Protein AF-0000000087423632 (afdb_homodimer)

Sequence (906 aa):
MAQMRISRNAATPKGFLRRISDARFERVDDPRAQQWVVHPLHALLKLGALAFSTHARSVRAVEVRSEQLRPTVRAQVGLKERVSDNAFGLVLPRIKWPQLRRCLHRQVKAEWRRGRLVPVRLQKSTAAIDGKHVATVPEKRLRALVTQRTSLDGATLAPAELRQVLSTQFPHVQLQESSHGKLCGLIRVHRTTLISSSAAVALDQWPIAGQTNEWGAIELTVSALMSAYGRTKLIERVTLDAGNATPEVAQMLQGRDIDYLMSLKVGQGRLWEHAVDTLGDREGRQADHRDVVEERGKTICYSVWREKLDGEYGFEGARQVVRIERVVAGDEDAEVGNRYFVSSESPDELGAKEALALARAHWRCENEGHWTADAIFDEDARRTPWTMHPDGVLVAGLLRSIAINILAVLRALTRNKSAEKWHKPTWKMVVEQALMTLCIPILDTTEFDAFEAMAQMRISRNAATPKGFLRRISDARFERVDDPRAQQWVVHPLHALLKLGALAFSTHARSVRAVEVRSEQLRPTVRAQVGLKERVSDNAFGLVLPRIKWPQLRRCLHRQVKAEWRRGRLVPVRLQKSTAAIDGKHVATVPEKRLRALVTQRTSLDGATLAPAELRQVLSTQFPHVQLQESSHGKLCGLIRVHRTTLISSSAAVALDQWPIAGQTNEWGAIELTVSALMSAYGRTKLIERVTLDAGNATPEVAQMLQGRDIDYLMSLKVGQGRLWEHAVDTLGDREGRQADHRDVVEERGKTICYSVWREKLDGEYGFEGARQVVRIERVVAGDEDAEVGNRYFVSSESPDELGAKEALALARAHWRCENEGHWTADAIFDEDARRTPWTMHPDGVLVAGLLRSIAINILAVLRALTRNKSAEKWHKPTWKMVVEQALMTLCIPILDTTEFDAFEA

Secondary structure (DSSP, 8-state):
------------THHHHHHHHHT-GGGS---S-GGG-SS-HHHHHHHHHHHHHTT--SHHHHHHHHHHB-HHHHHHHT--SPPPHHHHHHHGGGS-HHHHHHHHHHHHHHHHHTTTT-BSSSSS-EEEEEEEEEEEEEHHHHHHHHHHHSSS-TTT--HHHHHHHHHHH-TTEEEEE-TTS-EEEEEEEEEEEETTBSS--EEEEEEPPTT--HHHHHHHHHHHHHHHHTTSSS-SEEEE-GGG--HHHHHHHHHTT-EEEEEE-TTSHHHHHHHHHHHTT--GGG-SEEEEEEETTEEEEEEEEEEE--S--SSTT--EEEEEEEEE--SS--EEEEEEEEESS-TTTS-HHHHHHHHHHHHHHHTTHHHHHHHHHTTTSS--TT--SHHHHHHHHHHHHHHHHHHHHHHHHHHTT--SGGGSPPHHHHHHHHHHHHB---S--HHHH----/------------THHHHHHHHHT-GGGS---S-GGG-SS-HHHHHHHHHHHHHTT--SHHHHHHHHHHB-HHHHHHHT--SPPPHHHHHHHGGGS-HHHHHHHHHHHHHHHHHTTTT-BSSSSS-EEEEEEEEEEEEEHHHHHHHHHHHSSS-TTT--HHHHHHHHHHH-TTEEEEE-TTS-EEEEEEEEEEEETTBSS--EEEEEEPPTT--HHHHHHHHHHHHHHHHTTSSS-SEEEE-GGG--HHHHHHHHHTT-EEEEEE-TTSHHHHHHHHHHHTT--GGG-SEEEEEEETTEEEEEEEEEEE--S--SSTT--EEEEEEEEE--SS--EEEEEEEEESS-TTTS-HHHHHHHHHHHHHHHTTHHHHHHHHHTTTSS--TT-SSHHHHHHHHHHHHHHHHHHHHHHHHHHTT--SGGGSPPHHHHHHHHHHHHB---S--HHHH----

pLDDT: mean 85.6, std 14.21, range [20.58, 98.56]

Solvent-accessible surface area (backbone atoms only — not comparable to full-atom values): 47651 Å² total; per-residue (Å²): 128,83,68,76,72,70,69,74,68,72,62,63,52,55,34,60,52,51,52,55,55,44,23,45,51,76,75,45,74,68,78,66,62,72,89,74,57,86,64,53,61,41,24,53,52,47,48,50,23,53,23,40,36,45,58,38,72,32,33,58,41,36,22,52,39,48,60,19,36,32,69,71,54,30,53,73,46,55,45,90,62,68,45,52,34,62,64,57,43,64,48,36,51,59,42,59,46,71,50,52,50,51,20,41,42,39,30,50,50,51,40,46,74,70,60,63,54,53,47,55,93,42,94,51,27,25,28,32,48,42,83,42,79,55,38,63,32,50,42,71,56,52,25,50,45,40,37,72,78,44,96,49,60,32,87,71,48,51,72,71,58,44,51,52,51,44,50,68,76,36,48,45,38,28,78,43,68,42,99,84,70,41,55,30,31,35,34,34,29,38,40,29,28,30,57,17,18,73,31,43,34,57,62,46,76,37,73,33,45,39,87,49,54,70,65,60,39,50,52,53,44,51,51,52,47,40,72,74,41,57,93,49,75,64,65,42,26,38,35,35,47,44,87,63,52,43,43,69,49,31,38,55,33,50,73,67,70,28,40,40,42,25,32,53,44,94,82,60,52,67,40,42,52,49,45,44,69,71,52,61,80,62,52,79,92,69,37,71,29,74,48,78,47,78,55,98,90,32,46,35,39,38,36,24,39,74,43,75,48,88,65,86,60,70,40,50,63,44,21,20,33,37,38,41,36,40,34,35,59,43,98,84,57,65,49,75,46,79,48,38,32,41,21,43,45,38,60,86,75,49,38,49,64,50,49,50,52,50,53,48,45,48,43,22,51,67,57,51,55,32,36,54,49,28,59,60,58,46,49,71,48,51,70,52,64,52,47,77,44,71,50,16,42,52,34,51,50,49,38,40,38,48,16,48,31,54,50,24,44,46,37,35,60,31,31,72,67,34,83,47,76,90,49,46,61,46,68,68,53,43,30,48,35,41,35,48,42,44,34,47,61,75,73,66,48,63,74,53,45,49,75,79,127,128,84,70,75,72,69,70,74,68,75,62,62,50,56,32,60,53,49,53,56,54,46,22,46,51,76,75,46,75,69,78,66,62,72,91,73,58,87,63,54,60,38,23,53,52,47,47,50,23,53,24,39,38,44,61,38,70,31,32,60,41,36,22,54,39,48,60,19,35,31,68,69,54,30,54,73,46,55,45,90,61,68,45,53,34,63,64,57,42,64,46,35,49,59,43,60,45,72,52,53,49,49,20,42,42,39,30,50,50,51,41,46,74,70,60,63,54,53,46,55,93,43,93,52,27,28,29,31,48,43,81,40,76,56,37,64,32,50,42,72,57,53,24,51,48,39,36,71,77,42,95,48,62,31,86,73,46,50,71,71,57,44,51,51,51,43,50,68,78,36,47,44,39,27,77,42,67,41,99,84,70,41,55,30,31,36,35,34,28,38,39,28,28,30,58,18,19,74,32,43,34,56,62,45,76,38,74,33,44,38,89,50,54,68,64,57,38,51,52,52,45,51,51,53,48,41,71,74,42,56,93,48,76,64,65,40,26,39,34,34,48,43,87,63,52,42,42,68,48,32,40,53,34,48,74,68,70,28,41,41,42,26,32,54,46,92,82,60,54,68,42,40,53,48,44,44,70,70,53,60,78,62,52,78,92,68,38,72,28,76,48,77,48,77,54,98,88,31,48,35,40,37,38,23,39,74,44,75,48,88,67,86,61,69,39,49,63,42,20,20,34,37,37,42,37,40,35,34,58,44,98,84,57,66,49,76,44,81,46,40,32,40,21,42,45,38,59,86,76,48,37,51,64,51,49,50,51,51,53,48,46,49,42,21,53,68,59,52,52,35,35,55,48,29,59,61,56,44,51,73,47,54,70,52,64,51,46,81,43,72,50,16,43,53,35,52,51,49,39,40,38,47,15,50,30,54,49,24,45,46,37,35,60,31,31,74,68,33,82,48,76,91,51,46,63,47,65,67,52,45,30,50,33,40,34,48,42,43,34,47,61,74,73,66,48,62,74,52,45,49,75,79,128

InterPro domains:
  IPR047647 ISAs1 transposase [NF033564] (196-407)
  IPR051698 Transposase 11-like [PTHR30298] (25-408)

Nearest PDB structures (foldseek):
  4dm0-assembly1_A-2  TM=5.321E-01  e=4.124E-11  Escherichia coli
  2y0k-assembly1_A  TM=6.050E-01  e=4.699E+00  Pseudomonas aeruginosa PAO1
  5dl8-assembly2_A  TM=5.406E-01  e=3.336E+00  Acinetobacter baumannii AB307-0294
  8huc-assembly2_D  TM=3.343E-01  e=1.030E+00  Pseudomonas aeruginosa UCBPP-PA14
  6l1m-assembly1_A  TM=2.548E-01  e=4.475E+00  Homo sapiens

Foldseek 3Di:
DPPPPPVPPPDACVLVLVLLVLLVLVQWDQQDDPVPDPFDPQLLLSLLLLLLLLLQQALQSSQVQLQFFDPVLSVSSRHDDGDHSCNSLVRLLVTDLVSSQSSLLSSVVVCVVVVQQDFDPADAFEKEKDKDWQAKFFQVVLLVVCVVVHVDRSVPDDPVVSVVSCCVVPFLWAWDADPVRGIMTIWMWIWMWGLRGQLRATNGIGGATNPDDLQVRVLVVVVVSCVSDVVDRNAQEYEYEQSHDALVNLVSCVVSNHKYKYWHDPPNPPVVVVLCVVPVPDDQVPFQDKDWDADPNKIKIKGKHKDFDDDDPSRPLWTMKMKMWIWIDDPPDIDIDIIMITISDHCVNQPRVNSVSVVVSNVCVVPPVCCQVCVSNVSPPNPSNSDSNNSSSSSSVSSSSSSSSSLSSVQSVQQVVDPDPVRRDGSVNSSVSSDVNGGHDDDDCCVVPDPPD/DPPPPPVPPPQACVLVLVLLVLLVLVQWDQQDDPVPDPFDPQLLLSLLLLLLLLQQQALQSSQVQLQFFDPVLSVSSRHDDGDHSCNSLVRLLVTDLVSSQSSLLSSVVVCVVVVQQDFDPADAFEKEKDKDWQAKFFQVVLLVVCVVVHVDRSVPDDPVVSVVSCCVVPFLWAWDADPVRGIMTIWMWIWMWGLRGQLRATNGIGGQTNPDDLQVRVLVVVVVSCVSDVVDRNAQEYEYEQSHDALVNLVSCVVSNHKYKYWHDPPNPPVVVVLCVVPVPDDQVPFQDKDWDADPNKIKIKGKDKDFDDDDDSRPLWTMKMKMWIWIDDPPDIDIDIIMITISDHCVNQPRVNSVSVVVSNVCVVVNVCCQVCVSNVSPPNPSNSDSNNSSSSSSVSSSSSSSSSLSSVQSVQQVVDPDPVRRDDSVNSSVSSDVNGGHDDDDCCVVPDPPD

Radius of gyration: 30.19 Å; Cα contacts (8 Å, |Δi|>4): 1653; chains: 2; bounding box: 72×86×74 Å

Organism: Persicimonas caeni (NCBI:txid2292766)

Structure (mmCIF, N/CA/C/O backbone):
data_AF-0000000087423632-model_v1
#
loop_
_entity.id
_entity.type
_entity.pdbx_description
1 polymer 'ISAs1 family transposase'
#
loop_
_atom_site.group_PDB
_atom_site.id
_atom_site.type_symbol
_atom_site.label_atom_id
_atom_site.label_alt_id
_atom_site.label_comp_id
_atom_site.label_asym_id
_atom_site.label_entity_id
_atom_site.label_seq_id
_atom_site.pdbx_PDB_ins_code
_atom_site.Cartn_x
_atom_site.Cartn_y
_atom_site.Cartn_z
_atom_site.occupancy
_atom_site.B_iso_or_equiv
_atom_site.auth_seq_id
_atom_site.auth_comp_id
_atom_site.auth_asym_id
_atom_site.auth_atom_id
_atom_site.pdbx_PDB_model_num
ATOM 1 N N . MET A 1 1 ? 30.094 6.609 -22.844 1 20.58 1 MET A N 1
ATOM 2 C CA . MET A 1 1 ? 29.031 7.023 -21.938 1 20.58 1 MET A CA 1
ATOM 3 C C . MET A 1 1 ? 27.672 6.664 -22.5 1 20.58 1 MET A C 1
ATOM 5 O O . MET A 1 1 ? 27.203 7.281 -23.469 1 20.58 1 MET A O 1
ATOM 9 N N . ALA A 1 2 ? 27.328 5.418 -22.484 1 27.94 2 ALA A N 1
ATOM 10 C CA . ALA A 1 2 ? 26.219 4.887 -23.266 1 27.94 2 ALA A CA 1
ATOM 11 C C . ALA A 1 2 ? 24.906 5.598 -22.922 1 27.94 2 ALA A C 1
ATOM 13 O O . ALA A 1 2 ? 24.562 5.73 -21.75 1 27.94 2 ALA A O 1
ATOM 14 N N . GLN A 1 3 ? 24.641 6.621 -23.641 1 26.36 3 GLN A N 1
ATOM 15 C CA . GLN A 1 3 ? 23.359 7.312 -23.656 1 26.36 3 GLN A CA 1
ATOM 16 C C . GLN A 1 3 ? 22.203 6.32 -23.594 1 26.36 3 GLN A C 1
ATOM 18 O O . GLN A 1 3 ? 22.109 5.43 -24.453 1 26.36 3 GLN A O 1
ATOM 23 N N . MET A 1 4 ? 21.875 5.957 -22.453 1 29.8 4 MET A N 1
ATOM 24 C CA . MET A 1 4 ? 20.688 5.125 -22.375 1 29.8 4 MET A CA 1
ATOM 25 C C . MET A 1 4 ? 19.625 5.598 -23.359 1 29.8 4 MET A C 1
ATOM 27 O O . MET A 1 4 ? 19.188 6.746 -23.297 1 29.8 4 MET A O 1
ATOM 31 N N . ARG A 1 5 ? 19.688 5.211 -24.594 1 30.16 5 ARG A N 1
ATOM 32 C CA . ARG A 1 5 ? 18.656 5.434 -25.609 1 30.16 5 ARG A CA 1
ATOM 33 C C . ARG A 1 5 ? 17.281 5.066 -25.062 1 30.16 5 ARG A C 1
ATOM 35 O O . ARG A 1 5 ? 16.984 3.891 -24.844 1 30.16 5 ARG A O 1
ATOM 42 N N . ILE A 1 6 ? 16.719 5.941 -24.188 1 36.31 6 ILE A N 1
ATOM 43 C CA . ILE A 1 6 ? 15.281 5.824 -23.984 1 36.31 6 ILE A CA 1
ATOM 44 C C . ILE A 1 6 ? 14.602 5.449 -25.297 1 36.31 6 ILE A C 1
ATOM 46 O O . ILE A 1 6 ? 14.656 6.203 -26.266 1 36.31 6 ILE A O 1
ATOM 50 N N . SER A 1 7 ? 14.859 4.449 -25.875 1 37.62 7 SER A N 1
ATOM 51 C CA . SER A 1 7 ? 13.992 4.156 -27 1 37.62 7 SER A CA 1
ATOM 52 C C . SER A 1 7 ? 12.547 4.531 -26.703 1 37.62 7 SER A C 1
ATOM 54 O O . SER A 1 7 ? 11.93 3.982 -25.797 1 37.62 7 SER A O 1
ATOM 56 N N . ARG A 1 8 ? 12.188 5.789 -26.703 1 41 8 ARG A N 1
ATOM 57 C CA . ARG A 1 8 ? 10.875 6.426 -26.562 1 41 8 ARG A CA 1
ATOM 58 C C . ARG A 1 8 ? 9.82 5.664 -27.359 1 41 8 ARG A C 1
ATOM 60 O O . ARG A 1 8 ? 8.953 6.273 -27.984 1 41 8 ARG A O 1
ATOM 67 N N . ASN A 1 9 ? 10.031 4.504 -27.766 1 44.84 9 ASN A N 1
ATOM 68 C CA . ASN A 1 9 ? 8.805 4.008 -28.375 1 44.84 9 ASN A CA 1
ATOM 69 C C . ASN A 1 9 ? 7.66 3.949 -27.359 1 44.84 9 ASN A C 1
ATOM 71 O O . ASN A 1 9 ? 7.84 3.459 -26.25 1 44.84 9 ASN A O 1
ATOM 75 N N . ALA A 1 10 ? 6.68 4.82 -27.5 1 52.69 10 ALA A N 1
ATOM 76 C CA . ALA A 1 10 ? 5.465 4.984 -26.703 1 52.69 10 ALA A CA 1
ATOM 77 C C . ALA A 1 10 ? 4.891 3.629 -26.297 1 52.69 10 ALA A C 1
ATOM 79 O O . ALA A 1 10 ? 4.785 2.719 -27.109 1 52.69 10 ALA A O 1
ATOM 80 N N . ALA A 1 11 ? 4.977 3.227 -24.984 1 64.31 11 ALA A N 1
ATOM 81 C CA . ALA A 1 11 ? 4.309 2.027 -24.484 1 64.31 11 ALA A CA 1
ATOM 82 C C . ALA A 1 11 ? 2.938 1.849 -25.125 1 64.31 11 ALA A C 1
ATOM 84 O O . ALA A 1 11 ? 2.184 2.812 -25.266 1 64.31 11 ALA A O 1
ATOM 85 N N . THR A 1 12 ? 2.82 0.75 -25.922 1 83.12 12 THR A N 1
ATOM 86 C CA . THR A 1 12 ? 1.537 0.442 -26.547 1 83.12 12 THR A CA 1
ATOM 87 C C . THR A 1 12 ? 0.77 -0.585 -25.719 1 83.12 12 THR A C 1
ATOM 89 O O . THR A 1 12 ? 1.372 -1.4 -25.016 1 83.12 12 THR A O 1
ATOM 92 N N . PRO A 1 13 ? -0.524 -0.402 -25.766 1 92.31 13 PRO A N 1
ATOM 93 C CA . PRO A 1 13 ? -1.343 -1.353 -25.016 1 92.31 13 PRO A CA 1
ATOM 94 C C . PRO A 1 13 ? -1.408 -2.729 -25.672 1 92.31 13 PRO A C 1
ATOM 96 O O . PRO A 1 13 ? -2.068 -3.633 -25.156 1 92.31 13 PRO A O 1
ATOM 99 N N . LYS A 1 14 ? -0.672 -2.936 -26.781 1 92.44 14 LYS A N 1
ATOM 100 C CA . LYS A 1 14 ? -0.807 -4.129 -27.609 1 92.44 14 LYS A CA 1
ATOM 101 C C . LYS A 1 14 ? -0.461 -5.391 -26.828 1 92.44 14 LYS A C 1
ATOM 103 O O . LYS A 1 14 ? -1.191 -6.379 -26.875 1 92.44 14 LYS A O 1
ATOM 108 N N . GLY A 1 15 ? 0.657 -5.355 -26.141 1 93.44 15 GLY A N 1
ATOM 109 C CA . GLY A 1 15 ? 1.073 -6.516 -25.359 1 93.44 15 GLY A CA 1
ATOM 110 C C . GLY A 1 15 ? 0.065 -6.922 -24.312 1 93.44 15 GLY A C 1
ATOM 111 O O . GLY A 1 15 ? -0.175 -8.109 -24.094 1 93.44 15 GLY A O 1
ATOM 112 N N . PHE A 1 16 ? -0.541 -5.941 -23.672 1 95.38 16 PHE A N 1
ATOM 113 C CA . PHE A 1 16 ? -1.553 -6.195 -22.641 1 95.38 16 PHE A CA 1
ATOM 114 C C . PHE A 1 16 ? -2.807 -6.797 -23.266 1 95.38 16 PHE A C 1
ATOM 116 O O . PHE A 1 16 ? -3.311 -7.82 -22.797 1 95.38 16 PHE A O 1
ATOM 123 N N . LEU A 1 17 ? -3.277 -6.223 -24.375 1 95.81 17 LEU A N 1
ATOM 124 C CA . LEU A 1 17 ? -4.531 -6.621 -25 1 95.81 17 LEU A CA 1
ATOM 125 C C . LEU A 1 17 ? -4.402 -8 -25.625 1 95.81 17 LEU A C 1
ATOM 127 O O . LEU A 1 17 ? -5.352 -8.789 -25.609 1 95.81 17 LEU A O 1
ATOM 131 N N . ARG A 1 18 ? -3.32 -8.312 -26.125 1 94.5 18 ARG A N 1
ATOM 132 C CA . ARG A 1 18 ? -3.092 -9.633 -26.688 1 94.5 18 ARG A CA 1
ATOM 133 C C . ARG A 1 18 ? -3.203 -10.719 -25.625 1 94.5 18 ARG A C 1
ATOM 135 O O . ARG A 1 18 ? -3.867 -11.734 -25.828 1 94.5 18 ARG A O 1
ATOM 142 N N . ARG A 1 19 ? -2.623 -10.508 -24.562 1 95.38 19 ARG A N 1
ATOM 143 C CA . ARG A 1 19 ? -2.611 -11.508 -23.5 1 95.38 19 ARG A CA 1
ATOM 144 C C . ARG A 1 19 ? -3.984 -11.641 -22.859 1 95.38 19 ARG A C 1
ATOM 146 O O . ARG A 1 19 ? -4.363 -12.719 -22.391 1 95.38 19 ARG A O 1
ATOM 153 N N . ILE A 1 20 ? -4.656 -10.562 -22.828 1 96.19 20 ILE A N 1
ATOM 154 C CA . ILE A 1 20 ? -6.047 -10.633 -22.391 1 96.19 20 ILE A CA 1
ATOM 155 C C . ILE A 1 20 ? -6.867 -11.445 -23.391 1 96.19 20 ILE A C 1
ATOM 157 O O . ILE A 1 20 ? -7.684 -12.281 -23 1 96.19 20 ILE A O 1
ATOM 161 N N . SER A 1 21 ? -6.617 -11.227 -24.672 1 95.75 21 SER A N 1
ATOM 162 C CA . SER A 1 21 ? -7.328 -11.961 -25.719 1 95.75 21 SER A CA 1
ATOM 163 C C . SER A 1 21 ? -6.992 -13.445 -25.672 1 95.75 21 SER A C 1
ATOM 165 O O . SER A 1 21 ? -7.84 -14.289 -25.984 1 95.75 21 SER A O 1
ATOM 167 N N . ASP A 1 22 ? -5.828 -13.789 -25.281 1 97 22 ASP A N 1
ATOM 168 C CA . ASP A 1 22 ? -5.391 -15.18 -25.188 1 97 22 ASP A CA 1
ATOM 169 C C . ASP A 1 22 ? -6.246 -15.961 -24.188 1 97 22 ASP A C 1
ATOM 171 O O . ASP A 1 22 ? -6.391 -17.172 -24.312 1 97 22 ASP A O 1
ATOM 175 N N . ALA A 1 23 ? -6.789 -15.273 -23.203 1 97.69 23 ALA A N 1
ATOM 176 C CA . ALA A 1 23 ? -7.605 -15.93 -22.188 1 97.69 23 ALA A CA 1
ATOM 177 C C . ALA A 1 23 ? -8.938 -16.391 -22.766 1 97.69 23 ALA A C 1
ATOM 179 O O . ALA A 1 23 ? -9.602 -17.266 -22.203 1 97.69 23 ALA A O 1
ATOM 180 N N . ARG A 1 24 ? -9.445 -15.797 -23.875 1 97.94 24 ARG A N 1
ATOM 181 C CA . ARG A 1 24 ? -10.672 -16.156 -24.578 1 97.94 24 ARG A CA 1
ATOM 182 C C . ARG A 1 24 ? -11.875 -16.109 -23.641 1 97.94 24 ARG A C 1
ATOM 184 O O . ARG A 1 24 ? -12.617 -17.094 -23.547 1 97.94 24 ARG A O 1
ATOM 191 N N . PHE A 1 25 ? -12.062 -14.953 -23.078 1 98.12 25 PHE A N 1
ATOM 192 C CA . PHE A 1 25 ? -13.164 -14.773 -22.141 1 98.12 25 PHE A CA 1
ATOM 193 C C . PHE A 1 25 ? -14.508 -14.984 -22.828 1 98.12 25 PHE A C 1
ATOM 195 O O . PHE A 1 25 ? -15.523 -15.164 -22.156 1 98.12 25 PHE A O 1
ATOM 202 N N . GLU A 1 26 ? -14.547 -14.992 -24.156 1 96.88 26 GLU A N 1
ATOM 203 C CA . GLU A 1 26 ? -15.773 -15.188 -24.922 1 96.88 26 GLU A CA 1
ATOM 204 C C . GLU A 1 26 ? -16.344 -16.594 -24.719 1 96.88 26 GLU A C 1
ATOM 206 O O . GLU A 1 26 ? -17.516 -16.828 -25 1 96.88 26 GLU A O 1
ATOM 211 N N . ARG A 1 27 ? -15.555 -17.453 -24.203 1 97.19 27 ARG A N 1
ATOM 212 C CA . ARG A 1 27 ? -15.961 -18.844 -24.047 1 97.19 27 ARG A CA 1
ATOM 213 C C . ARG A 1 27 ? -16.641 -19.062 -22.703 1 97.19 27 ARG A C 1
ATOM 215 O O . ARG A 1 27 ? -17.125 -20.172 -22.406 1 97.19 27 ARG A O 1
ATOM 222 N N . VAL A 1 28 ? -16.672 -18.078 -21.875 1 97.81 28 VAL A N 1
ATOM 223 C CA . VAL A 1 28 ? -17.359 -18.188 -20.594 1 97.81 28 VAL A CA 1
ATOM 224 C C . VAL A 1 28 ? -18.859 -17.938 -20.781 1 97.81 28 VAL A C 1
ATOM 226 O O . VAL A 1 28 ? -19.25 -16.938 -21.391 1 97.81 28 VAL A O 1
ATOM 229 N N . ASP A 1 29 ? -19.672 -18.828 -20.297 1 96.56 29 ASP A N 1
ATOM 230 C CA . ASP A 1 29 ? -21.125 -18.688 -20.391 1 96.56 29 ASP A CA 1
ATOM 231 C C . ASP A 1 29 ? -21.625 -17.5 -19.578 1 96.56 29 ASP A C 1
ATOM 233 O O . ASP A 1 29 ? -21.234 -17.328 -18.422 1 96.56 29 ASP A O 1
ATOM 237 N N . ASP A 1 30 ? -22.484 -16.734 -20.188 1 95.5 30 ASP A N 1
ATOM 238 C CA . ASP A 1 30 ? -23.078 -15.594 -19.484 1 95.5 30 ASP A CA 1
ATOM 239 C C . ASP A 1 30 ? -24.297 -16.016 -18.672 1 95.5 30 ASP A C 1
ATOM 241 O O . ASP A 1 30 ? -25.328 -16.375 -19.234 1 95.5 30 ASP A O 1
ATOM 245 N N . PRO A 1 31 ? -24.172 -15.914 -17.375 1 93.62 31 PRO A N 1
ATOM 246 C CA . PRO A 1 31 ? -25.281 -16.359 -16.531 1 93.62 31 PRO A CA 1
ATOM 247 C C . PRO A 1 31 ? -26.422 -15.336 -16.453 1 93.62 31 PRO A C 1
ATOM 249 O O . PRO A 1 31 ? -27.469 -15.617 -15.891 1 93.62 31 PRO A O 1
ATOM 252 N N . ARG A 1 32 ? -26.281 -14.172 -17.078 1 90.75 32 ARG A N 1
ATOM 253 C CA . ARG A 1 32 ? -27.266 -13.086 -16.953 1 90.75 32 ARG A CA 1
ATOM 254 C C . ARG A 1 32 ? -28.359 -13.219 -18 1 90.75 32 ARG A C 1
ATOM 256 O O . ARG A 1 32 ? -28.141 -13.781 -19.078 1 90.75 32 ARG A O 1
ATOM 263 N N . ALA A 1 33 ? -29.5 -12.641 -17.578 1 87.75 33 ALA A N 1
ATOM 264 C CA . ALA A 1 33 ? -30.578 -12.539 -18.547 1 87.75 33 ALA A CA 1
ATOM 265 C C . ALA A 1 33 ? -30.234 -11.523 -19.641 1 87.75 33 ALA A C 1
ATOM 267 O O . ALA A 1 33 ? -29.891 -10.383 -19.344 1 87.75 33 ALA A O 1
ATOM 268 N N . GLN A 1 34 ? -30.469 -11.875 -20.859 1 84.31 34 GLN A N 1
ATOM 269 C CA . GLN A 1 34 ? -29.969 -11.125 -22.016 1 84.31 34 GLN A CA 1
ATOM 270 C C . GLN A 1 34 ? -30.656 -9.773 -22.125 1 84.31 34 GLN A C 1
ATOM 272 O O . GLN A 1 34 ? -30.062 -8.805 -22.609 1 84.31 34 GLN A O 1
ATOM 277 N N . GLN A 1 35 ? -31.828 -9.695 -21.578 1 81.31 35 GLN A N 1
ATOM 278 C CA . GLN A 1 35 ? -32.594 -8.461 -21.688 1 81.31 35 GLN A CA 1
ATOM 279 C C . GLN A 1 35 ? -31.984 -7.359 -20.828 1 81.31 35 GLN A C 1
ATOM 281 O O . GLN A 1 35 ? -32.188 -6.172 -21.078 1 81.31 35 GLN A O 1
ATOM 286 N N . TRP A 1 36 ? -31.156 -7.762 -19.906 1 75.94 36 TRP A N 1
ATOM 287 C CA . TRP A 1 36 ? -30.656 -6.785 -18.938 1 75.94 36 TRP A CA 1
ATOM 288 C C . TRP A 1 36 ? -29.172 -6.527 -19.141 1 75.94 36 TRP A C 1
ATOM 290 O O . TRP A 1 36 ? -28.547 -5.797 -18.375 1 75.94 36 TRP A O 1
ATOM 300 N N . VAL A 1 37 ? -28.719 -7.047 -20.234 1 85.25 37 VAL A N 1
ATOM 301 C CA . VAL A 1 37 ? -27.281 -6.953 -20.422 1 85.25 37 VAL A CA 1
ATOM 302 C C . VAL A 1 37 ? -26.938 -5.637 -21.125 1 85.25 37 VAL A C 1
ATOM 304 O O . VAL A 1 37 ? -27.422 -5.367 -22.219 1 85.25 37 VAL A O 1
ATOM 307 N N . VAL A 1 38 ? -26.156 -4.809 -20.453 1 88.25 38 VAL A N 1
ATOM 308 C CA . VAL A 1 38 ? -25.641 -3.564 -21.016 1 88.25 38 VAL A CA 1
ATOM 309 C C . VAL A 1 38 ? -24.234 -3.787 -21.562 1 88.25 38 VAL A C 1
ATOM 311 O O . VAL A 1 38 ? -23.922 -3.361 -22.672 1 88.25 38 VAL A O 1
ATOM 314 N N . HIS A 1 39 ? -23.391 -4.539 -20.844 1 94.06 39 HIS A N 1
ATOM 315 C CA . HIS A 1 39 ? -22.031 -4.906 -21.219 1 94.06 39 HIS A CA 1
ATOM 316 C C . HIS A 1 39 ? -21.906 -6.41 -21.406 1 94.06 39 HIS A C 1
ATOM 318 O O . HIS A 1 39 ? -22.312 -7.191 -20.547 1 94.06 39 HIS A O 1
ATOM 324 N N . PRO A 1 40 ? -21.359 -6.773 -22.578 1 95 40 PRO A N 1
ATOM 325 C CA . PRO A 1 40 ? -21.125 -8.211 -22.703 1 95 40 PRO A CA 1
ATOM 326 C C . PRO A 1 40 ? -20.234 -8.766 -21.594 1 95 40 PRO A C 1
ATOM 328 O O . PRO A 1 40 ? -19.375 -8.055 -21.078 1 95 40 PRO A O 1
ATOM 331 N N . LEU A 1 41 ? -20.484 -10.047 -21.25 1 96.38 41 LEU A N 1
ATOM 332 C CA . LEU A 1 41 ? -19.75 -10.633 -20.141 1 96.38 41 LEU A CA 1
ATOM 333 C C . LEU A 1 41 ? -18.25 -10.625 -20.406 1 96.38 41 LEU A C 1
ATOM 335 O O 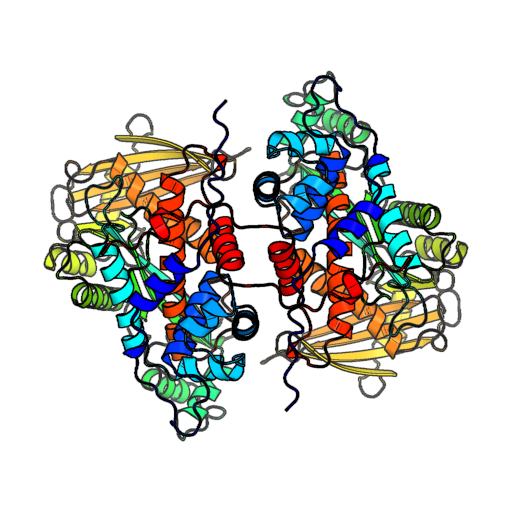. LEU A 1 41 ? -17.453 -10.32 -19.516 1 96.38 41 LEU A O 1
ATOM 339 N N . HIS A 1 42 ? -17.891 -10.992 -21.672 1 97.06 42 HIS A N 1
ATOM 340 C CA . HIS A 1 42 ? -16.453 -11.047 -21.984 1 97.06 42 HIS A CA 1
ATOM 341 C C . HIS A 1 42 ? -15.805 -9.68 -21.781 1 97.06 42 HIS A C 1
ATOM 343 O O . HIS A 1 42 ? -14.641 -9.602 -21.391 1 97.06 42 HIS A O 1
ATOM 349 N N . ALA A 1 43 ? -16.5 -8.625 -22.062 1 97.25 43 ALA A N 1
ATOM 350 C CA . ALA A 1 43 ? -15.977 -7.273 -21.859 1 97.25 43 ALA A CA 1
ATOM 351 C C . ALA A 1 43 ? -15.766 -6.98 -20.375 1 97.25 43 ALA A C 1
ATOM 353 O O . ALA A 1 43 ? -14.773 -6.352 -20 1 97.25 43 ALA A O 1
ATOM 354 N N . LEU A 1 44 ? -16.672 -7.441 -19.531 1 96.88 44 LEU A N 1
ATOM 355 C CA . LEU A 1 44 ? -16.547 -7.262 -18.078 1 96.88 44 LEU A CA 1
ATOM 356 C C . LEU A 1 44 ? -15.336 -8.016 -17.547 1 96.88 44 LEU A C 1
ATOM 358 O O . LEU A 1 44 ? -14.594 -7.504 -16.703 1 96.88 44 LEU A O 1
ATOM 362 N N . LEU A 1 45 ? -15.156 -9.18 -18.078 1 97.75 45 LEU A N 1
ATOM 363 C CA . LEU A 1 45 ? -14.023 -10 -17.625 1 97.75 45 LEU A CA 1
ATOM 364 C C . LEU A 1 45 ? -12.703 -9.383 -18.078 1 97.75 45 LEU A C 1
ATOM 366 O O . LEU A 1 45 ? -11.734 -9.352 -17.312 1 97.75 45 LEU A O 1
ATOM 370 N N . LYS A 1 46 ? -12.695 -8.875 -19.328 1 98 46 LYS A N 1
ATOM 371 C CA . LYS A 1 46 ? -11.508 -8.172 -19.812 1 98 46 LYS A CA 1
ATOM 372 C C . LYS A 1 46 ? -11.211 -6.941 -18.969 1 98 46 LYS A C 1
ATOM 374 O O . LYS A 1 46 ? -10.055 -6.695 -18.609 1 98 46 LYS A O 1
ATOM 379 N N . LEU A 1 47 ? -12.242 -6.211 -18.641 1 97.5 47 LEU A N 1
ATOM 380 C CA . LEU A 1 47 ? -12.086 -5.047 -17.766 1 97.5 47 LEU A CA 1
ATOM 381 C C . LEU A 1 47 ? -11.508 -5.453 -16.406 1 97.5 47 LEU A C 1
ATOM 383 O O . LEU A 1 47 ? -10.586 -4.809 -15.914 1 97.5 47 LEU A O 1
ATOM 387 N N . GLY A 1 48 ? -12.039 -6.512 -15.812 1 95.56 48 GLY A N 1
ATOM 388 C CA . GLY A 1 48 ? -11.531 -6.988 -14.531 1 95.56 48 GLY A CA 1
ATOM 389 C C . GLY A 1 48 ? -10.047 -7.305 -14.562 1 95.56 48 GLY A C 1
ATOM 390 O O . GLY A 1 48 ? -9.297 -6.871 -13.688 1 95.56 48 GLY A O 1
ATOM 391 N N . ALA A 1 49 ? -9.648 -7.988 -15.57 1 96.19 49 ALA A N 1
ATOM 392 C CA . ALA A 1 49 ? -8.242 -8.359 -15.711 1 96.19 49 ALA A CA 1
ATOM 393 C C . ALA A 1 49 ? -7.359 -7.121 -15.867 1 96.19 49 ALA A C 1
ATOM 395 O O . ALA A 1 49 ? -6.301 -7.02 -15.234 1 96.19 49 ALA A O 1
ATOM 396 N N . LEU A 1 50 ? -7.797 -6.219 -16.688 1 96.38 50 LEU A N 1
ATOM 397 C CA . LEU A 1 50 ? -7.027 -4.996 -16.906 1 96.38 50 LEU A CA 1
ATOM 398 C C . LEU A 1 50 ? -6.984 -4.152 -15.633 1 96.38 50 LEU A C 1
ATOM 400 O O . LEU A 1 50 ? -5.941 -3.582 -15.297 1 96.38 50 LEU A O 1
ATOM 404 N N . ALA A 1 51 ? -8.125 -4.086 -14.984 1 94.69 51 ALA A N 1
ATOM 405 C CA . ALA A 1 51 ? -8.188 -3.314 -13.742 1 94.69 51 ALA A CA 1
ATOM 406 C C . ALA A 1 51 ? -7.238 -3.887 -12.695 1 94.69 51 ALA A C 1
ATOM 408 O O . ALA A 1 51 ? -6.516 -3.141 -12.031 1 94.69 51 ALA A O 1
ATOM 409 N N . PHE A 1 52 ? -7.211 -5.176 -12.609 1 91.25 52 PHE A N 1
ATOM 410 C CA . PHE A 1 52 ? -6.305 -5.82 -11.672 1 91.25 52 PHE A CA 1
ATOM 411 C C . PHE A 1 52 ? -4.852 -5.574 -12.062 1 91.25 52 PHE A C 1
ATOM 413 O O . PHE A 1 52 ? -3.992 -5.398 -11.195 1 91.25 52 PHE A O 1
ATOM 420 N N . SER A 1 53 ? -4.574 -5.477 -13.32 1 93.19 53 SER A N 1
ATOM 421 C CA . SER A 1 53 ? -3.223 -5.23 -13.812 1 93.19 53 SER A CA 1
ATOM 422 C C . SER A 1 53 ? -2.766 -3.812 -13.484 1 93.19 53 SER A C 1
ATOM 424 O O . SER A 1 53 ? -1.577 -3.498 -13.586 1 93.19 53 SER A O 1
ATOM 426 N N . THR A 1 54 ? -3.717 -2.973 -13.156 1 93.19 54 THR A N 1
ATOM 427 C CA . THR A 1 54 ? -3.396 -1.582 -12.852 1 93.19 54 THR A CA 1
ATOM 428 C C . THR A 1 54 ? -3.643 -1.276 -11.383 1 93.19 54 THR A C 1
ATOM 430 O O . THR A 1 54 ? -3.885 -0.125 -11.008 1 93.19 54 THR A O 1
ATOM 433 N N . HIS A 1 55 ? -3.74 -2.262 -10.609 1 85.56 55 HIS A N 1
ATOM 434 C CA . HIS A 1 55 ? -3.732 -2.203 -9.148 1 85.56 55 HIS A CA 1
ATOM 435 C C . HIS A 1 55 ? -5.098 -1.784 -8.609 1 85.56 55 HIS A C 1
ATOM 437 O O . HIS A 1 55 ? -5.18 -1.112 -7.578 1 85.56 55 HIS A O 1
ATOM 443 N N . ALA A 1 56 ? -6.133 -2.109 -9.312 1 87.69 56 ALA A N 1
ATOM 444 C CA . ALA A 1 56 ? -7.461 -1.963 -8.727 1 87.69 56 ALA A CA 1
ATOM 445 C C . ALA A 1 56 ? -7.688 -2.99 -7.621 1 87.69 56 ALA A C 1
ATOM 447 O O . ALA A 1 56 ? -7.43 -4.18 -7.809 1 87.69 56 ALA A O 1
ATOM 448 N N . ARG A 1 57 ? -8.25 -2.566 -6.465 1 79.19 57 ARG A N 1
ATOM 449 C CA . ARG A 1 57 ? -8.359 -3.465 -5.316 1 79.19 57 ARG A CA 1
ATOM 450 C C . ARG A 1 57 ? -9.812 -3.6 -4.863 1 79.19 57 ARG A C 1
ATOM 452 O O . ARG A 1 57 ? -10.086 -4.145 -3.791 1 79.19 57 ARG A O 1
ATOM 459 N N . SER A 1 58 ? -10.711 -3.025 -5.586 1 82.12 58 SER A N 1
ATOM 460 C CA . SER A 1 58 ? -12.125 -3.072 -5.234 1 82.12 58 SER A CA 1
ATOM 461 C C . SER A 1 58 ? -13.008 -2.932 -6.473 1 82.12 58 SER A C 1
ATOM 463 O O . SER A 1 58 ? -12.531 -2.541 -7.539 1 82.12 58 SER A O 1
ATOM 465 N N . VAL A 1 59 ? -14.273 -3.283 -6.246 1 86.5 59 VAL A N 1
ATOM 466 C CA . VAL A 1 59 ? -15.211 -3.143 -7.352 1 86.5 59 VAL A CA 1
ATOM 467 C C . VAL A 1 59 ? -15.375 -1.666 -7.711 1 86.5 59 VAL A C 1
ATOM 469 O O . VAL A 1 59 ? -15.562 -1.322 -8.883 1 86.5 59 VAL A O 1
ATOM 472 N N . ARG A 1 60 ? -15.242 -0.823 -6.734 1 84.25 60 ARG A N 1
ATOM 473 C CA . ARG A 1 60 ? -15.281 0.612 -6.996 1 84.25 60 ARG A CA 1
ATOM 474 C C . ARG A 1 60 ? -14.086 1.047 -7.844 1 84.25 60 ARG A C 1
ATOM 476 O O . ARG A 1 60 ? -14.234 1.869 -8.75 1 84.25 60 ARG A O 1
ATOM 483 N N . ALA A 1 61 ? -12.977 0.491 -7.477 1 86.62 61 ALA A N 1
ATOM 484 C CA . ALA A 1 61 ? -11.781 0.806 -8.258 1 86.62 61 ALA A CA 1
ATOM 485 C C . ALA A 1 61 ? -11.922 0.332 -9.695 1 86.62 61 ALA A C 1
ATOM 487 O O . ALA A 1 61 ? -11.414 0.97 -10.625 1 86.62 61 ALA A O 1
ATOM 488 N N . VAL A 1 62 ? -12.602 -0.775 -9.852 1 91.75 62 VAL A N 1
ATOM 489 C CA . VAL A 1 62 ? -12.836 -1.277 -11.203 1 91.75 62 VAL A CA 1
ATOM 490 C C . VAL A 1 62 ? -13.719 -0.299 -11.977 1 91.75 62 VAL A C 1
ATOM 492 O O . VAL A 1 62 ? -13.492 -0.047 -13.156 1 91.75 62 VAL A O 1
ATOM 495 N N . GLU A 1 63 ? -14.719 0.19 -11.32 1 91.75 63 GLU A N 1
ATOM 496 C CA . GLU A 1 63 ? -15.562 1.208 -11.938 1 91.75 63 GLU A CA 1
ATOM 497 C C . GLU A 1 63 ? -14.742 2.42 -12.367 1 91.75 63 GLU A C 1
ATOM 499 O O . GLU A 1 63 ? -14.875 2.895 -13.5 1 91.75 63 GLU A O 1
ATOM 504 N N . VAL A 1 64 ? -13.875 2.861 -11.492 1 90.5 64 VAL A N 1
ATOM 505 C CA . VAL A 1 64 ? -13.023 4.004 -11.812 1 90.5 64 VAL A CA 1
ATOM 506 C C . VAL A 1 64 ? -12.125 3.666 -13 1 90.5 64 VAL A C 1
ATOM 508 O O . VAL A 1 64 ? -11.953 4.48 -13.906 1 90.5 64 VAL A O 1
ATOM 511 N N . ARG A 1 65 ? -11.641 2.473 -13.016 1 93.88 65 ARG A N 1
ATOM 512 C CA . ARG A 1 65 ? -10.75 2.051 -14.094 1 93.88 65 ARG A CA 1
ATOM 513 C C . ARG A 1 65 ? -11.492 2.01 -15.422 1 93.88 65 ARG A C 1
ATOM 515 O O . ARG A 1 65 ? -10.93 2.346 -16.469 1 93.88 65 ARG A O 1
ATOM 522 N N . SER A 1 66 ? -12.734 1.569 -15.367 1 94.94 66 SER A N 1
ATOM 523 C CA . SER A 1 66 ? -13.508 1.524 -16.609 1 94.94 66 SER A CA 1
ATOM 524 C C . SER A 1 66 ? -13.617 2.906 -17.234 1 94.94 66 SER A C 1
ATOM 526 O O . SER A 1 66 ? -13.656 3.031 -18.469 1 94.94 66 SER A O 1
ATOM 528 N N . GLU A 1 67 ? -13.562 3.92 -16.453 1 91.62 67 GLU A N 1
ATOM 529 C CA . GLU A 1 67 ? -13.625 5.293 -16.938 1 91.62 67 GLU A CA 1
ATOM 530 C C . GLU A 1 67 ? -12.25 5.777 -17.391 1 91.62 67 GLU A C 1
ATOM 532 O O . GLU A 1 67 ? -12.148 6.59 -18.312 1 91.62 67 GLU A O 1
ATOM 537 N N . GLN A 1 68 ? -11.297 5.258 -16.781 1 93.5 68 GLN A N 1
ATOM 538 C CA . GLN A 1 68 ? -9.938 5.73 -17.031 1 93.5 68 GLN A CA 1
ATOM 539 C C . GLN A 1 68 ? -9.344 5.066 -18.266 1 93.5 68 GLN A C 1
ATOM 541 O O . GLN A 1 68 ? -8.328 5.527 -18.797 1 93.5 68 GLN A O 1
ATOM 546 N N . LEU A 1 69 ? -9.906 3.953 -18.719 1 95.5 69 LEU A N 1
ATOM 547 C CA . LEU A 1 69 ? -9.336 3.291 -19.875 1 95.5 69 LEU A CA 1
ATOM 548 C C . LEU A 1 69 ? -9.266 4.246 -21.062 1 95.5 69 LEU A C 1
ATOM 550 O O . LEU A 1 69 ? -10.219 4.988 -21.328 1 95.5 69 LEU A O 1
ATOM 554 N N . ARG A 1 70 ? -8.086 4.184 -21.781 1 93.81 70 ARG A N 1
ATOM 555 C CA . ARG A 1 70 ? -8 4.902 -23.062 1 93.81 70 ARG A CA 1
ATOM 556 C C . ARG A 1 70 ? -9.156 4.516 -23.984 1 93.81 70 ARG A C 1
ATOM 558 O O . ARG A 1 70 ? -9.539 3.348 -24.047 1 93.81 70 ARG A O 1
ATOM 565 N N . PRO A 1 71 ? -9.586 5.492 -24.734 1 92.81 71 PRO A N 1
ATOM 566 C CA . PRO A 1 71 ? -10.711 5.188 -25.625 1 92.81 71 PRO A CA 1
ATOM 567 C C . PRO A 1 71 ? -10.422 4.012 -26.562 1 92.81 71 PRO A C 1
ATOM 569 O O . PRO A 1 71 ? -11.297 3.162 -26.766 1 92.81 71 PRO A O 1
ATOM 572 N N . THR A 1 72 ? -9.234 3.916 -27.047 1 92.88 72 THR A N 1
ATOM 573 C CA . THR A 1 72 ? -8.875 2.828 -27.953 1 92.88 72 THR A CA 1
ATOM 574 C C . THR A 1 72 ? -8.883 1.492 -27.203 1 92.88 72 THR A C 1
ATOM 576 O O . THR A 1 72 ? -9.297 0.474 -27.766 1 92.88 72 THR A O 1
ATOM 579 N N . VAL A 1 73 ? -8.43 1.482 -25.938 1 95.81 73 VAL A N 1
ATOM 580 C CA . VAL A 1 73 ? -8.406 0.265 -25.141 1 95.81 73 VAL A CA 1
ATOM 581 C C . VAL A 1 73 ? -9.836 -0.147 -24.781 1 95.81 73 VAL A C 1
ATOM 583 O O . VAL A 1 73 ? -10.195 -1.32 -24.906 1 95.81 73 VAL A O 1
ATOM 586 N N . ARG A 1 74 ? -10.609 0.834 -24.469 1 95.25 74 ARG A N 1
ATOM 587 C CA . ARG A 1 74 ? -12.008 0.578 -24.125 1 95.25 74 ARG A CA 1
ATOM 588 C C . ARG A 1 74 ? -12.75 -0.051 -25.297 1 95.25 74 ARG A C 1
ATOM 590 O O . ARG A 1 74 ? -13.5 -1.012 -25.125 1 95.25 74 ARG A O 1
ATOM 597 N N . ALA A 1 75 ? -12.523 0.491 -26.453 1 94.44 75 ALA A N 1
ATOM 598 C CA . ALA A 1 75 ? -13.148 -0.031 -27.656 1 94.44 75 ALA A CA 1
ATOM 599 C C . ALA A 1 75 ? -12.703 -1.464 -27.938 1 94.44 75 ALA A C 1
ATOM 601 O O . ALA A 1 75 ? -13.523 -2.32 -28.281 1 94.44 75 ALA A O 1
ATOM 602 N N . GLN A 1 76 ? -11.5 -1.75 -27.734 1 94.31 76 GLN A N 1
ATOM 603 C CA . GLN A 1 76 ? -10.945 -3.064 -28.047 1 94.31 76 GLN A CA 1
ATOM 604 C C . GLN A 1 76 ? -11.438 -4.117 -27.047 1 94.31 76 GLN A C 1
ATOM 606 O O . GLN A 1 76 ? -11.562 -5.293 -27.406 1 94.31 76 GLN A O 1
ATOM 611 N N . VAL A 1 77 ? -11.719 -3.689 -25.844 1 95.31 77 VAL A N 1
ATOM 612 C CA . VAL A 1 77 ? -12.195 -4.641 -24.844 1 95.31 77 VAL A CA 1
ATOM 613 C C . VAL A 1 77 ? -13.703 -4.816 -24.984 1 95.31 77 VAL A C 1
ATOM 615 O O . VAL A 1 77 ? -14.289 -5.723 -24.375 1 95.31 77 VAL A O 1
ATOM 618 N N . GLY A 1 78 ? -14.352 -3.982 -25.75 1 94.31 78 GLY A N 1
ATOM 619 C CA . GLY A 1 78 ? -15.773 -4.125 -26.031 1 94.31 78 GLY A CA 1
ATOM 620 C C . GLY A 1 78 ? -16.656 -3.371 -25.062 1 94.31 78 GLY A C 1
ATOM 621 O O . GLY A 1 78 ? -17.812 -3.748 -24.844 1 94.31 78 GLY A O 1
ATOM 622 N N . LEU A 1 79 ? -16.125 -2.33 -24.406 1 94.69 79 LEU A N 1
ATOM 623 C CA . LEU A 1 79 ? -16.906 -1.522 -23.469 1 94.69 79 LEU A CA 1
ATOM 624 C C . LEU A 1 79 ? -17.359 -0.228 -24.125 1 94.69 79 LEU A C 1
ATOM 626 O O . LEU A 1 79 ? -16.578 0.438 -24.812 1 94.69 79 LEU A O 1
ATOM 630 N N . LYS A 1 80 ? -18.609 0.073 -23.938 1 88.44 80 LYS A N 1
ATOM 631 C CA . LYS A 1 80 ? -19.156 1.287 -24.547 1 88.44 80 LYS A CA 1
ATOM 632 C C . LYS A 1 80 ? -19.109 2.451 -23.562 1 88.44 80 LYS A C 1
ATOM 634 O O . LYS A 1 80 ? -19 3.611 -23.953 1 88.44 80 LYS A O 1
ATOM 639 N N . GLU A 1 81 ? -19.266 2.117 -22.375 1 88.75 81 GLU A N 1
ATOM 640 C CA . GLU A 1 81 ? -19.328 3.156 -21.344 1 88.75 81 GLU A CA 1
ATOM 641 C C . GLU A 1 81 ? -18.812 2.641 -20.016 1 88.75 81 GLU A C 1
ATOM 643 O O . GLU A 1 81 ? -18.328 1.508 -19.922 1 88.75 81 GLU A O 1
ATOM 648 N N . ARG A 1 82 ? -18.906 3.514 -19.062 1 89.44 82 ARG A N 1
ATOM 649 C CA . ARG A 1 82 ? -18.484 3.188 -17.703 1 89.44 82 ARG A CA 1
ATOM 650 C C . ARG A 1 82 ? -19.281 2.01 -17.156 1 89.44 82 ARG A C 1
ATOM 652 O O . ARG A 1 82 ? -20.484 1.907 -17.391 1 89.44 82 ARG A O 1
ATOM 659 N N . VAL A 1 83 ? -18.594 1.181 -16.469 1 93.38 83 VAL A N 1
ATOM 660 C CA . VAL A 1 83 ? -19.219 0.04 -15.812 1 93.38 83 VAL A CA 1
ATOM 661 C C . VAL A 1 83 ? -19.406 0.336 -14.32 1 93.38 83 VAL A C 1
ATOM 663 O O . VAL A 1 83 ? -18.422 0.612 -13.617 1 93.38 83 VAL A O 1
ATOM 666 N N . SER A 1 84 ? -20.609 0.252 -13.867 1 90.19 84 SER A N 1
ATOM 667 C CA . SER A 1 84 ? -20.859 0.523 -12.453 1 90.19 84 SER A CA 1
ATOM 668 C C . SER A 1 84 ? -20.281 -0.569 -11.562 1 90.19 84 SER A C 1
ATOM 670 O O . SER A 1 84 ? -20.141 -1.717 -11.992 1 90.19 84 SER A O 1
ATOM 672 N N . ASP A 1 85 ? -19.891 -0.181 -10.328 1 88.06 85 ASP A N 1
ATOM 673 C CA . ASP A 1 85 ? -19.359 -1.146 -9.367 1 88.06 85 ASP A CA 1
ATOM 674 C C . ASP A 1 85 ? -20.375 -2.27 -9.117 1 88.06 85 ASP A C 1
ATOM 676 O O . ASP A 1 85 ? -19.984 -3.436 -8.992 1 88.06 85 ASP A O 1
ATOM 680 N N . ASN A 1 86 ? -21.641 -1.983 -9.141 1 85.5 86 ASN A N 1
ATOM 681 C CA . ASN A 1 86 ? -22.688 -2.986 -8.938 1 85.5 86 ASN A CA 1
ATOM 682 C C . ASN A 1 86 ? -22.719 -3.996 -10.078 1 85.5 86 ASN A C 1
ATOM 684 O O . ASN A 1 86 ? -22.844 -5.199 -9.844 1 85.5 86 ASN A O 1
ATOM 688 N N . ALA A 1 87 ? -22.609 -3.432 -11.289 1 88.88 87 ALA A N 1
ATOM 689 C CA . ALA A 1 87 ? -22.656 -4.316 -12.453 1 88.88 87 ALA A CA 1
ATOM 690 C C . ALA A 1 87 ? -21.531 -5.34 -12.406 1 88.88 87 ALA A C 1
ATOM 692 O O . ALA A 1 87 ? -21.75 -6.527 -12.664 1 88.88 87 ALA A O 1
ATOM 693 N N . PHE A 1 88 ? -20.422 -4.926 -12.094 1 90.81 88 PHE A N 1
ATOM 694 C CA . PHE A 1 88 ? -19.266 -5.809 -12.016 1 90.81 88 PHE A CA 1
ATOM 695 C C . PHE A 1 88 ? -19.344 -6.699 -10.781 1 90.81 88 PHE A C 1
ATOM 697 O O . PHE A 1 88 ? -19.141 -7.91 -10.867 1 90.81 88 PHE A O 1
ATOM 704 N N . GLY A 1 89 ? -19.641 -6.164 -9.664 1 89.81 89 GLY A N 1
ATOM 705 C CA . GLY A 1 89 ? -19.703 -6.91 -8.422 1 89.81 89 GLY A CA 1
ATOM 706 C C . GLY A 1 89 ? -20.766 -7.988 -8.414 1 89.81 89 GLY A C 1
ATOM 707 O O . GLY A 1 89 ? -20.547 -9.086 -7.891 1 89.81 89 GLY A O 1
ATOM 708 N N . LEU A 1 90 ? -21.875 -7.738 -9.008 1 88.75 90 LEU A N 1
ATOM 709 C CA . LEU A 1 90 ? -23.016 -8.648 -8.953 1 88.75 90 LEU A CA 1
ATOM 710 C C . LEU A 1 90 ? -22.828 -9.828 -9.898 1 88.75 90 LEU A C 1
ATOM 712 O O . LEU A 1 90 ? -23.375 -10.906 -9.672 1 88.75 90 LEU A O 1
ATOM 716 N N . VAL A 1 91 ? -22.047 -9.633 -10.859 1 92.38 91 VAL A N 1
ATOM 717 C CA . VAL A 1 91 ? -21.906 -10.703 -11.844 1 92.38 91 VAL A CA 1
ATOM 718 C C . VAL A 1 91 ? -20.859 -11.719 -11.367 1 92.38 91 VAL A C 1
ATOM 720 O O . VAL A 1 91 ? -20.922 -12.891 -11.734 1 92.38 91 VAL A O 1
ATOM 723 N N . LEU A 1 92 ? -19.969 -11.344 -10.523 1 91.5 92 LEU A N 1
ATOM 724 C CA . LEU A 1 92 ? -18.812 -12.172 -10.148 1 91.5 92 LEU A CA 1
ATOM 725 C C . LEU A 1 92 ? -19.281 -13.484 -9.531 1 91.5 92 LEU A C 1
ATOM 727 O O . LEU A 1 92 ? -18.875 -14.562 -9.984 1 91.5 92 LEU A O 1
ATOM 731 N N . PRO A 1 93 ? -20.219 -13.43 -8.594 1 91 93 PRO A N 1
ATOM 732 C CA . PRO A 1 93 ? -20.609 -14.68 -7.949 1 91 93 PRO A CA 1
ATOM 733 C C . PRO A 1 93 ? -21.406 -15.602 -8.875 1 91 93 PRO A C 1
ATOM 735 O O . PRO A 1 93 ? -21.594 -16.781 -8.562 1 91 93 PRO A O 1
ATOM 738 N N . ARG A 1 94 ? -21.797 -15.117 -9.977 1 92.31 94 ARG A N 1
ATOM 739 C CA . ARG A 1 94 ? -22.656 -15.898 -10.867 1 92.31 94 ARG A CA 1
ATOM 740 C C . ARG A 1 94 ? -21.844 -16.594 -11.945 1 92.31 94 ARG A C 1
ATOM 742 O O . ARG A 1 94 ? -22.359 -17.484 -12.633 1 92.31 94 ARG A O 1
ATOM 749 N N . ILE A 1 95 ? -20.641 -16.219 -12.062 1 95.5 95 ILE A N 1
ATOM 750 C CA . ILE A 1 95 ? -19.766 -16.828 -13.062 1 95.5 95 ILE A CA 1
ATOM 751 C C . ILE A 1 95 ? -19.312 -18.203 -12.578 1 95.5 95 ILE A C 1
ATOM 753 O O . ILE A 1 95 ? -18.938 -18.359 -11.414 1 95.5 95 ILE A O 1
ATOM 757 N N . LYS A 1 96 ? -19.375 -19.141 -13.508 1 95.5 96 LYS A N 1
ATOM 758 C CA . LYS A 1 96 ? -18.828 -20.469 -13.195 1 95.5 96 LYS A CA 1
ATOM 759 C C . LYS A 1 96 ? -17.297 -20.438 -13.188 1 95.5 96 LYS A C 1
ATOM 761 O O . LYS A 1 96 ? -16.656 -20.391 -14.242 1 95.5 96 LYS A O 1
ATOM 766 N N . TRP A 1 97 ? -16.719 -20.562 -12.008 1 94.56 97 TRP A N 1
ATOM 767 C CA . TRP A 1 97 ? -15.273 -20.375 -11.859 1 94.56 97 TRP A CA 1
ATOM 768 C C . TRP A 1 97 ? -14.508 -21.422 -12.664 1 94.56 97 TRP A C 1
ATOM 770 O O . TRP A 1 97 ? -13.422 -21.141 -13.18 1 94.56 97 TRP A O 1
ATOM 780 N N . PRO A 1 98 ? -15.008 -22.672 -12.898 1 95.88 98 PRO A N 1
ATOM 781 C CA . PRO A 1 98 ? -14.242 -23.609 -13.719 1 95.88 98 PRO A CA 1
ATOM 782 C C . PRO A 1 98 ? -14.031 -23.125 -15.148 1 95.88 98 PRO A C 1
ATOM 784 O O . PRO A 1 98 ? -13.016 -23.422 -15.773 1 95.88 98 PRO A O 1
ATOM 787 N N . GLN A 1 99 ? -15.008 -22.391 -15.633 1 97.62 99 GLN A N 1
ATOM 788 C CA . GLN A 1 99 ? -14.859 -21.859 -16.984 1 97.62 99 GLN A CA 1
ATOM 789 C C . GLN A 1 99 ? -13.789 -20.766 -17.016 1 97.62 99 GLN A C 1
ATOM 791 O O . GLN A 1 99 ? -13.023 -20.672 -17.984 1 97.62 99 GLN A O 1
ATOM 796 N N . LEU A 1 100 ? -13.766 -19.984 -16.016 1 97.5 100 LEU A N 1
ATOM 797 C CA . LEU A 1 100 ? -12.734 -18.953 -15.953 1 97.5 100 LEU A CA 1
ATOM 798 C C . LEU A 1 100 ? -11.359 -19.562 -15.734 1 97.5 100 LEU A C 1
ATOM 800 O O . LEU A 1 100 ? -10.352 -19.062 -16.234 1 97.5 100 LEU A O 1
ATOM 804 N N . ARG A 1 101 ? -11.328 -20.625 -14.969 1 97.5 101 ARG A N 1
ATOM 805 C CA . ARG A 1 101 ? -10.086 -21.375 -14.781 1 97.5 101 ARG A CA 1
ATOM 806 C C . ARG A 1 101 ? -9.523 -21.828 -16.125 1 97.5 101 ARG A C 1
ATOM 808 O O . ARG A 1 101 ? -8.312 -21.75 -16.344 1 97.5 101 ARG A O 1
ATOM 815 N N . ARG A 1 102 ? -10.344 -22.234 -17.016 1 97.69 102 ARG A N 1
ATOM 816 C CA . ARG A 1 102 ? -9.906 -22.641 -18.344 1 97.69 102 ARG A CA 1
ATOM 817 C C . ARG A 1 102 ? -9.336 -21.453 -19.109 1 97.69 102 ARG A C 1
ATOM 819 O O . ARG A 1 102 ? -8.43 -21.609 -19.938 1 97.69 102 ARG A O 1
ATOM 826 N N . CYS A 1 103 ? -9.906 -20.266 -18.812 1 98.5 103 CYS A N 1
ATOM 827 C CA . CYS A 1 103 ? -9.344 -19.062 -19.422 1 98.5 103 CYS A CA 1
ATOM 828 C C . CYS A 1 103 ? -7.91 -18.828 -18.969 1 98.5 103 CYS A C 1
ATOM 830 O O . CYS A 1 103 ? -7.039 -18.516 -19.766 1 98.5 103 CYS A O 1
ATOM 832 N N . LEU A 1 104 ? -7.684 -19.047 -17.688 1 98.06 104 LEU A N 1
ATOM 833 C CA . LEU A 1 104 ? -6.328 -18.938 -17.172 1 98.06 104 LEU A CA 1
ATOM 834 C C . LEU A 1 104 ? -5.395 -19.922 -17.859 1 98.06 104 LEU A C 1
ATOM 836 O O . LEU A 1 104 ? -4.293 -19.547 -18.281 1 98.06 104 LEU A O 1
ATOM 840 N N . HIS A 1 105 ? -5.875 -21.141 -18.078 1 97.69 105 HIS A N 1
ATOM 841 C CA . HIS A 1 105 ? -5.066 -22.172 -18.719 1 97.69 105 HIS A CA 1
ATOM 842 C C . HIS A 1 105 ? -4.719 -21.766 -20.156 1 97.69 105 HIS A C 1
ATOM 844 O O . HIS A 1 105 ? -3.588 -21.984 -20.594 1 97.69 105 HIS A O 1
ATOM 850 N N . ARG A 1 106 ? -5.637 -21.234 -20.828 1 97.62 106 ARG A N 1
ATOM 851 C CA . ARG A 1 106 ? -5.398 -20.828 -22.219 1 97.62 106 ARG A CA 1
ATOM 852 C C . ARG A 1 106 ? -4.336 -19.75 -22.281 1 97.62 106 ARG A C 1
ATOM 854 O O . ARG A 1 106 ? -3.469 -19.766 -23.156 1 97.62 106 ARG A O 1
ATOM 861 N N . GLN A 1 107 ? -4.449 -18.797 -21.375 1 97.44 107 GLN A N 1
ATOM 862 C CA . GLN A 1 107 ? -3.457 -17.719 -21.328 1 97.44 107 GLN A CA 1
ATOM 863 C C . GLN A 1 107 ? -2.059 -18.281 -21.078 1 97.44 107 GLN A C 1
ATOM 865 O O . GLN A 1 107 ? -1.098 -17.875 -21.734 1 97.44 107 GLN A O 1
ATOM 870 N N . VAL A 1 108 ? -1.937 -19.203 -20.156 1 97.06 108 VAL A N 1
ATOM 871 C CA . VAL A 1 108 ? -0.652 -19.797 -19.812 1 97.06 108 VAL A CA 1
ATOM 872 C C . VAL A 1 108 ? -0.114 -20.578 -21 1 97.06 108 VAL A C 1
ATOM 874 O O . VAL A 1 108 ? 1.062 -20.453 -21.359 1 97.06 108 VAL A O 1
ATOM 877 N N . LYS A 1 109 ? -0.95 -21.344 -21.609 1 96 109 LYS A N 1
ATOM 878 C CA . LYS A 1 109 ? -0.541 -22.141 -22.766 1 96 109 LYS A CA 1
ATOM 879 C C . LYS A 1 109 ? -0.074 -21.266 -23.906 1 96 109 LYS A C 1
ATOM 881 O O . LYS A 1 109 ? 0.848 -21.625 -24.641 1 96 109 LYS A O 1
ATOM 886 N N . ALA A 1 110 ? -0.727 -20.141 -24.062 1 95.69 110 ALA A N 1
ATOM 887 C CA . ALA A 1 110 ? -0.29 -19.203 -25.094 1 95.69 110 ALA A CA 1
ATOM 888 C C . ALA A 1 110 ? 1.131 -18.719 -24.828 1 95.69 110 ALA A C 1
ATOM 890 O O . ALA A 1 110 ? 1.959 -18.656 -25.734 1 95.69 110 ALA A O 1
ATOM 891 N N . GLU A 1 111 ? 1.407 -18.375 -23.594 1 94.69 111 GLU A N 1
ATOM 892 C CA . GLU A 1 111 ? 2.754 -17.938 -23.219 1 94.69 111 GLU A CA 1
ATOM 893 C C . GLU A 1 111 ? 3.766 -19.062 -23.406 1 94.69 111 GLU A C 1
ATOM 895 O O . GLU A 1 111 ? 4.91 -18.812 -23.797 1 94.69 111 GLU A O 1
ATOM 900 N N . TRP A 1 112 ? 3.342 -20.266 -23.094 1 93.44 112 TRP A N 1
ATOM 901 C CA . TRP A 1 112 ? 4.195 -21.438 -23.281 1 93.44 112 TRP A CA 1
ATOM 902 C C . TRP A 1 112 ? 4.562 -21.609 -24.75 1 93.44 112 TRP A C 1
ATOM 904 O O . TRP A 1 112 ? 5.73 -21.828 -25.078 1 93.44 112 TRP A O 1
ATOM 914 N N . ARG A 1 113 ? 3.602 -21.469 -25.609 1 91.94 113 ARG A N 1
ATOM 915 C CA . ARG A 1 113 ? 3.822 -21.609 -27.047 1 91.94 113 ARG A CA 1
ATOM 916 C C . ARG A 1 113 ? 4.777 -20.531 -27.562 1 91.94 113 ARG A C 1
ATOM 918 O O . ARG A 1 113 ? 5.543 -20.781 -28.484 1 91.94 113 ARG A O 1
ATOM 925 N N . ARG A 1 114 ? 4.766 -19.391 -26.875 1 91.75 114 ARG A N 1
ATOM 926 C CA . ARG A 1 114 ? 5.633 -18.297 -27.281 1 91.75 114 ARG A CA 1
ATOM 927 C C . ARG A 1 114 ? 7.043 -18.469 -26.719 1 91.75 114 ARG A C 1
ATOM 929 O O . ARG A 1 114 ? 7.918 -17.641 -26.953 1 91.75 114 ARG A O 1
ATOM 936 N N . GLY A 1 115 ? 7.238 -19.484 -25.922 1 90.5 115 GLY A N 1
ATOM 937 C CA . GLY A 1 115 ? 8.555 -19.781 -25.391 1 90.5 115 GLY A CA 1
ATOM 938 C C . GLY A 1 115 ? 8.922 -18.906 -24.188 1 90.5 115 GLY A C 1
ATOM 939 O O . GLY A 1 115 ? 10.102 -18.766 -23.859 1 90.5 115 GLY A O 1
ATOM 940 N N . ARG A 1 116 ? 7.926 -18.328 -23.531 1 90.62 116 ARG A N 1
ATOM 941 C CA . ARG A 1 116 ? 8.203 -17.391 -22.453 1 90.62 116 ARG A CA 1
ATOM 942 C C . ARG A 1 116 ? 8.297 -18.094 -21.109 1 90.62 116 ARG A C 1
ATOM 944 O O . ARG A 1 116 ? 8.641 -17.484 -20.094 1 90.62 116 ARG A O 1
ATOM 951 N N . LEU A 1 117 ? 8 -19.391 -21.047 1 93.06 117 LEU A N 1
ATOM 952 C CA . LEU A 1 117 ? 7.895 -20.062 -19.766 1 93.06 117 LEU A CA 1
ATOM 953 C C . LEU A 1 117 ? 8.961 -21.156 -19.641 1 93.06 117 LEU A C 1
ATOM 955 O O . LEU A 1 117 ? 8.867 -22.016 -18.766 1 93.06 117 LEU A O 1
ATOM 959 N N . VAL A 1 118 ? 9.953 -21.062 -20.422 1 90.19 118 VAL A N 1
ATOM 960 C CA . VAL A 1 118 ? 11.047 -22.031 -20.359 1 90.19 118 VAL A CA 1
ATOM 961 C C . VAL A 1 118 ? 11.828 -21.828 -19.062 1 90.19 118 VAL A C 1
ATOM 963 O O . VAL A 1 118 ? 11.961 -20.703 -18.578 1 90.19 118 VAL A O 1
ATOM 966 N N . PRO A 1 119 ? 12.242 -22.938 -18.484 1 89.56 119 PRO A N 1
ATOM 967 C CA . PRO A 1 119 ? 13.031 -22.797 -17.25 1 89.56 119 PRO A CA 1
ATOM 968 C C . PRO A 1 119 ? 14.305 -21.984 -17.469 1 89.56 119 PRO A C 1
ATOM 970 O O . PRO A 1 119 ? 14.945 -22.078 -18.516 1 89.56 119 PRO A O 1
ATOM 973 N N . VAL A 1 120 ? 14.5 -21.156 -16.422 1 82.75 120 VAL A N 1
ATOM 974 C CA . VAL A 1 120 ? 15.734 -20.375 -16.422 1 82.75 120 VAL A CA 1
ATOM 975 C C . VAL A 1 120 ? 16.562 -20.75 -15.188 1 82.75 120 VAL A C 1
ATOM 977 O O . VAL A 1 120 ? 16.078 -20.688 -14.062 1 82.75 120 VAL A O 1
ATOM 980 N N . ARG A 1 121 ? 17.719 -21.234 -15.203 1 75.5 121 ARG A N 1
ATOM 981 C CA . ARG A 1 121 ? 18.672 -21.562 -14.148 1 75.5 121 ARG A CA 1
ATOM 982 C C . ARG A 1 121 ? 18.281 -22.859 -13.453 1 75.5 121 ARG A C 1
ATOM 984 O O . ARG A 1 121 ? 18.734 -23.125 -12.328 1 75.5 121 ARG A O 1
ATOM 991 N N . LEU A 1 122 ? 17.234 -23.516 -13.93 1 86.69 122 LEU A N 1
ATOM 992 C CA . LEU A 1 122 ? 16.828 -24.812 -13.43 1 86.69 122 LEU A CA 1
ATOM 993 C C . LEU A 1 122 ? 16.781 -25.844 -14.562 1 86.69 122 LEU A C 1
ATOM 995 O O . LEU A 1 122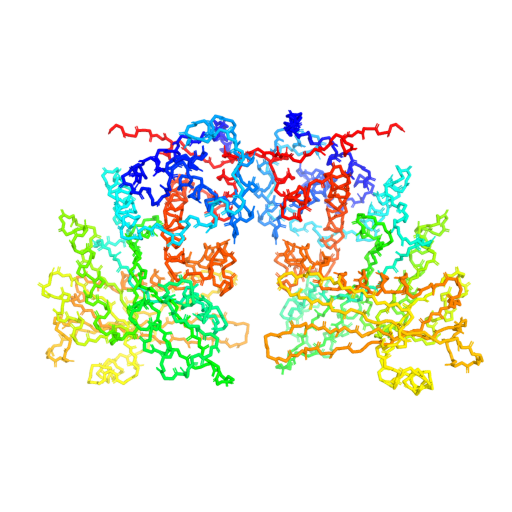 ? 16.531 -25.5 -15.711 1 86.69 122 LEU A O 1
ATOM 999 N N . GLN A 1 123 ? 17.047 -27 -14.18 1 89.12 123 GLN A N 1
ATOM 1000 C CA . GLN A 1 123 ? 17.125 -28.047 -15.188 1 89.12 123 GLN A CA 1
ATOM 1001 C C . GLN A 1 123 ? 15.734 -28.531 -15.602 1 89.12 123 GLN A C 1
ATOM 1003 O O . GLN A 1 123 ? 15.531 -28.953 -16.734 1 89.12 123 GLN A O 1
ATOM 1008 N N . LYS A 1 124 ? 14.812 -28.469 -14.695 1 94.62 124 LYS A N 1
ATOM 1009 C CA . LYS A 1 124 ? 13.461 -28.969 -14.945 1 94.62 124 LYS A CA 1
ATOM 1010 C C . LYS A 1 124 ? 12.422 -27.875 -14.727 1 94.62 124 LYS A C 1
ATOM 1012 O O . LYS A 1 124 ? 12.609 -27 -13.875 1 94.62 124 LYS A O 1
ATOM 1017 N N . SER A 1 125 ? 11.367 -27.938 -15.57 1 95.19 125 SER A N 1
ATOM 1018 C CA . SER A 1 125 ? 10.211 -27.078 -15.312 1 95.19 125 SER A CA 1
ATOM 1019 C C . SER A 1 125 ? 9.547 -27.422 -13.984 1 95.19 125 SER A C 1
ATOM 1021 O O . SER A 1 125 ? 9.133 -28.562 -13.766 1 95.19 125 SER A O 1
ATOM 1023 N N . THR A 1 126 ? 9.5 -26.453 -13.078 1 95.56 126 THR A N 1
ATOM 1024 C CA . THR A 1 126 ? 9.109 -26.734 -11.703 1 95.56 126 THR A CA 1
ATOM 1025 C C . THR A 1 126 ? 7.949 -25.844 -11.273 1 95.56 126 THR A C 1
ATOM 1027 O O . THR A 1 126 ? 7.988 -24.625 -11.484 1 95.56 126 THR A O 1
ATOM 1030 N N . ALA A 1 127 ? 6.926 -26.453 -10.711 1 94.62 127 ALA A N 1
ATOM 1031 C CA . ALA A 1 127 ? 5.77 -25.734 -10.188 1 94.62 127 ALA A CA 1
ATOM 1032 C C . ALA A 1 127 ? 5.719 -25.812 -8.664 1 94.62 127 ALA A C 1
ATOM 1034 O O . ALA A 1 127 ? 5.957 -26.875 -8.078 1 94.62 127 ALA A O 1
ATOM 1035 N N . ALA A 1 128 ? 5.473 -24.672 -8.047 1 93.31 128 ALA A N 1
ATOM 1036 C CA . ALA A 1 128 ? 5.262 -24.625 -6.602 1 93.31 128 ALA A CA 1
ATOM 1037 C C . ALA A 1 128 ? 3.773 -24.609 -6.266 1 93.31 128 ALA A C 1
ATOM 1039 O O . ALA A 1 128 ? 3.012 -23.812 -6.82 1 93.31 128 ALA A O 1
ATOM 1040 N N . ILE A 1 129 ? 3.332 -25.516 -5.441 1 91.38 129 ILE A N 1
ATOM 1041 C CA . ILE A 1 129 ? 1.955 -25.531 -4.961 1 91.38 129 ILE A CA 1
ATOM 1042 C C . ILE A 1 129 ? 1.905 -25.047 -3.512 1 91.38 129 ILE A C 1
ATOM 1044 O O . ILE A 1 129 ? 2.586 -25.609 -2.643 1 91.38 129 ILE A O 1
ATOM 1048 N N . ASP A 1 130 ? 1.114 -24.016 -3.311 1 84.12 130 ASP A N 1
ATOM 1049 C CA . ASP A 1 130 ? 0.995 -23.438 -1.98 1 84.12 130 ASP A CA 1
ATOM 1050 C C . ASP A 1 130 ? -0.469 -23.234 -1.593 1 84.12 130 ASP A C 1
ATOM 1052 O O . ASP A 1 130 ? -1.294 -22.859 -2.426 1 84.12 130 ASP A O 1
ATOM 1056 N N . GLY A 1 131 ? -0.76 -23.625 -0.366 1 83.69 131 GLY A N 1
ATOM 1057 C CA . GLY A 1 131 ? -2.086 -23.344 0.158 1 83.69 131 GLY A CA 1
ATOM 1058 C C . GLY A 1 131 ? -2.24 -21.906 0.63 1 83.69 131 GLY A C 1
ATOM 1059 O O . GLY A 1 131 ? -1.38 -21.391 1.344 1 83.69 131 GLY A O 1
ATOM 1060 N N . LYS A 1 132 ? -3.342 -21.266 0.185 1 81.69 132 LYS A N 1
ATOM 1061 C CA . LYS A 1 132 ? -3.549 -19.859 0.533 1 81.69 132 LYS A CA 1
ATOM 1062 C C . LYS A 1 132 ? -4.957 -19.641 1.072 1 81.69 132 LYS A C 1
ATOM 1064 O O . LYS A 1 132 ? -5.926 -20.188 0.55 1 81.69 132 LYS A O 1
ATOM 1069 N N . HIS A 1 133 ? -5.02 -18.891 2.152 1 82.56 133 HIS A N 1
ATOM 1070 C CA . HIS A 1 133 ? -6.285 -18.344 2.633 1 82.56 133 HIS A CA 1
ATOM 1071 C C . HIS A 1 133 ? -6.656 -17.062 1.895 1 82.56 133 HIS A C 1
ATOM 1073 O O . HIS A 1 133 ? -5.938 -16.062 1.983 1 82.56 133 HIS A O 1
ATOM 1079 N N . VAL A 1 134 ? -7.734 -17.062 1.191 1 81.19 134 VAL A N 1
ATOM 1080 C CA . VAL A 1 134 ? -7.996 -15.945 0.294 1 81.19 134 VAL A CA 1
ATOM 1081 C C . VAL A 1 134 ? -9.078 -15.047 0.891 1 81.19 134 VAL A C 1
ATOM 1083 O O . VAL A 1 134 ? -9.125 -13.844 0.609 1 81.19 134 VAL A O 1
ATOM 1086 N N . ALA A 1 135 ? -9.992 -15.648 1.66 1 84.12 135 ALA A N 1
ATOM 1087 C CA . ALA A 1 135 ? -11.039 -14.82 2.262 1 84.12 135 ALA A CA 1
ATOM 1088 C C . ALA A 1 135 ? -11.656 -15.516 3.477 1 84.12 135 ALA A C 1
ATOM 1090 O O . ALA A 1 135 ? -11.578 -16.734 3.607 1 84.12 135 ALA A O 1
ATOM 1091 N N . THR A 1 136 ? -12.211 -14.688 4.312 1 84.62 136 THR A N 1
ATOM 1092 C CA . THR A 1 136 ? -13.031 -15.133 5.434 1 84.62 136 THR A CA 1
ATOM 1093 C C . THR A 1 136 ? -14.43 -14.539 5.348 1 84.62 136 THR A C 1
ATOM 1095 O O . THR A 1 136 ? -14.594 -13.32 5.273 1 84.62 136 THR A O 1
ATOM 1098 N N . VAL A 1 137 ? -15.375 -15.406 5.348 1 84.75 137 VAL A N 1
ATOM 1099 C CA . VAL A 1 137 ? -16.766 -14.953 5.277 1 84.75 137 VAL A CA 1
ATOM 1100 C C . VAL A 1 137 ? -17.391 -15 6.672 1 84.75 137 VAL A C 1
ATOM 1102 O O . VAL A 1 137 ? -17.5 -16.062 7.277 1 84.75 137 VAL A O 1
ATOM 1105 N N . PRO A 1 138 ? -17.828 -13.875 7.113 1 83.94 138 PRO A N 1
ATOM 1106 C CA . PRO A 1 138 ? -18.422 -13.852 8.453 1 83.94 138 PRO A CA 1
ATOM 1107 C C . PRO A 1 138 ? -19.781 -14.555 8.508 1 83.94 138 PRO A C 1
ATOM 1109 O O . PRO A 1 138 ? -20.438 -14.727 7.473 1 83.94 138 PRO A O 1
ATOM 1112 N N . GLU A 1 139 ? -20.188 -14.898 9.727 1 87 139 GLU A N 1
ATOM 1113 C CA . GLU A 1 139 ? -21.422 -15.672 9.93 1 87 139 GLU A CA 1
ATOM 1114 C C . GLU A 1 139 ? -22.625 -14.945 9.359 1 87 139 GLU A C 1
ATOM 1116 O O . GLU A 1 139 ? -23.484 -15.555 8.719 1 87 139 GLU A O 1
ATOM 1121 N N . LYS A 1 140 ? -22.688 -13.703 9.656 1 84 140 LYS A N 1
ATOM 1122 C CA . LYS A 1 140 ? -23.828 -12.93 9.188 1 84 140 LYS A CA 1
ATOM 1123 C C . LYS A 1 140 ? -24 -13.055 7.676 1 84 140 LYS A C 1
ATOM 1125 O O . LYS A 1 140 ? -25.125 -13.219 7.184 1 84 140 LYS A O 1
ATOM 1130 N N . ARG A 1 141 ? -22.969 -13.031 7.016 1 85.69 141 ARG A N 1
ATOM 1131 C CA . ARG A 1 141 ? -23 -13.141 5.562 1 85.69 141 ARG A CA 1
ATOM 1132 C C . ARG A 1 141 ? -23.344 -14.562 5.129 1 85.69 141 ARG A C 1
ATOM 1134 O O . ARG A 1 141 ? -24.047 -14.766 4.137 1 85.69 141 ARG A O 1
ATOM 1141 N N . LEU A 1 142 ? -22.828 -15.492 5.812 1 90.06 142 LEU A N 1
ATOM 1142 C CA . LEU A 1 142 ? -23.172 -16.875 5.52 1 90.06 142 LEU A CA 1
ATOM 1143 C C . LEU A 1 142 ? -24.672 -17.125 5.652 1 90.06 142 LEU A C 1
ATOM 1145 O O . LEU A 1 142 ? -25.266 -17.781 4.797 1 90.06 142 LEU A O 1
ATOM 1149 N N . ARG A 1 143 ? -25.234 -16.594 6.672 1 92.06 143 ARG A N 1
ATOM 1150 C CA . ARG A 1 143 ? -26.672 -16.75 6.887 1 92.06 143 ARG A CA 1
ATOM 1151 C C . ARG A 1 143 ? -27.469 -16.062 5.773 1 92.06 143 ARG A C 1
ATOM 1153 O O . ARG A 1 143 ? -28.469 -16.609 5.301 1 92.06 143 ARG A O 1
ATOM 1160 N N . ALA A 1 144 ? -26.969 -14.93 5.391 1 89.44 144 ALA A N 1
ATOM 1161 C CA . ALA A 1 144 ? -27.609 -14.219 4.297 1 89.44 144 ALA A CA 1
ATOM 1162 C C . ALA A 1 144 ? -27.547 -15.023 3.002 1 89.44 144 ALA A C 1
ATOM 1164 O O . ALA A 1 144 ? -28.5 -15.031 2.223 1 89.44 144 ALA A O 1
ATOM 1165 N N . LEU A 1 145 ? -26.5 -15.641 2.785 1 89.88 145 LEU A N 1
ATOM 1166 C CA . LEU A 1 145 ? -26.312 -16.453 1.584 1 89.88 145 LEU A CA 1
ATOM 1167 C C . LEU A 1 145 ? -27.281 -17.625 1.568 1 89.88 145 LEU A C 1
ATOM 1169 O O . LEU A 1 145 ? -27.812 -17.984 0.515 1 89.88 145 LEU A O 1
ATOM 1173 N N . VAL A 1 146 ? -27.438 -18.203 2.715 1 92 146 VAL A N 1
ATOM 1174 C CA . VAL A 1 146 ? -28.375 -19.312 2.82 1 92 146 VAL A CA 1
ATOM 1175 C C . VAL A 1 146 ? -29.781 -18.828 2.445 1 92 146 VAL A C 1
ATOM 1177 O O . VAL A 1 146 ? -30.484 -19.484 1.68 1 92 146 VAL A O 1
ATOM 1180 N N . THR A 1 147 ? -30.125 -17.672 2.947 1 92.12 147 THR A N 1
ATOM 1181 C CA . THR A 1 147 ? -31.438 -17.125 2.652 1 92.12 147 THR A CA 1
ATOM 1182 C C . THR A 1 147 ? -31.594 -16.844 1.158 1 92.12 147 THR A C 1
ATOM 1184 O O . THR A 1 147 ? -32.656 -17.047 0.592 1 92.12 147 THR A O 1
ATOM 1187 N N . GLN A 1 148 ? -30.562 -16.469 0.519 1 85.94 148 GLN A N 1
ATOM 1188 C CA . GLN A 1 148 ? -30.578 -16.109 -0.895 1 85.94 148 GLN A CA 1
ATOM 1189 C C . GLN A 1 148 ? -30.609 -17.344 -1.778 1 85.94 148 GLN A C 1
ATOM 1191 O O . GLN A 1 148 ? -31.297 -17.359 -2.809 1 85.94 148 GLN A O 1
ATOM 1196 N N . ARG A 1 149 ? -29.906 -18.422 -1.396 1 86.12 149 ARG A N 1
ATOM 1197 C CA . ARG A 1 149 ? -29.672 -19.578 -2.266 1 86.12 149 ARG A CA 1
ATOM 1198 C C . ARG A 1 149 ? -30.703 -20.672 -2.018 1 86.12 149 ARG A C 1
ATOM 1200 O O . ARG A 1 149 ? -30.891 -21.562 -2.85 1 86.12 149 ARG A O 1
ATOM 1207 N N . THR A 1 150 ? -31.266 -20.562 -0.819 1 88.75 150 THR A N 1
ATOM 1208 C CA . THR A 1 150 ? -32.219 -21.609 -0.468 1 88.75 150 THR A CA 1
ATOM 1209 C C . THR A 1 150 ? -33.562 -21 -0.042 1 88.75 150 THR A C 1
ATOM 1211 O O . THR A 1 150 ? -33.719 -19.781 -0.041 1 88.75 150 THR A O 1
ATOM 1214 N N . SER A 1 151 ? -34.562 -21.906 0.293 1 88.88 151 SER A N 1
ATOM 1215 C CA . SER A 1 151 ? -35.875 -21.469 0.774 1 88.88 151 SER A CA 1
ATOM 1216 C C . SER A 1 151 ? -35.875 -21.312 2.291 1 88.88 151 SER A C 1
ATOM 1218 O O . SER A 1 151 ? -36.875 -20.906 2.873 1 88.88 151 SER A O 1
ATOM 1220 N N . LEU A 1 152 ? -34.719 -21.531 2.861 1 91.12 152 LEU A N 1
ATOM 1221 C CA . LEU A 1 152 ? -34.625 -21.469 4.316 1 91.12 152 LEU A CA 1
ATOM 1222 C C . LEU A 1 152 ? -34.25 -20.062 4.785 1 91.12 152 LEU A C 1
ATOM 1224 O O . LEU A 1 152 ? -33.562 -19.328 4.066 1 91.12 152 LEU A O 1
ATOM 1228 N N . ASP A 1 153 ? -34.75 -19.781 5.98 1 92.25 153 ASP A N 1
ATOM 1229 C CA . ASP A 1 153 ? -34.375 -18.531 6.602 1 92.25 153 ASP A CA 1
ATOM 1230 C C . ASP A 1 153 ? -33.062 -18.688 7.379 1 92.25 153 ASP A C 1
ATOM 1232 O O . ASP A 1 153 ? -33.062 -19.203 8.5 1 92.25 153 ASP A O 1
ATOM 1236 N N . GLY A 1 154 ? -31.984 -18.172 6.855 1 90.62 154 GLY A N 1
ATOM 1237 C CA . GLY A 1 154 ? -30.656 -18.312 7.43 1 90.62 154 GLY A CA 1
ATOM 1238 C C . GLY A 1 154 ? -30.516 -17.656 8.789 1 90.62 154 GLY A C 1
ATOM 1239 O O . GLY A 1 154 ? -29.688 -18.062 9.602 1 90.62 154 GLY A O 1
ATOM 1240 N N . ALA A 1 155 ? -31.312 -16.641 9.047 1 90.5 155 ALA A N 1
ATOM 1241 C CA . ALA A 1 155 ? -31.203 -15.891 10.297 1 90.5 155 ALA A CA 1
ATOM 1242 C C . ALA A 1 155 ? -31.672 -16.734 11.477 1 90.5 155 ALA A C 1
ATOM 1244 O O . ALA A 1 155 ? -31.188 -16.578 12.602 1 90.5 155 ALA A O 1
ATOM 1245 N N . THR A 1 156 ? -32.562 -17.578 11.195 1 91.12 156 THR A N 1
ATOM 1246 C CA . THR A 1 156 ? -33.188 -18.297 12.297 1 91.12 156 THR A CA 1
ATOM 1247 C C . THR A 1 156 ? -32.719 -19.734 12.359 1 91.12 156 THR A C 1
ATOM 1249 O O . THR A 1 156 ? -33.094 -20.484 13.266 1 91.12 156 THR A O 1
ATOM 1252 N N . LEU A 1 157 ? -31.938 -20.109 11.484 1 91.69 157 LEU A N 1
ATOM 1253 C CA . LEU A 1 157 ? -31.5 -21.5 11.445 1 91.69 157 LEU A CA 1
ATOM 1254 C C . LEU A 1 157 ? -30.609 -21.812 12.641 1 91.69 157 LEU A C 1
ATOM 1256 O O . LEU A 1 157 ? -29.766 -21 13.023 1 91.69 157 LEU A O 1
ATOM 1260 N N . ALA A 1 158 ? -30.859 -22.953 13.172 1 91.56 158 ALA A N 1
ATOM 1261 C CA . ALA A 1 158 ? -29.984 -23.438 14.234 1 91.56 158 ALA A CA 1
ATOM 1262 C C . ALA A 1 158 ? -28.578 -23.688 13.703 1 91.56 158 ALA A C 1
ATOM 1264 O O . ALA A 1 158 ? -28.391 -23.984 12.516 1 91.56 158 ALA A O 1
ATOM 1265 N N . PRO A 1 159 ? -27.594 -23.578 14.57 1 86.44 159 PRO A N 1
ATOM 1266 C CA . PRO A 1 159 ? -26.203 -23.688 14.141 1 86.44 159 PRO A CA 1
ATOM 1267 C C . PRO A 1 159 ? -25.906 -25 13.414 1 86.44 159 PRO A C 1
ATOM 1269 O O . PRO A 1 159 ? -25.203 -25.016 12.406 1 86.44 159 PRO A O 1
ATOM 1272 N N . ALA A 1 160 ? -26.469 -26.031 13.93 1 88.5 160 ALA A N 1
ATOM 1273 C CA . ALA A 1 160 ? -26.219 -27.328 13.312 1 88.5 160 ALA A CA 1
ATOM 1274 C C . ALA A 1 160 ? -26.828 -27.406 11.914 1 88.5 160 ALA A C 1
ATOM 1276 O O . ALA A 1 160 ? -26.203 -27.922 10.984 1 88.5 160 ALA A O 1
ATOM 1277 N N . GLU A 1 161 ? -28 -26.906 11.781 1 92 161 GLU A N 1
ATOM 1278 C CA . GLU A 1 161 ? -28.672 -26.891 10.484 1 92 161 GLU A CA 1
ATOM 1279 C C . GLU A 1 161 ? -27.969 -25.953 9.516 1 92 161 GLU A C 1
ATOM 1281 O O . GLU A 1 161 ? -27.844 -26.266 8.328 1 92 161 GLU A O 1
ATOM 1286 N N . LEU A 1 162 ? -27.562 -24.891 10.062 1 92.94 162 LEU A N 1
ATOM 1287 C CA . LEU A 1 162 ? -26.828 -23.922 9.258 1 92.94 162 LEU A CA 1
ATOM 1288 C C . LEU A 1 162 ? -25.578 -24.547 8.656 1 92.94 162 LEU A C 1
ATOM 1290 O O . LEU A 1 162 ? -25.312 -24.406 7.465 1 92.94 162 LEU A O 1
ATOM 1294 N N . ARG A 1 163 ? -24.859 -25.266 9.43 1 91.12 163 ARG A N 1
ATOM 1295 C CA . ARG A 1 163 ? -23.641 -25.922 8.977 1 91.12 163 ARG A CA 1
ATOM 1296 C C . ARG A 1 163 ? -23.938 -26.938 7.871 1 91.12 163 ARG A C 1
ATOM 1298 O O . ARG A 1 163 ? -23.203 -27.016 6.887 1 91.12 163 ARG A O 1
ATOM 1305 N N . GLN A 1 164 ? -24.922 -27.562 8.039 1 91.25 164 GLN A N 1
ATOM 1306 C CA . GLN A 1 164 ? -25.297 -28.578 7.059 1 91.25 164 GLN A CA 1
ATOM 1307 C C . GLN A 1 164 ? -25.656 -27.953 5.719 1 91.25 164 GLN A C 1
ATOM 1309 O O . GLN A 1 164 ? -25.203 -28.406 4.668 1 91.25 164 GLN A O 1
ATOM 1314 N N . VAL A 1 165 ? -26.453 -26.969 5.805 1 93.12 165 VAL A N 1
ATOM 1315 C CA . VAL A 1 165 ? -26.891 -26.297 4.586 1 93.12 165 VAL A CA 1
ATOM 1316 C C . VAL A 1 165 ? -25.688 -25.688 3.875 1 93.12 165 VAL A C 1
ATOM 1318 O O . VAL A 1 165 ? -25.562 -25.797 2.654 1 93.12 165 VAL A O 1
ATOM 1321 N N . LEU A 1 166 ? -24.844 -25.094 4.645 1 92 166 LEU A N 1
ATOM 1322 C CA . LEU A 1 166 ? -23.672 -24.438 4.07 1 92 166 LEU A CA 1
ATOM 1323 C C . LEU A 1 166 ? -22.734 -25.453 3.434 1 92 166 LEU A C 1
ATOM 1325 O O . LEU A 1 166 ? -22.203 -25.203 2.352 1 92 166 LEU A O 1
ATOM 1329 N N . SER A 1 167 ? -22.531 -26.562 4.02 1 90.31 167 SER A N 1
ATOM 1330 C CA . SER A 1 167 ? -21.641 -27.594 3.498 1 90.31 167 SER A CA 1
ATOM 1331 C C . SER A 1 167 ? -22.156 -28.141 2.168 1 90.31 167 SER A C 1
ATOM 1333 O O . SER A 1 167 ? -21.359 -28.516 1.3 1 90.31 167 SER A O 1
ATOM 1335 N N . THR A 1 168 ? -23.422 -28.125 2.023 1 89.69 168 THR A N 1
ATOM 1336 C CA . THR A 1 168 ? -24.016 -28.656 0.807 1 89.69 168 THR A CA 1
ATOM 1337 C C . THR A 1 168 ? -24.031 -27.609 -0.301 1 89.69 168 THR A C 1
ATOM 1339 O O . THR A 1 168 ? -23.703 -27.906 -1.449 1 89.69 168 THR A O 1
ATOM 1342 N N . GLN A 1 169 ? -24.391 -26.453 0.044 1 89.38 169 GLN A N 1
ATOM 1343 C CA . GLN A 1 169 ? -24.594 -25.406 -0.951 1 89.38 169 GLN A CA 1
ATOM 1344 C C . GLN A 1 169 ? -23.266 -24.766 -1.358 1 89.38 169 GLN A C 1
ATOM 1346 O O . GLN A 1 169 ? -23.125 -24.266 -2.477 1 89.38 169 GLN A O 1
ATOM 1351 N N . PHE A 1 170 ? -22.281 -24.812 -0.472 1 90 170 PHE A N 1
ATOM 1352 C CA . PHE A 1 170 ? -20.984 -24.219 -0.705 1 90 170 PHE A CA 1
ATOM 1353 C C . PHE A 1 170 ? -19.859 -25.156 -0.302 1 90 170 PHE A C 1
ATOM 1355 O O . PHE A 1 170 ? -19.156 -24.922 0.679 1 90 170 PHE A O 1
ATOM 1362 N N . PRO A 1 171 ? -19.625 -26.047 -1.131 1 88.38 171 PRO A N 1
ATOM 1363 C CA . PRO A 1 171 ? -18.688 -27.109 -0.767 1 88.38 171 PRO A CA 1
ATOM 1364 C C . PRO A 1 171 ? -17.25 -26.625 -0.643 1 88.38 171 PRO A C 1
ATOM 1366 O O . PRO A 1 171 ? -16.406 -27.312 -0.047 1 88.38 171 PRO A O 1
ATOM 1369 N N . HIS A 1 172 ? -16.969 -25.484 -1.096 1 88.81 172 HIS A N 1
ATOM 1370 C CA . HIS A 1 172 ? -15.586 -25 -1.065 1 88.81 172 HIS A CA 1
ATOM 1371 C C . HIS A 1 172 ? -15.367 -24.031 0.089 1 88.81 172 HIS A C 1
ATOM 1373 O O . HIS A 1 172 ? -14.312 -23.391 0.176 1 88.81 172 HIS A O 1
ATOM 1379 N N . VAL A 1 173 ? -16.344 -23.922 0.952 1 90.12 173 VAL A N 1
ATOM 1380 C CA . VAL A 1 173 ? -16.219 -23.078 2.143 1 90.12 173 VAL A CA 1
ATOM 1381 C C . VAL A 1 173 ? -15.883 -23.953 3.352 1 90.12 173 VAL A C 1
ATOM 1383 O O . VAL A 1 173 ? -16.609 -24.906 3.654 1 90.12 173 VAL A O 1
ATOM 1386 N N . GLN A 1 174 ? -14.789 -23.641 3.986 1 90.19 174 GLN A N 1
ATOM 1387 C CA . GLN A 1 174 ? -14.406 -24.344 5.211 1 90.19 174 GLN A CA 1
ATOM 1388 C C . GLN A 1 174 ? -14.992 -23.641 6.441 1 90.19 174 GLN A C 1
ATOM 1390 O O . GLN A 1 174 ? -14.594 -22.516 6.773 1 90.19 174 GLN A O 1
ATOM 1395 N N . LEU A 1 175 ? -15.875 -24.375 7.121 1 90.62 175 LEU A N 1
ATOM 1396 C CA . LEU A 1 175 ? -16.562 -23.781 8.266 1 90.62 175 LEU A CA 1
ATOM 1397 C C . LEU A 1 175 ? -15.742 -23.953 9.539 1 90.62 175 LEU A C 1
ATOM 1399 O O . LEU A 1 175 ? -15.289 -25.062 9.844 1 90.62 175 LEU A O 1
ATOM 1403 N N . GLN A 1 176 ? -15.484 -22.797 10.164 1 86.62 176 GLN A N 1
ATOM 1404 C CA . GLN A 1 176 ? -14.727 -22.812 11.414 1 86.62 176 GLN A CA 1
ATOM 1405 C C . GLN A 1 176 ? -15.336 -21.859 12.438 1 86.62 176 GLN A C 1
ATOM 1407 O O . GLN A 1 176 ? -16.156 -21 12.086 1 86.62 176 GLN A O 1
ATOM 1412 N N . GLU A 1 177 ? -15.016 -22.094 13.672 1 84 177 GLU A N 1
ATOM 1413 C CA . GLU A 1 177 ? -15.43 -21.172 14.727 1 84 177 GLU A CA 1
ATOM 1414 C C . GLU A 1 177 ? -14.328 -20.172 15.047 1 84 177 GLU A C 1
ATOM 1416 O O . GLU A 1 177 ? -13.156 -20.531 15.125 1 84 177 GLU A O 1
ATOM 1421 N N . SER A 1 178 ? -14.766 -18.938 15.008 1 73.12 178 SER A N 1
ATOM 1422 C CA . SER A 1 178 ? -13.805 -17.891 15.336 1 73.12 178 SER A CA 1
ATOM 1423 C C . SER A 1 178 ? -13.398 -17.953 16.812 1 73.12 178 SER A C 1
ATOM 1425 O O . SER A 1 178 ? -13.961 -18.734 17.578 1 73.12 178 SER A O 1
ATOM 1427 N N . SER A 1 179 ? -12.297 -17.172 17.078 1 64.12 179 SER A N 1
ATOM 1428 C CA . SER A 1 179 ? -11.805 -17.094 18.453 1 64.12 179 SER A CA 1
ATOM 1429 C C . SER A 1 179 ? -12.906 -16.641 19.406 1 64.12 179 SER A C 1
ATOM 1431 O O . SER A 1 179 ? -12.875 -16.969 20.594 1 64.12 179 SER A O 1
ATOM 1433 N N . HIS A 1 180 ? -13.938 -16.031 18.938 1 67.88 180 HIS A N 1
ATOM 1434 C CA . HIS A 1 180 ? -15.023 -15.523 19.766 1 67.88 180 HIS A CA 1
ATOM 1435 C C . HIS A 1 180 ? -16.25 -16.438 19.703 1 67.88 180 HIS A C 1
ATOM 1437 O O . HIS A 1 180 ? -17.344 -16.031 20.109 1 67.88 180 HIS A O 1
ATOM 1443 N N . GLY A 1 181 ? -16.047 -17.672 19.109 1 72.44 181 GLY A N 1
ATOM 1444 C CA . GLY A 1 181 ? -17.109 -18.672 19.109 1 72.44 181 GLY A CA 1
ATOM 1445 C C . GLY A 1 181 ? -18.109 -18.453 17.984 1 72.44 181 GLY A C 1
ATOM 1446 O O . GLY A 1 181 ? -19.156 -19.109 17.938 1 72.44 181 GLY A O 1
ATOM 1447 N N . LYS A 1 182 ? -17.797 -17.516 17.172 1 78.94 182 LYS A N 1
ATOM 1448 C CA . LYS A 1 182 ? -18.688 -17.281 16.047 1 78.94 182 LYS A CA 1
ATOM 1449 C C . LYS A 1 182 ? -18.266 -18.094 14.82 1 78.94 182 LYS A C 1
ATOM 1451 O O . LYS A 1 182 ? -17.078 -18.344 14.609 1 78.94 182 LYS A O 1
ATOM 1456 N N . LEU A 1 183 ? -19.344 -18.562 14.125 1 87.44 183 LEU A N 1
ATOM 1457 C CA . LEU A 1 183 ? -19.094 -19.344 12.914 1 87.44 183 LEU A CA 1
ATOM 1458 C C . LEU A 1 183 ? -18.531 -18.453 11.805 1 87.44 183 LEU A C 1
ATOM 1460 O O . LEU A 1 183 ? -18.969 -17.312 11.633 1 87.44 183 LEU A O 1
ATOM 1464 N N . CYS A 1 184 ? -17.5 -18.906 11.109 1 88.62 184 CYS A N 1
ATOM 1465 C CA . CYS A 1 184 ? -16.984 -18.234 9.922 1 88.62 184 CYS A CA 1
ATOM 1466 C C . CYS A 1 184 ? -16.641 -19.25 8.828 1 88.62 184 CYS A C 1
ATOM 1468 O O . CYS A 1 184 ? -16.516 -20.438 9.102 1 88.62 184 CYS A O 1
ATOM 1470 N N . GLY A 1 185 ? -16.703 -18.766 7.613 1 88.31 185 GLY A N 1
ATOM 1471 C CA . GLY A 1 185 ? -16.328 -19.578 6.469 1 88.31 185 GLY A CA 1
ATOM 1472 C C . GLY A 1 185 ? -15.023 -19.156 5.832 1 88.31 185 GLY A C 1
ATOM 1473 O O . GLY A 1 185 ? -14.906 -18.031 5.332 1 88.31 185 GLY A O 1
ATOM 1474 N N . LEU A 1 186 ? -14.078 -20.094 5.781 1 86.94 186 LEU A N 1
ATOM 1475 C CA . LEU A 1 186 ? -12.797 -19.812 5.148 1 86.94 186 LEU A CA 1
ATOM 1476 C C . LEU A 1 186 ? -12.781 -20.312 3.707 1 86.94 186 LEU A C 1
ATOM 1478 O O . LEU A 1 186 ? -13.266 -21.406 3.418 1 86.94 186 LEU A O 1
ATOM 1482 N N . ILE A 1 187 ? -12.344 -19.469 2.871 1 88.5 187 ILE A N 1
ATOM 1483 C CA . ILE A 1 187 ? -12.094 -19.875 1.492 1 88.5 187 ILE A CA 1
ATOM 1484 C C . ILE A 1 187 ? -10.594 -20.062 1.269 1 88.5 187 ILE A C 1
ATOM 1486 O O . ILE A 1 187 ? -9.828 -19.094 1.372 1 88.5 187 ILE A O 1
ATOM 1490 N N . ARG A 1 188 ? -10.203 -21.266 0.979 1 87.44 188 ARG A N 1
ATOM 1491 C CA . ARG A 1 188 ? -8.797 -21.609 0.749 1 87.44 188 ARG A CA 1
ATOM 1492 C C . ARG A 1 188 ? -8.602 -22.188 -0.644 1 87.44 188 ARG A C 1
ATOM 1494 O O . ARG A 1 188 ? -9.492 -22.859 -1.176 1 87.44 188 ARG A O 1
ATOM 1501 N N . VAL A 1 189 ? -7.434 -21.859 -1.161 1 90.19 189 VAL A N 1
ATOM 1502 C CA . VAL A 1 189 ? -7.125 -22.375 -2.49 1 90.19 189 VAL A CA 1
ATOM 1503 C C . VAL A 1 189 ? -5.691 -22.906 -2.518 1 90.19 189 VAL A C 1
ATOM 1505 O O . VAL A 1 189 ? -4.871 -22.547 -1.676 1 90.19 189 VAL A O 1
ATOM 1508 N N . HIS A 1 190 ? -5.457 -23.859 -3.406 1 91.31 190 HIS A N 1
ATOM 1509 C CA . HIS A 1 190 ? -4.098 -24.156 -3.836 1 91.31 190 HIS A CA 1
ATOM 1510 C C . HIS A 1 190 ? -3.695 -23.312 -5.035 1 91.31 190 HIS A C 1
ATOM 1512 O O . HIS A 1 190 ? -4.324 -23.391 -6.094 1 91.31 190 HIS A O 1
ATOM 1518 N N . ARG A 1 191 ? -2.697 -22.516 -4.777 1 90.19 191 ARG A N 1
ATOM 1519 C CA . ARG A 1 191 ? -2.113 -21.766 -5.883 1 90.19 191 ARG A CA 1
ATOM 1520 C C . ARG A 1 191 ? -0.876 -22.484 -6.43 1 90.19 191 ARG A C 1
ATOM 1522 O O . ARG A 1 191 ? -0.018 -22.922 -5.66 1 90.19 191 ARG A O 1
ATOM 1529 N N . THR A 1 192 ? -0.83 -22.625 -7.703 1 93.19 192 THR A N 1
ATOM 1530 C CA . THR A 1 192 ? 0.324 -23.234 -8.352 1 93.19 192 THR A CA 1
ATOM 1531 C C . THR A 1 192 ? 1.08 -22.203 -9.188 1 93.19 192 THR A C 1
ATOM 1533 O O . THR A 1 192 ? 0.503 -21.578 -10.078 1 93.19 192 THR A O 1
ATOM 1536 N N . THR A 1 193 ? 2.342 -22.031 -8.891 1 92.38 193 THR A N 1
ATOM 1537 C CA . THR A 1 193 ? 3.18 -21.062 -9.578 1 92.38 193 THR A CA 1
ATOM 1538 C C . THR A 1 193 ? 4.348 -21.734 -10.281 1 92.38 193 THR A C 1
ATOM 1540 O O . THR A 1 193 ? 4.969 -22.641 -9.727 1 92.38 193 THR A O 1
ATOM 1543 N N . LEU A 1 194 ? 4.57 -21.359 -11.477 1 93.38 194 LEU A N 1
ATOM 1544 C CA . LEU A 1 194 ? 5.715 -21.875 -12.211 1 93.38 194 LEU A CA 1
ATOM 1545 C C . LEU A 1 194 ? 6.996 -21.156 -11.812 1 93.38 194 LEU A C 1
ATOM 1547 O O . LEU A 1 194 ? 7.379 -20.172 -12.445 1 93.38 194 LEU A O 1
ATOM 1551 N N . ILE A 1 195 ? 7.738 -21.703 -10.93 1 90.5 195 ILE A N 1
ATOM 1552 C CA . ILE A 1 195 ? 8.852 -20.984 -10.32 1 90.5 195 ILE A CA 1
ATOM 1553 C C . ILE A 1 195 ? 10.117 -21.203 -11.148 1 90.5 195 ILE A C 1
ATOM 1555 O O . ILE A 1 195 ? 11.133 -20.531 -10.93 1 90.5 195 ILE A O 1
ATOM 1559 N N . SER A 1 196 ? 10.102 -22.078 -12.078 1 91.25 196 SER A N 1
ATOM 1560 C CA . SER A 1 196 ? 11.266 -22.359 -12.914 1 91.25 196 SER A CA 1
ATOM 1561 C C . SER A 1 196 ? 11.438 -21.281 -13.984 1 91.25 196 SER A C 1
ATOM 1563 O O . SER A 1 196 ? 12.516 -21.141 -14.562 1 91.25 196 SER A O 1
ATOM 1565 N N . SER A 1 197 ? 10.344 -20.578 -14.289 1 87.19 197 SER A N 1
ATOM 1566 C CA . SER A 1 197 ? 10.406 -19.547 -15.32 1 87.19 197 SER A CA 1
ATOM 1567 C C . SER A 1 197 ? 10.781 -18.203 -14.719 1 87.19 197 SER A C 1
ATOM 1569 O O . SER A 1 197 ? 10.578 -17.969 -13.531 1 87.19 197 SER A O 1
ATOM 1571 N N . SER A 1 198 ? 11.297 -17.328 -15.594 1 82.31 198 SER A N 1
ATOM 1572 C CA . SER A 1 198 ? 11.648 -15.969 -15.156 1 82.31 198 SER A CA 1
ATOM 1573 C C . SER A 1 198 ? 10.406 -15.18 -14.758 1 82.31 198 SER A C 1
ATOM 1575 O O . SER A 1 198 ? 10.461 -14.336 -13.867 1 82.31 198 SER A O 1
ATOM 1577 N N . ALA A 1 199 ? 9.289 -15.43 -15.359 1 83.44 199 ALA A N 1
ATOM 1578 C CA . ALA A 1 199 ? 8.07 -14.672 -15.086 1 83.44 199 ALA A CA 1
ATOM 1579 C C . ALA A 1 199 ? 7.348 -15.219 -13.859 1 83.44 199 ALA A C 1
ATOM 1581 O O . ALA A 1 199 ? 6.613 -14.492 -13.188 1 83.44 199 ALA A O 1
ATOM 1582 N N . ALA A 1 200 ? 7.578 -16.469 -13.469 1 86.5 200 ALA A N 1
ATOM 1583 C CA . ALA A 1 200 ? 6.922 -17.125 -12.344 1 86.5 200 ALA A CA 1
ATOM 1584 C C . ALA A 1 200 ? 5.406 -16.969 -12.414 1 86.5 200 ALA A C 1
ATOM 1586 O O . ALA A 1 200 ? 4.781 -16.5 -11.461 1 86.5 200 ALA A O 1
ATOM 1587 N N . VAL A 1 201 ? 4.801 -17.391 -13.43 1 92 201 VAL A N 1
ATOM 1588 C CA . VAL A 1 201 ? 3.379 -17.188 -13.688 1 92 201 VAL A CA 1
ATOM 1589 C C . VAL A 1 201 ? 2.557 -18.156 -12.828 1 92 201 VAL A C 1
ATOM 1591 O O . VAL A 1 201 ? 3.021 -19.234 -12.484 1 92 201 VAL A O 1
ATOM 1594 N N . ALA A 1 202 ? 1.37 -17.719 -12.492 1 93.31 202 ALA A N 1
ATOM 1595 C CA . ALA A 1 202 ? 0.382 -18.594 -11.867 1 93.31 202 ALA A CA 1
ATOM 1596 C C . ALA A 1 202 ? -0.219 -19.562 -12.883 1 93.31 202 ALA A C 1
ATOM 1598 O O . ALA A 1 202 ? -0.855 -19.141 -13.852 1 93.31 202 ALA A O 1
ATOM 1599 N N . LEU A 1 203 ? -0.076 -20.859 -12.625 1 95.94 203 LEU A N 1
ATOM 1600 C CA . LEU A 1 203 ? -0.584 -21.875 -13.531 1 95.94 203 LEU A CA 1
ATOM 1601 C C . LEU A 1 203 ? -2.057 -22.172 -13.266 1 95.94 203 LEU A C 1
ATOM 1603 O O . LEU A 1 203 ? -2.814 -22.469 -14.188 1 95.94 203 LEU A O 1
ATOM 1607 N N . ASP A 1 204 ? -2.27 -22.094 -12.016 1 95.69 204 ASP A N 1
ATOM 1608 C CA . ASP A 1 204 ? -3.604 -22.562 -11.641 1 95.69 204 ASP A CA 1
ATOM 1609 C C . ASP A 1 204 ? -3.975 -22.094 -10.234 1 95.69 204 ASP A C 1
ATOM 1611 O O . ASP A 1 204 ? -3.105 -21.688 -9.461 1 95.69 204 ASP A O 1
ATOM 1615 N N . GLN A 1 205 ? -5.223 -22.062 -10.016 1 93.69 205 GLN A N 1
ATOM 1616 C CA . GLN A 1 205 ? -5.824 -21.875 -8.703 1 93.69 205 GLN A CA 1
ATOM 1617 C C . GLN A 1 205 ? -6.98 -22.844 -8.477 1 93.69 205 GLN A C 1
ATOM 1619 O O . GLN A 1 205 ? -7.973 -22.812 -9.203 1 93.69 205 GLN A O 1
ATOM 1624 N N . TRP A 1 206 ? -6.844 -23.672 -7.469 1 93.75 206 TRP A N 1
ATOM 1625 C CA . TRP A 1 206 ? -7.848 -24.688 -7.191 1 93.75 206 TRP A CA 1
ATOM 1626 C C . TRP A 1 206 ? -8.398 -24.547 -5.777 1 93.75 206 TRP A C 1
ATOM 1628 O O . TRP A 1 206 ? -7.633 -24.5 -4.809 1 93.75 206 TRP A O 1
ATOM 1638 N N . PRO A 1 207 ? -9.758 -24.484 -5.664 1 92.19 207 PRO A N 1
ATOM 1639 C CA . PRO A 1 207 ? -10.32 -24.375 -4.316 1 92.19 207 PRO A CA 1
ATOM 1640 C C . PRO A 1 207 ? -10.141 -25.641 -3.488 1 92.19 207 PRO A C 1
ATOM 1642 O O . PRO A 1 207 ? -10.219 -26.75 -4.023 1 92.19 207 PRO A O 1
ATOM 1645 N N . ILE A 1 208 ? -9.844 -25.453 -2.244 1 91.06 208 ILE A N 1
ATOM 1646 C CA . ILE A 1 208 ? -9.742 -26.562 -1.299 1 91.06 208 ILE A CA 1
ATOM 1647 C C . ILE A 1 208 ? -11.102 -26.812 -0.65 1 91.06 208 ILE A C 1
ATOM 1649 O O . ILE A 1 208 ? -11.633 -25.938 0.039 1 91.06 208 ILE A O 1
ATOM 1653 N N . ALA A 1 209 ? -11.617 -27.984 -0.845 1 87 209 ALA A N 1
ATOM 1654 C CA . ALA A 1 209 ? -12.938 -28.328 -0.327 1 87 209 ALA A CA 1
ATOM 1655 C C . ALA A 1 209 ? -12.945 -28.328 1.198 1 87 209 ALA A C 1
ATOM 1657 O O . ALA A 1 209 ? -11.938 -28.641 1.831 1 87 209 ALA A O 1
ATOM 1658 N N . GLY A 1 210 ? -14.109 -27.891 1.783 1 79.88 210 GLY A N 1
ATOM 1659 C CA . GLY A 1 210 ? -14.258 -27.812 3.227 1 79.88 210 GLY A CA 1
ATOM 1660 C C . GLY A 1 210 ? -14.062 -29.141 3.924 1 79.88 210 GLY A C 1
ATOM 1661 O O . GLY A 1 210 ? -13.461 -29.203 5 1 79.88 210 GLY A O 1
ATOM 1662 N N . GLN A 1 211 ? -14.609 -30.203 3.377 1 71.94 211 GLN A N 1
ATOM 1663 C CA . GLN A 1 211 ? -14.609 -31.5 4.051 1 71.94 211 GLN A CA 1
ATOM 1664 C C . GLN A 1 211 ? -13.406 -32.344 3.625 1 71.94 211 GLN A C 1
ATOM 1666 O O . GLN A 1 211 ? -13.227 -33.469 4.105 1 71.94 211 GLN A O 1
ATOM 1671 N N . THR A 1 212 ? -12.477 -31.766 2.941 1 66.88 212 THR A N 1
ATOM 1672 C CA . THR A 1 212 ? -11.367 -32.562 2.436 1 66.88 212 THR A CA 1
ATOM 1673 C C . THR A 1 212 ? -10.164 -32.5 3.373 1 66.88 212 THR A C 1
ATOM 1675 O O . THR A 1 212 ? -9.961 -31.484 4.039 1 66.88 212 THR A O 1
ATOM 1678 N N . ASN A 1 213 ? -9.602 -33.688 3.551 1 64.75 213 ASN A N 1
ATOM 1679 C CA . ASN A 1 213 ? -8.336 -33.688 4.277 1 64.75 213 ASN A CA 1
ATOM 1680 C C . ASN A 1 213 ? -7.215 -33.062 3.453 1 64.75 213 ASN A C 1
ATOM 1682 O O . ASN A 1 213 ? -7.391 -32.781 2.262 1 64.75 213 ASN A O 1
ATOM 1686 N N . GLU A 1 214 ? -6.168 -32.594 4.059 1 62.66 214 GLU A N 1
ATOM 1687 C CA . GLU A 1 214 ? -5.082 -31.844 3.441 1 62.66 214 GLU A CA 1
ATOM 1688 C C . GLU A 1 214 ? -4.527 -32.562 2.219 1 62.66 214 GLU A C 1
ATOM 1690 O O . GLU A 1 214 ? -4.336 -31.953 1.162 1 62.66 214 GLU A O 1
ATOM 1695 N N . TRP A 1 215 ? -4.379 -34 2.279 1 67.88 215 TRP A N 1
ATOM 1696 C CA . TRP A 1 215 ? -3.762 -34.719 1.173 1 67.88 215 TRP A CA 1
ATOM 1697 C C . TRP A 1 215 ? -4.746 -34.875 0.019 1 67.88 215 TRP A C 1
ATOM 1699 O O . TRP A 1 215 ? -4.355 -34.812 -1.149 1 67.88 215 TRP A O 1
ATOM 1709 N N . GLY A 1 216 ? -5.992 -35.094 0.368 1 76.12 216 GLY A N 1
ATOM 1710 C CA . GLY A 1 216 ? -6.992 -35.188 -0.684 1 76.12 216 GLY A CA 1
ATOM 1711 C C . GLY A 1 216 ? -7.105 -33.938 -1.527 1 76.12 216 GLY A C 1
ATOM 1712 O O . GLY A 1 216 ? -7.277 -34 -2.744 1 76.12 216 GLY A O 1
ATOM 1713 N N . ALA A 1 217 ? -6.848 -32.938 -0.911 1 85.5 217 ALA A N 1
ATOM 1714 C CA . ALA A 1 217 ? -6.93 -31.656 -1.613 1 85.5 217 ALA A CA 1
ATOM 1715 C C . ALA A 1 217 ? -5.801 -31.5 -2.627 1 85.5 217 ALA A C 1
ATOM 1717 O O . ALA A 1 217 ? -6.02 -31.047 -3.752 1 85.5 217 ALA A O 1
ATOM 1718 N N . ILE A 1 218 ? -4.602 -31.969 -2.305 1 89 218 ILE A N 1
ATOM 1719 C CA . ILE A 1 218 ? -3.447 -31.875 -3.195 1 89 218 ILE A CA 1
ATOM 1720 C C . ILE A 1 218 ? -3.629 -32.812 -4.379 1 89 218 ILE A C 1
ATOM 1722 O O . ILE A 1 218 ? -3.266 -32.5 -5.508 1 89 218 ILE A O 1
ATOM 1726 N N . GLU A 1 219 ? -4.137 -33.969 -4.055 1 89.31 219 GLU A N 1
ATOM 1727 C CA . GLU A 1 219 ? -4.379 -34.906 -5.133 1 89.31 219 GLU A CA 1
ATOM 1728 C C . GLU A 1 219 ? -5.32 -34.344 -6.184 1 89.31 219 GLU A C 1
ATOM 1730 O O . GLU A 1 219 ? -5.066 -34.438 -7.387 1 89.31 219 GLU A O 1
ATOM 1735 N N . LEU A 1 220 ? -6.324 -33.75 -5.707 1 89.19 220 LEU A N 1
ATOM 1736 C CA . LEU A 1 220 ? -7.277 -33.156 -6.629 1 89.19 220 LEU A CA 1
ATOM 1737 C C . LEU A 1 220 ? -6.621 -32 -7.41 1 89.19 220 LEU A C 1
ATOM 1739 O O . LEU A 1 220 ? -6.84 -31.875 -8.617 1 89.19 220 LEU A O 1
ATOM 1743 N N . THR A 1 221 ? -5.816 -31.297 -6.727 1 92.75 221 THR A N 1
ATOM 1744 C CA . THR A 1 221 ? -5.117 -30.188 -7.359 1 92.75 221 THR A CA 1
ATOM 1745 C C . THR A 1 221 ? -4.188 -30.688 -8.461 1 92.75 221 THR A C 1
ATOM 1747 O O . THR A 1 221 ? -4.219 -30.172 -9.586 1 92.75 221 THR A O 1
ATOM 1750 N N . VAL A 1 222 ? -3.412 -31.688 -8.211 1 92.81 222 VAL A N 1
ATOM 1751 C CA . VAL A 1 222 ? -2.449 -32.219 -9.172 1 92.81 222 VAL A CA 1
ATOM 1752 C C . VAL A 1 222 ? -3.186 -32.844 -10.344 1 92.81 222 VAL A C 1
ATOM 1754 O O . VAL A 1 222 ? -2.799 -32.688 -11.5 1 92.81 222 VAL A O 1
ATOM 1757 N N . SER A 1 223 ? -4.242 -33.531 -9.984 1 91.75 223 SER A N 1
ATOM 1758 C CA . SER A 1 223 ? -5.039 -34.125 -11.047 1 91.75 223 SER A CA 1
ATOM 1759 C C . SER A 1 223 ? -5.59 -33.062 -11.992 1 91.75 223 SER A C 1
ATOM 1761 O O . SER A 1 223 ? -5.547 -33.219 -13.219 1 91.75 223 SER A O 1
ATOM 1763 N N . ALA A 1 224 ? -6.031 -32.062 -11.406 1 92.56 224 ALA A N 1
ATOM 1764 C CA . ALA A 1 224 ? -6.559 -30.953 -12.203 1 92.56 224 ALA A CA 1
ATOM 1765 C C . ALA A 1 224 ? -5.469 -30.312 -13.055 1 92.56 224 ALA A C 1
ATOM 1767 O O . ALA A 1 224 ? -5.695 -30 -14.227 1 92.56 224 ALA A O 1
ATOM 1768 N N . LEU A 1 225 ? -4.328 -30.188 -12.547 1 94.69 225 LEU A N 1
ATOM 1769 C CA . LEU A 1 225 ? -3.193 -29.625 -13.266 1 94.69 225 LEU A CA 1
ATOM 1770 C C . LEU A 1 225 ? -2.803 -30.516 -14.445 1 94.69 225 LEU A C 1
ATOM 1772 O O . LEU A 1 225 ? -2.547 -30.016 -15.547 1 94.69 225 LEU A O 1
ATOM 1776 N N . MET A 1 226 ? -2.785 -31.797 -14.195 1 92.75 226 MET A N 1
ATOM 1777 C CA . MET A 1 226 ? -2.393 -32.719 -15.242 1 92.75 226 MET A CA 1
ATOM 1778 C C . MET A 1 226 ? -3.439 -32.781 -16.344 1 92.75 226 MET A C 1
ATOM 1780 O O . MET A 1 226 ? -3.102 -32.969 -17.516 1 92.75 226 MET A O 1
ATOM 1784 N N . SER A 1 227 ? -4.637 -32.594 -15.914 1 92.81 227 SER A N 1
ATOM 1785 C CA . SER A 1 227 ? -5.684 -32.5 -16.938 1 92.81 227 SER A CA 1
ATOM 1786 C C . SER A 1 227 ? -5.48 -31.297 -17.828 1 92.81 227 SER A C 1
ATOM 1788 O O . SER A 1 227 ? -5.742 -31.359 -19.031 1 92.81 227 SER A O 1
ATOM 1790 N N . ALA A 1 228 ? -4.988 -30.281 -17.297 1 94.69 228 ALA A N 1
ATOM 1791 C CA . ALA A 1 228 ? -4.824 -29.031 -18.031 1 94.69 228 ALA A CA 1
ATOM 1792 C C . ALA A 1 228 ? -3.506 -29.016 -18.797 1 94.69 228 ALA A C 1
ATOM 1794 O O . ALA A 1 228 ? -3.453 -28.562 -19.938 1 94.69 228 ALA A O 1
ATOM 1795 N N . TYR A 1 229 ? -2.428 -29.547 -18.141 1 94.88 229 TYR A N 1
ATOM 1796 C CA . TYR A 1 229 ? -1.096 -29.344 -18.688 1 94.88 229 TYR A CA 1
ATOM 1797 C C . TYR A 1 229 ? -0.398 -30.656 -18.969 1 94.88 229 TYR A C 1
ATOM 1799 O O . TYR A 1 229 ? 0.776 -30.6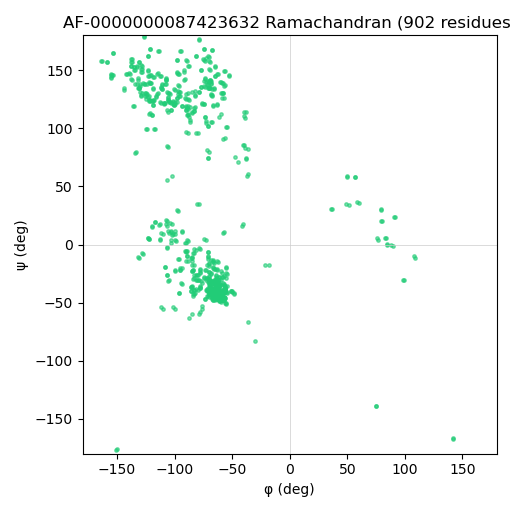88 -19.344 1 94.88 229 TYR A O 1
ATOM 1807 N N . GLY A 1 230 ? -0.992 -31.766 -18.812 1 88.81 230 GLY A N 1
ATOM 1808 C CA . GLY A 1 230 ? -0.377 -33.062 -18.906 1 88.81 230 GLY A CA 1
ATOM 1809 C C . GLY A 1 230 ? 0.257 -33.344 -20.266 1 88.81 230 GLY A C 1
ATOM 1810 O O . GLY A 1 230 ? 1.197 -34.125 -20.359 1 88.81 230 GLY A O 1
ATOM 1811 N N . ARG A 1 231 ? -0.207 -32.656 -21.25 1 87.5 231 ARG A N 1
ATOM 1812 C CA . ARG A 1 231 ? 0.325 -32.875 -22.594 1 87.5 231 ARG A CA 1
ATOM 1813 C C . ARG A 1 231 ? 1.505 -31.953 -22.875 1 87.5 231 ARG A C 1
ATOM 1815 O O . ARG A 1 231 ? 2.051 -31.938 -23.984 1 87.5 231 ARG A O 1
ATOM 1822 N N . THR A 1 232 ? 1.804 -31.219 -21.891 1 87.5 232 THR A N 1
ATOM 1823 C CA . THR A 1 232 ? 2.947 -30.312 -22 1 87.5 232 THR A CA 1
ATOM 1824 C C . THR A 1 232 ? 4.059 -30.734 -21.031 1 87.5 232 THR A C 1
ATOM 1826 O O . THR A 1 232 ? 3.881 -31.672 -20.25 1 87.5 232 THR A O 1
ATOM 1829 N N . LYS A 1 233 ? 5.227 -30.219 -21.172 1 88.06 233 LYS A N 1
ATOM 1830 C CA . LYS A 1 233 ? 6.34 -30.438 -20.25 1 88.06 233 LYS A CA 1
ATOM 1831 C C . LYS A 1 233 ? 6.461 -29.281 -19.25 1 88.06 233 LYS A C 1
ATOM 1833 O O . LYS A 1 233 ? 7.559 -28.969 -18.797 1 88.06 233 LYS A O 1
ATOM 1838 N N . LEU A 1 234 ? 5.281 -28.688 -18.984 1 92.81 234 LEU A N 1
ATOM 1839 C CA . LEU A 1 234 ? 5.277 -27.516 -18.125 1 92.81 234 LEU A CA 1
ATOM 1840 C C . LEU A 1 234 ? 5.504 -27.906 -16.672 1 92.81 234 LEU A C 1
ATOM 1842 O O . LEU A 1 234 ? 5.973 -27.094 -15.867 1 92.81 234 LEU A O 1
ATOM 1846 N N . ILE A 1 235 ? 5.086 -29.109 -16.328 1 94.81 235 ILE A N 1
ATOM 1847 C CA . ILE A 1 235 ? 5.215 -29.531 -14.938 1 94.81 235 ILE A CA 1
ATOM 1848 C C . ILE A 1 235 ? 6.008 -30.828 -14.859 1 94.81 235 ILE A C 1
ATOM 1850 O O . ILE A 1 235 ? 5.445 -31.922 -15.016 1 94.81 235 ILE A O 1
ATOM 1854 N N . GLU A 1 236 ? 7.254 -30.703 -14.555 1 95.88 236 GLU A N 1
ATOM 1855 C CA . GLU A 1 236 ? 8.133 -31.859 -14.422 1 95.88 236 GLU A CA 1
ATOM 1856 C C . GLU A 1 236 ? 8.461 -32.125 -12.953 1 95.88 236 GLU A C 1
ATOM 1858 O O . GLU A 1 236 ? 8.844 -33.25 -12.602 1 95.88 236 GLU A O 1
ATOM 1863 N N . ARG A 1 237 ? 8.406 -31.156 -12.203 1 96.44 237 ARG A N 1
ATOM 1864 C CA . ARG A 1 237 ? 8.719 -31.203 -10.773 1 96.44 237 ARG A CA 1
ATOM 1865 C C . ARG A 1 237 ? 7.773 -30.297 -9.984 1 96.44 237 ARG A C 1
ATOM 1867 O O . ARG A 1 237 ? 7.344 -29.25 -10.477 1 96.44 237 ARG A O 1
ATOM 1874 N N . VAL A 1 238 ? 7.469 -30.734 -8.766 1 95.81 238 VAL A N 1
ATOM 1875 C CA . VAL A 1 238 ? 6.625 -29.922 -7.891 1 95.81 238 VAL A CA 1
ATOM 1876 C C . VAL A 1 238 ? 7.328 -29.719 -6.551 1 95.81 238 VAL A C 1
ATOM 1878 O O . VAL A 1 238 ? 8.008 -30.609 -6.051 1 95.81 238 VAL A O 1
ATOM 1881 N N . THR A 1 239 ? 7.242 -28.5 -6.043 1 95.12 239 THR A N 1
ATOM 1882 C CA . THR A 1 239 ? 7.668 -28.219 -4.676 1 95.12 239 THR A CA 1
ATOM 1883 C C . THR A 1 239 ? 6.461 -27.984 -3.771 1 95.12 239 THR A C 1
ATOM 1885 O O . THR A 1 239 ? 5.469 -27.391 -4.195 1 95.12 239 THR A O 1
ATOM 1888 N N . LEU A 1 240 ? 6.57 -28.484 -2.576 1 91.94 240 LEU A N 1
ATOM 1889 C CA . LEU A 1 240 ? 5.473 -28.375 -1.62 1 91.94 240 LEU A CA 1
ATOM 1890 C C . LEU A 1 240 ? 5.992 -27.953 -0.249 1 91.94 240 LEU A C 1
ATOM 1892 O O . LEU A 1 240 ? 7.113 -28.297 0.127 1 91.94 240 LEU A O 1
ATOM 1896 N N . ASP A 1 241 ? 5.102 -27.25 0.464 1 86 241 ASP A N 1
ATOM 1897 C CA . ASP A 1 241 ? 5.426 -26.922 1.849 1 86 241 ASP A CA 1
ATOM 1898 C C . ASP A 1 241 ? 5.176 -28.125 2.77 1 86 241 ASP A C 1
ATOM 1900 O O . ASP A 1 241 ? 4.672 -29.156 2.328 1 86 241 ASP A O 1
ATOM 1904 N N . ALA A 1 242 ? 5.504 -27.984 4.02 1 83.31 242 ALA A N 1
ATOM 1905 C CA . ALA A 1 242 ? 5.48 -29.094 4.973 1 83.31 242 ALA A CA 1
ATOM 1906 C C . ALA A 1 242 ? 4.055 -29.547 5.238 1 83.31 242 ALA A C 1
ATOM 1908 O O . ALA A 1 242 ? 3.816 -30.734 5.496 1 83.31 242 ALA A O 1
ATOM 1909 N N . GLY A 1 243 ? 3.148 -28.641 5.164 1 78.19 243 GLY A N 1
ATOM 1910 C CA . GLY A 1 243 ? 1.759 -28.984 5.418 1 78.19 243 GLY A CA 1
ATOM 1911 C C . GLY A 1 243 ? 1.178 -29.922 4.379 1 78.19 243 GLY A C 1
ATOM 1912 O O . GLY A 1 243 ? 0.239 -30.672 4.664 1 78.19 243 GLY A O 1
ATOM 1913 N N . ASN A 1 244 ? 1.798 -29.953 3.238 1 82.75 244 ASN A N 1
ATOM 1914 C CA . ASN A 1 244 ? 1.297 -30.781 2.143 1 82.75 244 ASN A CA 1
ATOM 1915 C C . ASN A 1 244 ? 2.25 -31.938 1.824 1 82.75 244 ASN A C 1
ATOM 1917 O O . ASN A 1 244 ? 2.027 -32.688 0.872 1 82.75 244 ASN A O 1
ATOM 1921 N N . ALA A 1 245 ? 3.246 -32.062 2.551 1 87.06 245 ALA A N 1
ATOM 1922 C CA . ALA A 1 245 ? 4.25 -33.094 2.303 1 87.06 245 ALA A CA 1
ATOM 1923 C C . ALA A 1 245 ? 3.898 -34.406 3.021 1 87.06 245 ALA A C 1
ATOM 1925 O O . ALA A 1 245 ? 4.215 -34.562 4.203 1 87.06 245 ALA A O 1
ATOM 1926 N N . THR A 1 246 ? 3.287 -35.312 2.34 1 86.56 246 THR A N 1
ATOM 1927 C CA . THR A 1 246 ? 2.898 -36.594 2.906 1 86.56 246 THR A CA 1
ATOM 1928 C C . THR A 1 246 ? 3.332 -37.75 1.997 1 86.56 246 THR A C 1
ATOM 1930 O O . THR A 1 246 ? 3.574 -37.531 0.806 1 86.56 246 THR A O 1
ATOM 1933 N N . PRO A 1 247 ? 3.451 -38.875 2.643 1 89.31 247 PRO A N 1
ATOM 1934 C CA . PRO A 1 247 ? 3.789 -40.062 1.822 1 89.31 247 PRO A CA 1
ATOM 1935 C C . PRO A 1 247 ? 2.787 -40.281 0.694 1 89.31 247 PRO A C 1
ATOM 1937 O O . PRO A 1 247 ? 3.176 -40.688 -0.404 1 89.31 247 PRO A O 1
ATOM 1940 N N . GLU A 1 248 ? 1.561 -40.031 1.002 1 88.38 248 GLU A N 1
ATOM 1941 C CA . GLU A 1 248 ? 0.515 -40.219 -0.001 1 88.38 248 GLU A CA 1
ATOM 1942 C C . GLU A 1 248 ? 0.726 -39.281 -1.193 1 88.38 248 GLU A C 1
ATOM 1944 O O . GLU A 1 248 ? 0.537 -39.688 -2.342 1 88.38 248 GLU A O 1
ATOM 1949 N N . VAL A 1 249 ? 1.134 -38.156 -0.926 1 90.25 249 VAL A N 1
ATOM 1950 C CA . VAL A 1 249 ? 1.382 -37.156 -1.979 1 90.25 249 VAL A CA 1
ATOM 1951 C C . VAL A 1 249 ? 2.6 -37.594 -2.799 1 90.25 249 VAL A C 1
ATOM 1953 O O . VAL A 1 249 ? 2.584 -37.5 -4.031 1 90.25 249 VAL A O 1
ATOM 1956 N N . ALA A 1 250 ? 3.633 -38.062 -2.129 1 92.69 250 ALA A N 1
ATOM 1957 C CA . ALA A 1 250 ? 4.828 -38.531 -2.816 1 92.69 250 ALA A CA 1
ATOM 1958 C C . ALA A 1 250 ? 4.484 -39.688 -3.785 1 92.69 250 ALA A C 1
ATOM 1960 O O . ALA A 1 250 ? 4.938 -39.688 -4.934 1 92.69 250 ALA A O 1
ATOM 1961 N N . GLN A 1 251 ? 3.703 -40.5 -3.283 1 93.69 251 GLN A N 1
ATOM 1962 C CA . GLN A 1 251 ? 3.291 -41.625 -4.109 1 93.69 251 GLN A CA 1
ATOM 1963 C C . GLN A 1 251 ? 2.506 -41.156 -5.332 1 93.69 251 GLN A C 1
ATOM 1965 O O . GLN A 1 251 ? 2.75 -41.625 -6.449 1 93.69 251 GLN A O 1
ATOM 1970 N N . MET A 1 252 ? 1.627 -40.312 -5.066 1 91.94 252 MET A N 1
ATOM 1971 C CA . MET A 1 252 ? 0.798 -39.781 -6.145 1 91.94 252 MET A CA 1
ATOM 1972 C C . MET A 1 252 ? 1.652 -39.094 -7.191 1 91.94 252 MET A C 1
ATOM 1974 O O . MET A 1 252 ? 1.467 -39.281 -8.391 1 91.94 252 MET A O 1
ATOM 1978 N N . LEU A 1 253 ? 2.609 -38.312 -6.848 1 94.44 253 LEU A N 1
ATOM 1979 C CA . LEU A 1 253 ? 3.469 -37.594 -7.77 1 94.44 253 LEU A CA 1
ATOM 1980 C C . LEU A 1 253 ? 4.348 -38.531 -8.57 1 94.44 253 LEU A C 1
ATOM 1982 O O . LEU A 1 253 ? 4.441 -38.406 -9.797 1 94.44 253 LEU A O 1
ATOM 1986 N N . GLN A 1 254 ? 4.918 -39.469 -7.883 1 94.88 254 GLN A N 1
ATOM 1987 C CA . GLN A 1 254 ? 5.785 -40.438 -8.547 1 94.88 254 GLN A CA 1
ATOM 1988 C C . GLN A 1 254 ? 5 -41.312 -9.531 1 94.88 254 GLN A C 1
ATOM 1990 O O . GLN A 1 254 ? 5.523 -41.688 -10.578 1 94.88 254 GLN A O 1
ATOM 1995 N N . GLY A 1 255 ? 3.773 -41.562 -9.148 1 93.31 255 GLY A N 1
ATOM 1996 C CA . GLY A 1 255 ? 2.91 -42.312 -10.055 1 93.31 255 GLY A CA 1
ATOM 1997 C C . GLY A 1 255 ? 2.643 -41.594 -11.352 1 93.31 255 GLY A C 1
ATOM 1998 O O . GLY A 1 255 ? 2.291 -42.188 -12.359 1 93.31 255 GLY A O 1
ATOM 1999 N N . ARG A 1 256 ? 2.797 -40.344 -11.359 1 92.38 256 ARG A N 1
ATOM 2000 C CA . ARG A 1 256 ? 2.572 -39.531 -12.539 1 92.38 256 ARG A CA 1
ATOM 2001 C C . ARG A 1 256 ? 3.893 -39.062 -13.148 1 92.38 256 ARG A C 1
ATOM 2003 O O . ARG A 1 256 ? 3.918 -38.188 -14 1 92.38 256 ARG A O 1
ATOM 2010 N N . ASP A 1 257 ? 4.973 -39.656 -12.672 1 93.81 257 ASP A N 1
ATOM 2011 C CA . ASP A 1 257 ? 6.324 -39.344 -13.133 1 93.81 257 ASP A CA 1
ATOM 2012 C C . ASP A 1 257 ? 6.66 -37.875 -12.922 1 93.81 257 ASP A C 1
ATOM 2014 O O . ASP A 1 257 ? 7.219 -37.219 -13.805 1 93.81 257 ASP A O 1
ATOM 2018 N N . ILE A 1 258 ? 6.211 -37.281 -11.859 1 96 258 ILE A N 1
ATOM 2019 C CA . ILE A 1 258 ? 6.539 -35.938 -11.445 1 96 258 ILE A CA 1
ATOM 2020 C C . ILE A 1 258 ? 7.5 -35.969 -10.266 1 96 258 ILE A C 1
ATOM 2022 O O . ILE A 1 258 ? 7.215 -36.594 -9.242 1 96 258 ILE A O 1
ATOM 2026 N N . ASP A 1 259 ? 8.641 -35.312 -10.414 1 97.12 259 ASP A N 1
ATOM 2027 C CA . ASP A 1 259 ? 9.602 -35.219 -9.312 1 97.12 259 ASP A CA 1
ATOM 2028 C C . ASP A 1 259 ? 9.117 -34.25 -8.234 1 97.12 259 ASP A C 1
ATOM 2030 O O . ASP A 1 259 ? 8.258 -33.406 -8.492 1 97.12 259 ASP A O 1
ATOM 2034 N N . TYR A 1 260 ? 9.664 -34.438 -7.016 1 97.19 260 TYR A N 1
ATOM 2035 C CA . TYR A 1 260 ? 9.203 -33.531 -5.965 1 97.19 260 TYR A CA 1
ATOM 2036 C C . TYR A 1 260 ? 10.367 -33.094 -5.082 1 97.19 260 TYR A C 1
ATOM 2038 O O . TYR A 1 260 ? 11.367 -33.812 -4.965 1 97.19 260 TYR A O 1
ATOM 2046 N N . LEU A 1 261 ? 10.32 -31.922 -4.586 1 96.75 261 LEU A N 1
ATOM 2047 C CA . LEU A 1 261 ? 11.047 -31.375 -3.447 1 96.75 261 LEU A CA 1
ATOM 2048 C C . LEU A 1 261 ? 10.086 -30.859 -2.379 1 96.75 261 LEU A C 1
ATOM 2050 O O . LEU A 1 261 ? 9.406 -29.844 -2.586 1 96.75 261 LEU A O 1
ATOM 2054 N N . MET A 1 262 ? 10.078 -31.516 -1.248 1 94.56 262 MET A N 1
ATOM 2055 C CA . MET A 1 262 ? 9.102 -31.203 -0.212 1 94.56 262 MET A CA 1
ATOM 2056 C C . MET A 1 262 ? 9.797 -30.797 1.084 1 94.56 262 MET A C 1
ATOM 2058 O O . MET A 1 262 ? 10.82 -31.375 1.454 1 94.56 262 MET A O 1
ATOM 2062 N N . SER A 1 263 ? 9.188 -29.766 1.682 1 93 263 SER A N 1
ATOM 2063 C CA . SER A 1 263 ? 9.695 -29.375 2.998 1 93 263 SER A CA 1
ATOM 2064 C C . SER A 1 263 ? 9.281 -30.391 4.062 1 93 263 SER A C 1
ATOM 2066 O O . SER A 1 263 ? 8.164 -30.922 4.023 1 93 263 SER A O 1
ATOM 2068 N N . LEU A 1 264 ? 10.18 -30.625 4.984 1 91.81 264 LEU A N 1
ATOM 2069 C CA . LEU A 1 264 ? 9.922 -31.531 6.09 1 91.81 264 LEU A CA 1
ATOM 2070 C C . LEU A 1 264 ? 9.727 -30.766 7.395 1 91.81 264 LEU A C 1
ATOM 2072 O O . LEU A 1 264 ? 10.344 -29.719 7.602 1 91.81 264 LEU A O 1
ATOM 2076 N N . LYS A 1 265 ? 8.852 -31.156 8.078 1 85.81 265 LYS A N 1
ATOM 2077 C CA . LYS A 1 265 ? 8.656 -30.578 9.406 1 85.81 265 LYS A CA 1
ATOM 2078 C C . LYS A 1 265 ? 8.742 -31.641 10.492 1 85.81 265 LYS A C 1
ATOM 2080 O O . LYS A 1 265 ? 8.734 -32.844 10.195 1 85.81 265 LYS A O 1
ATOM 2085 N N . VAL A 1 266 ? 8.82 -31.094 11.695 1 76.62 266 VAL A N 1
ATOM 2086 C CA . VAL A 1 266 ? 8.883 -31.969 12.859 1 76.62 266 VAL A CA 1
ATOM 2087 C C . VAL A 1 266 ? 7.652 -32.875 12.898 1 76.62 266 VAL A C 1
ATOM 2089 O O . VAL A 1 266 ? 6.535 -32.406 12.641 1 76.62 266 VAL A O 1
ATOM 2092 N N . GLY A 1 267 ? 7.844 -34.156 13.062 1 71.06 267 GLY A N 1
ATOM 2093 C CA . GLY A 1 267 ? 6.719 -35.094 13.203 1 71.06 267 GLY A CA 1
ATOM 2094 C C . GLY A 1 267 ? 6.512 -35.969 11.992 1 71.06 267 GLY A C 1
ATOM 2095 O O . GLY A 1 267 ? 5.695 -36.875 12.023 1 71.06 267 GLY A O 1
ATOM 2096 N N . GLN A 1 268 ? 7.188 -35.656 10.969 1 76.62 268 GLN A N 1
ATOM 2097 C CA . GLN A 1 268 ? 7.004 -36.469 9.766 1 76.62 268 GLN A CA 1
ATOM 2098 C C . GLN A 1 268 ? 7.801 -37.75 9.836 1 76.62 268 GLN A C 1
ATOM 2100 O O . GLN A 1 268 ? 8.359 -38.219 8.836 1 76.62 268 GLN A O 1
ATOM 2105 N N . GLY A 1 269 ? 7.891 -38.25 11.016 1 77.69 269 GLY A N 1
ATOM 2106 C CA . GLY A 1 269 ? 8.312 -39.625 11.266 1 77.69 269 GLY A CA 1
ATOM 2107 C C . GLY A 1 269 ? 9.805 -39.844 11.078 1 77.69 269 GLY A C 1
ATOM 2108 O O . GLY A 1 269 ? 10.609 -39 11.5 1 77.69 269 GLY A O 1
ATOM 2109 N N . ARG A 1 270 ? 10.039 -41.062 10.43 1 83.69 270 ARG A N 1
ATOM 2110 C CA . ARG A 1 270 ? 11.391 -41.625 10.328 1 83.69 270 ARG A CA 1
ATOM 2111 C C . ARG A 1 270 ? 12.258 -40.781 9.398 1 83.69 270 ARG A C 1
ATOM 2113 O O . ARG A 1 270 ? 13.461 -40.625 9.633 1 83.69 270 ARG A O 1
ATOM 2120 N N . LEU A 1 271 ? 11.625 -40.219 8.477 1 89.44 271 LEU A N 1
ATOM 2121 C CA . LEU A 1 271 ? 12.391 -39.469 7.496 1 89.44 271 LEU A CA 1
ATOM 2122 C C . LEU A 1 271 ? 12.938 -38.188 8.109 1 89.44 271 LEU A C 1
ATOM 2124 O O . LEU A 1 271 ? 14.094 -37.812 7.891 1 89.44 271 LEU A O 1
ATOM 2128 N N . TRP A 1 272 ? 12.133 -37.5 8.836 1 90.25 272 TRP A N 1
ATOM 2129 C CA . TRP A 1 272 ? 12.562 -36.281 9.523 1 90.25 272 TRP A CA 1
ATOM 2130 C C . TRP A 1 272 ? 13.719 -36.562 10.477 1 90.25 272 TRP A C 1
ATOM 2132 O O . TRP A 1 272 ? 14.742 -35.875 10.461 1 90.25 272 TRP A O 1
ATOM 2142 N N . GLU A 1 273 ? 13.562 -37.562 11.234 1 89.88 273 GLU A N 1
ATOM 2143 C CA . GLU A 1 273 ? 14.594 -37.969 12.195 1 89.88 273 GLU A CA 1
ATOM 2144 C C . GLU A 1 273 ? 15.906 -38.312 11.492 1 89.88 273 GLU A C 1
ATOM 2146 O O . GLU A 1 273 ? 16.984 -37.875 11.93 1 89.88 273 GLU A O 1
ATOM 2151 N N . HIS A 1 274 ? 15.719 -39.031 10.5 1 91.5 274 HIS A N 1
ATOM 2152 C CA . HIS A 1 274 ? 16.906 -39.406 9.734 1 91.5 274 HIS A CA 1
ATOM 2153 C C . HIS A 1 274 ? 17.609 -38.156 9.18 1 91.5 274 HIS A C 1
ATOM 2155 O O . HIS A 1 274 ? 18.828 -38.031 9.242 1 91.5 274 HIS A O 1
ATOM 2161 N N . ALA A 1 275 ? 16.844 -37.25 8.578 1 93.44 275 ALA A N 1
ATOM 2162 C CA . ALA A 1 275 ? 17.406 -36 7.996 1 93.44 275 ALA A CA 1
ATOM 2163 C C . ALA A 1 275 ? 18.125 -35.188 9.055 1 93.44 275 ALA A C 1
ATOM 2165 O O . ALA A 1 275 ? 19.234 -34.719 8.82 1 93.44 275 ALA A O 1
ATOM 2166 N N . VAL A 1 276 ? 17.547 -35.094 10.172 1 92.5 276 VAL A N 1
ATOM 2167 C CA . VAL A 1 276 ? 18.125 -34.281 11.258 1 92.5 276 VAL A CA 1
ATOM 2168 C C . VAL A 1 276 ? 19.391 -35 11.773 1 92.5 276 VAL A C 1
ATOM 2170 O O . VAL A 1 276 ? 20.422 -34.344 12 1 92.5 276 VAL A O 1
ATOM 2173 N N . ASP A 1 277 ? 19.344 -36.219 11.93 1 91.88 277 ASP A N 1
ATOM 2174 C CA . ASP A 1 277 ? 20.469 -37 12.438 1 91.88 277 ASP A CA 1
ATOM 2175 C C . ASP A 1 277 ? 21.656 -36.906 11.484 1 91.88 277 ASP A C 1
ATOM 2177 O O . ASP A 1 277 ? 22.812 -36.812 11.922 1 91.88 277 ASP A O 1
ATOM 2181 N N . THR A 1 278 ? 21.375 -36.969 10.266 1 91.81 278 THR A N 1
ATOM 2182 C CA . THR A 1 278 ? 22.438 -37.062 9.266 1 91.81 278 THR A CA 1
ATOM 2183 C C . THR A 1 278 ? 22.984 -35.688 8.938 1 91.81 278 THR A C 1
ATOM 2185 O O . THR A 1 278 ? 24.188 -35.531 8.703 1 91.81 278 THR A O 1
ATOM 2188 N N . LEU A 1 279 ? 22.078 -34.688 8.852 1 94.81 279 LEU A N 1
ATOM 2189 C CA . LEU A 1 279 ? 22.5 -33.406 8.336 1 94.81 279 LEU A CA 1
ATOM 2190 C C . LEU A 1 279 ? 22.578 -32.344 9.453 1 94.81 279 LEU A C 1
ATOM 2192 O O . LEU A 1 279 ? 23.203 -31.312 9.289 1 94.81 279 LEU A O 1
ATOM 2196 N N . GLY A 1 280 ? 21.969 -32.531 10.531 1 92.19 280 GLY A N 1
ATOM 2197 C CA . GLY A 1 280 ? 21.766 -31.531 11.57 1 92.19 280 GLY A CA 1
ATOM 2198 C C . GLY A 1 280 ? 23.062 -31 12.164 1 92.19 280 GLY A C 1
ATOM 2199 O O . GLY A 1 280 ? 23.156 -29.812 12.5 1 92.19 280 GLY A O 1
ATOM 2200 N N . ASP A 1 281 ? 24.047 -31.828 12.289 1 89.12 281 ASP A N 1
ATOM 2201 C CA . ASP A 1 281 ? 25.266 -31.438 13 1 89.12 281 ASP A CA 1
ATOM 2202 C C . ASP A 1 281 ? 26.359 -31.016 12.023 1 89.12 281 ASP A C 1
ATOM 2204 O O . ASP A 1 281 ? 27.484 -30.734 12.43 1 89.12 281 ASP A O 1
ATOM 2208 N N . ARG A 1 282 ? 25.953 -31.047 10.859 1 90.94 282 ARG A N 1
ATOM 2209 C CA . ARG A 1 282 ? 26.953 -30.656 9.883 1 90.94 282 ARG A CA 1
ATOM 2210 C C . ARG A 1 282 ? 27.188 -29.141 9.914 1 90.94 282 ARG A C 1
ATOM 2212 O O . ARG A 1 282 ? 26.234 -28.375 10 1 90.94 282 ARG A O 1
ATOM 2219 N N . GLU A 1 283 ? 28.5 -28.766 9.875 1 85.19 283 GLU A N 1
ATOM 2220 C CA . GLU A 1 283 ? 28.891 -27.375 10.039 1 85.19 283 GLU A CA 1
ATOM 2221 C C . GLU A 1 283 ? 29.062 -26.688 8.68 1 85.19 283 GLU A C 1
ATOM 2223 O O . GLU A 1 283 ? 29.156 -27.359 7.652 1 85.19 283 GLU A O 1
ATOM 2228 N N . GLY A 1 284 ? 29.141 -25.422 8.719 1 78.5 284 GLY A N 1
ATOM 2229 C CA . GLY A 1 284 ? 29.188 -24.562 7.543 1 78.5 284 GLY A CA 1
ATOM 2230 C C . GLY A 1 284 ? 30.328 -24.922 6.605 1 78.5 284 GLY A C 1
ATOM 2231 O O . GLY A 1 284 ? 30.172 -24.906 5.387 1 78.5 284 GLY A O 1
ATOM 2232 N N . ARG A 1 285 ? 31.5 -25.297 7.152 1 78.12 285 ARG A N 1
ATOM 2233 C CA . ARG A 1 285 ? 32.688 -25.594 6.352 1 78.12 285 ARG A CA 1
ATOM 2234 C C . ARG A 1 285 ? 32.469 -26.844 5.508 1 78.12 285 ARG A C 1
ATOM 2236 O O . ARG A 1 285 ? 33.125 -27.062 4.504 1 78.12 285 ARG A O 1
ATOM 2243 N N . GLN A 1 286 ? 31.391 -27.594 5.828 1 87.81 286 GLN A N 1
ATOM 2244 C CA . GLN A 1 286 ? 31.109 -28.844 5.141 1 87.81 286 GLN A CA 1
ATOM 2245 C C . GLN A 1 286 ? 29.906 -28.703 4.199 1 87.81 286 GLN A C 1
ATOM 2247 O O . GLN A 1 286 ? 29.344 -29.688 3.74 1 87.81 286 GLN A O 1
ATOM 2252 N N . ALA A 1 287 ? 29.609 -27.5 3.924 1 94.25 287 ALA A N 1
ATOM 2253 C CA . ALA A 1 287 ? 28.422 -27.297 3.094 1 94.25 287 ALA A CA 1
ATOM 2254 C C . ALA A 1 287 ? 28.703 -27.656 1.637 1 94.25 287 ALA A C 1
ATOM 2256 O O . ALA A 1 287 ? 29.812 -27.406 1.134 1 94.25 287 ALA A O 1
ATOM 2257 N N . ASP A 1 288 ? 27.766 -28.25 1.032 1 95.62 288 ASP A N 1
ATOM 2258 C CA . ASP A 1 288 ? 27.875 -28.594 -0.382 1 95.62 288 ASP A CA 1
ATOM 2259 C C . ASP A 1 288 ? 27.812 -27.344 -1.259 1 95.62 288 ASP A C 1
ATOM 2261 O O . ASP A 1 288 ? 28.281 -27.359 -2.393 1 95.62 288 ASP A O 1
ATOM 2265 N N . HIS A 1 289 ? 27.188 -26.359 -0.804 1 95.94 289 HIS A N 1
ATOM 2266 C CA . HIS A 1 289 ? 27.078 -25.078 -1.494 1 95.94 289 HIS A CA 1
ATOM 2267 C C . HIS A 1 289 ? 26.812 -23.938 -0.511 1 95.94 289 HIS A C 1
ATOM 2269 O O . HIS A 1 289 ? 26.141 -24.125 0.499 1 95.94 289 HIS A O 1
ATOM 2275 N N . ARG A 1 290 ? 27.391 -22.812 -0.779 1 94.31 290 ARG A N 1
ATOM 2276 C CA . ARG A 1 290 ? 27.172 -21.609 0.003 1 94.31 290 ARG A CA 1
ATOM 2277 C C . ARG A 1 290 ? 26.906 -20.406 -0.906 1 94.31 290 ARG A C 1
ATOM 2279 O O . ARG A 1 290 ? 27.5 -20.297 -1.983 1 94.31 290 ARG A O 1
ATOM 2286 N N . ASP A 1 291 ? 25.938 -19.625 -0.47 1 91.56 291 ASP A N 1
ATOM 2287 C CA . ASP A 1 291 ? 25.594 -18.422 -1.223 1 91.56 291 ASP A CA 1
ATOM 2288 C C . ASP A 1 291 ? 25.359 -17.234 -0.288 1 91.56 291 ASP A C 1
ATOM 2290 O O . ASP A 1 291 ? 24.906 -17.406 0.847 1 91.56 291 ASP A O 1
ATOM 2294 N N . VAL A 1 292 ? 25.812 -16.031 -0.708 1 88.69 292 VAL A N 1
ATOM 2295 C CA . VAL A 1 292 ? 25.609 -14.812 0.056 1 88.69 292 VAL A CA 1
ATOM 2296 C C . VAL A 1 292 ? 24.844 -13.797 -0.795 1 88.69 292 VAL A C 1
ATOM 2298 O O . VAL A 1 292 ? 25.25 -13.508 -1.926 1 88.69 292 VAL A O 1
ATOM 2301 N N . VAL A 1 293 ? 23.703 -13.344 -0.216 1 82.69 293 VAL A N 1
ATOM 2302 C CA . VAL A 1 293 ? 22.906 -12.375 -0.957 1 82.69 293 VAL A CA 1
ATOM 2303 C C . VAL A 1 293 ? 22.594 -11.172 -0.071 1 82.69 293 VAL A C 1
ATOM 2305 O O . VAL A 1 293 ? 22.641 -11.266 1.158 1 82.69 293 VAL A O 1
ATOM 2308 N N . GLU A 1 294 ? 22.359 -10 -0.73 1 73.44 294 GLU A N 1
ATOM 2309 C CA . GLU A 1 294 ? 21.906 -8.797 -0.032 1 73.44 294 GLU A CA 1
ATOM 2310 C C . GLU A 1 294 ? 20.438 -8.508 -0.323 1 73.44 294 GLU A C 1
ATOM 2312 O O . GLU A 1 294 ? 20.047 -8.406 -1.484 1 73.44 294 GLU A O 1
ATOM 2317 N N . GLU A 1 295 ? 19.625 -8.562 0.627 1 66.06 295 GLU A N 1
ATOM 2318 C CA . GLU A 1 295 ? 18.203 -8.266 0.489 1 66.06 295 GLU A CA 1
ATOM 2319 C C . GLU A 1 295 ? 17.766 -7.207 1.49 1 66.06 295 GLU A C 1
ATOM 2321 O O . GLU A 1 295 ? 17.906 -7.383 2.701 1 66.06 295 GLU A O 1
ATOM 2326 N N . ARG A 1 296 ? 17.094 -6.125 0.997 1 57.59 296 ARG A N 1
ATOM 2327 C CA . ARG A 1 296 ? 16.547 -5.043 1.807 1 57.59 296 ARG A CA 1
ATOM 2328 C C . ARG A 1 296 ? 17.594 -4.52 2.797 1 57.59 296 ARG A C 1
ATOM 2330 O O . ARG A 1 296 ? 17.281 -4.312 3.973 1 57.59 296 ARG A O 1
ATOM 2337 N N . GLY A 1 297 ? 18.812 -4.504 2.404 1 58 297 GLY A N 1
ATOM 2338 C CA . GLY A 1 297 ? 19.891 -3.938 3.211 1 58 297 GLY A CA 1
ATOM 2339 C C . GLY A 1 297 ? 20.5 -4.934 4.176 1 58 297 GLY A C 1
ATOM 2340 O O . GLY A 1 297 ? 21.344 -4.57 4.992 1 58 297 GLY A O 1
ATOM 2341 N N . LYS A 1 298 ? 20.016 -6.172 4.199 1 68.56 298 LYS A N 1
ATOM 2342 C CA . LYS A 1 298 ? 20.562 -7.211 5.07 1 68.56 298 LYS A CA 1
ATOM 2343 C C . LYS A 1 298 ? 21.344 -8.242 4.266 1 68.56 298 LYS A C 1
ATOM 2345 O O . LYS A 1 298 ? 20.969 -8.586 3.143 1 68.56 298 LYS A O 1
ATOM 2350 N N . THR A 1 299 ? 22.406 -8.672 4.887 1 81.75 299 THR A N 1
ATOM 2351 C CA . THR A 1 299 ? 23.188 -9.742 4.285 1 81.75 299 THR A CA 1
ATOM 2352 C C . THR A 1 299 ? 22.688 -11.109 4.754 1 81.75 299 THR A C 1
ATOM 2354 O O . THR A 1 299 ? 22.594 -11.359 5.957 1 81.75 299 THR A O 1
ATOM 2357 N N . ILE A 1 300 ? 22.359 -11.953 3.834 1 86.31 300 ILE A N 1
ATOM 2358 C CA . ILE A 1 300 ? 21.859 -13.289 4.133 1 86.31 300 ILE A CA 1
ATOM 2359 C C . ILE A 1 300 ? 22.812 -14.344 3.574 1 86.31 300 ILE A C 1
ATOM 2361 O O . ILE A 1 300 ? 23.172 -14.297 2.398 1 86.31 300 ILE A O 1
ATOM 2365 N N . CYS A 1 301 ? 23.234 -15.18 4.473 1 90.5 301 CYS A N 1
ATOM 2366 C CA . CYS A 1 301 ? 24.078 -16.297 4.07 1 90.5 301 CYS A CA 1
ATOM 2367 C C . CYS A 1 301 ? 23.297 -17.594 4.047 1 90.5 301 CYS A C 1
ATOM 2369 O O . CYS A 1 301 ? 22.609 -17.938 5.016 1 90.5 301 CYS A O 1
ATOM 2371 N N . TYR A 1 302 ? 23.438 -18.281 2.895 1 92.75 302 TYR A N 1
ATOM 2372 C CA . TYR A 1 302 ? 22.812 -19.594 2.771 1 92.75 302 TYR A CA 1
ATOM 2373 C C . TYR A 1 302 ? 23.859 -20.703 2.709 1 92.75 302 TYR A C 1
ATOM 2375 O O . TYR A 1 302 ? 24.906 -20.547 2.059 1 92.75 302 TYR A O 1
ATOM 2383 N N . SER A 1 303 ? 23.625 -21.75 3.465 1 95.38 303 SER A N 1
ATOM 2384 C CA . SER A 1 303 ? 24.406 -22.984 3.369 1 95.38 303 SER A CA 1
ATOM 2385 C C . SER A 1 303 ? 23.516 -24.188 3.109 1 95.38 303 SER A C 1
ATOM 2387 O O . SER A 1 303 ? 22.422 -24.297 3.682 1 95.38 303 SER A O 1
ATOM 2389 N N . VAL A 1 304 ? 24.016 -25.094 2.18 1 97.31 304 VAL A N 1
ATOM 2390 C CA . VAL A 1 304 ? 23.203 -26.25 1.794 1 97.31 304 VAL A CA 1
ATOM 2391 C C . VAL A 1 304 ? 24 -27.531 2.025 1 97.31 304 VAL A C 1
ATOM 2393 O O . VAL A 1 304 ? 25.172 -27.609 1.648 1 97.31 304 VAL A O 1
ATOM 2396 N N . TRP A 1 305 ? 23.391 -28.469 2.73 1 97.44 305 TRP A N 1
ATOM 2397 C CA . TRP A 1 305 ? 23.922 -29.812 2.883 1 97.44 305 TRP A CA 1
ATOM 2398 C C . TRP A 1 305 ? 22.969 -30.844 2.293 1 97.44 305 TRP A C 1
ATOM 2400 O O . TRP A 1 305 ? 21.75 -30.703 2.402 1 97.44 305 TRP A O 1
ATOM 2410 N N . ARG A 1 306 ? 23.484 -31.875 1.718 1 96.56 306 ARG A N 1
ATOM 2411 C CA . ARG A 1 306 ? 22.688 -32.938 1.127 1 96.56 306 ARG A CA 1
ATOM 2412 C C . ARG A 1 306 ? 23.203 -34.312 1.553 1 96.56 306 ARG A C 1
ATOM 2414 O O . ARG A 1 306 ? 24.375 -34.469 1.893 1 96.56 306 ARG A O 1
ATOM 2421 N N . GLU A 1 307 ? 22.281 -35.188 1.537 1 95.19 307 GLU A N 1
ATOM 2422 C CA . GLU A 1 307 ? 22.625 -36.594 1.791 1 95.19 307 GLU A CA 1
ATOM 2423 C C . GLU A 1 307 ? 21.766 -37.531 0.943 1 95.19 307 GLU A C 1
ATOM 2425 O O . GLU A 1 307 ? 20.562 -37.344 0.829 1 95.19 307 GLU A O 1
ATOM 2430 N N . LYS A 1 308 ? 22.422 -38.469 0.365 1 95.94 308 LYS A N 1
ATOM 2431 C CA . LYS A 1 308 ? 21.719 -39.469 -0.406 1 95.94 308 LYS A CA 1
ATOM 2432 C C . LYS A 1 308 ? 20.922 -40.406 0.508 1 95.94 308 LYS A C 1
ATOM 2434 O O . LYS A 1 308 ? 21.391 -40.781 1.591 1 95.94 308 LYS A O 1
ATOM 2439 N N . LEU A 1 309 ? 19.781 -40.75 0.07 1 93.75 309 LEU A N 1
ATOM 2440 C CA . LEU A 1 309 ? 18.969 -41.719 0.784 1 93.75 309 LEU A CA 1
ATOM 2441 C C . LEU A 1 309 ? 19.078 -43.094 0.135 1 93.75 309 LEU A C 1
ATOM 2443 O O . LEU A 1 309 ? 18.875 -43.219 -1.072 1 93.75 309 LEU A O 1
ATOM 2447 N N . ASP A 1 310 ? 19.594 -44 1.101 1 85.25 310 ASP A N 1
ATOM 2448 C CA . ASP A 1 310 ? 19.672 -45.406 0.668 1 85.25 310 ASP A CA 1
ATOM 2449 C C . ASP A 1 310 ? 18.578 -46.25 1.323 1 85.25 310 ASP A C 1
ATOM 2451 O O . ASP A 1 310 ? 18.453 -46.25 2.549 1 85.25 310 ASP A O 1
ATOM 2455 N N . GLY A 1 311 ? 17.344 -46.344 0.849 1 79.5 311 GLY A N 1
ATOM 2456 C CA . GLY A 1 311 ? 16.281 -47.188 1.418 1 79.5 311 GLY A CA 1
ATOM 2457 C C . GLY A 1 311 ? 14.922 -46.5 1.358 1 79.5 311 GLY A C 1
ATOM 2458 O O . GLY A 1 311 ? 14.734 -45.531 0.625 1 79.5 311 GLY A O 1
ATOM 2459 N N . GLU A 1 312 ? 14.078 -47.281 2.207 1 81.56 312 GLU A N 1
ATOM 2460 C CA . GLU A 1 312 ? 12.695 -46.812 2.211 1 81.56 312 GLU A CA 1
ATOM 2461 C C . GLU A 1 312 ? 12.383 -46.031 3.475 1 81.56 312 GLU A C 1
ATOM 2463 O O . GLU A 1 312 ? 12.617 -46.5 4.586 1 81.56 312 GLU A O 1
ATOM 2468 N N . TYR A 1 313 ? 11.977 -44.844 3.289 1 86.5 313 TYR A N 1
ATOM 2469 C CA . TYR A 1 313 ? 11.664 -43.969 4.43 1 86.5 313 TYR A CA 1
ATOM 2470 C C . TYR A 1 313 ? 10.203 -43.531 4.395 1 86.5 313 TYR A C 1
ATOM 2472 O O . TYR A 1 313 ? 9.844 -42.5 4.973 1 86.5 313 TYR A O 1
ATOM 2480 N N . GLY A 1 314 ? 9.406 -44.25 3.561 1 86.56 314 GLY A N 1
ATOM 2481 C CA . GLY A 1 314 ? 7.98 -43.969 3.529 1 86.56 314 GLY A CA 1
ATOM 2482 C C . GLY A 1 314 ? 7.578 -43.062 2.383 1 86.56 314 GLY A C 1
ATOM 2483 O O . GLY A 1 314 ? 6.434 -43.094 1.923 1 86.56 314 GLY A O 1
ATOM 2484 N N . PHE A 1 315 ? 8.453 -42.188 1.963 1 91.75 315 PHE A N 1
ATOM 2485 C CA . PHE A 1 315 ? 8.188 -41.312 0.817 1 91.75 315 PHE A CA 1
ATOM 2486 C C . PHE A 1 315 ? 8.617 -42 -0.479 1 91.75 315 PHE A C 1
ATOM 2488 O O . PHE A 1 315 ? 9.812 -42.156 -0.729 1 91.75 315 PHE A O 1
ATOM 2495 N N . GLU A 1 316 ? 7.633 -42.312 -1.25 1 92.81 316 GLU A N 1
ATOM 2496 C CA . GLU A 1 316 ? 7.922 -43.031 -2.492 1 92.81 316 GLU A CA 1
ATOM 2497 C C . GLU A 1 316 ? 8.883 -42.219 -3.371 1 92.81 316 GLU A C 1
ATOM 2499 O O . GLU A 1 316 ? 8.68 -41.031 -3.607 1 92.81 316 GLU A O 1
ATOM 2504 N N . GLY A 1 317 ? 9.969 -42.938 -3.729 1 93.94 317 GLY A N 1
ATOM 2505 C CA . GLY A 1 317 ? 10.906 -42.344 -4.676 1 93.94 317 GLY A CA 1
ATOM 2506 C C . GLY A 1 317 ? 11.93 -41.438 -4.016 1 93.94 317 GLY A C 1
ATOM 2507 O O . GLY A 1 317 ? 12.797 -40.875 -4.691 1 93.94 317 GLY A O 1
ATOM 2508 N N . ALA A 1 318 ? 11.883 -41.281 -2.709 1 95.69 318 ALA A N 1
ATOM 2509 C CA . ALA A 1 318 ? 12.828 -40.406 -2.012 1 95.69 318 ALA A CA 1
ATOM 2510 C C . ALA A 1 318 ? 14.266 -40.875 -2.234 1 95.69 318 ALA A C 1
ATOM 2512 O O . ALA A 1 318 ? 14.594 -42.031 -2.018 1 95.69 318 ALA A O 1
ATOM 2513 N N . ARG A 1 319 ? 15.125 -39.875 -2.639 1 96.5 319 ARG A N 1
ATOM 2514 C CA . ARG A 1 319 ? 16.484 -40.25 -2.961 1 96.5 319 ARG A CA 1
ATOM 2515 C C . ARG A 1 319 ? 17.5 -39.344 -2.279 1 96.5 319 ARG A C 1
ATOM 2517 O O . ARG A 1 319 ? 18.688 -39.656 -2.227 1 96.5 319 ARG A O 1
ATOM 2524 N N . GLN A 1 320 ? 17 -38.281 -1.75 1 96.56 320 GLN A N 1
ATOM 2525 C CA . GLN A 1 320 ? 17.906 -37.344 -1.104 1 96.56 320 GLN A CA 1
ATOM 2526 C C . GLN A 1 320 ? 17.203 -36.531 -0.032 1 96.56 320 GLN A C 1
ATOM 2528 O O . GLN A 1 320 ? 15.992 -36.281 -0.126 1 96.56 320 GLN A O 1
ATOM 2533 N N . VAL A 1 321 ? 17.906 -36.219 0.979 1 96.31 321 VAL A N 1
ATOM 2534 C CA . VAL A 1 321 ? 17.484 -35.188 1.938 1 96.31 321 VAL A CA 1
ATOM 2535 C C . VAL A 1 321 ? 18.406 -34 1.869 1 96.31 321 VAL A C 1
ATOM 2537 O O . VAL A 1 321 ? 19.594 -34.125 1.562 1 96.31 321 VAL A O 1
ATOM 2540 N N . VAL A 1 322 ? 17.828 -32.844 2.055 1 97.19 322 VAL A N 1
ATOM 2541 C CA . VAL A 1 322 ? 18.562 -31.578 1.93 1 97.19 322 VAL A CA 1
ATOM 2542 C C . VAL A 1 322 ? 18.312 -30.703 3.166 1 97.19 322 VAL A C 1
ATOM 2544 O O . VAL A 1 322 ? 17.188 -30.625 3.662 1 97.19 322 VAL A O 1
ATOM 2547 N N . ARG A 1 323 ? 19.328 -30.078 3.713 1 97.06 323 ARG A N 1
ATOM 2548 C CA . ARG A 1 323 ? 19.219 -29.047 4.742 1 97.06 323 ARG A CA 1
ATOM 2549 C C . ARG A 1 323 ? 19.703 -27.703 4.215 1 97.06 323 ARG A C 1
ATOM 2551 O O . ARG A 1 323 ? 20.766 -27.594 3.609 1 97.06 323 ARG A O 1
ATOM 2558 N N . ILE A 1 324 ? 18.938 -26.688 4.387 1 95.69 324 ILE A N 1
ATOM 2559 C CA . ILE A 1 324 ? 19.297 -25.328 4.008 1 95.69 324 ILE A CA 1
ATOM 2560 C C . ILE A 1 324 ? 19.297 -24.438 5.25 1 95.69 324 ILE A C 1
ATOM 2562 O O . ILE A 1 324 ? 18.297 -24.328 5.953 1 95.69 324 ILE A O 1
ATOM 2566 N N . GLU A 1 325 ? 20.391 -23.781 5.539 1 94.25 325 GLU A N 1
ATOM 2567 C CA . GLU A 1 325 ? 20.547 -22.844 6.641 1 94.25 325 GLU A CA 1
ATOM 2568 C C . GLU A 1 325 ? 20.562 -21.406 6.137 1 94.25 325 GLU A C 1
ATOM 2570 O O . GLU A 1 325 ? 21.266 -21.094 5.172 1 94.25 325 GLU A O 1
ATOM 2575 N N . ARG A 1 326 ? 19.734 -20.641 6.691 1 90.81 326 ARG A N 1
ATOM 2576 C CA . ARG A 1 326 ? 19.672 -19.219 6.406 1 90.81 326 ARG A CA 1
ATOM 2577 C C . ARG A 1 326 ? 20.172 -18.391 7.594 1 90.81 326 ARG A C 1
ATOM 2579 O O . ARG A 1 326 ? 19.594 -18.469 8.688 1 90.81 326 ARG A O 1
ATOM 2586 N N . VAL A 1 327 ? 21.203 -17.578 7.387 1 87.81 327 VAL A N 1
ATOM 2587 C CA . VAL A 1 327 ? 21.75 -16.734 8.438 1 87.81 327 VAL A CA 1
ATOM 2588 C C . VAL A 1 327 ? 21.641 -15.266 8.031 1 87.81 327 VAL A C 1
ATOM 2590 O O . VAL A 1 327 ? 22.188 -14.852 7.008 1 87.81 327 VAL A O 1
ATOM 2593 N N . VAL A 1 328 ? 20.797 -14.57 8.727 1 85.06 328 VAL A N 1
ATOM 2594 C CA . VAL A 1 328 ? 20.672 -13.141 8.484 1 85.06 328 VAL A CA 1
ATOM 2595 C C . VAL A 1 328 ? 21.578 -12.367 9.43 1 85.06 328 VAL A C 1
ATOM 2597 O O . VAL A 1 328 ? 21.469 -12.492 10.656 1 85.06 328 VAL A O 1
ATOM 2600 N N . ALA A 1 329 ? 22.438 -11.68 8.734 1 76.62 329 ALA A N 1
ATOM 2601 C CA . ALA A 1 329 ? 23.344 -10.875 9.547 1 76.62 329 ALA A CA 1
ATOM 2602 C C . ALA A 1 329 ? 22.609 -9.695 10.18 1 76.62 329 ALA A C 1
ATOM 2604 O O . ALA A 1 329 ? 21.828 -9.016 9.516 1 76.62 329 ALA A O 1
ATOM 2605 N N . GLY A 1 330 ? 22.25 -9.75 11.461 1 61.78 330 GLY A N 1
ATOM 2606 C CA . GLY A 1 330 ? 21.656 -8.602 12.125 1 61.78 330 GLY A CA 1
ATOM 2607 C C . GLY A 1 330 ? 22.656 -7.793 12.938 1 61.78 330 GLY A C 1
ATOM 2608 O O . GLY A 1 330 ? 23.812 -8.188 13.07 1 61.78 330 GLY A O 1
ATOM 2609 N N . ASP A 1 331 ? 22.328 -6.504 13.211 1 55.22 331 ASP A N 1
ATOM 2610 C CA . ASP A 1 331 ? 23.188 -5.637 14.016 1 55.22 331 ASP A CA 1
ATOM 2611 C C . ASP A 1 331 ? 23.625 -6.336 15.297 1 55.22 331 ASP A C 1
ATOM 2613 O O . ASP A 1 331 ? 24.781 -6.199 15.719 1 55.22 331 ASP A O 1
ATOM 2617 N N . GLU A 1 332 ? 22.719 -7.039 15.938 1 55.22 332 GLU A N 1
ATOM 2618 C CA . GLU A 1 332 ? 23.109 -7.605 17.219 1 55.22 332 GLU A CA 1
ATOM 2619 C C . GLU A 1 332 ? 23.203 -9.125 17.156 1 55.22 332 GLU A C 1
ATOM 2621 O O . GLU A 1 332 ? 24.141 -9.727 17.688 1 55.22 332 GLU A O 1
ATOM 2626 N N . ASP A 1 333 ? 22.156 -9.766 16.719 1 64.06 333 ASP A N 1
ATOM 2627 C CA . ASP A 1 333 ? 22.094 -11.227 16.688 1 64.06 333 ASP A CA 1
ATOM 2628 C C . ASP A 1 333 ? 21.656 -11.719 15.305 1 64.06 333 ASP A C 1
ATOM 2630 O O . ASP A 1 333 ? 20.781 -11.117 14.672 1 64.06 333 ASP A O 1
ATOM 2634 N N . ALA A 1 334 ? 22.578 -12.625 14.914 1 75 334 ALA A N 1
ATOM 2635 C CA . ALA A 1 334 ? 22.203 -13.258 13.656 1 75 334 ALA A CA 1
ATOM 2636 C C . ALA A 1 334 ? 20.969 -14.141 13.828 1 75 334 ALA A C 1
ATOM 2638 O O . ALA A 1 334 ? 20.797 -14.789 14.867 1 75 334 ALA A O 1
ATOM 2639 N N . GLU A 1 335 ? 20 -13.984 13.047 1 82.5 335 GLU A N 1
ATOM 2640 C CA . GLU A 1 335 ? 18.875 -14.906 12.992 1 82.5 335 GLU A CA 1
ATOM 2641 C C . GLU A 1 335 ? 19.188 -16.109 12.109 1 82.5 335 GLU A C 1
ATOM 2643 O O . GLU A 1 335 ? 19.562 -15.953 10.945 1 82.5 335 GLU A O 1
ATOM 2648 N N . VAL A 1 336 ? 19.219 -17.281 12.812 1 84.69 336 VAL A N 1
ATOM 2649 C CA . VAL A 1 336 ? 19.531 -18.5 12.078 1 84.69 336 VAL A CA 1
ATOM 2650 C C . VAL A 1 336 ? 18.266 -19.344 11.906 1 84.69 336 VAL A C 1
ATOM 2652 O O . VAL A 1 336 ? 17.484 -19.5 12.852 1 84.69 336 VAL A O 1
ATOM 2655 N N . GLY A 1 337 ? 18.016 -19.781 10.695 1 89.06 337 GLY A N 1
ATOM 2656 C CA . GLY A 1 337 ? 16.906 -20.688 10.391 1 89.06 337 GLY A CA 1
ATOM 2657 C C . GLY A 1 337 ? 17.328 -21.891 9.578 1 89.06 337 GLY A C 1
ATOM 2658 O O . GLY A 1 337 ? 18.109 -21.781 8.633 1 89.06 337 GLY A O 1
ATOM 2659 N N . ASN A 1 338 ? 16.891 -23.094 10.062 1 91.5 338 ASN A N 1
ATOM 2660 C CA . ASN A 1 338 ? 17.156 -24.344 9.336 1 91.5 338 ASN A CA 1
ATOM 2661 C C . ASN A 1 338 ? 15.867 -24.922 8.758 1 91.5 338 ASN A C 1
ATOM 2663 O O . ASN A 1 338 ? 14.82 -24.906 9.406 1 91.5 338 ASN A O 1
ATOM 2667 N N . ARG A 1 339 ? 16.016 -25.391 7.504 1 92.75 339 ARG A N 1
ATOM 2668 C CA . ARG A 1 339 ? 14.922 -26.125 6.871 1 92.75 339 ARG A CA 1
ATOM 2669 C C . ARG A 1 339 ? 15.414 -27.422 6.242 1 92.75 339 ARG A C 1
ATOM 2671 O O . ARG A 1 339 ? 16.516 -27.469 5.699 1 92.75 339 ARG A O 1
ATOM 2678 N N . TYR A 1 340 ? 14.602 -28.391 6.344 1 94.62 340 TYR A N 1
ATOM 2679 C CA . TYR A 1 340 ? 14.914 -29.688 5.777 1 94.62 340 TYR A CA 1
ATOM 2680 C C . TYR A 1 340 ? 13.953 -30.047 4.652 1 94.62 340 TYR A C 1
ATOM 2682 O O . TYR A 1 340 ? 12.773 -29.703 4.703 1 94.62 340 TYR A O 1
ATOM 2690 N N . PHE A 1 341 ? 14.477 -30.766 3.66 1 96.38 341 PHE A N 1
ATOM 2691 C CA . PHE A 1 341 ? 13.688 -31.156 2.494 1 96.38 341 PHE A CA 1
ATOM 2692 C C . PHE A 1 341 ? 13.945 -32.594 2.117 1 96.38 341 PHE A C 1
ATOM 2694 O O . PHE A 1 341 ? 14.992 -33.156 2.461 1 96.38 341 PHE A O 1
ATOM 2701 N N . VAL A 1 342 ? 13.008 -33.156 1.432 1 96.12 342 VAL A N 1
ATOM 2702 C CA . VAL A 1 342 ? 13.164 -34.469 0.782 1 96.12 342 VAL A CA 1
ATOM 2703 C C . VAL A 1 342 ? 12.914 -34.312 -0.718 1 96.12 342 VAL A C 1
ATOM 2705 O O . VAL A 1 342 ? 12.023 -33.594 -1.139 1 96.12 342 VAL A O 1
ATOM 2708 N N . SER A 1 343 ? 13.711 -35 -1.512 1 97.19 343 SER A N 1
ATOM 2709 C CA . SER A 1 343 ? 13.578 -34.938 -2.963 1 97.19 343 SER A CA 1
ATOM 2710 C C . SER A 1 343 ? 13.516 -36.344 -3.566 1 97.19 343 SER A C 1
ATOM 2712 O O . SER A 1 343 ? 14.125 -37.281 -3.041 1 97.19 343 SER A O 1
ATOM 2714 N N . SER A 1 344 ? 12.789 -36.438 -4.668 1 97.38 344 SER A N 1
ATOM 2715 C CA . SER A 1 344 ? 12.758 -37.688 -5.43 1 97.38 344 SER A CA 1
ATOM 2716 C C . SER A 1 344 ? 13.938 -37.781 -6.387 1 97.38 344 SER A C 1
ATOM 2718 O O . SER A 1 344 ? 14.125 -38.812 -7.059 1 97.38 344 SER A O 1
ATOM 2720 N N . GLU A 1 345 ? 14.703 -36.75 -6.52 1 97.25 345 GLU A N 1
ATOM 2721 C CA . GLU A 1 345 ? 15.883 -36.75 -7.375 1 97.25 345 GLU A CA 1
ATOM 2722 C C . GLU A 1 345 ? 17.156 -37 -6.57 1 97.25 345 GLU A C 1
ATOM 2724 O O . GLU A 1 345 ? 17.266 -36.562 -5.426 1 97.25 345 GLU A O 1
ATOM 2729 N N . SER A 1 346 ? 18.094 -37.656 -7.199 1 96 346 SER A N 1
ATOM 2730 C CA . SER A 1 346 ? 19.391 -37.906 -6.566 1 96 346 SER A CA 1
ATOM 2731 C C . SER A 1 346 ? 20.25 -36.656 -6.484 1 96 346 SER A C 1
ATOM 2733 O O . SER A 1 346 ? 19.969 -35.656 -7.156 1 96 346 SER A O 1
ATOM 2735 N N . PRO A 1 347 ? 21.25 -36.688 -5.578 1 95.38 347 PRO A N 1
AT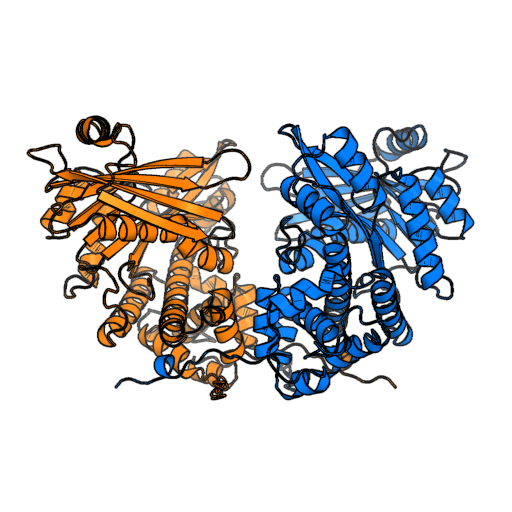OM 2736 C CA . PRO A 1 347 ? 22.141 -35.531 -5.492 1 95.38 347 PRO A CA 1
ATOM 2737 C C . PRO A 1 347 ? 22.781 -35.188 -6.832 1 95.38 347 PRO A C 1
ATOM 2739 O O . PRO A 1 347 ? 23.109 -34.031 -7.078 1 95.38 347 PRO A O 1
ATOM 2742 N N . ASP A 1 348 ? 22.906 -36.156 -7.734 1 94.06 348 ASP A N 1
ATOM 2743 C CA . ASP A 1 348 ? 23.484 -35.906 -9.055 1 94.06 348 ASP A CA 1
ATOM 2744 C C . ASP A 1 348 ? 22.484 -35.219 -9.969 1 94.06 348 ASP A C 1
ATOM 2746 O O . ASP A 1 348 ? 22.875 -34.438 -10.859 1 94.06 348 ASP A O 1
ATOM 2750 N N . GLU A 1 349 ? 21.297 -35.5 -9.766 1 94.94 349 GLU A N 1
ATOM 2751 C CA . GLU A 1 349 ? 20.234 -34.938 -10.594 1 94.94 349 GLU A CA 1
ATOM 2752 C C . GLU A 1 349 ? 19.844 -33.531 -10.094 1 94.94 349 GLU A C 1
ATOM 2754 O O . GLU A 1 349 ? 19.594 -32.625 -10.891 1 94.94 349 GLU A O 1
ATOM 2759 N N . LEU A 1 350 ? 19.734 -33.375 -8.781 1 96.44 350 LEU A N 1
ATOM 2760 C CA . LEU A 1 350 ? 19.438 -32.094 -8.133 1 96.44 350 LEU A CA 1
ATOM 2761 C C . LEU A 1 350 ? 20.594 -31.656 -7.238 1 96.44 350 LEU A C 1
ATOM 2763 O O . LEU A 1 350 ? 20.688 -32.094 -6.09 1 96.44 350 LEU A O 1
ATOM 2767 N N . GLY A 1 351 ? 21.375 -30.797 -7.754 1 96 351 GLY A N 1
ATOM 2768 C CA . GLY A 1 351 ? 22.531 -30.312 -7.023 1 96 351 GLY A CA 1
ATOM 2769 C C . GLY A 1 351 ? 22.188 -29.344 -5.918 1 96 351 GLY A C 1
ATOM 2770 O O . GLY A 1 351 ? 21.047 -28.859 -5.84 1 96 351 GLY A O 1
ATOM 2771 N N . ALA A 1 352 ? 23.172 -29.078 -5.094 1 96.38 352 ALA A N 1
ATOM 2772 C CA . ALA A 1 352 ? 22.984 -28.203 -3.938 1 96.38 352 ALA A CA 1
ATOM 2773 C C . ALA A 1 352 ? 22.578 -26.797 -4.371 1 96.38 352 ALA A C 1
ATOM 2775 O O . ALA A 1 352 ? 21.703 -26.188 -3.77 1 96.38 352 ALA A O 1
ATOM 2776 N N . LYS A 1 353 ? 23.219 -26.344 -5.379 1 94.75 353 LYS A N 1
ATOM 2777 C CA . LYS A 1 353 ? 22.922 -25 -5.883 1 94.75 353 LYS A CA 1
ATOM 2778 C C . LYS A 1 353 ? 21.484 -24.906 -6.375 1 94.75 353 LYS A C 1
ATOM 2780 O O . LYS A 1 353 ? 20.766 -23.938 -6.066 1 94.75 353 LYS A O 1
ATOM 2785 N N . GLU A 1 354 ? 21.094 -25.844 -7.086 1 94.88 354 GLU A N 1
ATOM 2786 C CA . GLU A 1 354 ? 19.734 -25.859 -7.617 1 94.88 354 GLU A CA 1
ATOM 2787 C C . GLU A 1 354 ? 18.703 -26.062 -6.508 1 94.88 354 GLU A C 1
ATOM 2789 O O . GLU A 1 354 ? 17.625 -25.453 -6.535 1 94.88 354 GLU A O 1
ATOM 2794 N N . ALA A 1 355 ? 19.047 -26.891 -5.574 1 95.31 355 ALA A N 1
ATOM 2795 C CA . ALA A 1 355 ? 18.156 -27.094 -4.441 1 95.31 355 ALA A CA 1
ATOM 2796 C C . ALA A 1 355 ? 17.906 -25.781 -3.695 1 95.31 355 ALA A C 1
ATOM 2798 O O . ALA A 1 355 ? 16.766 -25.484 -3.324 1 95.31 355 ALA A O 1
ATOM 2799 N N . LEU A 1 356 ? 18.922 -25.062 -3.516 1 93.75 356 LEU A N 1
ATOM 2800 C CA . LEU A 1 356 ? 18.797 -23.766 -2.867 1 93.75 356 LEU A CA 1
ATOM 2801 C C . LEU A 1 356 ? 17.906 -22.828 -3.689 1 93.75 356 LEU A C 1
ATOM 2803 O O . LEU A 1 356 ? 17.016 -22.172 -3.146 1 93.75 356 LEU A O 1
ATOM 2807 N N . ALA A 1 357 ? 18.141 -22.812 -4.953 1 91.12 357 ALA A N 1
ATOM 2808 C CA . ALA A 1 357 ? 17.359 -21.953 -5.844 1 91.12 357 ALA A CA 1
ATOM 2809 C C . ALA A 1 357 ? 15.875 -22.312 -5.773 1 91.12 357 ALA A C 1
ATOM 2811 O O . ALA A 1 357 ? 15.023 -21.422 -5.727 1 91.12 357 ALA A O 1
ATOM 2812 N N . LEU A 1 358 ? 15.594 -23.547 -5.754 1 92 358 LEU A N 1
ATOM 2813 C CA . LEU A 1 358 ? 14.211 -24.016 -5.68 1 92 358 LEU A CA 1
ATOM 2814 C C . LEU A 1 358 ? 13.57 -23.609 -4.355 1 92 358 LEU A C 1
ATOM 2816 O O . LEU A 1 358 ? 12.445 -23.094 -4.332 1 92 358 LEU A O 1
ATOM 2820 N N . ALA A 1 359 ? 14.305 -23.875 -3.342 1 90.12 359 ALA A N 1
ATOM 2821 C CA . ALA A 1 359 ? 13.789 -23.531 -2.016 1 90.12 359 ALA A CA 1
ATOM 2822 C C . ALA A 1 359 ? 13.516 -22.031 -1.894 1 90.12 359 ALA A C 1
ATOM 2824 O O . ALA A 1 359 ? 12.469 -21.641 -1.388 1 90.12 359 ALA A O 1
ATOM 2825 N N . ARG A 1 360 ? 14.375 -21.266 -2.373 1 85.38 360 ARG A N 1
ATOM 2826 C CA . ARG A 1 360 ? 14.219 -19.828 -2.309 1 85.38 360 ARG A CA 1
ATOM 2827 C C . ARG A 1 360 ? 13.055 -19.359 -3.18 1 85.38 360 ARG A C 1
ATOM 2829 O O . ARG A 1 360 ? 12.312 -18.453 -2.801 1 85.38 360 ARG A O 1
ATOM 2836 N N . ALA A 1 361 ? 12.984 -19.891 -4.324 1 84.06 361 ALA A N 1
ATOM 2837 C CA . ALA A 1 361 ? 11.883 -19.547 -5.219 1 84.06 361 ALA A CA 1
ATOM 2838 C C . ALA A 1 361 ? 10.531 -19.875 -4.59 1 84.06 361 ALA A C 1
ATOM 2840 O O . ALA A 1 361 ? 9.578 -19.109 -4.699 1 84.06 361 ALA A O 1
ATOM 2841 N N . HIS A 1 362 ? 10.547 -20.969 -3.99 1 83.19 362 HIS A N 1
ATOM 2842 C CA . HIS A 1 362 ? 9.312 -21.359 -3.314 1 83.19 362 HIS A CA 1
ATOM 2843 C C . HIS A 1 362 ? 8.977 -20.406 -2.176 1 83.19 362 HIS A C 1
ATOM 2845 O O . HIS A 1 362 ? 7.824 -20 -2.025 1 83.19 362 HIS A O 1
ATOM 2851 N N . TRP A 1 363 ? 10.062 -20.094 -1.43 1 73.5 363 TRP A N 1
ATOM 2852 C CA . TRP A 1 363 ? 9.883 -19.172 -0.305 1 73.5 363 TRP A CA 1
ATOM 2853 C C . TRP A 1 363 ? 9.414 -17.812 -0.785 1 73.5 363 TRP A C 1
ATOM 2855 O O . TRP A 1 363 ? 8.602 -17.156 -0.124 1 73.5 363 TRP A O 1
ATOM 2865 N N . ARG A 1 364 ? 10.062 -17.375 -1.833 1 65.62 364 ARG A N 1
ATOM 2866 C CA . ARG A 1 364 ? 9.68 -16.078 -2.406 1 65.62 364 ARG A CA 1
ATOM 2867 C C . ARG A 1 364 ? 8.203 -16.078 -2.793 1 65.62 364 ARG A C 1
ATOM 2869 O O . ARG A 1 364 ? 7.539 -15.039 -2.701 1 65.62 364 ARG A O 1
ATOM 2876 N N . CYS A 1 365 ? 7.902 -17.203 -3.332 1 56 365 CYS A N 1
ATOM 2877 C CA . CYS A 1 365 ? 6.477 -17.328 -3.615 1 56 365 CYS A CA 1
ATOM 2878 C C . CYS A 1 365 ? 5.648 -17.078 -2.359 1 56 365 CYS A C 1
ATOM 2880 O O . CYS A 1 365 ? 4.574 -16.484 -2.426 1 56 365 CYS A O 1
ATOM 2882 N N . GLU A 1 366 ? 6.348 -17.594 -1.276 1 46.31 366 GLU A N 1
ATOM 2883 C CA . GLU A 1 366 ? 5.652 -17.422 -0.005 1 46.31 366 GLU A CA 1
ATOM 2884 C C . GLU A 1 366 ? 5.754 -15.977 0.488 1 46.31 366 GLU A C 1
ATOM 2886 O O . GLU A 1 366 ? 4.77 -15.414 0.974 1 46.31 366 GLU A O 1
ATOM 2891 N N . ASN A 1 367 ? 7.105 -15.477 0.546 1 45 367 ASN A N 1
ATOM 2892 C CA . ASN A 1 367 ? 7.359 -14.211 1.214 1 45 367 ASN A CA 1
ATOM 2893 C C . ASN A 1 367 ? 7.531 -13.07 0.21 1 45 367 ASN A C 1
ATOM 2895 O O . ASN A 1 367 ? 7.121 -11.938 0.468 1 45 367 ASN A O 1
ATOM 2899 N N . GLU A 1 368 ? 8.461 -13.273 -0.753 1 43.28 368 GLU A N 1
ATOM 2900 C CA . GLU A 1 368 ? 8.93 -12.18 -1.604 1 43.28 368 GLU A CA 1
ATOM 2901 C C . GLU A 1 368 ? 8.039 -12.016 -2.83 1 43.28 368 GLU A C 1
ATOM 2903 O O . GLU A 1 368 ? 7.848 -10.898 -3.316 1 43.28 368 GLU A O 1
ATOM 2908 N N . GLY A 1 369 ? 8.031 -13.078 -3.643 1 41.47 369 GLY A N 1
ATOM 2909 C CA . GLY A 1 369 ? 7.246 -13.07 -4.871 1 41.47 369 GLY A CA 1
ATOM 2910 C C . GLY A 1 369 ? 5.93 -12.328 -4.73 1 41.47 369 GLY A C 1
ATOM 2911 O O . GLY A 1 369 ? 5.609 -11.469 -5.551 1 41.47 369 GLY A O 1
ATOM 2912 N N . HIS A 1 370 ? 5.203 -12.977 -3.922 1 43.78 370 HIS A N 1
ATOM 2913 C CA . HIS A 1 370 ? 3.848 -12.617 -3.514 1 43.78 370 HIS A CA 1
ATOM 2914 C C . HIS A 1 370 ? 3.824 -11.281 -2.785 1 43.78 370 HIS A C 1
ATOM 2916 O O . HIS A 1 370 ? 2.896 -10.484 -2.963 1 43.78 370 HIS A O 1
ATOM 2922 N N . TRP A 1 371 ? 4.867 -11.141 -1.938 1 44.25 371 TRP A N 1
ATOM 2923 C CA . TRP A 1 371 ? 4.785 -9.961 -1.083 1 44.25 371 TRP A CA 1
ATOM 2924 C C . TRP A 1 371 ? 4.684 -8.688 -1.919 1 44.25 371 TRP A C 1
ATOM 2926 O O . TRP A 1 371 ? 3.881 -7.801 -1.615 1 44.25 371 TRP A O 1
ATOM 2936 N N . THR A 1 372 ? 5.672 -8.773 -2.975 1 49.59 372 THR A N 1
ATOM 2937 C CA . THR A 1 372 ? 5.602 -7.52 -3.713 1 49.59 372 THR A CA 1
ATOM 2938 C C . THR A 1 372 ? 4.301 -7.426 -4.504 1 49.59 372 THR A C 1
ATOM 2940 O O . THR A 1 372 ? 3.613 -6.402 -4.461 1 49.59 372 THR A O 1
ATOM 2943 N N . ALA A 1 373 ? 4.062 -8.703 -5.191 1 53.66 373 ALA A N 1
ATOM 2944 C CA . ALA A 1 373 ? 2.777 -8.68 -5.883 1 53.66 373 ALA A CA 1
ATOM 2945 C C . ALA A 1 373 ? 1.62 -8.68 -4.887 1 53.66 373 ALA A C 1
ATOM 2947 O O . ALA A 1 373 ? 0.648 -7.938 -5.059 1 53.66 373 ALA A O 1
ATOM 2948 N N . ASP A 1 374 ? 1.828 -9.477 -3.896 1 57.06 374 ASP A N 1
ATOM 2949 C CA . ASP A 1 374 ? 0.759 -9.523 -2.904 1 57.06 374 ASP A CA 1
ATOM 2950 C C . ASP A 1 374 ? 0.592 -8.18 -2.207 1 57.06 374 ASP A C 1
ATOM 2952 O O . ASP A 1 374 ? -0.53 -7.75 -1.925 1 57.06 374 ASP A O 1
ATOM 2956 N N . ALA A 1 375 ? 1.757 -7.66 -1.99 1 54.94 375 ALA A N 1
ATOM 2957 C CA . ALA A 1 375 ? 1.674 -6.348 -1.352 1 54.94 375 ALA A CA 1
ATOM 2958 C C . ALA A 1 375 ? 0.979 -5.34 -2.262 1 54.94 375 ALA A C 1
ATOM 2960 O O . ALA A 1 375 ? 0.217 -4.492 -1.791 1 54.94 375 ALA A O 1
ATOM 2961 N N . ILE A 1 376 ? 1.264 -5.582 -3.504 1 58.22 376 ILE A N 1
ATOM 2962 C CA . ILE A 1 376 ? 0.667 -4.652 -4.457 1 58.22 376 ILE A CA 1
ATOM 2963 C C . ILE A 1 376 ? -0.788 -5.035 -4.711 1 58.22 376 ILE A C 1
ATOM 2965 O O . ILE A 1 376 ? -1.65 -4.168 -4.859 1 58.22 376 ILE A O 1
ATOM 2969 N N . PHE A 1 377 ? -0.965 -6.285 -4.598 1 60.41 377 PHE A N 1
ATOM 2970 C CA . PHE A 1 377 ? -2.307 -6.695 -4.996 1 60.41 377 PHE A CA 1
ATOM 2971 C C . PHE A 1 377 ? -3.141 -7.07 -3.777 1 60.41 377 PHE A C 1
ATOM 2973 O O . PHE A 1 377 ? -4.301 -7.465 -3.908 1 60.41 377 PHE A O 1
ATOM 2980 N N . ASP A 1 378 ? -2.66 -6.5 -2.52 1 54.84 378 ASP A N 1
ATOM 2981 C CA . ASP A 1 378 ? -3.312 -6.578 -1.217 1 54.84 378 ASP A CA 1
ATOM 2982 C C . ASP A 1 378 ? -4.008 -7.922 -1.029 1 54.84 378 ASP A C 1
ATOM 2984 O O . ASP A 1 378 ? -5.129 -7.98 -0.513 1 54.84 378 ASP A O 1
ATOM 2988 N N . GLU A 1 379 ? -3.547 -8.969 -1.594 1 53.06 379 GLU A N 1
ATOM 2989 C CA . GLU A 1 379 ? -4.25 -10.242 -1.455 1 53.06 379 GLU A CA 1
ATOM 2990 C C . GLU A 1 379 ? -4.406 -10.625 0.013 1 53.06 379 GLU A C 1
ATOM 2992 O O . GLU A 1 379 ? -5.367 -11.305 0.382 1 53.06 379 GLU A O 1
ATOM 2997 N N . ASP A 1 380 ? -3.471 -10.141 0.814 1 47.56 380 ASP A N 1
ATOM 2998 C CA . ASP A 1 380 ? -3.553 -10.625 2.189 1 47.56 380 ASP A CA 1
ATOM 2999 C C . ASP A 1 380 ? -4.527 -9.789 3.01 1 47.56 380 ASP A C 1
ATOM 3001 O O . ASP A 1 380 ? -4.781 -10.078 4.18 1 47.56 380 ASP A O 1
ATOM 3005 N N . ALA A 1 381 ? -4.812 -8.68 2.373 1 49.75 381 ALA A N 1
ATOM 3006 C CA . ALA A 1 381 ? -5.758 -7.984 3.244 1 49.75 381 ALA A CA 1
ATOM 3007 C C . ALA A 1 381 ? -7.105 -8.695 3.27 1 49.75 381 ALA A C 1
ATOM 3009 O O . ALA A 1 381 ? -7.746 -8.867 2.229 1 49.75 381 ALA A O 1
ATOM 3010 N N . ARG A 1 382 ? -7.211 -9.781 4.059 1 48.56 382 ARG A N 1
ATOM 3011 C CA . ARG A 1 382 ? -8.328 -10.672 4.348 1 48.56 382 ARG A CA 1
ATOM 3012 C C . ARG A 1 382 ? -9.664 -9.992 4.039 1 48.56 382 ARG A C 1
ATOM 3014 O O . ARG A 1 382 ? -10.719 -10.625 4.094 1 48.56 382 ARG A O 1
ATOM 3021 N N . ARG A 1 383 ? -9.742 -8.82 3.926 1 47.78 383 ARG A N 1
ATOM 3022 C CA . ARG A 1 383 ? -11.039 -8.219 3.6 1 47.78 383 ARG A CA 1
ATOM 3023 C C . ARG A 1 383 ? -11.102 -7.828 2.129 1 47.78 383 ARG A C 1
ATOM 3025 O O . ARG A 1 383 ? -10.641 -6.75 1.748 1 47.78 383 ARG A O 1
ATOM 3032 N N . THR A 1 384 ? -10.906 -8.898 1.283 1 51.34 384 THR A N 1
ATOM 3033 C CA . THR A 1 384 ? -11.023 -8.523 -0.122 1 51.34 384 THR A CA 1
ATOM 3034 C C . THR A 1 384 ? -12.359 -7.832 -0.389 1 51.34 384 THR A C 1
ATOM 3036 O O . THR A 1 384 ? -13.422 -8.438 -0.239 1 51.34 384 THR A O 1
ATOM 3039 N N . PRO A 1 385 ? -12.367 -6.5 -0.49 1 55.69 385 PRO A N 1
ATOM 3040 C CA . PRO A 1 385 ? -13.602 -5.742 -0.726 1 55.69 385 PRO A CA 1
ATOM 3041 C C . PRO A 1 385 ? -14.312 -6.16 -2.012 1 55.69 385 PRO A C 1
ATOM 3043 O O . PRO A 1 385 ? -15.305 -5.539 -2.402 1 55.69 385 PRO A O 1
ATOM 3046 N N . TRP A 1 386 ? -13.953 -7.223 -2.709 1 63.88 386 TRP A N 1
ATOM 3047 C CA . TRP A 1 386 ? -14.609 -7.453 -3.992 1 63.88 386 TRP A CA 1
ATOM 3048 C C . TRP A 1 386 ? -15.992 -8.062 -3.795 1 63.88 386 TRP A C 1
ATOM 3050 O O . TRP A 1 386 ? -16.984 -7.574 -4.359 1 63.88 386 TRP A O 1
ATOM 3060 N N . THR A 1 387 ? -15.969 -9.18 -3.195 1 66.88 387 THR A N 1
ATOM 3061 C CA . THR A 1 387 ? -17.203 -9.875 -2.857 1 66.88 387 THR A CA 1
ATOM 3062 C C . THR A 1 387 ? -17 -10.781 -1.646 1 66.88 387 THR A C 1
ATOM 3064 O O . THR A 1 387 ? -15.883 -11.203 -1.36 1 66.88 387 THR A O 1
ATOM 3067 N N . MET A 1 388 ? -18.047 -10.836 -0.923 1 73.94 388 MET A N 1
ATOM 3068 C CA . MET A 1 388 ? -18.016 -11.781 0.188 1 73.94 388 MET A CA 1
ATOM 3069 C C . MET A 1 388 ? -18.75 -13.07 -0.172 1 73.94 388 MET A C 1
ATOM 3071 O O . MET A 1 388 ? -19 -13.914 0.694 1 73.94 388 MET A O 1
ATOM 3075 N N . HIS A 1 389 ? -19.078 -13.156 -1.395 1 86.44 389 HIS A N 1
ATOM 3076 C CA . HIS A 1 389 ? -19.625 -14.422 -1.872 1 86.44 389 HIS A CA 1
ATOM 3077 C C . HIS A 1 389 ? -18.516 -15.414 -2.205 1 86.44 389 HIS A C 1
ATOM 3079 O O . HIS A 1 389 ? -17.562 -15.07 -2.918 1 86.44 389 HIS A O 1
ATOM 3085 N N . PRO A 1 390 ? -18.641 -16.641 -1.72 1 87.69 390 PRO A N 1
ATOM 3086 C CA . PRO A 1 390 ? -17.562 -17.609 -1.921 1 87.69 390 PRO A CA 1
ATOM 3087 C C . PRO A 1 390 ? -17.219 -17.828 -3.395 1 87.69 390 PRO A C 1
ATOM 3089 O O . PRO A 1 390 ? -16.031 -17.812 -3.768 1 87.69 390 PRO A O 1
ATOM 3092 N N . ASP A 1 391 ? -18.172 -18 -4.289 1 89.88 391 ASP A N 1
ATOM 3093 C CA . ASP A 1 391 ? -17.922 -18.188 -5.719 1 89.88 391 ASP A CA 1
ATOM 3094 C C . ASP A 1 391 ? -17.281 -16.938 -6.332 1 89.88 391 ASP A C 1
ATOM 3096 O O . ASP A 1 391 ? -16.406 -17.047 -7.195 1 89.88 391 ASP A O 1
ATOM 3100 N N . GLY A 1 392 ? -17.75 -15.859 -5.887 1 90.81 392 GLY A N 1
ATOM 3101 C CA . GLY A 1 392 ? -17.188 -14.609 -6.367 1 90.81 392 GLY A CA 1
ATOM 3102 C C . GLY A 1 392 ? -15.719 -14.445 -6.012 1 90.81 392 GLY A C 1
ATOM 3103 O O . GLY A 1 392 ? -14.938 -13.906 -6.801 1 90.81 392 GLY A O 1
ATOM 3104 N N . VAL A 1 393 ? -15.406 -14.906 -4.832 1 88.88 393 VAL A N 1
ATOM 3105 C CA . VAL A 1 393 ? -14.023 -14.836 -4.371 1 88.88 393 VAL A CA 1
ATOM 3106 C C . VAL A 1 393 ? -13.125 -15.68 -5.281 1 88.88 393 VAL A C 1
ATOM 3108 O O . VAL A 1 393 ? -12.031 -15.25 -5.648 1 88.88 393 VAL A O 1
ATOM 3111 N N . LEU A 1 394 ? -13.562 -16.797 -5.645 1 92.19 394 LEU A N 1
ATOM 3112 C CA . LEU A 1 394 ? -12.812 -17.672 -6.531 1 92.19 394 LEU A CA 1
ATOM 3113 C C . LEU A 1 394 ? -12.633 -17.047 -7.906 1 92.19 394 LEU A C 1
ATOM 3115 O O . LEU A 1 394 ? -11.539 -17.078 -8.477 1 92.19 394 LEU A O 1
ATOM 3119 N N . VAL A 1 395 ? -13.703 -16.438 -8.406 1 94.31 395 VAL A N 1
ATOM 3120 C CA . VAL A 1 395 ? -13.672 -15.781 -9.711 1 94.31 395 VAL A CA 1
ATOM 3121 C C . VAL A 1 395 ? -12.688 -14.617 -9.68 1 94.31 395 VAL A C 1
ATOM 3123 O O . VAL A 1 395 ? -11.852 -14.484 -10.578 1 94.31 395 VAL A O 1
ATOM 3126 N N . ALA A 1 396 ? -12.758 -13.836 -8.68 1 91.38 396 ALA A N 1
ATOM 3127 C CA . ALA A 1 396 ? -11.844 -12.703 -8.539 1 91.38 396 ALA A CA 1
ATOM 3128 C C . ALA A 1 396 ? -10.398 -13.172 -8.469 1 91.38 396 ALA A C 1
ATOM 3130 O O . ALA A 1 396 ? -9.508 -12.547 -9.047 1 91.38 396 ALA A O 1
ATOM 3131 N N . GLY A 1 397 ? -10.203 -14.242 -7.734 1 90.12 397 GLY A N 1
ATOM 3132 C CA . GLY A 1 397 ? -8.867 -14.805 -7.637 1 90.12 397 GLY A CA 1
ATOM 3133 C C . GLY A 1 397 ? -8.297 -15.227 -8.977 1 90.12 397 GLY A C 1
ATOM 3134 O O . GLY A 1 397 ? -7.113 -15.016 -9.258 1 90.12 397 GLY A O 1
ATOM 3135 N N . LEU A 1 398 ? -9.094 -15.805 -9.75 1 94.56 398 LEU A N 1
ATOM 3136 C CA . LEU A 1 398 ? -8.664 -16.25 -11.07 1 94.56 398 LEU A CA 1
ATOM 3137 C C . LEU A 1 398 ? -8.375 -15.062 -11.984 1 94.56 398 LEU A C 1
ATOM 3139 O O . LEU A 1 398 ? -7.387 -15.07 -12.727 1 94.56 398 LEU A O 1
ATOM 3143 N N . LEU A 1 399 ? -9.219 -14.078 -11.953 1 94 399 LEU A N 1
ATOM 3144 C CA . LEU A 1 399 ? -8.961 -12.867 -12.719 1 94 399 LEU A CA 1
ATOM 3145 C C . LEU A 1 399 ? -7.652 -12.219 -12.289 1 94 399 LEU A C 1
ATOM 3147 O O . LEU A 1 399 ? -6.883 -11.742 -13.125 1 94 399 LEU A O 1
ATOM 3151 N N . ARG A 1 400 ? -7.445 -12.219 -11.078 1 91 400 ARG A N 1
ATOM 3152 C CA . ARG A 1 400 ? -6.199 -11.672 -10.555 1 91 400 ARG A CA 1
ATOM 3153 C C . ARG A 1 400 ? -4.996 -12.469 -11.047 1 91 400 ARG A C 1
ATOM 3155 O O . ARG A 1 400 ? -3.955 -11.898 -11.367 1 91 400 ARG A O 1
ATOM 3162 N N . SER A 1 401 ? -5.137 -13.742 -11.031 1 92.69 401 SER A N 1
ATOM 3163 C CA . SER A 1 401 ? -4.059 -14.586 -11.539 1 92.69 401 SER A CA 1
ATOM 3164 C C . SER A 1 401 ? -3.729 -14.25 -12.984 1 92.69 401 SER A C 1
ATOM 3166 O O . SER A 1 401 ? -2.557 -14.195 -13.367 1 92.69 401 SER A O 1
ATOM 3168 N N . ILE A 1 402 ? -4.73 -14.031 -13.742 1 96.06 402 ILE A N 1
ATOM 3169 C CA . ILE A 1 402 ? -4.535 -13.664 -15.141 1 96.06 402 ILE A CA 1
ATOM 3170 C C . ILE A 1 402 ? -3.799 -12.328 -15.227 1 96.06 402 ILE A C 1
ATOM 3172 O O . ILE A 1 402 ? -2.857 -12.18 -16 1 96.06 402 ILE A O 1
ATOM 3176 N N . ALA A 1 403 ? -4.199 -11.414 -14.438 1 94.38 403 ALA A N 1
ATOM 3177 C CA . ALA A 1 403 ? -3.553 -10.102 -14.398 1 94.38 403 ALA A CA 1
ATOM 3178 C C . ALA A 1 403 ? -2.094 -10.219 -13.969 1 94.38 403 ALA A C 1
ATOM 3180 O O . ALA A 1 403 ? -1.206 -9.625 -14.578 1 94.38 403 ALA A O 1
ATOM 3181 N N . ILE A 1 404 ? -1.869 -10.984 -12.953 1 91.12 404 ILE A N 1
ATOM 3182 C CA . ILE A 1 404 ? -0.52 -11.172 -12.43 1 91.12 404 ILE A CA 1
ATOM 3183 C C . ILE A 1 404 ? 0.368 -11.789 -13.508 1 91.12 404 ILE A C 1
ATOM 3185 O O . ILE A 1 404 ? 1.535 -11.422 -13.648 1 91.12 404 ILE A O 1
ATOM 3189 N N . ASN A 1 405 ? -0.177 -12.719 -14.195 1 94.25 405 ASN A N 1
ATOM 3190 C CA . ASN A 1 405 ? 0.585 -13.359 -15.258 1 94.25 405 ASN A CA 1
ATOM 3191 C C . ASN A 1 405 ? 1.023 -12.352 -16.312 1 94.25 405 ASN A C 1
ATOM 3193 O O . ASN A 1 405 ? 2.162 -12.391 -16.781 1 94.25 405 ASN A O 1
ATOM 3197 N N . ILE A 1 406 ? 0.14 -11.453 -16.672 1 94.88 406 ILE A N 1
ATOM 3198 C CA . ILE A 1 406 ? 0.461 -10.43 -17.672 1 94.88 406 ILE A CA 1
ATOM 3199 C C . ILE A 1 406 ? 1.615 -9.57 -17.172 1 94.88 406 ILE A C 1
ATOM 3201 O O . ILE A 1 406 ? 2.59 -9.344 -17.891 1 94.88 406 ILE A O 1
ATOM 3205 N N . LEU A 1 407 ? 1.542 -9.133 -15.992 1 92.69 407 LEU A N 1
ATOM 3206 C CA . LEU A 1 407 ? 2.557 -8.266 -15.406 1 92.69 407 LEU A CA 1
ATOM 3207 C C . LEU A 1 407 ? 3.875 -9.016 -15.227 1 92.69 407 LEU A C 1
ATOM 3209 O O . LEU A 1 407 ? 4.949 -8.445 -15.43 1 92.69 407 LEU A O 1
ATOM 3213 N N . ALA A 1 408 ? 3.75 -10.281 -14.828 1 90.38 408 ALA A N 1
ATOM 3214 C CA . ALA A 1 408 ? 4.945 -11.094 -14.633 1 90.38 408 ALA A CA 1
ATOM 3215 C C . ALA A 1 408 ? 5.715 -11.266 -15.938 1 90.38 408 ALA A C 1
ATOM 3217 O O . ALA A 1 408 ? 6.949 -11.195 -15.953 1 90.38 408 ALA A O 1
ATOM 3218 N N . VAL A 1 409 ? 5.039 -11.492 -16.984 1 92.38 409 VAL A N 1
ATOM 3219 C CA . VAL A 1 409 ? 5.676 -11.648 -18.281 1 92.38 409 VAL A CA 1
ATOM 3220 C C . VAL A 1 409 ? 6.316 -10.328 -18.719 1 92.38 409 VAL A C 1
ATOM 3222 O O . VAL A 1 409 ? 7.453 -10.305 -19.188 1 92.38 409 VAL A O 1
ATOM 3225 N N . LEU A 1 410 ? 5.57 -9.227 -18.516 1 91.94 410 LEU A N 1
ATOM 3226 C CA . LEU A 1 410 ? 6.133 -7.918 -18.812 1 91.94 410 LEU A CA 1
ATOM 3227 C C . LEU A 1 410 ? 7.422 -7.691 -18.016 1 91.94 410 LEU A C 1
ATOM 3229 O O . LEU A 1 410 ? 8.43 -7.262 -18.578 1 91.94 410 LEU A O 1
ATOM 3233 N N . ARG A 1 411 ? 7.367 -7.965 -16.797 1 89.12 411 ARG A N 1
ATOM 3234 C CA . ARG A 1 411 ? 8.516 -7.75 -15.914 1 89.12 411 ARG A CA 1
ATOM 3235 C C . ARG A 1 411 ? 9.711 -8.594 -16.359 1 89.12 411 ARG A C 1
ATOM 3237 O O . ARG A 1 411 ? 10.836 -8.102 -16.422 1 89.12 411 ARG A O 1
ATOM 3244 N N . ALA A 1 412 ? 9.453 -9.828 -16.672 1 88.31 412 ALA A N 1
ATOM 3245 C CA . ALA A 1 412 ? 10.516 -10.742 -17.078 1 88.31 412 ALA A CA 1
ATOM 3246 C C . ALA A 1 412 ? 11.156 -10.281 -18.391 1 88.31 412 ALA A C 1
ATOM 3248 O O . ALA A 1 412 ? 12.383 -10.281 -18.516 1 88.31 412 ALA A O 1
ATOM 3249 N N . LEU A 1 413 ? 10.398 -9.875 -19.344 1 88.62 413 LEU A N 1
ATOM 3250 C CA . LEU A 1 413 ? 10.898 -9.492 -20.656 1 88.62 413 LEU A CA 1
ATOM 3251 C C . LEU A 1 413 ? 11.68 -8.188 -20.578 1 88.62 413 LEU A C 1
ATOM 3253 O O . LEU A 1 413 ? 12.625 -7.98 -21.344 1 88.62 413 LEU A O 1
ATOM 3257 N N . THR A 1 414 ? 11.266 -7.305 -19.672 1 86.56 414 THR A N 1
ATOM 3258 C CA . THR A 1 414 ? 11.945 -6.023 -19.531 1 86.56 414 THR A CA 1
ATOM 3259 C C . THR A 1 414 ? 13.211 -6.172 -18.688 1 86.56 414 THR A C 1
ATOM 3261 O O . THR A 1 414 ? 14.219 -5.504 -18.938 1 86.56 414 THR A O 1
ATOM 3264 N N . ARG A 1 415 ? 13.172 -6.957 -17.703 1 79.12 415 ARG A N 1
ATOM 3265 C CA . ARG A 1 415 ? 14.32 -7.219 -16.844 1 79.12 415 ARG A CA 1
ATOM 3266 C C . ARG A 1 415 ? 15.484 -7.785 -17.641 1 79.12 415 ARG A C 1
ATOM 3268 O O . ARG A 1 415 ? 16.641 -7.43 -17.406 1 79.12 415 ARG A O 1
ATOM 3275 N N . ASN A 1 416 ? 15.195 -8.617 -18.5 1 69.06 416 ASN A N 1
ATOM 3276 C CA . ASN A 1 416 ? 16.203 -9.297 -19.312 1 69.06 416 ASN A CA 1
ATOM 3277 C C . ASN A 1 416 ? 16.922 -8.32 -20.25 1 69.06 416 ASN A C 1
ATOM 3279 O O . ASN A 1 416 ? 18.078 -8.539 -20.609 1 69.06 416 ASN A O 1
ATOM 3283 N N . LYS A 1 417 ? 16.312 -7.242 -20.453 1 68.56 417 LYS A N 1
ATOM 3284 C CA . LYS A 1 417 ? 16.891 -6.254 -21.359 1 68.56 417 LYS A CA 1
ATOM 3285 C C . LYS A 1 417 ? 17.688 -5.207 -20.594 1 68.56 417 LYS A C 1
ATOM 3287 O O . LYS A 1 417 ? 18.547 -4.535 -21.172 1 68.56 417 LYS A O 1
ATOM 3292 N N . SER A 1 418 ? 17.359 -5.137 -19.344 1 64.19 418 SER A N 1
ATOM 3293 C CA . SER A 1 418 ? 18.016 -4.113 -18.547 1 64.19 418 SER A CA 1
ATOM 3294 C C . SER A 1 418 ? 19.344 -4.621 -17.969 1 64.19 418 SER A C 1
ATOM 3296 O O . SER A 1 418 ? 19.359 -5.617 -17.25 1 64.19 418 SER A O 1
ATOM 3298 N N . ALA A 1 419 ? 20.391 -4.125 -18.453 1 60.16 419 ALA A N 1
ATOM 3299 C CA . ALA A 1 419 ? 21.703 -4.5 -17.922 1 60.16 419 ALA A CA 1
ATOM 3300 C C . ALA A 1 419 ? 22.016 -3.73 -16.641 1 60.16 419 ALA A C 1
ATOM 3302 O O . ALA A 1 419 ? 22.734 -4.219 -15.766 1 60.16 419 ALA A O 1
ATOM 3303 N N . GLU A 1 420 ? 21.406 -2.627 -16.594 1 61.94 420 GLU A N 1
ATOM 3304 C CA . GLU A 1 420 ? 21.703 -1.783 -15.438 1 61.94 420 GLU A CA 1
ATOM 3305 C C . GLU A 1 420 ? 20.781 -2.1 -14.266 1 61.94 420 GLU A C 1
ATOM 3307 O O . GLU A 1 420 ? 19.578 -2.32 -14.461 1 61.94 420 GLU A O 1
ATOM 3312 N N . LYS A 1 421 ? 21.375 -2.287 -13.148 1 59.16 421 LYS A N 1
ATOM 3313 C CA . LYS A 1 421 ? 20.703 -2.662 -11.906 1 59.16 421 LYS A CA 1
ATOM 3314 C C . LYS A 1 421 ? 19.516 -1.75 -11.633 1 59.16 421 LYS A C 1
ATOM 3316 O O . LYS A 1 421 ? 18.453 -2.215 -11.188 1 59.16 421 LYS A O 1
ATOM 3321 N N . TRP A 1 422 ? 19.797 -0.493 -11.922 1 54.12 422 TRP A N 1
ATOM 3322 C CA . TRP A 1 422 ? 18.734 0.443 -11.586 1 54.12 422 TRP A CA 1
ATOM 3323 C C . TRP A 1 422 ? 17.547 0.276 -12.531 1 54.12 422 TRP A C 1
ATOM 3325 O O . TRP A 1 422 ? 16.438 0.742 -12.234 1 54.12 422 TRP A O 1
ATOM 3335 N N . HIS A 1 423 ? 17.75 -0.584 -13.547 1 63.25 423 HIS A N 1
ATOM 3336 C CA . HIS A 1 423 ? 16.734 -0.695 -14.594 1 63.25 423 HIS A CA 1
ATOM 3337 C C . HIS A 1 423 ? 15.898 -1.959 -14.422 1 63.25 423 HIS A C 1
ATOM 3339 O O . HIS A 1 423 ? 14.93 -2.174 -15.148 1 63.25 423 HIS A O 1
ATOM 3345 N N . LYS A 1 424 ? 16.312 -2.584 -13.352 1 74.69 424 LYS A N 1
ATOM 3346 C CA . LYS A 1 424 ? 15.484 -3.781 -13.211 1 74.69 424 LYS A CA 1
ATOM 3347 C C . LYS A 1 424 ? 14.094 -3.432 -12.68 1 74.69 424 LYS A C 1
ATOM 3349 O O . LYS A 1 424 ? 13.961 -2.85 -11.602 1 74.69 424 LYS A O 1
ATOM 3354 N N . PRO A 1 425 ? 13.141 -3.801 -13.5 1 83.56 425 PRO A N 1
ATOM 3355 C CA . PRO A 1 425 ? 11.797 -3.338 -13.141 1 83.56 425 PRO A CA 1
ATOM 3356 C C . PRO A 1 425 ? 11.266 -3.992 -11.867 1 83.56 425 PRO A C 1
ATOM 3358 O O . PRO A 1 425 ? 11.367 -5.211 -11.703 1 83.56 425 PRO A O 1
ATOM 3361 N N . THR A 1 426 ? 10.828 -3.205 -10.945 1 80.44 426 THR A N 1
ATOM 3362 C CA . THR A 1 426 ? 10.094 -3.676 -9.781 1 80.44 426 THR A CA 1
ATOM 3363 C C . THR A 1 426 ? 8.617 -3.9 -10.125 1 80.44 426 THR A C 1
ATOM 3365 O O . THR A 1 426 ? 8.156 -3.475 -11.188 1 80.44 426 THR A O 1
ATOM 3368 N N . TRP A 1 427 ? 7.926 -4.648 -9.297 1 83.06 427 TRP A N 1
ATOM 3369 C CA . TRP A 1 427 ? 6.496 -4.852 -9.516 1 83.06 427 TRP A CA 1
ATOM 3370 C C . TRP A 1 427 ? 5.758 -3.52 -9.578 1 83.06 427 TRP A C 1
ATOM 3372 O O . TRP A 1 427 ? 4.84 -3.352 -10.391 1 83.06 427 TRP A O 1
ATOM 3382 N N . LYS A 1 428 ? 6.188 -2.631 -8.734 1 82.5 428 LYS A N 1
ATOM 3383 C CA . LYS A 1 428 ? 5.562 -1.311 -8.75 1 82.5 428 LYS A CA 1
ATOM 3384 C C . LYS A 1 428 ? 5.746 -0.633 -10.109 1 82.5 428 LYS A C 1
ATOM 3386 O O . LYS A 1 428 ? 4.801 -0.047 -10.648 1 82.5 428 LYS A O 1
ATOM 3391 N N . MET A 1 429 ? 6.914 -0.746 -10.68 1 85.12 429 MET A N 1
ATOM 3392 C CA . MET A 1 429 ? 7.211 -0.132 -11.977 1 85.12 429 MET A CA 1
ATOM 3393 C C . MET A 1 429 ? 6.34 -0.735 -13.078 1 85.12 429 MET A C 1
ATOM 3395 O O . MET A 1 429 ? 5.871 -0.022 -13.961 1 85.12 429 MET A O 1
ATOM 3399 N N . VAL A 1 430 ? 6.16 -2.006 -12.93 1 89.75 430 VAL A N 1
ATOM 3400 C CA . VAL A 1 430 ? 5.398 -2.693 -13.969 1 89.75 430 VAL A CA 1
ATOM 3401 C C . VAL A 1 430 ? 3.924 -2.314 -13.867 1 89.75 430 VAL A C 1
ATOM 3403 O O . VAL A 1 430 ? 3.246 -2.141 -14.883 1 89.75 430 VAL A O 1
ATOM 3406 N N . VAL A 1 431 ? 3.418 -2.215 -12.695 1 90.69 431 VAL A N 1
ATOM 3407 C CA . VAL A 1 431 ? 2.033 -1.806 -12.484 1 90.69 431 VAL A CA 1
ATOM 3408 C C . VAL A 1 431 ? 1.835 -0.375 -12.977 1 90.69 431 VAL A C 1
ATOM 3410 O O . VAL A 1 431 ? 0.833 -0.071 -13.633 1 90.69 431 VAL A O 1
ATOM 3413 N N . GLU A 1 432 ? 2.762 0.466 -12.641 1 90.88 432 GLU A N 1
ATOM 3414 C CA . GLU A 1 432 ? 2.693 1.846 -13.109 1 90.88 432 GLU A CA 1
ATOM 3415 C C . GLU A 1 432 ? 2.768 1.915 -14.633 1 90.88 432 GLU A C 1
ATOM 3417 O O . GLU A 1 432 ? 2.098 2.742 -15.258 1 90.88 432 GLU A O 1
ATOM 3422 N N . GLN A 1 433 ? 3.611 1.023 -15.172 1 92.19 433 GLN A N 1
ATOM 3423 C CA . GLN A 1 433 ? 3.674 0.904 -16.625 1 92.19 433 GLN A CA 1
ATOM 3424 C C . GLN A 1 433 ? 2.305 0.568 -17.219 1 92.19 433 GLN A C 1
ATOM 3426 O O . GLN A 1 433 ? 1.88 1.174 -18.203 1 92.19 433 GLN A O 1
ATOM 3431 N N . ALA A 1 434 ? 1.698 -0.387 -16.625 1 94.81 434 ALA A N 1
ATOM 3432 C CA . ALA A 1 434 ? 0.368 -0.783 -17.078 1 94.81 434 ALA A CA 1
ATOM 3433 C C . ALA A 1 434 ? -0.62 0.374 -16.953 1 94.81 434 ALA A C 1
ATOM 3435 O O . ALA A 1 434 ? -1.36 0.668 -17.891 1 94.81 434 ALA A O 1
ATOM 3436 N N . LEU A 1 435 ? -0.609 1.043 -15.828 1 94.75 435 LEU A N 1
ATOM 3437 C CA . LEU A 1 435 ? -1.532 2.143 -15.578 1 94.75 435 LEU A CA 1
ATOM 3438 C C . LEU A 1 435 ? -1.348 3.254 -16.609 1 94.75 435 LEU A C 1
ATOM 3440 O O . LEU A 1 435 ? -2.312 3.684 -17.234 1 94.75 435 LEU A O 1
ATOM 3444 N N . MET A 1 436 ? -0.151 3.684 -16.844 1 94.06 436 MET A N 1
ATOM 3445 C CA . MET A 1 436 ? 0.133 4.812 -17.719 1 94.06 436 MET A CA 1
ATOM 3446 C C . MET A 1 436 ? -0.069 4.43 -19.188 1 94.06 436 MET A C 1
ATOM 3448 O O . MET A 1 436 ? -0.262 5.297 -20.031 1 94.06 436 MET A O 1
ATOM 3452 N N . THR A 1 437 ? -0.008 3.107 -19.469 1 94.38 437 THR A N 1
ATOM 3453 C CA . THR A 1 437 ? -0.184 2.633 -20.828 1 94.38 437 THR A CA 1
ATOM 3454 C C . THR A 1 437 ? -1.664 2.451 -21.156 1 94.38 437 THR A C 1
ATOM 3456 O O . THR A 1 437 ? -2.107 2.771 -22.266 1 94.38 437 THR A O 1
ATOM 3459 N N . LEU A 1 438 ? -2.428 2.023 -20.219 1 96.25 438 LEU A N 1
ATOM 3460 C CA . LEU A 1 438 ? -3.791 1.582 -20.484 1 96.25 438 LEU A CA 1
ATOM 3461 C C . LEU A 1 438 ? -4.797 2.67 -20.125 1 96.25 438 LEU A C 1
ATOM 3463 O O . LEU A 1 438 ? -5.941 2.641 -20.578 1 96.25 438 LEU A O 1
ATOM 3467 N N . CYS A 1 439 ? -4.414 3.572 -19.266 1 95 439 CYS A N 1
ATOM 3468 C CA . CYS A 1 439 ? -5.379 4.488 -18.672 1 95 439 CYS A CA 1
ATOM 3469 C C . CYS A 1 439 ? -4.992 5.941 -18.938 1 95 439 CYS A C 1
ATOM 3471 O O . CYS A 1 439 ? -3.869 6.219 -19.359 1 95 439 CYS A O 1
ATOM 3473 N N . ILE A 1 440 ? -5.934 6.789 -18.781 1 92.69 440 ILE A N 1
ATOM 3474 C CA . ILE A 1 440 ? -5.758 8.234 -18.859 1 92.69 440 ILE A CA 1
ATOM 3475 C C . ILE A 1 440 ? -6.352 8.906 -17.625 1 92.69 440 ILE A C 1
ATOM 3477 O O . ILE A 1 440 ? -7.215 8.328 -16.953 1 92.69 440 ILE A O 1
ATOM 3481 N N . PRO A 1 441 ? -5.77 10.086 -17.25 1 90.75 441 PRO A N 1
ATOM 3482 C CA . PRO A 1 441 ? -6.402 10.82 -16.156 1 90.75 441 PRO A CA 1
ATOM 3483 C C . PRO A 1 441 ? -7.82 11.273 -16.484 1 90.75 441 PRO A C 1
ATOM 3485 O O . PRO A 1 441 ? -8.109 11.633 -17.625 1 90.75 441 PRO A O 1
ATOM 3488 N N . ILE A 1 442 ? -8.719 11.305 -15.445 1 88.25 442 ILE A N 1
ATOM 3489 C CA . ILE A 1 442 ? -10.109 11.594 -15.766 1 88.25 442 ILE A CA 1
ATOM 3490 C C . ILE A 1 442 ? -10.625 12.727 -14.883 1 88.25 442 ILE A C 1
ATOM 3492 O O . ILE A 1 442 ? -11.766 13.172 -15.023 1 88.25 442 ILE A O 1
ATOM 3496 N N . LEU A 1 443 ? -9.836 13.18 -13.891 1 89.19 443 LEU A N 1
ATOM 3497 C CA . LEU A 1 443 ? -10.312 14.242 -13.023 1 89.19 443 LEU A CA 1
ATOM 3498 C C . LEU A 1 443 ? -10.352 15.578 -13.766 1 89.19 443 LEU A C 1
ATOM 3500 O O . LEU A 1 443 ? -9.445 15.875 -14.547 1 89.19 443 LEU A O 1
ATOM 3504 N N . ASP A 1 444 ? -11.406 16.328 -13.555 1 87.56 444 ASP A N 1
ATOM 3505 C CA . ASP A 1 444 ? -11.492 17.672 -14.109 1 87.56 444 ASP A CA 1
ATOM 3506 C C . ASP A 1 444 ? -10.562 18.625 -13.383 1 87.56 444 ASP A C 1
ATOM 3508 O O . ASP A 1 444 ? -10.859 19.078 -12.273 1 87.56 444 ASP A O 1
ATOM 3512 N N . THR A 1 445 ? -9.484 18.984 -14.031 1 88.44 445 THR A N 1
ATOM 3513 C CA . THR A 1 445 ? -8.477 19.812 -13.375 1 88.44 445 THR A CA 1
ATOM 3514 C C . THR A 1 445 ? -8.562 21.25 -13.875 1 88.44 445 THR A C 1
ATOM 3516 O O . THR A 1 445 ? -7.613 22.031 -13.734 1 88.44 445 THR A O 1
ATOM 3519 N N . THR A 1 446 ? -9.648 21.656 -14.469 1 88.19 446 THR A N 1
ATOM 3520 C CA . THR A 1 446 ? -9.781 22.984 -15.062 1 88.19 446 THR A CA 1
ATOM 3521 C C . THR A 1 446 ? -9.492 24.078 -14.023 1 88.19 446 THR A C 1
ATOM 3523 O O . THR A 1 446 ? -8.688 24.969 -14.258 1 88.19 446 THR A O 1
ATOM 3526 N N . GLU A 1 447 ? -10.133 23.969 -12.898 1 88.44 447 GLU A N 1
ATOM 3527 C CA . GLU A 1 447 ? -9.922 24.953 -11.844 1 88.44 447 GLU A CA 1
ATOM 3528 C C . GLU A 1 447 ? -8.523 24.828 -11.242 1 88.44 447 GLU A C 1
ATOM 3530 O O . GLU A 1 447 ? -7.898 25.844 -10.898 1 88.44 447 GLU A O 1
ATOM 3535 N N . PHE A 1 448 ? -8.094 23.703 -11.164 1 91.06 448 PHE A N 1
ATOM 3536 C CA . PHE A 1 448 ? -6.758 23.438 -10.641 1 91.06 448 PHE A CA 1
ATOM 3537 C C . PHE A 1 448 ? -5.691 24.031 -11.555 1 91.06 448 PHE A C 1
ATOM 3539 O O . PHE A 1 448 ? -4.68 24.562 -11.078 1 91.06 448 PHE A O 1
ATOM 3546 N N . ASP A 1 449 ? -5.988 23.984 -12.805 1 90.69 449 ASP A N 1
ATOM 3547 C CA . ASP A 1 449 ? -5.031 24.438 -13.805 1 90.69 449 ASP A CA 1
ATOM 3548 C C . ASP A 1 449 ? -5.207 25.922 -14.102 1 90.69 449 ASP A C 1
ATOM 3550 O O . ASP A 1 449 ? -4.344 26.547 -14.719 1 90.69 449 ASP A O 1
ATOM 3554 N N . ALA A 1 450 ? -6.355 26.406 -13.625 1 84.75 450 ALA A N 1
ATOM 3555 C CA . ALA A 1 450 ? -6.672 27.797 -13.953 1 84.75 450 ALA A CA 1
ATOM 3556 C C . ALA A 1 450 ? -5.695 28.766 -13.289 1 84.75 450 ALA A C 1
ATOM 3558 O O . ALA A 1 450 ? -5.27 28.531 -12.148 1 84.75 450 ALA A O 1
ATOM 3559 N N . PHE A 1 451 ? -4.992 29.516 -14.047 1 64.62 451 PHE A N 1
ATOM 3560 C CA . PHE A 1 451 ? -4.051 30.547 -13.617 1 64.62 451 PHE A CA 1
ATOM 3561 C C . PHE A 1 451 ? -4.793 31.75 -13.039 1 64.62 451 PHE A C 1
ATOM 3563 O O . PHE A 1 451 ? -5.645 32.344 -13.703 1 64.62 451 PHE A O 1
ATOM 3570 N N . GLU A 1 452 ? -5.316 31.656 -11.859 1 55.44 452 GLU A N 1
ATOM 3571 C CA . GLU A 1 452 ? -5.816 32.969 -11.508 1 55.44 452 GLU A CA 1
ATOM 3572 C C . GLU A 1 452 ? -4.672 33.969 -11.297 1 55.44 452 GLU A C 1
ATOM 3574 O O . GLU A 1 452 ? -3.68 33.625 -10.641 1 55.44 452 GLU A O 1
ATOM 3579 N N . ALA A 1 453 ? -4.434 34.906 -12.242 1 42.94 453 ALA A N 1
ATOM 3580 C CA . ALA A 1 453 ? -3.58 36.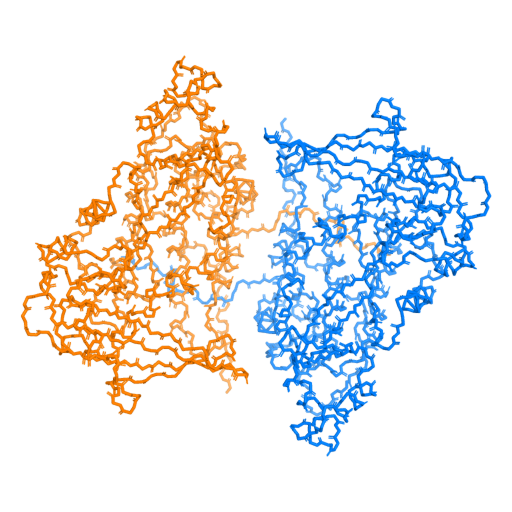094 -12.164 1 42.94 453 ALA A CA 1
ATOM 3581 C C . ALA A 1 453 ? -3.643 36.719 -10.773 1 42.94 453 ALA A C 1
ATOM 3583 O O . ALA A 1 453 ? -4.695 36.719 -10.133 1 42.94 453 ALA A O 1
ATOM 3584 N N . MET B 1 1 ? -30.484 12.125 -19.344 1 21.08 1 MET B N 1
ATOM 3585 C CA . MET B 1 1 ? -29.391 11.219 -18.969 1 21.08 1 MET B CA 1
ATOM 3586 C C . MET B 1 1 ? -28.047 11.898 -19.141 1 21.08 1 MET B C 1
ATOM 3588 O O . MET B 1 1 ? -27.625 12.195 -20.25 1 21.08 1 MET B O 1
ATOM 3592 N N . ALA B 1 2 ? -27.719 12.758 -18.219 1 28.58 2 ALA B N 1
ATOM 3593 C CA . ALA B 1 2 ? -26.609 13.695 -18.406 1 28.58 2 ALA B CA 1
ATOM 3594 C C . ALA B 1 2 ? -25.312 12.969 -18.734 1 28.58 2 ALA B C 1
ATOM 3596 O O . ALA B 1 2 ? -24.922 12.031 -18.031 1 28.58 2 ALA B O 1
ATOM 3597 N N . GLN B 1 3 ? -25.078 12.812 -19.969 1 27.03 3 GLN B N 1
ATOM 3598 C CA . GLN B 1 3 ? -23.797 12.367 -20.5 1 27.03 3 GLN B CA 1
ATOM 3599 C C . GLN B 1 3 ? -22.625 13.008 -19.766 1 27.03 3 GLN B C 1
ATOM 3601 O O . GLN B 1 3 ? -22.547 14.234 -19.672 1 27.03 3 GLN B O 1
ATOM 3606 N N . MET B 1 4 ? -22.281 12.414 -18.734 1 30.42 4 MET B N 1
ATOM 3607 C CA . MET B 1 4 ? -21.078 12.945 -18.094 1 30.42 4 MET B CA 1
ATOM 3608 C C . MET B 1 4 ? -20.078 13.406 -19.141 1 30.42 4 MET B C 1
ATOM 3610 O O . MET B 1 4 ? -19.625 12.617 -19.969 1 30.42 4 MET B O 1
ATOM 3614 N N . ARG B 1 5 ? -20.219 14.562 -19.672 1 30.69 5 ARG B N 1
ATOM 3615 C CA . ARG B 1 5 ? -19.219 15.203 -20.516 1 30.69 5 ARG B CA 1
ATOM 3616 C C . ARG B 1 5 ? -17.828 15.086 -19.922 1 30.69 5 ARG B C 1
ATOM 3618 O O . ARG B 1 5 ? -17.531 15.727 -18.922 1 30.69 5 ARG B O 1
ATOM 3625 N N . ILE B 1 6 ? -17.281 13.859 -19.938 1 36.47 6 ILE B N 1
ATOM 3626 C CA . ILE B 1 6 ? -15.844 13.805 -19.734 1 36.47 6 ILE B CA 1
ATOM 3627 C C . ILE B 1 6 ? -15.18 14.992 -20.422 1 36.47 6 ILE B C 1
ATOM 3629 O O . ILE B 1 6 ? -15.266 15.133 -21.656 1 36.47 6 ILE B O 1
ATOM 3633 N N . SER B 1 7 ? -15.453 16.094 -20.141 1 38.19 7 SER B N 1
ATOM 3634 C CA . SER B 1 7 ? -14.609 17.094 -20.766 1 38.19 7 SER B CA 1
ATOM 3635 C C . SER B 1 7 ? -13.164 16.625 -20.844 1 38.19 7 SER B C 1
ATOM 3637 O O . SER B 1 7 ? -12.508 16.406 -19.828 1 38.19 7 SER B O 1
ATOM 3639 N N . ARG B 1 8 ? -12.828 15.688 -21.719 1 41.69 8 ARG B N 1
ATOM 3640 C CA . ARG B 1 8 ? -11.531 15.133 -22.094 1 41.69 8 ARG B CA 1
ATOM 3641 C C . ARG B 1 8 ? -10.477 16.234 -22.188 1 41.69 8 ARG B C 1
ATOM 3643 O O . ARG B 1 8 ? -9.711 16.266 -23.156 1 41.69 8 ARG B O 1
ATOM 3650 N N . ASN B 1 9 ? -10.656 17.312 -21.672 1 44.97 9 ASN B N 1
ATOM 3651 C CA . ASN B 1 9 ? -9.438 18.109 -21.781 1 44.97 9 ASN B CA 1
ATOM 3652 C C . ASN B 1 9 ? -8.258 17.438 -21.094 1 44.97 9 ASN B C 1
ATOM 3654 O O . ASN B 1 9 ? -8.398 16.922 -19.984 1 44.97 9 ASN B O 1
ATOM 3658 N N . ALA B 1 10 ? -7.281 17.016 -21.891 1 52.31 10 ALA B N 1
ATOM 3659 C CA . ALA B 1 10 ? -6.039 16.359 -21.484 1 52.31 10 ALA B CA 1
ATOM 3660 C C . ALA B 1 10 ? -5.473 17 -20.219 1 52.31 10 ALA B C 1
ATOM 3662 O O . ALA B 1 10 ? -5.355 18.219 -20.125 1 52.31 10 ALA B O 1
ATOM 3663 N N . ALA B 1 11 ? -5.484 16.266 -19 1 65.44 11 ALA B N 1
ATOM 3664 C CA . ALA B 1 11 ? -4.824 16.719 -17.766 1 65.44 11 ALA B CA 1
ATOM 3665 C C . ALA B 1 11 ? -3.479 17.359 -18.078 1 65.44 11 ALA B C 1
ATOM 3667 O O . ALA B 1 11 ? -2.715 16.859 -18.906 1 65.44 11 ALA B O 1
ATOM 3668 N N . THR B 1 12 ? -3.4 18.703 -17.797 1 83.44 12 THR B N 1
ATOM 3669 C CA . THR B 1 12 ? -2.143 19.422 -18.016 1 83.44 12 THR B CA 1
ATOM 3670 C C . THR B 1 12 ? -1.348 19.5 -16.703 1 83.44 12 THR B C 1
ATOM 3672 O O . THR B 1 12 ? -1.927 19.5 -15.617 1 83.44 12 THR B O 1
ATOM 3675 N N . PRO B 1 13 ? -0.06 19.453 -16.922 1 92.5 13 PRO B N 1
ATOM 3676 C CA . PRO B 1 13 ? 0.787 19.531 -15.727 1 92.5 13 PRO B CA 1
ATOM 3677 C C . PRO B 1 13 ? 0.848 20.938 -15.133 1 92.5 13 PRO B C 1
ATOM 3679 O O . PRO B 1 13 ? 1.533 21.156 -14.133 1 92.5 13 PRO B O 1
ATOM 3682 N N . LYS B 1 14 ? 0.097 21.875 -15.672 1 92.5 14 LYS B N 1
ATOM 3683 C CA . LYS B 1 14 ? 0.219 23.297 -15.344 1 92.5 14 LYS B CA 1
ATOM 3684 C C . LYS B 1 14 ? -0.075 23.547 -13.867 1 92.5 14 LYS B C 1
ATOM 3686 O O . LYS B 1 14 ? 0.672 24.25 -13.188 1 92.5 14 LYS B O 1
ATOM 3691 N N . GLY B 1 15 ? -1.17 23 -13.398 1 93.62 15 GLY B N 1
ATOM 3692 C CA . GLY B 1 15 ? -1.538 23.188 -12 1 93.62 15 GLY B CA 1
ATOM 3693 C C . GLY B 1 15 ? -0.49 22.672 -11.031 1 93.62 15 GLY B C 1
ATOM 3694 O O . GLY B 1 15 ? -0.219 23.312 -10.008 1 93.62 15 GLY B O 1
ATOM 3695 N N . PHE B 1 16 ? 0.114 21.547 -11.359 1 95.44 16 PHE B N 1
ATOM 3696 C CA . PHE B 1 16 ? 1.163 20.969 -10.523 1 95.44 16 PHE B CA 1
ATOM 3697 C C . PHE B 1 16 ? 2.408 21.859 -10.531 1 95.44 16 PHE B C 1
ATOM 3699 O O . PHE B 1 16 ? 2.941 22.188 -9.469 1 95.44 16 PHE B O 1
ATOM 3706 N N . LEU B 1 17 ? 2.83 22.297 -11.711 1 95.81 17 LEU B N 1
ATOM 3707 C CA . LEU B 1 17 ? 4.07 23.047 -11.875 1 95.81 17 LEU B CA 1
ATOM 3708 C C . LEU B 1 17 ? 3.947 24.438 -11.258 1 95.81 17 LEU B C 1
ATOM 3710 O O . LEU B 1 17 ? 4.91 24.953 -10.68 1 95.81 17 LEU B O 1
ATOM 3714 N N . ARG B 1 18 ? 2.854 25 -11.32 1 94.62 18 ARG B N 1
ATOM 3715 C CA . ARG B 1 18 ? 2.629 26.297 -10.703 1 94.62 18 ARG B CA 1
ATOM 3716 C C . ARG B 1 18 ? 2.789 26.234 -9.188 1 94.62 18 ARG B C 1
ATOM 3718 O O . ARG B 1 18 ? 3.461 27.078 -8.594 1 94.62 18 ARG B O 1
ATOM 3725 N N . ARG B 1 19 ? 2.246 25.281 -8.625 1 95.31 19 ARG B N 1
ATOM 3726 C CA . ARG B 1 19 ? 2.281 25.172 -7.172 1 95.31 19 ARG B CA 1
ATOM 3727 C C . ARG B 1 19 ? 3.676 24.781 -6.688 1 95.31 19 ARG B C 1
ATOM 3729 O O . ARG B 1 19 ? 4.082 25.156 -5.586 1 95.31 19 ARG B O 1
ATOM 3736 N N . ILE B 1 20 ? 4.332 24.062 -7.496 1 96.19 20 ILE B N 1
ATOM 3737 C CA . ILE B 1 20 ? 5.738 23.797 -7.199 1 96.19 20 ILE B CA 1
ATOM 3738 C C . ILE B 1 20 ? 6.535 25.094 -7.285 1 96.19 20 ILE B C 1
ATOM 3740 O O . ILE B 1 20 ? 7.379 25.359 -6.426 1 96.19 20 ILE B O 1
ATOM 3744 N N . SER B 1 21 ? 6.234 25.906 -8.281 1 95.75 21 SER B N 1
ATOM 3745 C CA . SER B 1 21 ? 6.922 27.172 -8.453 1 95.75 21 SER B CA 1
ATOM 3746 C C . SER B 1 21 ? 6.609 28.125 -7.305 1 95.75 21 SER B C 1
ATOM 3748 O O . SER B 1 21 ? 7.457 28.938 -6.91 1 95.75 21 SER B O 1
ATOM 3750 N N . ASP B 1 22 ? 5.469 28.047 -6.762 1 97 22 ASP B N 1
ATOM 3751 C CA . ASP B 1 22 ? 5.055 28.906 -5.648 1 97 22 ASP B CA 1
ATOM 3752 C C . ASP B 1 22 ? 5.953 28.688 -4.434 1 97 22 ASP B C 1
ATOM 3754 O O . ASP B 1 22 ? 6.117 29.594 -3.611 1 97 22 ASP B O 1
ATOM 3758 N N . ALA B 1 23 ? 6.52 27.5 -4.305 1 97.69 23 ALA B N 1
ATOM 3759 C CA . ALA B 1 23 ? 7.375 27.188 -3.166 1 97.69 23 ALA B CA 1
ATOM 3760 C C . ALA B 1 23 ? 8.695 27.953 -3.252 1 97.69 23 ALA B C 1
ATOM 3762 O O . ALA B 1 23 ? 9.383 28.125 -2.242 1 97.69 23 ALA B O 1
ATOM 3763 N N . ARG B 1 24 ? 9.156 28.391 -4.449 1 97.88 24 ARG B N 1
ATOM 3764 C CA . ARG B 1 24 ? 10.367 29.172 -4.691 1 97.88 24 ARG B CA 1
ATOM 3765 C C . ARG B 1 24 ? 11.602 28.469 -4.141 1 97.88 24 ARG B C 1
ATOM 3767 O O . ARG B 1 24 ? 12.359 29.047 -3.365 1 97.88 24 ARG B O 1
ATOM 3774 N N . PHE B 1 25 ? 11.797 27.281 -4.645 1 98.12 25 PHE B N 1
ATOM 3775 C CA . PHE B 1 25 ? 12.914 26.469 -4.188 1 98.12 25 PHE B CA 1
ATOM 3776 C C . PHE B 1 25 ? 14.242 27.141 -4.531 1 98.12 25 PHE B C 1
ATOM 3778 O O . PHE B 1 25 ? 15.289 26.781 -3.984 1 98.12 25 PHE B O 1
ATOM 3785 N N . GLU B 1 26 ? 14.234 28.141 -5.406 1 96.81 26 GLU B N 1
ATOM 3786 C CA . GLU B 1 26 ? 15.438 28.859 -5.816 1 96.81 26 GLU B CA 1
ATOM 3787 C C . GLU B 1 26 ? 16.031 29.656 -4.652 1 96.81 26 GLU B C 1
ATOM 3789 O O . GLU B 1 26 ? 17.203 30.031 -4.688 1 96.81 26 GLU B O 1
ATOM 3794 N N . ARG B 1 27 ? 15.281 29.828 -3.633 1 97.12 27 ARG B N 1
ATOM 3795 C CA . ARG B 1 27 ? 15.703 30.641 -2.502 1 97.12 27 ARG B CA 1
ATOM 3796 C C . ARG B 1 27 ? 16.438 29.797 -1.467 1 97.12 27 ARG B C 1
ATOM 3798 O O . ARG B 1 27 ? 16.938 30.312 -0.468 1 97.12 27 ARG B O 1
ATOM 3805 N N . VAL B 1 28 ? 16.484 28.516 -1.669 1 97.81 28 VAL B N 1
ATOM 3806 C CA . VAL B 1 28 ? 17.219 27.641 -0.755 1 97.81 28 VAL B CA 1
ATOM 3807 C C . VAL B 1 28 ? 18.703 27.641 -1.115 1 97.81 28 VAL B C 1
ATOM 3809 O O . VAL B 1 28 ? 19.062 27.453 -2.277 1 97.81 28 VAL B O 1
ATOM 3812 N N . ASP B 1 29 ? 19.547 27.891 -0.147 1 96.62 29 ASP B N 1
ATOM 3813 C CA . ASP B 1 29 ? 20.984 27.891 -0.369 1 96.62 29 ASP B CA 1
ATOM 3814 C C . ASP B 1 29 ? 21.5 26.5 -0.728 1 96.62 29 ASP B C 1
ATOM 3816 O O . ASP B 1 29 ? 21.141 25.516 -0.074 1 96.62 29 ASP B O 1
ATOM 3820 N N . ASP B 1 30 ? 22.328 26.438 -1.727 1 95.56 30 ASP B N 1
ATOM 3821 C CA . ASP B 1 30 ? 22.922 25.172 -2.135 1 95.56 30 ASP B CA 1
ATOM 3822 C C . ASP B 1 30 ? 24.172 24.859 -1.319 1 95.56 30 ASP B C 1
ATOM 3824 O O . ASP B 1 30 ? 25.188 25.531 -1.463 1 95.56 30 ASP B O 1
ATOM 3828 N N . PRO B 1 31 ? 24.094 23.844 -0.529 1 93.69 31 PRO B N 1
ATOM 3829 C CA . PRO B 1 31 ? 25.234 23.516 0.326 1 93.69 31 PRO B CA 1
ATOM 3830 C C . PRO B 1 31 ? 26.359 22.797 -0.429 1 93.69 31 PRO B C 1
ATOM 3832 O O . PRO B 1 31 ? 27.438 22.578 0.124 1 93.69 31 PRO B O 1
ATOM 3835 N N . ARG B 1 32 ? 26.172 22.484 -1.706 1 91.25 32 ARG B N 1
ATOM 3836 C CA . ARG B 1 32 ? 27.125 21.688 -2.467 1 91.25 32 ARG B CA 1
ATOM 3837 C C . ARG B 1 32 ? 28.203 22.578 -3.102 1 91.25 32 ARG B C 1
ATOM 3839 O O . ARG B 1 32 ? 27.953 23.75 -3.377 1 91.25 32 ARG B O 1
ATOM 3846 N N . ALA B 1 33 ? 29.359 21.875 -3.295 1 88 33 ALA B N 1
ATOM 3847 C CA . ALA B 1 33 ? 30.391 22.562 -4.059 1 88 33 ALA B CA 1
ATOM 3848 C C . ALA B 1 33 ? 30 22.703 -5.523 1 88 33 ALA B C 1
ATOM 3850 O O . ALA B 1 33 ? 29.672 21.719 -6.18 1 88 33 ALA B O 1
ATOM 3851 N N . GLN B 1 34 ? 30.188 23.859 -6.066 1 84.5 34 GLN B N 1
ATOM 3852 C CA . GLN B 1 34 ? 29.625 24.219 -7.371 1 84.5 34 GLN B CA 1
ATOM 3853 C C . GLN B 1 34 ? 30.297 23.422 -8.484 1 84.5 34 GLN B C 1
ATOM 3855 O O . GLN B 1 34 ? 29.672 23.141 -9.508 1 84.5 34 GLN B O 1
ATOM 3860 N N . GLN B 1 35 ? 31.5 23 -8.227 1 81.88 35 GLN B N 1
ATOM 3861 C CA . GLN B 1 35 ? 32.25 22.281 -9.258 1 81.88 35 GLN B CA 1
ATOM 3862 C C . GLN B 1 35 ? 31.641 20.891 -9.484 1 81.88 35 GLN B C 1
ATOM 3864 O O . GLN B 1 35 ? 31.828 20.297 -10.555 1 81.88 35 GLN B O 1
ATOM 3869 N N . TRP B 1 36 ? 30.875 20.438 -8.539 1 76.5 36 TRP B N 1
ATOM 3870 C CA . TRP B 1 36 ? 30.391 19.062 -8.617 1 76.5 36 TRP B CA 1
ATOM 3871 C C . TRP B 1 36 ? 28.891 19 -8.891 1 76.5 36 TRP B C 1
ATOM 3873 O O . TRP B 1 36 ? 28.297 17.938 -8.898 1 76.5 36 TRP B O 1
ATOM 3883 N N . VAL B 1 37 ? 28.406 20.156 -9.188 1 85.69 37 VAL B N 1
ATOM 3884 C CA . VAL B 1 37 ? 26.953 20.219 -9.336 1 85.69 37 VAL B CA 1
ATOM 3885 C C . VAL B 1 37 ? 26.562 19.859 -10.773 1 85.69 37 VAL B C 1
ATOM 3887 O O . VAL B 1 37 ? 27 20.516 -11.719 1 85.69 37 VAL B O 1
ATOM 3890 N N . VAL B 1 38 ? 25.797 18.797 -10.922 1 88.31 38 VAL B N 1
ATOM 3891 C CA . VAL B 1 38 ? 25.25 18.375 -12.203 1 88.31 38 VAL B CA 1
ATOM 3892 C C . VAL B 1 38 ? 23.828 18.906 -12.352 1 88.31 38 VAL B C 1
ATOM 3894 O O . VAL B 1 38 ? 23.469 19.453 -13.398 1 88.31 38 VAL B O 1
ATOM 3897 N N . HIS B 1 39 ? 23.016 18.859 -11.281 1 93.94 39 HIS B N 1
ATOM 3898 C CA . HIS B 1 39 ? 21.656 19.359 -11.219 1 93.94 39 HIS B CA 1
ATOM 3899 C C . HIS B 1 39 ? 21.531 20.5 -10.211 1 93.94 39 HIS B C 1
ATOM 3901 O O . HIS B 1 39 ? 21.984 20.375 -9.07 1 93.94 39 HIS B O 1
ATOM 3907 N N . PRO B 1 40 ? 20.969 21.609 -10.719 1 95 40 PRO B N 1
ATOM 3908 C CA . PRO B 1 40 ? 20.75 22.656 -9.711 1 95 40 PRO B CA 1
ATOM 3909 C C . PRO B 1 40 ? 19.906 22.172 -8.531 1 95 40 PRO B C 1
ATOM 3911 O O . PRO B 1 40 ? 19.047 21.312 -8.695 1 95 40 PRO B O 1
ATOM 3914 N N . LEU B 1 41 ? 20.188 22.766 -7.355 1 96.31 41 LEU B N 1
ATOM 3915 C CA . LEU B 1 41 ? 19.5 22.312 -6.152 1 96.31 41 LEU B CA 1
ATOM 3916 C C . LEU B 1 41 ? 17.984 22.484 -6.289 1 96.31 41 LEU B C 1
ATOM 3918 O O . LEU B 1 41 ? 17.219 21.609 -5.902 1 96.31 41 LEU B O 1
ATOM 3922 N N . HIS B 1 42 ? 17.594 23.672 -6.852 1 97 42 HIS B N 1
ATOM 3923 C CA . HIS B 1 42 ? 16.156 23.922 -6.965 1 97 42 HIS B CA 1
ATOM 3924 C C . HIS B 1 42 ? 15.492 22.859 -7.832 1 97 42 HIS B C 1
ATOM 3926 O O . HIS B 1 42 ? 14.344 22.484 -7.586 1 97 42 HIS B O 1
ATOM 3932 N N . ALA B 1 43 ? 16.156 22.359 -8.82 1 97.25 43 ALA B N 1
ATOM 3933 C CA . ALA B 1 43 ? 15.625 21.312 -9.68 1 97.25 43 ALA B CA 1
ATOM 3934 C C . ALA B 1 43 ? 15.453 20 -8.914 1 97.25 43 ALA B C 1
ATOM 3936 O O . ALA B 1 43 ? 14.469 19.297 -9.102 1 97.25 43 ALA B O 1
ATOM 3937 N N . LEU B 1 44 ? 16.406 19.688 -8.039 1 96.81 44 LEU B N 1
ATOM 3938 C CA . LEU B 1 44 ? 16.312 18.484 -7.207 1 96.81 44 LEU B CA 1
ATOM 3939 C C . LEU B 1 44 ? 15.133 18.578 -6.246 1 96.81 44 LEU B C 1
ATOM 3941 O O . LEU B 1 44 ? 14.414 17.594 -6.051 1 96.81 44 LEU B O 1
ATOM 3945 N N . LEU B 1 45 ? 14.945 19.734 -5.727 1 97.69 45 LEU B N 1
ATOM 3946 C CA . LEU B 1 45 ? 13.852 19.938 -4.785 1 97.69 45 LEU B CA 1
ATOM 3947 C C . LEU B 1 45 ? 12.5 19.844 -5.496 1 97.69 45 LEU B C 1
ATOM 3949 O O . LEU B 1 45 ? 11.562 19.234 -4.977 1 97.69 45 LEU B O 1
ATOM 3953 N N . LYS B 1 46 ? 12.445 20.438 -6.711 1 97.94 46 LYS B N 1
ATOM 3954 C CA . LYS B 1 46 ? 11.234 20.312 -7.516 1 97.94 46 LYS B CA 1
ATOM 3955 C C . LYS B 1 46 ? 10.945 18.859 -7.859 1 97.94 46 LYS B C 1
ATOM 3957 O O . LYS B 1 46 ? 9.805 18.406 -7.758 1 97.94 46 LYS B O 1
ATOM 3962 N N . LEU B 1 47 ? 11.969 18.141 -8.211 1 97.44 47 LEU B N 1
ATOM 3963 C CA . LEU B 1 47 ? 11.828 16.703 -8.492 1 97.44 47 LEU B CA 1
ATOM 3964 C C . LEU B 1 47 ? 11.305 15.961 -7.27 1 97.44 47 LEU B C 1
ATOM 3966 O O . LEU B 1 47 ? 10.383 15.148 -7.387 1 97.44 47 LEU B O 1
ATOM 3970 N N . GLY B 1 48 ? 11.867 16.219 -6.098 1 95.5 48 GLY B N 1
ATOM 3971 C CA . GLY B 1 48 ? 11.414 15.586 -4.875 1 95.5 48 GLY B CA 1
ATOM 3972 C C . GLY B 1 48 ? 9.93 15.797 -4.609 1 95.5 48 GLY B C 1
ATOM 3973 O O . GLY B 1 48 ? 9.203 14.844 -4.324 1 95.5 48 GLY B O 1
ATOM 3974 N N . ALA B 1 49 ? 9.508 17 -4.758 1 96.12 49 ALA B N 1
ATOM 3975 C CA . ALA B 1 49 ? 8.102 17.328 -4.531 1 96.12 49 ALA B CA 1
ATOM 3976 C C . ALA B 1 49 ? 7.199 16.609 -5.527 1 96.12 49 ALA B C 1
ATOM 3978 O O . ALA B 1 49 ? 6.164 16.047 -5.152 1 96.12 49 ALA B O 1
ATOM 3979 N N . LEU B 1 50 ? 7.605 16.625 -6.762 1 96.31 50 LEU B N 1
ATOM 3980 C CA . LEU B 1 50 ? 6.812 15.961 -7.789 1 96.31 50 LEU B CA 1
ATOM 3981 C C . LEU B 1 50 ? 6.797 14.453 -7.57 1 96.31 50 LEU B C 1
ATOM 3983 O O . LEU B 1 50 ? 5.762 13.805 -7.738 1 96.31 50 LEU B O 1
ATOM 3987 N N . ALA B 1 51 ? 7.953 13.938 -7.219 1 94.56 51 ALA B N 1
ATOM 3988 C CA . ALA B 1 51 ? 8.047 12.5 -6.973 1 94.56 51 ALA B CA 1
ATOM 3989 C C . ALA B 1 51 ? 7.141 12.086 -5.816 1 94.56 51 ALA B C 1
ATOM 3991 O O . ALA B 1 51 ? 6.43 11.078 -5.906 1 94.56 51 ALA B O 1
ATOM 3992 N N . PHE B 1 52 ? 7.137 12.883 -4.812 1 91.12 52 PHE B N 1
ATOM 3993 C CA . PHE B 1 52 ? 6.27 12.594 -3.676 1 91.12 52 PHE B CA 1
ATOM 3994 C C . PHE B 1 52 ? 4.805 12.703 -4.07 1 91.12 52 PHE B C 1
ATOM 3996 O O . PHE B 1 52 ? 3.967 11.938 -3.59 1 91.12 52 PHE B O 1
ATOM 4003 N N . SER B 1 53 ? 4.477 13.57 -4.969 1 93.12 53 SER B N 1
ATOM 4004 C CA . SER B 1 53 ? 3.105 13.75 -5.434 1 93.12 53 SER B CA 1
ATOM 4005 C C . SER B 1 53 ? 2.643 12.555 -6.258 1 93.12 53 SER B C 1
ATOM 4007 O O . SER B 1 53 ? 1.448 12.398 -6.527 1 93.12 53 SER B O 1
ATOM 4009 N N . THR B 1 54 ? 3.596 11.758 -6.688 1 93.12 54 THR B N 1
ATOM 4010 C CA . THR B 1 54 ? 3.268 10.602 -7.516 1 93.12 54 THR B CA 1
ATOM 4011 C C . THR B 1 54 ? 3.562 9.297 -6.777 1 93.12 54 THR B C 1
ATOM 4013 O O . THR B 1 54 ? 3.801 8.266 -7.402 1 93.12 54 THR B O 1
ATOM 4016 N N . HIS B 1 55 ? 3.699 9.367 -5.539 1 85.19 55 HIS B N 1
ATOM 4017 C CA . HIS B 1 55 ? 3.742 8.242 -4.617 1 85.19 55 HIS B CA 1
ATOM 4018 C C . HIS B 1 55 ? 5.117 7.582 -4.617 1 85.19 55 HIS B C 1
ATOM 4020 O O . HIS B 1 55 ? 5.23 6.367 -4.434 1 85.19 55 HIS B O 1
ATOM 4026 N N . ALA B 1 56 ? 6.137 8.352 -4.871 1 87.5 56 ALA B N 1
ATOM 4027 C CA . ALA B 1 56 ? 7.484 7.832 -4.637 1 87.5 56 ALA B CA 1
ATOM 4028 C C . ALA B 1 56 ? 7.77 7.699 -3.145 1 87.5 56 ALA B C 1
ATOM 4030 O O . ALA B 1 56 ? 7.531 8.633 -2.373 1 87.5 56 ALA B O 1
ATOM 4031 N N . ARG B 1 57 ? 8.359 6.559 -2.703 1 79.19 57 ARG B N 1
ATOM 4032 C CA . ARG B 1 57 ? 8.516 6.305 -1.274 1 79.19 57 ARG B CA 1
ATOM 4033 C C . ARG B 1 57 ? 9.984 6.078 -0.921 1 79.19 57 ARG B C 1
ATOM 4035 O O . ARG B 1 57 ? 10.297 5.648 0.191 1 79.19 57 ARG B O 1
ATOM 4042 N N . SER B 1 58 ? 10.852 6.246 -1.862 1 82.19 58 SER B N 1
ATOM 4043 C CA . SER B 1 58 ? 12.281 6.031 -1.646 1 82.19 58 SER B CA 1
ATOM 4044 C C . SER B 1 58 ? 13.117 6.875 -2.602 1 82.19 58 SER B C 1
ATOM 4046 O O . SER B 1 58 ? 12.602 7.406 -3.588 1 82.19 58 SER B O 1
ATOM 4048 N N . VAL B 1 59 ? 14.391 6.961 -2.234 1 86.5 59 VAL B N 1
ATOM 4049 C CA . VAL B 1 59 ? 15.289 7.711 -3.107 1 86.5 59 VAL B CA 1
ATOM 4050 C C . VAL B 1 59 ? 15.414 7 -4.453 1 86.5 59 VAL B C 1
ATOM 4052 O O . VAL B 1 59 ? 15.555 7.648 -5.496 1 86.5 59 VAL B O 1
ATOM 4055 N N . ARG B 1 60 ? 15.297 5.707 -4.426 1 84.38 60 ARG B N 1
ATOM 4056 C CA . ARG B 1 60 ? 15.297 4.945 -5.672 1 84.38 60 ARG B CA 1
ATOM 4057 C C . ARG B 1 60 ? 14.07 5.273 -6.516 1 84.38 60 ARG B C 1
ATOM 4059 O O . ARG B 1 60 ? 14.172 5.402 -7.734 1 84.38 60 ARG B O 1
ATOM 4066 N N . ALA B 1 61 ? 12.992 5.352 -5.824 1 86.56 61 ALA B N 1
ATOM 4067 C CA . ALA B 1 61 ? 11.766 5.707 -6.531 1 86.56 61 ALA B CA 1
ATOM 4068 C C . ALA B 1 61 ? 11.867 7.102 -7.141 1 86.56 61 ALA B C 1
ATOM 4070 O O . ALA B 1 61 ? 11.312 7.359 -8.211 1 86.56 61 ALA B O 1
ATOM 4071 N N . VAL B 1 62 ? 12.555 7.969 -6.43 1 91.69 62 VAL B N 1
ATOM 4072 C CA . VAL B 1 62 ? 12.75 9.312 -6.957 1 91.69 62 VAL B CA 1
ATOM 4073 C C . VAL B 1 62 ? 13.594 9.25 -8.227 1 91.69 62 VAL B C 1
ATOM 4075 O O . VAL B 1 62 ? 13.328 9.969 -9.195 1 91.69 62 VAL B O 1
ATOM 4078 N N . GLU B 1 63 ? 14.602 8.453 -8.203 1 91.75 63 GLU B N 1
ATOM 4079 C CA . GLU B 1 63 ? 15.414 8.242 -9.398 1 91.75 63 GLU B CA 1
ATOM 4080 C C . GLU B 1 63 ? 14.562 7.75 -10.562 1 91.75 63 GLU B C 1
ATOM 4082 O O . GLU B 1 63 ? 14.656 8.281 -11.672 1 91.75 63 GLU B O 1
ATOM 4087 N N . VAL B 1 64 ? 13.711 6.793 -10.281 1 90.44 64 VAL B N 1
ATOM 4088 C CA . VAL B 1 64 ? 12.836 6.254 -11.312 1 90.44 64 VAL B CA 1
ATOM 4089 C C . VAL B 1 64 ? 11.906 7.355 -11.82 1 90.44 64 VAL B C 1
ATOM 4091 O O . VAL B 1 64 ? 11.695 7.488 -13.031 1 90.44 64 VAL B O 1
ATOM 4094 N N . ARG B 1 65 ? 11.438 8.148 -10.922 1 93.81 65 ARG B N 1
ATOM 4095 C CA . ARG B 1 65 ? 10.523 9.227 -11.297 1 93.81 65 ARG B CA 1
ATOM 4096 C C . ARG B 1 65 ? 11.219 10.258 -12.18 1 93.81 65 ARG B C 1
ATOM 4098 O O . ARG B 1 65 ? 10.617 10.797 -13.109 1 93.81 65 ARG B O 1
ATOM 4105 N N . SER B 1 66 ? 12.469 10.539 -11.844 1 94.88 66 SER B N 1
ATOM 4106 C CA . SER B 1 66 ? 13.195 11.5 -12.664 1 94.88 66 SER B CA 1
ATOM 4107 C C . SER B 1 66 ? 13.266 11.062 -14.117 1 94.88 66 SER B C 1
ATOM 4109 O O . SER B 1 66 ? 13.258 11.891 -15.023 1 94.88 66 SER B O 1
ATOM 4111 N N . GLU B 1 67 ? 13.227 9.781 -14.344 1 91.56 67 GLU B N 1
ATOM 4112 C CA . GLU B 1 67 ? 13.25 9.234 -15.695 1 91.56 67 GLU B CA 1
ATOM 4113 C C . GLU B 1 67 ? 11.859 9.227 -16.312 1 91.56 67 GLU B C 1
ATOM 4115 O O . GLU B 1 67 ? 11.711 9.375 -17.531 1 91.56 67 GLU B O 1
ATOM 4120 N N . GLN B 1 68 ? 10.93 9.117 -15.5 1 93.31 68 GLN B N 1
ATOM 4121 C CA . GLN B 1 68 ? 9.555 8.961 -15.969 1 93.31 68 GLN B CA 1
ATOM 4122 C C . GLN B 1 68 ? 8.922 10.32 -16.266 1 93.31 68 GLN B C 1
ATOM 4124 O O . GLN B 1 68 ? 7.883 10.398 -16.922 1 93.31 68 GLN B O 1
ATOM 4129 N N . LEU B 1 69 ? 9.492 11.414 -15.758 1 95.44 69 LEU B N 1
ATOM 4130 C CA . LEU B 1 69 ? 8.891 12.719 -16.016 1 95.44 69 LEU B CA 1
ATOM 4131 C C . LEU B 1 69 ? 8.773 12.969 -17.516 1 95.44 69 LEU B C 1
ATOM 4133 O O . LEU B 1 69 ? 9.703 12.688 -18.281 1 95.44 69 LEU B O 1
ATOM 4137 N N . ARG B 1 70 ? 7.57 13.508 -17.906 1 93.75 70 ARG B N 1
ATOM 4138 C CA . ARG B 1 70 ? 7.434 13.977 -19.281 1 93.75 70 ARG B CA 1
ATOM 4139 C C . ARG B 1 70 ? 8.562 14.945 -19.641 1 93.75 70 ARG B C 1
ATOM 4141 O O . ARG B 1 70 ? 8.961 15.773 -18.828 1 93.75 70 ARG B O 1
ATOM 4148 N N . PRO B 1 71 ? 8.945 14.867 -20.891 1 92.81 71 PRO B N 1
ATOM 4149 C CA . PRO B 1 71 ? 10.047 15.75 -21.297 1 92.81 71 PRO B CA 1
ATOM 4150 C C . PRO B 1 71 ? 9.742 17.219 -21.031 1 92.81 71 PRO B C 1
ATOM 4152 O O . PRO B 1 71 ? 10.617 17.953 -20.562 1 92.81 71 PRO B O 1
ATOM 4155 N N . THR B 1 72 ? 8.547 17.641 -21.234 1 92.81 72 THR B N 1
ATOM 4156 C CA . THR B 1 72 ? 8.172 19.031 -21.016 1 92.81 72 THR B CA 1
ATOM 4157 C C . THR B 1 72 ? 8.219 19.375 -19.531 1 92.81 72 THR B C 1
ATOM 4159 O O . THR B 1 72 ? 8.641 20.469 -19.156 1 92.81 72 THR B O 1
ATOM 4162 N N . VAL B 1 73 ? 7.812 18.406 -18.688 1 95.81 73 VAL B N 1
ATOM 4163 C CA . VAL B 1 73 ? 7.836 18.625 -17.234 1 95.81 73 VAL B CA 1
ATOM 4164 C C . VAL B 1 73 ? 9.281 18.656 -16.75 1 95.81 73 VAL B C 1
ATOM 4166 O O . VAL B 1 73 ? 9.656 19.516 -15.953 1 95.81 73 VAL B O 1
ATOM 4169 N N . ARG B 1 74 ? 10.039 17.797 -17.281 1 95.25 74 ARG B N 1
ATOM 4170 C CA . ARG B 1 74 ? 11.453 17.734 -16.906 1 95.25 74 ARG B CA 1
ATOM 4171 C C . ARG B 1 74 ? 12.164 19.047 -17.25 1 95.25 74 ARG B C 1
ATOM 4173 O O . ARG B 1 74 ? 12.938 19.562 -16.438 1 95.25 74 ARG B O 1
ATOM 4180 N N . ALA B 1 75 ? 11.898 19.531 -18.406 1 94.38 75 ALA B N 1
ATOM 4181 C CA . ALA B 1 75 ? 12.492 20.797 -18.844 1 94.38 75 ALA B CA 1
ATOM 4182 C C . ALA B 1 75 ? 12.055 21.938 -17.938 1 94.38 75 ALA B C 1
ATOM 4184 O O . ALA B 1 75 ? 12.875 22.781 -17.562 1 94.38 75 ALA B O 1
ATOM 4185 N N . GLN B 1 76 ? 10.875 21.969 -17.562 1 94.19 76 GLN B N 1
ATOM 4186 C CA . GLN B 1 76 ? 10.328 23.062 -16.766 1 94.19 76 GLN B CA 1
ATOM 4187 C C . GLN B 1 76 ? 10.867 23.031 -15.344 1 94.19 76 GLN B C 1
ATOM 4189 O O . GLN B 1 76 ? 11 24.078 -14.703 1 94.19 76 GLN B O 1
ATOM 4194 N N . VAL B 1 77 ? 11.172 21.844 -14.867 1 95.25 77 VAL B N 1
ATOM 4195 C CA . VAL B 1 77 ? 11.688 21.734 -13.508 1 95.25 77 VAL B CA 1
ATOM 4196 C C . VAL B 1 77 ? 13.195 21.969 -13.516 1 95.25 77 VAL B C 1
ATOM 4198 O O . VAL B 1 77 ? 13.812 22.141 -12.461 1 95.25 77 VAL B O 1
ATOM 4201 N N . GLY B 1 78 ? 13.812 22.016 -14.664 1 94.25 78 GLY B N 1
ATOM 4202 C CA . GLY B 1 78 ? 15.227 22.344 -14.797 1 94.25 78 GLY B CA 1
ATOM 4203 C C . GLY B 1 78 ? 16.125 21.125 -14.75 1 94.25 78 GLY B C 1
ATOM 4204 O O . GLY B 1 78 ? 17.297 21.234 -14.359 1 94.25 78 GLY B O 1
ATOM 4205 N N . LEU B 1 79 ? 15.602 19.938 -15.07 1 94.62 79 LEU B N 1
ATOM 4206 C CA . LEU B 1 79 ? 16.391 18.703 -15.078 1 94.62 79 LEU B CA 1
ATOM 4207 C C . LEU B 1 79 ? 16.812 18.344 -16.5 1 94.62 79 LEU B C 1
ATOM 4209 O O . LEU B 1 79 ? 16 18.406 -17.422 1 94.62 79 LEU B O 1
ATOM 4213 N N . LYS B 1 80 ? 18.047 18.031 -16.641 1 88.38 80 LYS B N 1
ATOM 4214 C CA . LYS B 1 80 ? 18.562 17.672 -17.953 1 88.38 80 LYS B CA 1
ATOM 4215 C C . LYS B 1 80 ? 18.531 16.172 -18.172 1 88.38 80 LYS B C 1
ATOM 4217 O O . LYS B 1 80 ? 18.391 15.695 -19.297 1 88.38 80 LYS B O 1
ATOM 4222 N N . GLU B 1 81 ? 18.734 15.5 -17.141 1 88.62 81 GLU B N 1
ATOM 4223 C CA . GLU B 1 81 ? 18.812 14.039 -17.234 1 88.62 81 GLU B CA 1
ATOM 4224 C C . GLU B 1 81 ? 18.344 13.383 -15.945 1 88.62 81 GLU B C 1
ATOM 4226 O O . GLU B 1 81 ? 17.891 14.055 -15.023 1 88.62 81 GLU B O 1
ATOM 4231 N N . ARG B 1 82 ? 18.469 12.094 -15.961 1 89.38 82 ARG B N 1
ATOM 4232 C CA . ARG B 1 82 ? 18.109 11.289 -14.805 1 89.38 82 ARG B CA 1
ATOM 4233 C C . ARG B 1 82 ? 18.938 11.672 -13.586 1 89.38 82 ARG B C 1
ATOM 4235 O O . ARG B 1 82 ? 20.141 11.93 -13.703 1 89.38 82 ARG B O 1
ATOM 4242 N N . VAL B 1 83 ? 18.297 11.703 -12.484 1 93.31 83 VAL B N 1
ATOM 4243 C CA . VAL B 1 83 ? 18.969 11.984 -11.219 1 93.31 83 VAL B CA 1
ATOM 4244 C C . VAL B 1 83 ? 19.188 10.68 -10.453 1 93.31 83 VAL B C 1
ATOM 4246 O O . VAL B 1 83 ? 18.234 9.953 -10.164 1 93.31 83 VAL B O 1
ATOM 4249 N N . SER B 1 84 ? 20.406 10.414 -10.125 1 90.12 84 SER B N 1
ATOM 4250 C CA . SER B 1 84 ? 20.703 9.18 -9.398 1 90.12 84 SER B CA 1
ATOM 4251 C C . SER B 1 84 ? 20.172 9.234 -7.977 1 90.12 84 SER B C 1
ATOM 4253 O O . SER B 1 84 ? 20.031 10.312 -7.398 1 90.12 84 SER B O 1
ATOM 4255 N N . ASP B 1 85 ? 19.828 8.039 -7.438 1 88.06 85 ASP B N 1
ATOM 4256 C CA . ASP B 1 85 ? 19.344 7.953 -6.062 1 88.06 85 ASP B CA 1
ATOM 4257 C C . ASP B 1 85 ? 20.359 8.523 -5.086 1 88.06 85 ASP B C 1
ATOM 4259 O O . ASP B 1 85 ? 20 9.203 -4.121 1 88.06 85 ASP B O 1
ATOM 4263 N N . ASN B 1 86 ? 21.641 8.383 -5.363 1 85.5 86 ASN B N 1
ATOM 4264 C CA . ASN B 1 86 ? 22.703 8.914 -4.512 1 85.5 86 ASN B CA 1
ATOM 4265 C C . ASN B 1 86 ? 22.719 10.438 -4.52 1 85.5 86 ASN B C 1
ATOM 4267 O O . ASN B 1 86 ? 22.859 11.07 -3.469 1 85.5 86 ASN B O 1
ATOM 4271 N N . ALA B 1 87 ? 22.562 10.969 -5.742 1 88.69 87 ALA B N 1
ATOM 4272 C CA . ALA B 1 87 ? 22.578 12.422 -5.859 1 88.69 87 ALA B CA 1
ATOM 4273 C C . ALA B 1 87 ? 21.469 13.055 -5.023 1 88.69 87 ALA B C 1
ATOM 4275 O O . ALA B 1 87 ? 21.703 14.039 -4.32 1 88.69 87 ALA B O 1
ATOM 4276 N N . PHE B 1 88 ? 20.375 12.523 -5.094 1 90.25 88 PHE B N 1
ATOM 4277 C CA . PHE B 1 88 ? 19.234 13.039 -4.34 1 90.25 88 PHE B CA 1
ATOM 4278 C C . PHE B 1 88 ? 19.375 12.711 -2.859 1 90.25 88 PHE B C 1
ATOM 4280 O O . PHE B 1 88 ? 19.172 13.578 -2.006 1 90.25 88 PHE B O 1
ATOM 4287 N N . GLY B 1 89 ? 19.703 11.516 -2.521 1 89.62 89 GLY B N 1
ATOM 4288 C CA . GLY B 1 89 ? 19.812 11.086 -1.137 1 89.62 89 GLY B CA 1
ATOM 4289 C C . GLY B 1 89 ? 20.891 11.82 -0.365 1 89.62 89 GLY B C 1
ATOM 4290 O O . GLY B 1 89 ? 20.703 12.148 0.808 1 89.62 89 GLY B O 1
ATOM 4291 N N . LEU B 1 90 ? 21.969 12.117 -0.987 1 88.69 90 LEU B N 1
ATOM 4292 C CA . LEU B 1 90 ? 23.125 12.703 -0.314 1 88.69 90 LEU B CA 1
ATOM 4293 C C . LEU B 1 90 ? 22.906 14.188 -0.055 1 88.69 90 LEU B C 1
ATOM 4295 O O . LEU B 1 90 ? 23.5 14.75 0.875 1 88.69 90 LEU B O 1
ATOM 4299 N N . VAL B 1 91 ? 22.094 14.773 -0.813 1 92.25 91 VAL B N 1
ATOM 4300 C CA . VAL B 1 91 ? 21.938 16.219 -0.665 1 92.25 91 VAL B CA 1
ATOM 4301 C C . VAL B 1 91 ? 20.922 16.516 0.438 1 92.25 91 VAL B C 1
ATOM 4303 O O . VAL B 1 91 ? 20.984 17.578 1.069 1 92.25 91 VAL B O 1
ATOM 4306 N N . LEU B 1 92 ? 20.047 15.625 0.753 1 91.38 92 LEU B N 1
ATOM 4307 C CA . LEU B 1 92 ? 18.938 15.875 1.654 1 91.38 92 LEU B CA 1
ATOM 4308 C C . LEU B 1 92 ? 19.422 16.297 3.031 1 91.38 92 LEU B C 1
ATOM 4310 O O . LEU B 1 92 ? 19.031 17.344 3.543 1 91.38 92 LEU B O 1
ATOM 4314 N N . PRO B 1 93 ? 20.391 15.578 3.58 1 90.94 93 PRO B N 1
ATOM 4315 C CA . PRO B 1 93 ? 20.828 15.938 4.93 1 90.94 93 PRO B CA 1
ATOM 4316 C C . PRO B 1 93 ? 21.594 17.25 4.973 1 90.94 93 PRO B C 1
ATOM 4318 O O . PRO B 1 93 ? 21.828 17.812 6.055 1 90.94 93 PRO B O 1
ATOM 4321 N N . ARG B 1 94 ? 21.953 17.766 3.871 1 92.19 94 ARG B N 1
ATOM 4322 C CA . ARG B 1 94 ? 22.797 18.953 3.832 1 92.19 94 ARG B CA 1
ATOM 4323 C C . ARG B 1 94 ? 21.969 20.219 3.668 1 92.19 94 ARG B C 1
ATOM 4325 O O . ARG B 1 94 ? 22.469 21.328 3.857 1 92.19 94 ARG B O 1
ATOM 4332 N N . ILE B 1 95 ? 20.734 20.031 3.34 1 95.44 95 ILE B N 1
ATOM 4333 C CA . ILE B 1 95 ? 19.844 21.172 3.162 1 95.44 95 ILE B CA 1
ATOM 4334 C C . ILE B 1 95 ? 19.422 21.703 4.527 1 95.44 95 ILE B C 1
ATOM 4336 O O . ILE B 1 95 ? 19.094 20.938 5.434 1 95.44 95 ILE B O 1
ATOM 4340 N N . LYS B 1 96 ? 19.469 23.031 4.617 1 95.44 96 LYS B N 1
ATOM 4341 C CA . LYS B 1 96 ? 18.953 23.672 5.828 1 95.44 96 LYS B CA 1
ATOM 4342 C C . LYS B 1 96 ? 17.422 23.625 5.863 1 95.44 96 LYS B C 1
ATOM 4344 O O . LYS B 1 96 ? 16.75 24.359 5.141 1 95.44 96 LYS B O 1
ATOM 4349 N N . TRP B 1 97 ? 16.875 22.812 6.762 1 94.5 97 TRP B N 1
ATOM 4350 C CA . TRP B 1 97 ? 15.445 22.562 6.766 1 94.5 97 TRP B CA 1
ATOM 4351 C C . TRP B 1 97 ? 14.664 23.844 7.043 1 94.5 97 TRP B C 1
ATOM 4353 O O . TRP B 1 97 ? 13.562 24.031 6.527 1 94.5 97 TRP B O 1
ATOM 4363 N N . PRO B 1 98 ? 15.172 24.859 7.805 1 95.88 98 PRO B N 1
ATOM 4364 C CA . PRO B 1 98 ? 14.398 26.078 7.992 1 95.88 98 PRO B CA 1
ATOM 4365 C C . PRO B 1 98 ? 14.133 26.812 6.68 1 95.88 98 PRO B C 1
ATOM 4367 O O . PRO B 1 98 ? 13.094 27.469 6.527 1 95.88 98 PRO B O 1
ATOM 4370 N N . GLN B 1 99 ? 15.078 26.719 5.777 1 97.62 99 GLN B N 1
ATOM 4371 C CA . GLN B 1 99 ? 14.875 27.359 4.484 1 97.62 99 GLN B CA 1
ATOM 4372 C C . GLN B 1 99 ? 13.789 26.656 3.682 1 97.62 99 GLN B C 1
ATOM 4374 O O . GLN B 1 99 ? 12.992 27.297 2.998 1 97.62 99 GLN B O 1
ATOM 4379 N N . LEU B 1 100 ? 13.781 25.375 3.752 1 97.5 100 LEU B N 1
ATOM 4380 C CA . LEU B 1 100 ? 12.742 24.625 3.061 1 97.5 100 LEU B CA 1
ATOM 4381 C C . LEU B 1 100 ? 11.383 24.844 3.713 1 97.5 100 LEU B C 1
ATOM 4383 O O . LEU B 1 100 ? 10.352 24.875 3.029 1 97.5 100 LEU B O 1
ATOM 4387 N N . ARG B 1 101 ? 11.398 24.984 5.023 1 97.44 101 ARG B N 1
ATOM 4388 C CA . ARG B 1 101 ? 10.172 25.328 5.742 1 97.44 101 ARG B CA 1
ATOM 4389 C C . ARG B 1 101 ? 9.57 26.625 5.211 1 97.44 101 ARG B C 1
ATOM 4391 O O . ARG B 1 101 ? 8.352 26.719 5.047 1 97.44 101 ARG B O 1
ATOM 4398 N N . ARG B 1 102 ? 10.367 27.562 4.895 1 97.69 102 ARG B N 1
ATOM 4399 C CA . ARG B 1 102 ? 9.898 28.812 4.32 1 97.69 102 ARG B CA 1
ATOM 4400 C C . ARG B 1 102 ? 9.281 28.594 2.941 1 97.69 102 ARG B C 1
ATOM 4402 O O . ARG B 1 102 ? 8.359 29.297 2.545 1 97.69 102 ARG B O 1
ATOM 4409 N N . CYS B 1 103 ? 9.852 27.594 2.232 1 98.56 103 CYS B N 1
ATOM 4410 C CA . CYS B 1 103 ? 9.25 27.25 0.95 1 98.56 103 CYS B CA 1
ATOM 4411 C C . CYS B 1 103 ? 7.828 26.734 1.133 1 98.56 103 CYS B C 1
ATOM 4413 O O . CYS B 1 103 ? 6.93 27.109 0.38 1 98.56 103 CYS B O 1
ATOM 4415 N N . LEU B 1 104 ? 7.648 25.922 2.139 1 98.06 104 LEU B N 1
ATOM 4416 C CA . LEU B 1 104 ? 6.309 25.438 2.453 1 98.06 104 LEU B CA 1
ATOM 4417 C C . LEU B 1 104 ? 5.367 26.594 2.756 1 98.06 104 LEU B C 1
ATOM 4419 O O . LEU B 1 104 ? 4.25 26.641 2.236 1 98.06 104 LEU B O 1
ATOM 4423 N N . HIS B 1 105 ? 5.863 27.578 3.521 1 97.69 105 HIS B N 1
ATOM 4424 C CA . HIS B 1 105 ? 5.047 28.734 3.881 1 97.69 105 HIS B CA 1
ATOM 4425 C C . HIS B 1 105 ? 4.648 29.531 2.645 1 97.69 105 HIS B C 1
ATOM 4427 O O . HIS B 1 105 ? 3.508 29.984 2.537 1 97.69 105 HIS B O 1
ATOM 4433 N N . ARG B 1 106 ? 5.539 29.688 1.762 1 97.69 106 ARG B N 1
ATOM 4434 C CA . ARG B 1 106 ? 5.246 30.453 0.55 1 97.69 106 ARG B CA 1
ATOM 4435 C C . ARG B 1 106 ? 4.168 29.766 -0.282 1 97.69 106 ARG B C 1
ATOM 4437 O O . ARG B 1 106 ? 3.273 30.422 -0.813 1 97.69 106 ARG B O 1
ATOM 4444 N N . GLN B 1 107 ? 4.297 28.453 -0.39 1 97.5 107 GLN B N 1
ATOM 4445 C CA . GLN B 1 107 ? 3.291 27.703 -1.136 1 97.5 107 GLN B CA 1
ATOM 4446 C C . GLN B 1 107 ? 1.908 27.859 -0.509 1 97.5 107 GLN B C 1
ATOM 4448 O O . GLN B 1 107 ? 0.922 28.078 -1.216 1 97.5 107 GLN B O 1
ATOM 4453 N N . VAL B 1 108 ? 1.83 27.781 0.809 1 97.06 108 VAL B N 1
ATOM 4454 C CA . VAL B 1 108 ? 0.567 27.906 1.528 1 97.06 108 VAL B CA 1
ATOM 4455 C C . VAL B 1 108 ? 0.003 29.312 1.335 1 97.06 108 VAL B C 1
ATOM 4457 O O . VAL B 1 108 ? -1.185 29.469 1.044 1 97.06 108 VAL B O 1
ATOM 4460 N N . LYS B 1 109 ? 0.832 30.281 1.469 1 96 109 LYS B N 1
ATOM 4461 C CA . LYS B 1 109 ? 0.399 31.672 1.318 1 96 109 LYS B CA 1
ATOM 4462 C C . LYS B 1 109 ? -0.119 31.922 -0.093 1 96 109 LYS B C 1
ATOM 4464 O O . LYS B 1 109 ? -1.059 32.719 -0.28 1 96 109 LYS B O 1
ATOM 4469 N N . ALA B 1 110 ? 0.506 31.312 -1.054 1 95.69 110 ALA B N 1
ATOM 4470 C CA . ALA B 1 110 ? 0.023 31.453 -2.426 1 95.69 110 ALA B CA 1
ATOM 4471 C C . ALA B 1 110 ? -1.396 30.906 -2.564 1 95.69 110 ALA B C 1
ATOM 4473 O O . ALA B 1 110 ? -2.254 31.531 -3.184 1 95.69 110 ALA B O 1
ATOM 4474 N N . GLU B 1 111 ? -1.635 29.75 -1.991 1 94.69 111 GLU B N 1
ATOM 4475 C CA . GLU B 1 111 ? -2.975 29.172 -2.035 1 94.69 111 GLU B CA 1
ATOM 4476 C C . GLU B 1 111 ? -3.975 30.031 -1.278 1 94.69 111 GLU B C 1
ATOM 4478 O O . GLU B 1 111 ? -5.137 30.156 -1.679 1 94.69 111 GLU B O 1
ATOM 4483 N N . TRP B 1 112 ? -3.525 30.609 -0.173 1 93.38 112 TRP B N 1
ATOM 4484 C CA . TRP B 1 112 ? -4.367 31.5 0.603 1 93.38 112 TRP B CA 1
ATOM 4485 C C . TRP B 1 112 ? -4.781 32.719 -0.229 1 93.38 112 TRP B C 1
ATOM 4487 O O . TRP B 1 112 ? -5.953 33.094 -0.248 1 93.38 112 TRP B O 1
ATOM 4497 N N . ARG B 1 113 ? -3.852 33.281 -0.94 1 91.94 113 ARG B N 1
ATOM 4498 C CA . ARG B 1 113 ? -4.117 34.438 -1.781 1 91.94 113 ARG B CA 1
ATOM 4499 C C . ARG B 1 113 ? -5.102 34.094 -2.895 1 91.94 113 ARG B C 1
ATOM 4501 O O . ARG B 1 113 ? -5.895 34.938 -3.311 1 91.94 113 ARG B O 1
ATOM 4508 N N . ARG B 1 114 ? -5.082 32.844 -3.297 1 91.75 114 ARG B N 1
ATOM 4509 C CA . ARG B 1 114 ? -5.977 32.375 -4.359 1 91.75 114 ARG B CA 1
ATOM 4510 C C . ARG B 1 114 ? -7.363 32.062 -3.809 1 91.75 114 ARG B C 1
ATOM 4512 O O . ARG B 1 114 ? -8.258 31.672 -4.559 1 91.75 114 ARG B O 1
ATOM 4519 N N . GLY B 1 115 ? -7.52 32.156 -2.514 1 90.5 115 GLY B N 1
ATOM 4520 C CA . GLY B 1 115 ? -8.82 31.922 -1.898 1 90.5 115 GLY B CA 1
ATOM 4521 C C . GLY B 1 115 ? -9.156 30.453 -1.736 1 90.5 115 GLY B C 1
ATOM 4522 O O . GLY B 1 115 ? -10.328 30.094 -1.593 1 90.5 115 GLY B O 1
ATOM 4523 N N . ARG B 1 116 ? -8.148 29.578 -1.761 1 90.62 116 ARG B N 1
ATOM 4524 C CA . ARG B 1 116 ? -8.406 28.141 -1.746 1 90.62 116 ARG B CA 1
ATOM 4525 C C . ARG B 1 116 ? -8.438 27.609 -0.318 1 90.62 116 ARG B C 1
ATOM 4527 O O . ARG B 1 116 ? -8.758 26.438 -0.096 1 90.62 116 ARG B O 1
ATOM 4534 N N . LEU B 1 117 ? -8.125 28.438 0.669 1 93 117 LEU B N 1
ATOM 4535 C CA . LEU B 1 117 ? -7.965 27.922 2.029 1 93 117 LEU B CA 1
ATOM 4536 C C . LEU B 1 117 ? -9.008 28.531 2.959 1 93 117 LEU B C 1
ATOM 4538 O O . LEU B 1 117 ? -8.867 28.469 4.184 1 93 117 LEU B O 1
ATOM 4542 N N . VAL B 1 118 ? -10.039 29.047 2.406 1 90.12 118 VAL B N 1
ATOM 4543 C CA . VAL B 1 118 ? -11.117 29.625 3.215 1 90.12 118 VAL B CA 1
ATOM 4544 C C . VAL B 1 118 ? -11.859 28.5 3.947 1 90.12 118 VAL B C 1
ATOM 4546 O O . VAL B 1 118 ? -11.984 27.391 3.43 1 90.12 118 VAL B O 1
ATOM 4549 N N . PRO B 1 119 ? -12.227 28.797 5.168 1 89.62 119 PRO B N 1
ATOM 4550 C CA . PRO B 1 119 ? -12.984 27.781 5.902 1 89.62 119 PRO B CA 1
ATOM 4551 C C . PRO B 1 119 ? -14.273 27.375 5.191 1 89.62 119 PRO B C 1
ATOM 4553 O O . PRO B 1 119 ? -14.945 28.234 4.598 1 89.62 119 PRO B O 1
ATOM 4556 N N . VAL B 1 120 ? -14.453 26.062 5.273 1 82.75 120 VAL B N 1
ATOM 4557 C CA . VAL B 1 120 ? -15.695 25.516 4.742 1 82.75 120 VAL B CA 1
ATOM 4558 C C . VAL B 1 120 ? -16.484 24.828 5.863 1 82.75 120 VAL B C 1
ATOM 4560 O O . VAL B 1 120 ? -15.953 23.953 6.555 1 82.75 120 VAL B O 1
ATOM 4563 N N . ARG B 1 121 ? -17.625 25.141 6.238 1 75.25 121 ARG B N 1
ATOM 4564 C CA . ARG B 1 121 ? -18.547 24.562 7.219 1 75.25 121 ARG B CA 1
ATOM 4565 C C . ARG B 1 121 ? -18.109 24.891 8.641 1 75.25 121 ARG B C 1
ATOM 4567 O O . ARG B 1 121 ? -18.484 24.219 9.594 1 75.25 121 ARG B O 1
ATOM 4574 N N . LEU B 1 122 ? -17.062 25.719 8.773 1 86.56 122 LEU B N 1
ATOM 4575 C CA . LEU B 1 122 ? -16.625 26.219 10.07 1 86.56 122 LEU B CA 1
ATOM 4576 C C . LEU B 1 122 ? -16.609 27.75 10.094 1 86.56 122 LEU B C 1
ATOM 4578 O O . LEU B 1 122 ? -16.406 28.375 9.055 1 86.56 122 LEU B O 1
ATOM 4582 N N . GLN B 1 123 ? -16.828 28.219 11.219 1 89.12 123 GLN B N 1
ATOM 4583 C CA . GLN B 1 123 ? -16.922 29.672 11.336 1 89.12 123 GLN B CA 1
ATOM 4584 C C . GLN B 1 123 ? -15.547 30.312 11.375 1 89.12 123 GLN B C 1
ATOM 4586 O O . GLN B 1 123 ? -15.367 31.453 10.93 1 89.12 123 GLN B O 1
ATOM 4591 N N . LYS B 1 124 ? -14.578 29.625 11.906 1 94.62 124 LYS B N 1
ATOM 4592 C CA . LYS B 1 124 ? -13.234 30.156 12.062 1 94.62 124 LYS B CA 1
ATOM 4593 C C . LYS B 1 124 ? -12.203 29.281 11.359 1 94.62 124 LYS B C 1
ATOM 4595 O O . LYS B 1 124 ? -12.375 28.062 11.273 1 94.62 124 LYS B O 1
ATOM 4600 N N . SER B 1 125 ? -11.172 29.969 10.812 1 95.19 125 SER B N 1
ATOM 4601 C CA . SER B 1 125 ? -10.023 29.219 10.305 1 95.19 125 SER B CA 1
ATOM 4602 C C . SER B 1 125 ? -9.32 28.469 11.422 1 95.19 125 SER B C 1
ATOM 4604 O O . SER B 1 125 ? -8.875 29.062 12.398 1 95.19 125 SER B O 1
ATOM 4606 N N . THR B 1 126 ? -9.242 27.156 11.297 1 95.56 126 THR B N 1
ATOM 4607 C CA . THR B 1 126 ? -8.805 26.312 12.406 1 95.56 126 THR B CA 1
ATOM 4608 C C . THR B 1 126 ? -7.648 25.422 11.984 1 95.56 126 THR B C 1
ATOM 4610 O O . THR B 1 126 ? -7.711 24.766 10.945 1 95.56 126 THR B O 1
ATOM 4613 N N . ALA B 1 127 ? -6.602 25.422 12.781 1 94.62 127 ALA B N 1
ATOM 4614 C CA . ALA B 1 127 ? -5.441 24.578 12.555 1 94.62 127 ALA B CA 1
ATOM 4615 C C . ALA B 1 127 ? -5.344 23.484 13.625 1 94.62 127 ALA B C 1
ATOM 4617 O O . ALA B 1 127 ? -5.555 23.75 14.805 1 94.62 127 ALA B O 1
ATOM 4618 N N . ALA B 1 128 ? -5.09 22.266 13.172 1 93.25 128 ALA B N 1
ATOM 4619 C CA . ALA B 1 128 ? -4.836 21.156 14.094 1 93.25 128 ALA B CA 1
ATOM 4620 C C . ALA B 1 128 ? -3.338 20.922 14.266 1 93.25 128 ALA B C 1
ATOM 4622 O O . ALA B 1 128 ? -2.605 20.812 13.273 1 93.25 128 ALA B O 1
ATOM 4623 N N . ILE B 1 129 ? -2.855 20.906 15.477 1 91.38 129 ILE B N 1
ATOM 4624 C CA . ILE B 1 129 ? -1.465 20.594 15.773 1 91.38 129 ILE B CA 1
ATOM 4625 C C . ILE B 1 129 ? -1.377 19.188 16.359 1 91.38 129 ILE B C 1
ATOM 4627 O O . ILE B 1 129 ? -2.02 18.891 17.375 1 91.38 129 ILE B O 1
ATOM 4631 N N . ASP B 1 130 ? -0.595 18.359 15.688 1 84.25 130 ASP B N 1
ATOM 4632 C CA . ASP B 1 130 ? -0.444 16.984 16.125 1 84.25 130 ASP B CA 1
ATOM 4633 C C . ASP B 1 130 ? 1.028 16.578 16.188 1 84.25 130 ASP B C 1
ATOM 4635 O O . ASP B 1 130 ? 1.819 16.969 15.328 1 84.25 130 ASP B O 1
ATOM 4639 N N . GLY B 1 131 ? 1.365 15.922 17.297 1 83.75 131 GLY B N 1
ATOM 4640 C CA . GLY B 1 131 ? 2.703 15.359 17.391 1 83.75 131 GLY B CA 1
ATOM 4641 C C . GLY B 1 131 ? 2.85 14.055 16.625 1 83.75 131 GLY B C 1
ATOM 4642 O O . GLY B 1 131 ? 2.008 13.164 16.734 1 83.75 131 GLY B O 1
ATOM 4643 N N . LYS B 1 132 ? 3.924 13.977 15.805 1 81.75 132 LYS B N 1
ATOM 4644 C CA . LYS B 1 132 ? 4.121 12.789 14.984 1 81.75 132 LYS B CA 1
ATOM 4645 C C . LYS B 1 132 ? 5.543 12.25 15.117 1 81.75 132 LYS B C 1
ATOM 4647 O O . LYS B 1 132 ? 6.504 13.023 15.156 1 81.75 132 LYS B O 1
ATOM 4652 N N . HIS B 1 133 ? 5.633 10.961 15.281 1 82.62 133 HIS B N 1
ATOM 4653 C CA . HIS B 1 133 ? 6.906 10.266 15.156 1 82.62 133 HIS B CA 1
ATOM 4654 C C . HIS B 1 133 ? 7.234 9.977 13.695 1 82.62 133 HIS B C 1
ATOM 4656 O O . HIS B 1 133 ? 6.508 9.227 13.031 1 82.62 133 HIS B O 1
ATOM 4662 N N . VAL B 1 134 ? 8.297 10.508 13.195 1 81.06 134 VAL B N 1
ATOM 4663 C CA . VAL B 1 134 ? 8.523 10.438 11.758 1 81.06 134 VAL B CA 1
ATOM 4664 C C . VAL B 1 134 ? 9.609 9.406 11.453 1 81.06 134 VAL B C 1
ATOM 4666 O O . VAL B 1 134 ? 9.633 8.82 10.367 1 81.06 134 VAL B O 1
ATOM 4669 N N . ALA B 1 135 ? 10.555 9.25 12.391 1 84 135 ALA B N 1
ATOM 4670 C CA . ALA B 1 135 ? 11.602 8.266 12.141 1 84 135 ALA B CA 1
ATOM 4671 C C . ALA B 1 135 ? 12.266 7.828 13.445 1 84 135 ALA B C 1
ATOM 4673 O O . ALA B 1 135 ? 12.211 8.547 14.445 1 84 135 ALA B O 1
ATOM 4674 N N . THR B 1 136 ? 12.844 6.656 13.367 1 84.62 136 THR B N 1
ATOM 4675 C CA . THR B 1 136 ? 13.703 6.133 14.422 1 84.62 136 THR B CA 1
ATOM 4676 C C . THR B 1 136 ? 15.094 5.816 13.875 1 84.62 136 THR B C 1
ATOM 4678 O O . THR B 1 136 ? 15.234 5.066 12.906 1 84.62 136 THR B O 1
ATOM 4681 N N . VAL B 1 137 ? 16.047 6.414 14.484 1 84.75 137 VAL B N 1
ATOM 4682 C CA . VAL B 1 137 ? 17.422 6.191 14.062 1 84.75 137 VAL B CA 1
ATOM 4683 C C . VAL B 1 137 ? 18.094 5.188 15 1 84.75 137 VAL B C 1
ATOM 4685 O O . VAL B 1 137 ? 18.25 5.449 16.188 1 84.75 137 VAL B O 1
ATOM 4688 N N . PRO B 1 138 ? 18.531 4.117 14.438 1 84 138 PRO B N 1
ATOM 4689 C CA . PRO B 1 138 ? 19.172 3.109 15.281 1 84 138 PRO B CA 1
ATOM 4690 C C . PRO B 1 138 ? 20.531 3.559 15.805 1 84 138 PRO B C 1
ATOM 4692 O O . PRO B 1 138 ? 21.156 4.449 15.227 1 84 138 PRO B O 1
ATOM 4695 N N . GLU B 1 139 ? 21 2.889 16.859 1 87 139 GLU B N 1
ATOM 4696 C CA . GLU B 1 139 ? 22.234 3.271 17.531 1 87 139 GLU B CA 1
ATOM 4697 C C . GLU B 1 139 ? 23.422 3.229 16.578 1 87 139 GLU B C 1
ATOM 4699 O O . GLU B 1 139 ? 24.266 4.129 16.578 1 87 139 GLU B O 1
ATOM 4704 N N . LYS B 1 140 ? 23.469 2.176 15.836 1 84 140 LYS B N 1
ATOM 4705 C CA . LYS B 1 140 ? 24.578 2.027 14.914 1 84 140 LYS B CA 1
ATOM 4706 C C . LYS B 1 140 ? 24.703 3.244 14 1 84 140 LYS B C 1
ATOM 4708 O O . LYS B 1 140 ? 25.812 3.734 13.758 1 84 140 LYS B O 1
ATOM 4713 N N . ARG B 1 141 ? 23.641 3.699 13.562 1 85.69 141 ARG B N 1
ATOM 4714 C CA . ARG B 1 141 ? 23.641 4.859 12.68 1 85.69 141 ARG B CA 1
ATOM 4715 C C . ARG B 1 141 ? 23.984 6.133 13.445 1 85.69 141 ARG B C 1
ATOM 4717 O O . ARG B 1 141 ? 24.656 7.02 12.914 1 85.69 141 ARG B O 1
ATOM 4724 N N . LEU B 1 142 ? 23.516 6.238 14.617 1 89.81 142 LEU B N 1
ATOM 4725 C CA . LEU B 1 142 ? 23.859 7.387 15.453 1 89.81 142 LEU B CA 1
ATOM 4726 C C . LEU B 1 142 ? 25.359 7.477 15.672 1 89.81 142 LEU B C 1
ATOM 4728 O O . LEU B 1 142 ? 25.953 8.555 15.562 1 89.81 142 LEU B O 1
ATOM 4732 N N . ARG B 1 143 ? 25.953 6.371 15.938 1 92 143 ARG B N 1
ATOM 4733 C CA . ARG B 1 143 ? 27.406 6.332 16.141 1 92 143 ARG B CA 1
ATOM 4734 C C . ARG B 1 143 ? 28.156 6.719 14.875 1 92 143 ARG B C 1
ATOM 4736 O O . ARG B 1 143 ? 29.141 7.445 14.93 1 92 143 ARG B O 1
ATOM 4743 N N . ALA B 1 144 ? 27.625 6.246 13.797 1 89.38 144 ALA B N 1
ATOM 4744 C CA . ALA B 1 144 ? 28.219 6.594 12.516 1 89.38 144 ALA B CA 1
ATOM 4745 C C . ALA B 1 144 ? 28.125 8.094 12.25 1 89.38 144 ALA B C 1
ATOM 4747 O O . ALA B 1 144 ? 29.062 8.695 11.711 1 89.38 144 ALA B O 1
ATOM 4748 N N . LEU B 1 145 ? 27.078 8.648 12.602 1 89.88 145 LEU B N 1
ATOM 4749 C CA . LEU B 1 145 ? 26.859 10.078 12.406 1 89.88 145 LEU B CA 1
ATOM 4750 C C . LEU B 1 145 ? 27.844 10.891 13.242 1 89.88 145 LEU B C 1
ATOM 4752 O O . LEU B 1 145 ? 28.344 11.93 12.797 1 89.88 145 LEU B O 1
ATOM 4756 N N . VAL B 1 146 ? 28.047 10.422 14.43 1 92 146 VAL B N 1
ATOM 4757 C CA . VAL B 1 146 ? 29.016 11.094 15.297 1 92 146 VAL B CA 1
ATOM 4758 C C . VAL B 1 146 ? 30.391 11.078 14.641 1 92 146 VAL B C 1
ATOM 4760 O O . VAL B 1 146 ? 31.078 12.102 14.602 1 92 146 VAL B O 1
ATOM 4763 N N . THR B 1 147 ? 30.734 9.945 14.102 1 91.88 147 THR B N 1
ATOM 4764 C CA . THR B 1 147 ? 32.031 9.82 13.445 1 91.88 147 THR B CA 1
ATOM 4765 C C . THR B 1 147 ? 32.125 10.758 12.242 1 91.88 147 THR B C 1
ATOM 4767 O O . THR B 1 147 ? 33.188 11.336 11.984 1 91.88 147 THR B O 1
ATOM 4770 N N . GLN B 1 148 ? 31.047 10.961 11.57 1 85.88 148 GLN B N 1
ATOM 4771 C CA . GLN B 1 148 ? 31.031 11.773 10.367 1 85.88 148 GLN B CA 1
ATOM 4772 C C . GLN B 1 148 ? 31.047 13.266 10.703 1 85.88 148 GLN B C 1
ATOM 4774 O O . GLN B 1 148 ? 31.672 14.055 10.008 1 85.88 148 GLN B O 1
ATOM 4779 N N . ARG B 1 149 ? 30.375 13.688 11.781 1 86 149 ARG B N 1
ATOM 4780 C CA . ARG B 1 149 ? 30.125 15.094 12.07 1 86 149 ARG B CA 1
ATOM 4781 C C . ARG B 1 149 ? 31.172 15.656 13.016 1 86 149 ARG B C 1
ATOM 4783 O O . ARG B 1 149 ? 31.328 16.875 13.125 1 86 149 ARG B O 1
ATOM 4790 N N . THR B 1 150 ? 31.766 14.695 13.711 1 88.69 150 THR B N 1
ATOM 4791 C CA . THR B 1 150 ? 32.75 15.148 14.688 1 88.69 150 THR B CA 1
ATOM 4792 C C . THR B 1 150 ? 34.094 14.445 14.477 1 88.69 150 THR B C 1
ATOM 4794 O O . THR B 1 150 ? 34.219 13.633 13.562 1 88.69 150 THR B O 1
ATOM 4797 N N . SER B 1 151 ? 35.125 14.812 15.344 1 88.56 151 SER B N 1
ATOM 4798 C CA . SER B 1 151 ? 36.438 14.18 15.297 1 88.56 151 SER B CA 1
ATOM 4799 C C . SER B 1 151 ? 36.5 12.945 16.188 1 88.56 151 SER B C 1
ATOM 4801 O O . SER B 1 151 ? 37.531 12.258 16.25 1 88.56 151 SER B O 1
ATOM 4803 N N . LEU B 1 152 ? 35.375 12.641 16.75 1 91.06 152 LEU B N 1
ATOM 4804 C CA . LEU B 1 152 ? 35.312 11.523 17.688 1 91.06 152 LEU B CA 1
ATOM 4805 C C . LEU B 1 152 ? 34.938 10.227 16.969 1 91.06 152 LEU B C 1
ATOM 4807 O O . LEU B 1 152 ? 34.25 10.258 15.961 1 91.06 152 LEU B O 1
ATOM 4811 N N . ASP B 1 153 ? 35.5 9.164 17.547 1 92.06 153 ASP B N 1
ATOM 4812 C CA . ASP B 1 153 ? 35.094 7.848 17.031 1 92.06 153 ASP B CA 1
ATOM 4813 C C . ASP B 1 153 ? 33.844 7.355 17.719 1 92.06 153 ASP B C 1
ATOM 4815 O O . ASP B 1 153 ? 33.875 6.867 18.844 1 92.06 153 ASP B O 1
ATOM 4819 N N . GLY B 1 154 ? 32.719 7.379 17.016 1 90.56 154 GLY B N 1
ATOM 4820 C CA . GLY B 1 154 ? 31.422 7.027 17.531 1 90.56 154 GLY B CA 1
ATOM 4821 C C . GLY B 1 154 ? 31.312 5.574 17.953 1 90.56 154 GLY B C 1
ATOM 4822 O O . GLY B 1 154 ? 30.531 5.23 18.828 1 90.56 154 GLY B O 1
ATOM 4823 N N . ALA B 1 155 ? 32.125 4.711 17.359 1 90.56 155 ALA B N 1
ATOM 4824 C CA . ALA B 1 155 ? 32.031 3.281 17.641 1 90.56 155 ALA B CA 1
ATOM 4825 C C . ALA B 1 155 ? 32.562 2.973 19.047 1 90.56 155 ALA B C 1
ATOM 4827 O O . ALA B 1 155 ? 32.094 2.023 19.688 1 90.56 155 ALA B O 1
ATOM 4828 N N . THR B 1 156 ? 33.438 3.762 19.453 1 91 156 THR B N 1
ATOM 4829 C CA . THR B 1 156 ? 34.125 3.426 20.688 1 91 156 THR B CA 1
ATOM 4830 C C . THR B 1 156 ? 33.656 4.332 21.828 1 91 156 THR B C 1
ATOM 4832 O O . THR B 1 156 ? 34.062 4.16 22.969 1 91 156 THR B O 1
ATOM 4835 N N . LEU B 1 157 ? 32.844 5.23 21.547 1 91.62 157 LEU B N 1
ATOM 4836 C CA . LEU B 1 157 ? 32.438 6.18 22.578 1 91.62 157 LEU B CA 1
ATOM 4837 C C . LEU B 1 157 ? 31.594 5.488 23.641 1 91.62 157 LEU B C 1
ATOM 4839 O O . LEU B 1 157 ? 30.75 4.641 23.312 1 91.62 157 LEU B O 1
ATOM 4843 N N . ALA B 1 158 ? 31.875 5.855 24.812 1 91.38 158 ALA B N 1
ATOM 4844 C CA . ALA B 1 158 ? 31.031 5.379 25.906 1 91.38 158 ALA B CA 1
ATOM 4845 C C . ALA B 1 158 ? 29.609 5.918 25.781 1 91.38 158 ALA B C 1
ATOM 4847 O O . ALA B 1 158 ? 29.391 6.992 25.219 1 91.38 158 ALA B O 1
ATOM 4848 N N . PRO B 1 159 ? 28.656 5.188 26.328 1 86.12 159 PRO B N 1
ATOM 4849 C CA . PRO B 1 159 ? 27.25 5.562 26.172 1 86.12 159 PRO B CA 1
ATOM 4850 C C . PRO B 1 159 ? 26.953 6.977 26.672 1 86.12 159 PRO B C 1
ATOM 4852 O O . PRO B 1 159 ? 26.203 7.723 26.031 1 86.12 159 PRO B O 1
ATOM 4855 N N . ALA B 1 160 ? 27.547 7.293 27.75 1 88.31 160 ALA B N 1
ATOM 4856 C CA . ALA B 1 160 ? 27.297 8.617 28.312 1 88.31 160 ALA B CA 1
ATOM 4857 C C . ALA B 1 160 ? 27.859 9.711 27.422 1 88.31 160 ALA B C 1
ATOM 4859 O O . ALA B 1 160 ? 27.219 10.742 27.203 1 88.31 160 ALA B O 1
ATOM 4860 N N . GLU B 1 161 ? 29.031 9.5 26.922 1 91.75 161 GLU B N 1
ATOM 4861 C CA . GLU B 1 161 ? 29.656 10.461 26.016 1 91.75 161 GLU B CA 1
ATOM 4862 C C . GLU B 1 161 ? 28.906 10.547 24.703 1 91.75 161 GLU B C 1
ATOM 4864 O O . GLU B 1 161 ? 28.75 11.633 24.141 1 91.75 161 GLU B O 1
ATOM 4869 N N . LEU B 1 162 ? 28.516 9.414 24.281 1 92.81 162 LEU B N 1
ATOM 4870 C CA . LEU B 1 162 ? 27.734 9.359 23.047 1 92.81 162 LEU B CA 1
ATOM 4871 C C . LEU B 1 162 ? 26.469 10.211 23.156 1 92.81 162 LEU B C 1
ATOM 4873 O O . LEU B 1 162 ? 26.172 10.992 22.25 1 92.81 162 LEU B O 1
ATOM 4877 N N . ARG B 1 163 ? 25.781 10.102 24.234 1 91.06 163 ARG B N 1
ATOM 4878 C CA . ARG B 1 163 ? 24.562 10.859 24.453 1 91.06 163 ARG B CA 1
ATOM 4879 C C . ARG B 1 163 ? 24.828 12.359 24.453 1 91.06 163 ARG B C 1
ATOM 4881 O O . ARG B 1 163 ? 24.062 13.141 23.891 1 91.06 163 ARG B O 1
ATOM 4888 N N . GLN B 1 164 ? 25.844 12.688 25 1 91.19 164 GLN B N 1
ATOM 4889 C CA . GLN B 1 164 ? 26.203 14.102 25.094 1 91.19 164 GLN B CA 1
ATOM 4890 C C . GLN B 1 164 ? 26.516 14.68 23.719 1 91.19 164 GLN B C 1
ATOM 4892 O O . GLN B 1 164 ? 26.031 15.758 23.375 1 91.19 164 GLN B O 1
ATOM 4897 N N . VAL B 1 165 ? 27.297 13.961 23.031 1 93.06 165 VAL B N 1
ATOM 4898 C CA . VAL B 1 165 ? 27.688 14.422 21.703 1 93.06 165 VA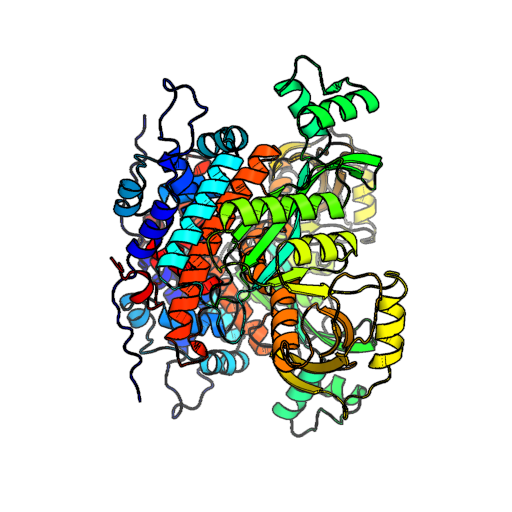L B CA 1
ATOM 4899 C C . VAL B 1 165 ? 26.453 14.523 20.812 1 93.06 165 VAL B C 1
ATOM 4901 O O . VAL B 1 165 ? 26.281 15.516 20.094 1 93.06 165 VAL B O 1
ATOM 4904 N N . LEU B 1 166 ? 25.625 13.555 20.906 1 91.88 166 LEU B N 1
ATOM 4905 C CA . LEU B 1 166 ? 24.438 13.523 20.078 1 91.88 166 LEU B CA 1
ATOM 4906 C C . LEU B 1 166 ? 23.484 14.664 20.438 1 91.88 166 LEU B C 1
ATOM 4908 O O . LEU B 1 166 ? 22.906 15.297 19.547 1 91.88 166 LEU B O 1
ATOM 4912 N N . SER B 1 167 ? 23.312 14.969 21.672 1 90.25 167 SER B N 1
ATOM 4913 C CA . SER B 1 167 ? 22.422 16.031 22.125 1 90.25 167 SER B CA 1
ATOM 4914 C C . SER B 1 167 ? 22.906 17.391 21.625 1 90.25 167 SER B C 1
ATOM 4916 O O . SER B 1 167 ? 22.094 18.281 21.344 1 90.25 167 SER B O 1
ATOM 4918 N N . THR B 1 168 ? 24.172 17.5 21.484 1 89.69 168 THR B N 1
ATOM 4919 C CA . THR B 1 168 ? 24.734 18.781 21.047 1 89.69 168 THR B CA 1
ATOM 4920 C C . THR B 1 168 ? 24.703 18.906 19.531 1 89.69 168 THR B C 1
ATOM 4922 O O . THR B 1 168 ? 24.328 19.953 19 1 89.69 168 THR B O 1
ATOM 4925 N N . GLN B 1 169 ? 25.031 17.875 18.875 1 89.31 169 GLN B N 1
ATOM 4926 C CA . GLN B 1 169 ? 25.188 17.922 17.422 1 89.31 169 GLN B CA 1
ATOM 4927 C C . GLN B 1 169 ? 23.844 17.781 16.734 1 89.31 169 GLN B C 1
ATOM 4929 O O . GLN B 1 169 ? 23.656 18.281 15.617 1 89.31 169 GLN B O 1
ATOM 4934 N N . PHE B 1 170 ? 22.891 17.125 17.391 1 90.06 170 PHE B N 1
ATOM 4935 C CA . PHE B 1 170 ? 21.562 16.875 16.828 1 90.06 170 PHE B CA 1
ATOM 4936 C C . PHE B 1 170 ? 20.484 17.203 17.844 1 90.06 170 PHE B C 1
ATOM 4938 O O . PHE B 1 170 ? 19.797 16.297 18.328 1 90.06 170 PHE B O 1
ATOM 4945 N N . PRO B 1 171 ? 20.219 18.406 17.953 1 88.38 171 PRO B N 1
ATOM 4946 C CA . PRO B 1 171 ? 19.328 18.828 19.031 1 88.38 171 PRO B CA 1
ATOM 4947 C C . PRO B 1 171 ? 17.875 18.391 18.797 1 88.38 171 PRO B C 1
ATOM 4949 O O . PRO B 1 171 ? 17.078 18.391 19.734 1 88.38 171 PRO B O 1
ATOM 4952 N N . HIS B 1 172 ? 17.562 17.953 17.656 1 88.88 172 HIS B N 1
ATOM 4953 C CA . HIS B 1 172 ? 16.172 17.578 17.375 1 88.88 172 HIS B CA 1
ATOM 4954 C C . HIS B 1 172 ? 15.984 16.062 17.422 1 88.88 172 HIS B C 1
ATOM 4956 O O . HIS B 1 172 ? 14.93 15.555 17.031 1 88.88 172 HIS B O 1
ATOM 4962 N N . VAL B 1 173 ? 17 15.367 17.859 1 90.06 173 VAL B N 1
ATOM 4963 C CA . VAL B 1 173 ? 16.906 13.922 18.047 1 90.06 173 VAL B CA 1
ATOM 4964 C C . VAL B 1 173 ? 16.625 13.594 19.516 1 90.06 173 VAL B C 1
ATOM 4966 O O . VAL B 1 173 ? 17.359 14.023 20.391 1 90.06 173 VAL B O 1
ATOM 4969 N N . GLN B 1 174 ? 15.555 12.898 19.734 1 90.12 174 GLN B N 1
ATOM 4970 C CA . GLN B 1 174 ? 15.227 12.445 21.078 1 90.12 174 GLN B CA 1
ATOM 4971 C C . GLN B 1 174 ? 15.828 11.078 21.359 1 90.12 174 GLN B C 1
ATOM 4973 O O . GLN B 1 174 ? 15.422 10.07 20.766 1 90.12 174 GLN B O 1
ATOM 4978 N N . LEU B 1 175 ? 16.734 11.062 22.328 1 90.44 175 LEU B N 1
ATOM 4979 C CA . LEU B 1 175 ? 17.453 9.82 22.625 1 90.44 175 LEU B CA 1
ATOM 4980 C C . LEU B 1 175 ? 16.672 8.984 23.641 1 90.44 175 LEU B C 1
ATOM 4982 O O . LEU B 1 175 ? 16.234 9.492 24.672 1 90.44 175 LEU B O 1
ATOM 4986 N N . GLN B 1 176 ? 16.422 7.738 23.203 1 86.5 176 GLN B N 1
ATOM 4987 C CA . GLN B 1 176 ? 15.703 6.809 24.062 1 86.5 176 GLN B CA 1
ATOM 4988 C C . GLN B 1 176 ? 16.328 5.414 24.016 1 86.5 176 GLN B C 1
ATOM 4990 O O . GLN B 1 176 ? 17.125 5.117 23.125 1 86.5 176 GLN B O 1
ATOM 4995 N N . GLU B 1 177 ? 16.031 4.652 25.031 1 84.06 177 GLU B N 1
ATOM 4996 C CA . GLU B 1 177 ? 16.469 3.258 25.031 1 84.06 177 GLU B CA 1
ATOM 4997 C C . GLU B 1 177 ? 15.367 2.336 24.531 1 84.06 177 GLU B C 1
ATOM 4999 O O . GLU B 1 177 ? 14.195 2.5 24.891 1 84.06 177 GLU B O 1
ATOM 5004 N N . SER B 1 178 ? 15.781 1.536 23.562 1 73.38 178 SER B N 1
ATOM 5005 C CA . SER B 1 178 ? 14.812 0.578 23.031 1 73.38 178 SER B CA 1
ATOM 5006 C C . SER B 1 178 ? 14.453 -0.475 24.078 1 73.38 178 SER B C 1
ATOM 5008 O O . SER B 1 178 ? 15.055 -0.526 25.156 1 73.38 178 SER B O 1
ATOM 5010 N N . SER B 1 179 ? 13.359 -1.21 23.719 1 64.62 179 SER B N 1
ATOM 5011 C CA . SER B 1 179 ? 12.906 -2.297 24.578 1 64.62 179 SER B CA 1
ATOM 5012 C C . SER B 1 179 ? 14.039 -3.291 24.844 1 64.62 179 SER B C 1
ATOM 5014 O O . SER B 1 179 ? 14.047 -3.961 25.875 1 64.62 179 SER B O 1
ATOM 5016 N N . HIS B 1 180 ? 15.055 -3.332 24.047 1 68.44 180 HIS B N 1
ATOM 5017 C CA . HIS B 1 180 ? 16.156 -4.277 24.172 1 68.44 180 HIS B CA 1
ATOM 5018 C C . HIS B 1 180 ? 17.391 -3.607 24.781 1 68.44 180 HIS B C 1
ATOM 5020 O O . HIS B 1 180 ? 18.484 -4.16 24.734 1 68.44 180 HIS B O 1
ATOM 5026 N N . GLY B 1 181 ? 17.203 -2.346 25.312 1 72.75 181 GLY B N 1
ATOM 5027 C CA . GLY B 1 181 ? 18.281 -1.655 26.016 1 72.75 181 GLY B CA 1
ATOM 5028 C C . GLY B 1 181 ? 19.234 -0.94 25.078 1 72.75 181 GLY B C 1
ATOM 5029 O O . GLY B 1 181 ? 20.281 -0.469 25.516 1 72.75 181 GLY B O 1
ATOM 5030 N N . LYS B 1 182 ? 18.875 -0.971 23.844 1 79.25 182 LYS B N 1
ATOM 5031 C CA . LYS B 1 182 ? 19.734 -0.278 22.891 1 79.25 182 LYS B CA 1
ATOM 5032 C C . LYS B 1 182 ? 19.281 1.167 22.688 1 79.25 182 LYS B C 1
ATOM 5034 O O . LYS B 1 182 ? 18.078 1.467 22.781 1 79.25 182 LYS B O 1
ATOM 5039 N N . LEU B 1 183 ? 20.328 2.025 22.562 1 87.44 183 LEU B N 1
ATOM 5040 C CA . LEU B 1 183 ? 20.062 3.441 22.328 1 87.44 183 LEU B CA 1
ATOM 5041 C C . LEU B 1 183 ? 19.453 3.666 20.953 1 87.44 183 LEU B C 1
ATOM 5043 O O . LEU B 1 183 ? 19.859 3.035 19.984 1 87.44 183 LEU B O 1
ATOM 5047 N N . CYS B 1 184 ? 18.391 4.477 20.859 1 88.75 184 CYS B N 1
ATOM 5048 C CA . CYS B 1 184 ? 17.844 4.906 19.594 1 88.75 184 CYS B CA 1
ATOM 5049 C C . CYS B 1 184 ? 17.469 6.387 19.625 1 88.75 184 CYS B C 1
ATOM 5051 O O . CYS B 1 184 ? 17.359 6.977 20.703 1 88.75 184 CYS B O 1
ATOM 5053 N N . GLY B 1 185 ? 17.484 6.977 18.453 1 88.25 185 GLY B N 1
ATOM 5054 C CA . GLY B 1 185 ? 17.094 8.367 18.328 1 88.25 185 GLY B CA 1
ATOM 5055 C C . GLY B 1 185 ? 15.758 8.547 17.625 1 88.25 185 GLY B C 1
ATOM 5056 O O . GLY B 1 185 ? 15.609 8.172 16.453 1 88.25 185 GLY B O 1
ATOM 5057 N N . LEU B 1 186 ? 14.82 9.18 18.312 1 86.94 186 LEU B N 1
ATOM 5058 C CA . LEU B 1 186 ? 13.516 9.453 17.734 1 86.94 186 LEU B CA 1
ATOM 5059 C C . LEU B 1 186 ? 13.461 10.859 17.141 1 86.94 186 LEU B C 1
ATOM 5061 O O . LEU B 1 186 ? 13.953 11.812 17.75 1 86.94 186 LEU B O 1
ATOM 5065 N N . ILE B 1 187 ? 12.992 10.922 15.969 1 88.44 187 ILE B N 1
ATOM 5066 C CA . ILE B 1 187 ? 12.703 12.219 15.359 1 88.44 187 ILE B CA 1
ATOM 5067 C C . ILE B 1 187 ? 11.195 12.477 15.391 1 88.44 187 ILE B C 1
ATOM 5069 O O . ILE B 1 187 ? 10.422 11.75 14.766 1 88.44 187 ILE B O 1
ATOM 5073 N N . ARG B 1 188 ? 10.805 13.492 16.109 1 87.38 188 ARG B N 1
ATOM 5074 C CA . ARG B 1 188 ? 9.406 13.867 16.266 1 87.38 188 ARG B CA 1
ATOM 5075 C C . ARG B 1 188 ? 9.164 15.297 15.781 1 87.38 188 ARG B C 1
ATOM 5077 O O . ARG B 1 188 ? 10.055 16.156 15.891 1 87.38 188 ARG B O 1
ATOM 5084 N N . VAL B 1 189 ? 7.977 15.438 15.234 1 90.19 189 VAL B N 1
ATOM 5085 C CA . VAL B 1 189 ? 7.633 16.766 14.75 1 90.19 189 VAL B CA 1
ATOM 5086 C C . VAL B 1 189 ? 6.211 17.125 15.172 1 90.19 189 VAL B C 1
ATOM 5088 O O . VAL B 1 189 ? 5.41 16.234 15.484 1 90.19 189 VAL B O 1
ATOM 5091 N N . HIS B 1 190 ? 5.953 18.406 15.305 1 91.25 190 HIS B N 1
ATOM 5092 C CA . HIS B 1 190 ? 4.586 18.922 15.289 1 91.25 190 HIS B CA 1
ATOM 5093 C C . HIS B 1 190 ? 4.129 19.234 13.867 1 91.25 190 HIS B C 1
ATOM 5095 O O . HIS B 1 190 ? 4.727 20.094 13.203 1 91.25 190 HIS B O 1
ATOM 5101 N N . ARG B 1 191 ? 3.133 18.5 13.484 1 90.25 191 ARG B N 1
ATOM 5102 C CA . ARG B 1 191 ? 2.5 18.812 12.203 1 90.25 191 ARG B CA 1
ATOM 5103 C C . ARG B 1 191 ? 1.257 19.672 12.406 1 90.25 191 ARG B C 1
ATOM 5105 O O . ARG B 1 191 ? 0.431 19.391 13.273 1 90.25 191 ARG B O 1
ATOM 5112 N N . THR B 1 192 ? 1.179 20.734 11.68 1 93.19 192 THR B N 1
ATOM 5113 C CA . THR B 1 192 ? 0.014 21.609 11.742 1 93.19 192 THR B CA 1
ATOM 5114 C C . THR B 1 192 ? -0.783 21.547 10.445 1 93.19 192 THR B C 1
ATOM 5116 O O . THR B 1 192 ? -0.244 21.797 9.359 1 93.19 192 THR B O 1
ATOM 5119 N N . THR B 1 193 ? -2.037 21.188 10.547 1 92.38 193 THR B N 1
ATOM 5120 C CA . THR B 1 193 ? -2.91 21.031 9.391 1 92.38 193 THR B CA 1
ATOM 5121 C C . THR B 1 193 ? -4.09 22 9.469 1 92.38 193 THR B C 1
ATOM 5123 O O . THR B 1 193 ? -4.684 22.172 10.531 1 92.38 193 THR B O 1
ATOM 5126 N N . LEU B 1 194 ? -4.355 22.625 8.391 1 93.44 194 LEU B N 1
ATOM 5127 C CA . LEU B 1 194 ? -5.516 23.516 8.336 1 93.44 194 LEU B CA 1
ATOM 5128 C C . LEU B 1 194 ? -6.797 22.719 8.102 1 93.44 194 LEU B C 1
ATOM 5130 O O . LEU B 1 194 ? -7.211 22.516 6.957 1 93.44 194 LEU B O 1
ATOM 5134 N N . ILE B 1 195 ? -7.496 22.406 9.117 1 90.5 195 ILE B N 1
ATOM 5135 C CA . ILE B 1 195 ? -8.602 21.469 9.023 1 90.5 195 ILE B CA 1
ATOM 5136 C C . ILE B 1 195 ? -9.891 22.203 8.68 1 90.5 195 ILE B C 1
ATOM 5138 O O . ILE B 1 195 ? -10.898 21.578 8.344 1 90.5 195 ILE B O 1
ATOM 5142 N N . SER B 1 196 ? -9.883 23.484 8.719 1 91.31 196 SER B N 1
ATOM 5143 C CA . SER B 1 196 ? -11.07 24.266 8.398 1 91.31 196 SER B CA 1
ATOM 5144 C C . SER B 1 196 ? -11.297 24.359 6.895 1 91.31 196 SER B C 1
ATOM 5146 O O . SER B 1 196 ? -12.391 24.672 6.441 1 91.31 196 SER B O 1
ATOM 5148 N N . SER B 1 197 ? -10.234 24.141 6.137 1 87.31 197 SER B N 1
ATOM 5149 C CA . SER B 1 197 ? -10.336 24.219 4.684 1 87.31 197 SER B CA 1
ATOM 5150 C C . SER B 1 197 ? -10.711 22.875 4.082 1 87.31 197 SER B C 1
ATOM 5152 O O . SER B 1 197 ? -10.477 21.828 4.691 1 87.31 197 SER B O 1
ATOM 5154 N N . SER B 1 198 ? -11.273 22.922 2.863 1 82.31 198 SER B N 1
ATOM 5155 C CA . SER B 1 198 ? -11.625 21.703 2.156 1 82.31 198 SER B CA 1
ATOM 5156 C C . SER B 1 198 ? -10.383 20.891 1.793 1 82.31 198 SER B C 1
ATOM 5158 O O . SER B 1 198 ? -10.422 19.656 1.757 1 82.31 198 SER B O 1
ATOM 5160 N N . ALA B 1 199 ? -9.281 21.516 1.547 1 83.19 199 ALA B N 1
ATOM 5161 C CA . ALA B 1 199 ? -8.062 20.828 1.125 1 83.19 199 ALA B CA 1
ATOM 5162 C C . ALA B 1 199 ? -7.293 20.297 2.328 1 83.19 199 ALA B C 1
ATOM 5164 O O . ALA B 1 199 ? -6.543 19.312 2.207 1 83.19 199 ALA B O 1
ATOM 5165 N N . ALA B 1 200 ? -7.492 20.828 3.535 1 86.56 200 ALA B N 1
ATOM 5166 C CA . ALA B 1 200 ? -6.789 20.438 4.754 1 86.56 200 ALA B CA 1
ATOM 5167 C C . ALA B 1 200 ? -5.277 20.406 4.527 1 86.56 200 ALA B C 1
ATOM 5169 O O . ALA B 1 200 ? -4.629 19.391 4.805 1 86.56 200 ALA B O 1
ATOM 5170 N N . VAL B 1 201 ? -4.703 21.453 4.152 1 91.94 201 VAL B N 1
ATOM 5171 C CA . VAL B 1 201 ? -3.293 21.531 3.781 1 91.94 201 VAL B CA 1
ATOM 5172 C C . VAL B 1 201 ? -2.428 21.547 5.039 1 91.94 201 VAL B C 1
ATOM 5174 O O . VAL B 1 201 ? -2.865 22 6.098 1 91.94 201 VAL B O 1
ATOM 5177 N N . ALA B 1 202 ? -1.242 21.031 4.91 1 93.38 202 ALA B N 1
ATOM 5178 C CA . ALA B 1 202 ? -0.22 21.156 5.945 1 93.38 202 ALA B CA 1
ATOM 5179 C C . ALA B 1 202 ? 0.36 22.562 5.973 1 93.38 202 ALA B C 1
ATOM 5181 O O . ALA B 1 202 ? 0.965 23.016 4.996 1 93.38 202 ALA B O 1
ATOM 5182 N N . LEU B 1 203 ? 0.242 23.234 7.113 1 95.94 203 LEU B N 1
ATOM 5183 C CA . LEU B 1 203 ? 0.735 24.594 7.254 1 95.94 203 LEU B CA 1
ATOM 5184 C C . LEU B 1 203 ? 2.221 24.609 7.602 1 95.94 203 LEU B C 1
ATOM 5186 O O . LEU B 1 203 ? 2.951 25.516 7.188 1 95.94 203 LEU B O 1
ATOM 5190 N N . ASP B 1 204 ? 2.477 23.641 8.375 1 95.81 204 ASP B N 1
ATOM 5191 C CA . ASP B 1 204 ? 3.828 23.688 8.922 1 95.81 204 ASP B CA 1
ATOM 5192 C C . ASP B 1 204 ? 4.234 22.328 9.5 1 95.81 204 ASP B C 1
ATOM 5194 O O . ASP B 1 204 ? 3.383 21.469 9.742 1 95.81 204 ASP B O 1
ATOM 5198 N N . GLN B 1 205 ? 5.484 22.156 9.578 1 93.69 205 GLN B N 1
ATOM 5199 C CA . GLN B 1 205 ? 6.121 21.047 10.289 1 93.69 205 GLN B CA 1
ATOM 5200 C C . GLN B 1 205 ? 7.301 21.531 11.125 1 93.69 205 GLN B C 1
ATOM 5202 O O . GLN B 1 205 ? 8.273 22.062 10.586 1 93.69 205 GLN B O 1
ATOM 5207 N N . TRP B 1 206 ? 7.211 21.328 12.414 1 93.81 206 TRP B N 1
ATOM 5208 C CA . TRP B 1 206 ? 8.242 21.828 13.328 1 93.81 206 TRP B CA 1
ATOM 5209 C C . TRP B 1 206 ? 8.828 20.688 14.148 1 93.81 206 TRP B C 1
ATOM 5211 O O . TRP B 1 206 ? 8.102 19.922 14.789 1 93.81 206 TRP B O 1
ATOM 5221 N N . PRO B 1 207 ? 10.188 20.578 14.125 1 92.19 207 PRO B N 1
ATOM 5222 C CA . PRO B 1 207 ? 10.797 19.5 14.914 1 92.19 207 PRO B CA 1
ATOM 5223 C C . PRO B 1 207 ? 10.664 19.719 16.422 1 92.19 207 PRO B C 1
ATOM 5225 O O . PRO B 1 207 ? 10.75 20.859 16.891 1 92.19 207 PRO B O 1
ATOM 5228 N N . ILE B 1 208 ? 10.406 18.672 17.125 1 91.06 208 ILE B N 1
ATOM 5229 C CA . ILE B 1 208 ? 10.359 18.703 18.578 1 91.06 208 ILE B CA 1
ATOM 5230 C C . ILE B 1 208 ? 11.742 18.406 19.156 1 91.06 208 ILE B C 1
ATOM 5232 O O . ILE B 1 208 ? 12.281 17.312 18.938 1 91.06 208 ILE B O 1
ATOM 5236 N N . ALA B 1 209 ? 12.273 19.344 19.875 1 87.06 209 ALA B N 1
ATOM 5237 C CA . ALA B 1 209 ? 13.617 19.203 20.422 1 87.06 209 ALA B CA 1
ATOM 5238 C C . ALA B 1 209 ? 13.672 18.062 21.438 1 87.06 209 ALA B C 1
ATOM 5240 O O . ALA B 1 209 ? 12.688 17.781 22.125 1 87.06 209 ALA B O 1
ATOM 5241 N N . GLY B 1 210 ? 14.844 17.344 21.469 1 79.75 210 GLY B N 1
ATOM 5242 C CA . GLY B 1 210 ? 15.039 16.219 22.375 1 79.75 210 GLY B CA 1
ATOM 5243 C C . GLY B 1 210 ? 14.898 16.594 23.828 1 79.75 210 GLY B C 1
ATOM 5244 O O . GLY B 1 210 ? 14.336 15.828 24.625 1 79.75 210 GLY B O 1
ATOM 5245 N N . GLN B 1 211 ? 15.438 17.719 24.219 1 71.69 211 GLN B N 1
ATOM 5246 C CA . GLN B 1 211 ? 15.484 18.078 25.641 1 71.69 211 GLN B CA 1
ATOM 5247 C C . GLN B 1 211 ? 14.281 18.938 26.016 1 71.69 211 GLN B C 1
ATOM 5249 O O . GLN B 1 211 ? 14.141 19.344 27.172 1 71.69 211 GLN B O 1
ATOM 5254 N N . THR B 1 212 ? 13.305 19.047 25.172 1 66.56 212 THR B N 1
ATOM 5255 C CA . THR B 1 212 ? 12.195 19.938 25.484 1 66.56 212 THR B CA 1
ATOM 5256 C C . THR B 1 212 ? 11.031 19.172 26.094 1 66.56 212 THR B C 1
ATOM 5258 O O . THR B 1 212 ? 10.836 18 25.812 1 66.56 212 THR B O 1
ATOM 5261 N N . ASN B 1 213 ? 10.484 19.828 27.141 1 64.12 213 ASN B N 1
ATOM 5262 C CA . ASN B 1 213 ? 9.242 19.281 27.672 1 64.12 213 ASN B CA 1
ATOM 5263 C C . ASN B 1 213 ? 8.086 19.453 26.703 1 64.12 213 ASN B C 1
ATOM 5265 O O . ASN B 1 213 ? 8.211 20.156 25.703 1 64.12 213 ASN B O 1
ATOM 5269 N N . GLU B 1 214 ? 7.062 18.672 26.781 1 62.53 214 GLU B N 1
ATOM 5270 C CA . GLU B 1 214 ? 5.941 18.609 25.844 1 62.53 214 GLU B CA 1
ATOM 5271 C C . GLU B 1 214 ? 5.355 19.984 25.578 1 62.53 214 GLU B C 1
ATOM 5273 O O . GLU B 1 214 ? 5.121 20.359 24.438 1 62.53 214 GLU B O 1
ATOM 5278 N N . TRP B 1 215 ? 5.23 20.891 26.688 1 67.69 215 TRP B N 1
ATOM 5279 C CA . TRP B 1 215 ? 4.578 22.188 26.5 1 67.69 215 TRP B CA 1
ATOM 5280 C C . TRP B 1 215 ? 5.52 23.188 25.812 1 67.69 215 TRP B C 1
ATOM 5282 O O . TRP B 1 215 ? 5.086 24 25 1 67.69 215 TRP B O 1
ATOM 5292 N N . GLY B 1 216 ? 6.789 23.078 26.156 1 75.88 216 GLY B N 1
ATOM 5293 C CA . GLY B 1 216 ? 7.75 23.953 25.5 1 75.88 216 GLY B CA 1
ATOM 5294 C C . GLY B 1 216 ? 7.816 23.75 24 1 75.88 216 GLY B C 1
ATOM 5295 O O . GLY B 1 216 ? 7.945 24.719 23.234 1 75.88 216 GLY B O 1
ATOM 5296 N N . ALA B 1 217 ? 7.57 22.609 23.672 1 85.38 217 ALA B N 1
ATOM 5297 C CA . ALA B 1 217 ? 7.613 22.281 22.25 1 85.38 217 ALA B CA 1
ATOM 5298 C C . ALA B 1 217 ? 6.445 22.938 21.5 1 85.38 217 ALA B C 1
ATOM 5300 O O . ALA B 1 217 ? 6.621 23.469 20.406 1 85.38 217 ALA B O 1
ATOM 5301 N N . ILE B 1 218 ? 5.262 22.984 22.109 1 88.88 218 ILE B N 1
ATOM 5302 C CA . ILE B 1 218 ? 4.078 23.562 21.484 1 88.88 218 ILE B CA 1
ATOM 5303 C C . ILE B 1 218 ? 4.234 25.078 21.406 1 88.88 218 ILE B C 1
ATOM 5305 O O . ILE B 1 218 ? 3.832 25.703 20.406 1 88.88 218 ILE B O 1
ATOM 5309 N N . GLU B 1 219 ? 4.773 25.609 22.453 1 89.31 219 GLU B N 1
ATOM 5310 C CA . GLU B 1 219 ? 4.988 27.047 22.438 1 89.31 219 GLU B CA 1
ATOM 5311 C C . GLU B 1 219 ? 5.887 27.469 21.281 1 89.31 219 GLU B C 1
ATOM 5313 O O . GLU B 1 219 ? 5.598 28.438 20.578 1 89.31 219 GLU B O 1
ATOM 5318 N N . LEU B 1 220 ? 6.906 26.734 21.141 1 89.19 220 LEU B N 1
ATOM 5319 C CA . LEU B 1 220 ? 7.816 27.031 20.031 1 89.19 220 LEU B CA 1
ATOM 5320 C C . LEU B 1 220 ? 7.117 26.859 18.688 1 89.19 220 LEU B C 1
ATOM 5322 O O . LEU B 1 220 ? 7.297 27.672 17.781 1 89.19 220 LEU B O 1
ATOM 5326 N N . THR B 1 221 ? 6.316 25.859 18.625 1 92.81 221 THR B N 1
ATOM 5327 C CA . THR B 1 221 ? 5.582 25.578 17.406 1 92.81 221 THR B CA 1
ATOM 5328 C C . THR B 1 221 ? 4.625 26.719 17.078 1 92.81 221 THR B C 1
ATOM 5330 O O . THR B 1 221 ? 4.609 27.219 15.945 1 92.81 221 THR B O 1
ATOM 5333 N N . VAL B 1 222 ? 3.873 27.188 18.016 1 92.94 222 VAL B N 1
ATOM 5334 C CA . VAL B 1 222 ? 2.885 28.234 17.812 1 92.94 222 VAL B CA 1
ATOM 5335 C C . VAL B 1 222 ? 3.592 29.547 17.484 1 92.94 222 VAL B C 1
ATOM 5337 O O . VAL B 1 222 ? 3.162 30.297 16.609 1 92.94 222 VAL B O 1
ATOM 5340 N N . SER B 1 223 ? 4.672 29.75 18.188 1 91.75 223 SER B N 1
ATOM 5341 C CA . SER B 1 223 ? 5.438 30.953 17.906 1 91.75 223 SER B CA 1
ATOM 5342 C C . SER B 1 223 ? 5.941 30.969 16.469 1 91.75 223 SER B C 1
ATOM 5344 O O . SER B 1 223 ? 5.863 32 15.781 1 91.75 223 SER B O 1
ATOM 5346 N N . ALA B 1 224 ? 6.391 29.859 16.094 1 92.62 224 ALA B N 1
ATOM 5347 C CA . ALA B 1 224 ? 6.879 29.734 14.719 1 92.62 224 ALA B CA 1
ATOM 5348 C C . ALA B 1 224 ? 5.75 29.938 13.711 1 92.62 224 ALA B C 1
ATOM 5350 O O . ALA B 1 224 ? 5.938 30.594 12.688 1 92.62 224 ALA B O 1
ATOM 5351 N N . LEU B 1 225 ? 4.625 29.438 13.992 1 94.69 225 LEU B N 1
ATOM 5352 C CA . LEU B 1 225 ? 3.459 29.594 13.133 1 94.69 225 LEU B CA 1
ATOM 5353 C C . LEU B 1 225 ? 3.045 31.062 13.031 1 94.69 225 LEU B C 1
ATOM 5355 O O . LEU B 1 225 ? 2.744 31.547 11.938 1 94.69 225 LEU B O 1
ATOM 5359 N N . MET B 1 226 ? 3.053 31.719 14.148 1 92.75 226 MET B N 1
ATOM 5360 C CA . MET B 1 226 ? 2.639 33.125 14.172 1 92.75 226 MET B CA 1
ATOM 5361 C C . MET B 1 226 ? 3.65 34 13.438 1 92.75 226 MET B C 1
ATOM 5363 O O . MET B 1 226 ? 3.279 35 12.812 1 92.75 226 MET B O 1
ATOM 5367 N N . SER B 1 227 ? 4.863 33.562 13.531 1 92.81 227 SER B N 1
ATOM 5368 C CA . SER B 1 227 ? 5.875 34.281 12.766 1 92.81 227 SER B CA 1
ATOM 5369 C C . SER B 1 227 ? 5.625 34.156 11.266 1 92.81 227 SER B C 1
ATOM 5371 O O . SER B 1 227 ? 5.852 35.094 10.508 1 92.81 227 SER B O 1
ATOM 5373 N N . ALA B 1 228 ? 5.133 33.062 10.883 1 94.69 228 ALA B N 1
ATOM 5374 C CA . ALA B 1 228 ? 4.926 32.781 9.469 1 94.69 228 ALA B CA 1
ATOM 5375 C C . ALA B 1 228 ? 3.586 33.312 8.984 1 94.69 228 ALA B C 1
ATOM 5377 O O . ALA B 1 228 ? 3.49 33.875 7.887 1 94.69 228 ALA B O 1
ATOM 5378 N N . TYR B 1 229 ? 2.547 33.156 9.859 1 94.81 229 TYR B N 1
ATOM 5379 C CA . TYR B 1 229 ? 1.195 33.406 9.375 1 94.81 229 TYR B CA 1
ATOM 5380 C C . TYR B 1 229 ? 0.508 34.5 10.203 1 94.81 229 TYR B C 1
ATOM 5382 O O . TYR B 1 229 ? -0.676 34.781 10.008 1 94.81 229 TYR B O 1
ATOM 5390 N N . GLY B 1 230 ? 1.115 35.125 11.109 1 88.75 230 GLY B N 1
ATOM 5391 C CA . GLY B 1 230 ? 0.516 36.062 12.047 1 88.75 230 GLY B CA 1
ATOM 5392 C C . GLY B 1 230 ? -0.163 37.219 11.367 1 88.75 230 GLY B C 1
ATOM 5393 O O . GLY B 1 230 ? -1.098 37.812 11.922 1 88.75 230 GLY B O 1
ATOM 5394 N N . ARG B 1 231 ? 0.259 37.5 10.188 1 87.19 231 ARG B N 1
ATOM 5395 C CA . ARG B 1 231 ? -0.316 38.656 9.477 1 87.19 231 ARG B CA 1
ATOM 5396 C C . ARG B 1 231 ? -1.516 38.219 8.641 1 87.19 231 ARG B C 1
ATOM 5398 O O . ARG B 1 231 ? -2.102 39.031 7.926 1 87.19 231 ARG B O 1
ATOM 5405 N N . THR B 1 232 ? -1.784 37 8.742 1 87.44 232 THR B N 1
ATOM 5406 C CA . THR B 1 232 ? -2.941 36.469 8.039 1 87.44 232 THR B CA 1
ATOM 5407 C C . THR B 1 232 ? -4.012 36 9.023 1 87.44 232 THR B C 1
ATOM 5409 O O . THR B 1 232 ? -3.801 36.062 10.242 1 87.44 232 THR B O 1
ATOM 5412 N N . LYS B 1 233 ? -5.184 35.75 8.602 1 87.94 233 LYS B N 1
ATOM 5413 C CA . LYS B 1 233 ? -6.266 35.188 9.406 1 87.94 233 LYS B CA 1
ATOM 5414 C C . LYS B 1 233 ? -6.375 33.688 9.211 1 87.94 233 LYS B C 1
ATOM 5416 O O . LYS B 1 233 ? -7.465 33.125 9.32 1 87.94 233 LYS B O 1
ATOM 5421 N N . LEU B 1 234 ? -5.195 33.094 8.906 1 92.81 234 LEU B N 1
ATOM 5422 C CA . LEU B 1 234 ? -5.184 31.672 8.602 1 92.81 234 LEU B CA 1
ATOM 5423 C C . LEU B 1 234 ? -5.355 30.844 9.867 1 92.81 234 LEU B C 1
ATOM 5425 O O . LEU B 1 234 ? -5.809 29.703 9.805 1 92.81 234 LEU B O 1
ATOM 5429 N N . ILE B 1 235 ? -4.91 31.406 10.984 1 94.81 235 ILE B N 1
ATOM 5430 C CA . ILE B 1 235 ? -4.984 30.641 12.227 1 94.81 235 ILE B CA 1
ATOM 5431 C C . ILE B 1 235 ? -5.754 31.438 13.273 1 94.81 235 ILE B C 1
ATOM 5433 O O . ILE B 1 235 ? -5.18 32.281 13.961 1 94.81 235 ILE B O 1
ATOM 5437 N N . GLU B 1 236 ? -6.984 31.109 13.422 1 95.88 236 GLU B N 1
ATOM 5438 C CA . GLU B 1 236 ? -7.844 31.766 14.406 1 95.88 236 GLU B CA 1
ATOM 5439 C C . GLU B 1 236 ? -8.125 30.859 15.594 1 95.88 236 GLU B C 1
ATOM 5441 O O . GLU B 1 236 ? -8.477 31.328 16.672 1 95.88 236 GLU B O 1
ATOM 5446 N N . ARG B 1 237 ? -8.062 29.641 15.359 1 96.44 237 ARG B N 1
ATOM 5447 C CA . ARG B 1 237 ? -8.328 28.594 16.344 1 96.44 237 ARG B CA 1
ATOM 5448 C C . ARG B 1 237 ? -7.371 27.422 16.172 1 96.44 237 ARG B C 1
ATOM 5450 O O . ARG B 1 237 ? -6.973 27.109 15.047 1 96.44 237 ARG B O 1
ATOM 5457 N N . VAL B 1 238 ? -7.023 26.797 17.297 1 95.88 238 VAL B N 1
ATOM 5458 C CA . VAL B 1 238 ? -6.164 25.625 17.234 1 95.88 238 VAL B CA 1
ATOM 5459 C C . VAL B 1 238 ? -6.828 24.469 18 1 95.88 238 VAL B C 1
ATOM 5461 O O . VAL B 1 238 ? -7.477 24.688 19.016 1 95.88 238 VAL B O 1
ATOM 5464 N N . THR B 1 239 ? -6.738 23.281 17.422 1 95.06 239 THR B N 1
ATOM 5465 C CA . THR B 1 239 ? -7.125 22.062 18.141 1 95.06 239 THR B CA 1
ATOM 5466 C C . THR B 1 239 ? -5.895 21.25 18.516 1 95.06 239 THR B C 1
ATOM 5468 O O . THR B 1 239 ? -4.922 21.188 17.766 1 95.06 239 THR B O 1
ATOM 5471 N N . LEU B 1 240 ? -5.953 20.688 19.703 1 91.94 240 LEU B N 1
ATOM 5472 C CA . LEU B 1 240 ? -4.828 19.922 20.219 1 91.94 240 LEU B CA 1
ATOM 5473 C C . LEU B 1 240 ? -5.309 18.609 20.828 1 91.94 240 LEU B C 1
ATOM 5475 O O . LEU B 1 240 ? -6.414 18.531 21.359 1 91.94 240 LEU B O 1
ATOM 5479 N N . ASP B 1 241 ? -4.398 17.609 20.734 1 86 241 ASP B N 1
ATOM 5480 C CA . ASP B 1 241 ? -4.684 16.359 21.422 1 86 241 ASP B CA 1
ATOM 5481 C C . ASP B 1 241 ? -4.387 16.469 22.922 1 86 241 ASP B C 1
ATOM 5483 O O . ASP B 1 241 ? -3.891 17.5 23.375 1 86 241 ASP B O 1
ATOM 5487 N N . ALA B 1 242 ? -4.668 15.445 23.656 1 83.31 242 ALA B N 1
ATOM 5488 C CA . ALA B 1 242 ? -4.598 15.469 25.109 1 83.31 242 ALA B CA 1
ATOM 5489 C C . ALA B 1 242 ? -3.154 15.602 25.594 1 83.31 242 ALA B C 1
ATOM 5491 O O . ALA B 1 242 ? -2.895 16.203 26.641 1 83.31 242 ALA B O 1
ATOM 5492 N N . GLY B 1 243 ? -2.266 15.062 24.844 1 78.31 243 GLY B N 1
ATOM 5493 C CA . GLY B 1 243 ? -0.864 15.125 25.219 1 78.31 243 GLY B CA 1
ATOM 5494 C C . GLY B 1 243 ? -0.304 16.531 25.219 1 78.31 243 GLY B C 1
ATOM 5495 O O . GLY B 1 243 ? 0.655 16.828 25.922 1 78.31 243 GLY B O 1
ATOM 5496 N N . ASN B 1 244 ? -0.96 17.406 24.5 1 82.88 244 ASN B N 1
ATOM 5497 C CA . ASN B 1 244 ? -0.483 18.781 24.375 1 82.88 244 ASN B CA 1
ATOM 5498 C C . ASN B 1 244 ? -1.432 19.766 25.047 1 82.88 244 ASN B C 1
ATOM 5500 O O . ASN B 1 244 ? -1.234 20.984 24.969 1 82.88 244 ASN B O 1
ATOM 5504 N N . ALA B 1 245 ? -2.402 19.297 25.672 1 87.06 245 ALA B N 1
ATOM 5505 C CA . ALA B 1 245 ? -3.404 20.156 26.312 1 87.06 245 ALA B CA 1
ATOM 5506 C C . ALA B 1 245 ? -3.012 20.484 27.75 1 87.06 245 ALA B C 1
ATOM 5508 O O . ALA B 1 245 ? -3.289 19.703 28.672 1 87.06 245 ALA B O 1
ATOM 5509 N N . THR B 1 246 ? -2.406 21.609 27.953 1 86.56 246 THR B N 1
ATOM 5510 C CA . THR B 1 246 ? -1.981 22.047 29.281 1 86.56 246 THR B CA 1
ATOM 5511 C C . THR B 1 246 ? -2.43 23.484 29.547 1 86.56 246 THR B C 1
ATOM 5513 O O . THR B 1 246 ? -2.713 24.234 28.609 1 86.56 246 THR B O 1
ATOM 5516 N N . PRO B 1 247 ? -2.514 23.781 30.828 1 89.38 247 PRO B N 1
ATOM 5517 C CA . PRO B 1 247 ? -2.861 25.156 31.172 1 89.38 247 PRO B CA 1
ATOM 5518 C C . PRO B 1 247 ? -1.895 26.172 30.562 1 89.38 247 PRO B C 1
ATOM 5520 O O . PRO B 1 247 ? -2.311 27.266 30.156 1 89.38 247 PRO B O 1
ATOM 5523 N N . GLU B 1 248 ? -0.661 25.781 30.531 1 88.44 248 GLU B N 1
ATOM 5524 C CA . GLU B 1 248 ? 0.354 26.672 29.969 1 88.44 248 GLU B CA 1
ATOM 5525 C C . GLU B 1 248 ? 0.091 26.938 28.5 1 88.44 248 GLU B C 1
ATOM 5527 O O . GLU B 1 248 ? 0.247 28.062 28.016 1 88.44 248 GLU B O 1
ATOM 5532 N N . VAL B 1 249 ? -0.332 25.969 27.828 1 90.38 249 VAL B N 1
ATOM 5533 C CA . VAL B 1 249 ? -0.63 26.094 26.406 1 90.38 249 VAL B CA 1
ATOM 5534 C C . VAL B 1 249 ? -1.867 26.969 26.219 1 90.38 249 VAL B C 1
ATOM 5536 O O . VAL B 1 249 ? -1.892 27.844 25.344 1 90.38 249 VAL B O 1
ATOM 5539 N N . ALA B 1 250 ? -2.869 26.766 27.062 1 92.75 250 ALA B N 1
ATOM 5540 C CA . ALA B 1 250 ? -4.078 27.594 27 1 92.75 250 ALA B CA 1
ATOM 5541 C C . ALA B 1 250 ? -3.75 29.062 27.188 1 92.75 250 ALA B C 1
ATOM 5543 O O . ALA B 1 250 ? -4.242 29.922 26.438 1 92.75 250 ALA B O 1
ATOM 5544 N N . GLN B 1 251 ? -2.938 29.266 28.109 1 93.69 251 GLN B N 1
ATOM 5545 C CA . GLN B 1 251 ? -2.537 30.641 28.391 1 93.69 251 GLN B CA 1
ATOM 5546 C C . GLN B 1 251 ? -1.797 31.25 27.203 1 93.69 251 GLN B C 1
ATOM 5548 O O . GLN B 1 251 ? -2.068 32.406 26.812 1 93.69 251 GLN B O 1
ATOM 5553 N N . MET B 1 252 ? -0.924 30.5 26.719 1 92 252 MET B N 1
ATOM 5554 C CA . MET B 1 252 ? -0.136 30.969 25.578 1 92 252 MET B CA 1
ATOM 5555 C C . MET B 1 252 ? -1.033 31.266 24.391 1 92 252 MET B C 1
ATOM 5557 O O . MET B 1 252 ? -0.881 32.312 23.734 1 92 252 MET B O 1
ATOM 5561 N N . LEU B 1 253 ? -1.993 30.484 24.078 1 94.5 253 LEU B N 1
ATOM 5562 C CA . LEU B 1 253 ? -2.893 30.672 22.938 1 94.5 253 LEU B CA 1
ATOM 5563 C C . LEU B 1 253 ? -3.781 31.891 23.141 1 94.5 253 LEU B C 1
ATOM 5565 O O . LEU B 1 253 ? -3.92 32.719 22.25 1 94.5 253 LEU B O 1
ATOM 5569 N N . GLN B 1 254 ? -4.312 32 24.328 1 94.94 254 GLN B N 1
ATOM 5570 C CA . GLN B 1 254 ? -5.188 33.125 24.641 1 94.94 254 GLN B CA 1
ATOM 5571 C C . GLN B 1 254 ? -4.422 34.438 24.609 1 94.94 254 GLN B C 1
ATOM 5573 O O . GLN B 1 254 ? -4.973 35.469 24.219 1 94.94 254 GLN B O 1
ATOM 5578 N N . GLY B 1 255 ? -3.178 34.344 25.016 1 93.25 255 GLY B N 1
ATOM 5579 C CA . GLY B 1 255 ? -2.334 35.531 24.938 1 93.25 255 GLY B CA 1
ATOM 5580 C C . GLY B 1 255 ? -2.121 36 23.516 1 93.25 255 GLY B C 1
ATOM 5581 O O . GLY B 1 255 ? -1.797 37.188 23.297 1 93.25 255 GLY B O 1
ATOM 5582 N N . ARG B 1 256 ? -2.297 35.188 22.594 1 92.5 256 ARG B N 1
ATOM 5583 C CA . ARG B 1 256 ? -2.125 35.531 21.188 1 92.5 256 ARG B CA 1
ATOM 5584 C C . ARG B 1 256 ? -3.473 35.688 20.484 1 92.5 256 ARG B C 1
ATOM 5586 O O . ARG B 1 256 ? -3.541 35.719 19.25 1 92.5 256 ARG B O 1
ATOM 5593 N N . ASP B 1 257 ? -4.523 35.688 21.266 1 93.81 257 ASP B N 1
ATOM 5594 C CA . ASP B 1 257 ? -5.898 35.812 20.781 1 93.81 257 ASP B CA 1
ATOM 5595 C C . ASP B 1 257 ? -6.254 34.656 19.828 1 93.81 257 ASP B C 1
ATOM 5597 O O . ASP B 1 257 ? -6.852 34.875 18.781 1 93.81 257 ASP B O 1
ATOM 5601 N N . ILE B 1 258 ? -5.773 33.5 20.078 1 96 258 ILE B N 1
ATOM 5602 C CA . ILE B 1 258 ? -6.109 32.281 19.344 1 96 258 ILE B CA 1
ATOM 5603 C C . ILE B 1 258 ? -7.031 31.406 20.203 1 96 258 ILE B C 1
ATOM 5605 O O . ILE B 1 258 ? -6.703 31.062 21.344 1 96 258 ILE B O 1
ATOM 5609 N N . ASP B 1 259 ? -8.18 31.062 19.656 1 97.12 259 ASP B N 1
ATOM 5610 C CA . ASP B 1 259 ? -9.102 30.172 20.359 1 97.12 259 ASP B CA 1
ATOM 5611 C C . ASP B 1 259 ? -8.594 28.734 20.328 1 97.12 259 ASP B C 1
ATOM 5613 O O . ASP B 1 259 ? -7.75 28.375 19.5 1 97.12 259 ASP B O 1
ATOM 5617 N N . TYR B 1 260 ? -9.094 27.938 21.297 1 97.19 260 TYR B N 1
ATOM 5618 C CA . TYR B 1 260 ? -8.617 26.562 21.312 1 97.19 260 TYR B CA 1
ATOM 5619 C C . TYR B 1 260 ? -9.758 25.594 21.609 1 97.19 260 TYR B C 1
ATOM 5621 O O . TYR B 1 260 ? -10.742 25.953 22.234 1 97.19 260 TYR B O 1
ATOM 5629 N N . LEU B 1 261 ? -9.703 24.422 21.047 1 96.75 261 LEU B N 1
ATOM 5630 C CA . LEU B 1 261 ? -10.406 23.203 21.422 1 96.75 261 LEU B CA 1
ATOM 5631 C C . LEU B 1 261 ? -9.422 22.078 21.703 1 96.75 261 LEU B C 1
ATOM 5633 O O . LEU B 1 261 ? -8.758 21.562 20.797 1 96.75 261 LEU B O 1
ATOM 5637 N N . MET B 1 262 ? -9.367 21.688 22.953 1 94.62 262 MET B N 1
ATOM 5638 C CA . MET B 1 262 ? -8.359 20.703 23.375 1 94.62 262 MET B CA 1
ATOM 5639 C C . MET B 1 262 ? -9.016 19.469 23.953 1 94.62 262 MET B C 1
ATOM 5641 O O . MET B 1 262 ? -10.023 19.562 24.672 1 94.62 262 MET B O 1
ATOM 5645 N N . SER B 1 263 ? -8.406 18.328 23.562 1 92.94 263 SER B N 1
ATOM 5646 C CA . SER B 1 263 ? -8.875 17.078 24.156 1 92.94 263 SER B CA 1
ATOM 5647 C C . SER B 1 263 ? -8.414 16.969 25.609 1 92.94 263 SER B C 1
ATOM 5649 O O . SER B 1 263 ? -7.297 17.375 25.953 1 92.94 263 SER B O 1
ATOM 5651 N N . LEU B 1 264 ? -9.266 16.422 26.422 1 91.81 264 LEU B N 1
ATOM 5652 C CA . LEU B 1 264 ? -8.961 16.219 27.844 1 91.81 264 LEU B CA 1
ATOM 5653 C C . LEU B 1 264 ? -8.742 14.734 28.125 1 91.81 264 LEU B C 1
ATOM 5655 O O . LEU B 1 264 ? -9.359 13.875 27.5 1 91.81 264 LEU B O 1
ATOM 5659 N N . LYS B 1 265 ? -7.84 14.477 28.844 1 85.75 265 LYS B N 1
ATOM 5660 C CA . LYS B 1 265 ? -7.609 13.102 29.281 1 85.75 265 LYS B CA 1
ATOM 5661 C C . LYS B 1 265 ? -7.656 13 30.812 1 85.75 265 LYS B C 1
ATOM 5663 O O . LYS B 1 265 ? -7.645 14.016 31.5 1 85.75 265 LYS B O 1
ATOM 5668 N N . VAL B 1 266 ? -7.707 11.734 31.203 1 76.81 266 VAL B N 1
ATOM 5669 C CA . VAL B 1 266 ? -7.727 11.445 32.625 1 76.81 266 VAL B CA 1
ATOM 5670 C C . VAL B 1 266 ? -6.48 12.039 33.281 1 76.81 266 VAL B C 1
ATOM 5672 O O . VAL B 1 266 ? -5.379 11.945 32.75 1 76.81 266 VAL B O 1
ATOM 5675 N N . GLY B 1 267 ? -6.648 12.789 34.375 1 71 267 GLY B N 1
ATOM 5676 C CA . GLY B 1 267 ? -5.508 13.305 35.125 1 71 267 GLY B CA 1
ATOM 5677 C C . GLY B 1 267 ? -5.336 14.805 34.969 1 71 267 GLY B C 1
ATOM 5678 O O . GLY B 1 267 ? -4.512 15.414 35.656 1 71 267 GLY B O 1
ATOM 5679 N N . GLN B 1 268 ? -6.027 15.359 34.062 1 76.69 268 GLN B N 1
ATOM 5680 C CA . GLN B 1 268 ? -5.875 16.797 33.875 1 76.69 268 GLN B CA 1
ATOM 5681 C C . GLN B 1 268 ? -6.652 17.594 34.906 1 76.69 268 GLN B C 1
ATOM 5683 O O . GLN B 1 268 ? -7.242 18.625 34.594 1 76.69 268 GLN B O 1
ATOM 5688 N N . GLY B 1 269 ? -6.699 17.047 36.094 1 77.44 269 GLY B N 1
ATOM 5689 C CA . GLY B 1 269 ? -7.094 17.766 37.281 1 77.44 269 GLY B CA 1
ATOM 5690 C C . GLY B 1 269 ? -8.586 18.016 37.375 1 77.44 269 GLY B C 1
ATOM 5691 O O . GLY B 1 269 ? -9.391 17.125 37.062 1 77.44 269 GLY B O 1
ATOM 5692 N N . ARG B 1 270 ? -8.828 19.312 37.844 1 83.5 270 ARG B N 1
ATOM 5693 C CA . ARG B 1 270 ? -10.172 19.734 38.219 1 83.5 270 ARG B CA 1
ATOM 5694 C C . ARG B 1 270 ? -11.078 19.859 37 1 83.5 270 ARG B C 1
ATOM 5696 O O . ARG B 1 270 ? -12.273 19.562 37.094 1 83.5 270 ARG B O 1
ATOM 5703 N N . LEU B 1 271 ? -10.477 20.188 35.969 1 89.31 271 LEU B N 1
ATOM 5704 C CA . LEU B 1 271 ? -11.281 20.406 34.781 1 89.31 271 LEU B CA 1
ATOM 5705 C C . LEU B 1 271 ? -11.82 19.078 34.25 1 89.31 271 LEU B C 1
ATOM 5707 O O . LEU B 1 271 ? -12.992 18.984 33.875 1 89.31 271 LEU B O 1
ATOM 5711 N N . TRP B 1 272 ? -11.008 18.078 34.188 1 90.12 272 TRP B N 1
ATOM 5712 C CA . TRP B 1 272 ? -11.438 16.766 33.75 1 90.12 272 TRP B CA 1
ATOM 5713 C C . TRP B 1 272 ? -12.562 16.234 34.656 1 90.12 272 TRP B C 1
ATOM 5715 O O . TRP B 1 272 ? -13.594 15.773 34.156 1 90.12 272 TRP B O 1
ATOM 5725 N N . GLU B 1 273 ? -12.359 16.328 35.906 1 89.69 273 GLU B N 1
ATOM 5726 C CA . GLU B 1 273 ? -13.352 15.852 36.844 1 89.69 273 GLU B CA 1
ATOM 5727 C C . GLU B 1 273 ? -14.68 16.594 36.688 1 89.69 273 GLU B C 1
ATOM 5729 O O . GLU B 1 273 ? -15.75 15.961 36.688 1 89.69 273 GLU B O 1
ATOM 5734 N N . HIS B 1 274 ? -14.523 17.828 36.562 1 91.38 274 HIS B N 1
ATOM 5735 C CA . HIS B 1 274 ? -15.734 18.625 36.344 1 91.38 274 HIS B CA 1
ATOM 5736 C C . HIS B 1 274 ? -16.453 18.203 35.094 1 91.38 274 HIS B C 1
ATOM 5738 O O . HIS B 1 274 ? -17.688 18.062 35.094 1 91.38 274 HIS B O 1
ATOM 5744 N N . ALA B 1 275 ? -15.734 18.047 33.969 1 93.44 275 ALA B N 1
ATOM 5745 C CA . ALA B 1 275 ? -16.328 17.656 32.688 1 93.44 275 ALA B CA 1
ATOM 5746 C C . ALA B 1 275 ? -17.031 16.312 32.812 1 93.44 275 ALA B C 1
ATOM 5748 O O . ALA B 1 275 ? -18.156 16.141 32.312 1 93.44 275 ALA B O 1
ATOM 5749 N N . VAL B 1 276 ? -16.406 15.406 33.438 1 92.44 276 VAL B N 1
ATOM 5750 C CA . VAL B 1 276 ? -16.969 14.07 33.594 1 92.44 276 VAL B CA 1
ATOM 5751 C C . VAL B 1 276 ? -18.203 14.125 34.5 1 92.44 276 VAL B C 1
ATOM 5753 O O . VAL B 1 276 ? -19.234 13.508 34.188 1 92.44 276 VAL B O 1
ATOM 5756 N N . ASP B 1 277 ? -18.125 14.82 35.531 1 91.88 277 ASP B N 1
ATOM 5757 C CA . ASP B 1 277 ? -19.219 14.938 36.469 1 91.88 277 ASP B CA 1
ATOM 5758 C C . ASP B 1 277 ? -20.438 15.578 35.812 1 91.88 277 ASP B C 1
ATOM 5760 O O . ASP B 1 277 ? -21.578 15.18 36.094 1 91.88 277 ASP B O 1
ATOM 5764 N N . THR B 1 278 ? -20.203 16.547 35.031 1 91.75 278 THR B N 1
ATOM 5765 C CA . THR B 1 278 ? -21.297 17.328 34.469 1 91.75 278 THR B CA 1
ATOM 5766 C C . THR B 1 278 ? -21.859 16.656 33.25 1 91.75 278 THR B C 1
ATOM 5768 O O . THR B 1 278 ? -23.078 16.688 33 1 91.75 278 THR B O 1
ATOM 5771 N N . LEU B 1 279 ? -20.984 16.062 32.406 1 94.81 279 LEU B N 1
ATOM 5772 C CA . LEU B 1 279 ? -21.453 15.586 31.125 1 94.81 279 LEU B CA 1
ATOM 5773 C C . LEU B 1 279 ? -21.5 14.062 31.094 1 94.81 279 LEU B C 1
ATOM 5775 O O . LEU B 1 279 ? -22.141 13.469 30.219 1 94.81 279 LEU B O 1
ATOM 5779 N N . GLY B 1 280 ? -20.844 13.367 31.922 1 92.06 280 GLY B N 1
ATOM 5780 C CA . GLY B 1 280 ? -20.625 11.938 31.859 1 92.06 280 GLY B CA 1
ATOM 5781 C C . GLY B 1 280 ? -21.906 11.125 31.906 1 92.06 280 GLY B C 1
ATOM 5782 O O . GLY B 1 280 ? -22.016 10.086 31.25 1 92.06 280 GLY B O 1
ATOM 5783 N N . ASP B 1 281 ? -22.875 11.562 32.625 1 89 281 ASP B N 1
ATOM 5784 C CA . ASP B 1 281 ? -24.062 10.758 32.844 1 89 281 ASP B CA 1
ATOM 5785 C C . ASP B 1 281 ? -25.203 11.195 31.922 1 89 281 ASP B C 1
ATOM 5787 O O . ASP B 1 281 ? -26.328 10.688 32.031 1 89 281 ASP B O 1
ATOM 5791 N N . ARG B 1 282 ? -24.828 12.078 31.156 1 90.94 282 ARG B N 1
ATOM 5792 C CA . ARG B 1 282 ? -25.875 12.531 30.25 1 90.94 282 ARG B CA 1
ATOM 5793 C C . ARG B 1 282 ? -26.125 11.5 29.156 1 90.94 282 ARG B C 1
ATOM 5795 O O . ARG B 1 282 ? -25.188 10.93 28.594 1 90.94 282 ARG B O 1
ATOM 5802 N N . GLU B 1 283 ? -27.438 11.258 28.891 1 85.19 283 GLU B N 1
ATOM 5803 C CA . GLU B 1 283 ? -27.844 10.195 27.969 1 85.19 283 GLU B CA 1
ATOM 5804 C C . GLU B 1 283 ? -28.062 10.75 26.562 1 85.19 283 GLU B C 1
ATOM 5806 O O . GLU B 1 283 ? -28.172 11.961 26.375 1 85.19 283 GLU B O 1
ATOM 5811 N N . GLY B 1 284 ? -28.156 9.875 25.656 1 78.5 284 GLY B N 1
ATOM 5812 C CA . GLY B 1 284 ? -28.266 10.18 24.234 1 78.5 284 GLY B CA 1
ATOM 5813 C C . GLY B 1 284 ? -29.422 11.086 23.906 1 78.5 284 GLY B C 1
ATOM 5814 O O . GLY B 1 284 ? -29.297 11.992 23.078 1 78.5 284 GLY B O 1
ATOM 5815 N N . ARG B 1 285 ? -30.562 10.93 24.594 1 78.44 285 ARG B N 1
ATOM 5816 C CA . ARG B 1 285 ? -31.766 11.711 24.328 1 78.44 285 ARG B CA 1
ATOM 5817 C C . ARG B 1 285 ? -31.547 13.18 24.688 1 78.44 285 ARG B C 1
ATOM 5819 O O . ARG B 1 285 ? -32.25 14.055 24.203 1 78.44 285 ARG B O 1
ATOM 5826 N N . GLN B 1 286 ? -30.484 13.445 25.422 1 87.75 286 GLN B N 1
ATOM 5827 C CA . GLN B 1 286 ? -30.203 14.797 25.891 1 87.75 286 GLN B CA 1
ATOM 5828 C C . GLN B 1 286 ? -29.047 15.422 25.125 1 87.75 286 GLN B C 1
ATOM 5830 O O . GLN B 1 286 ? -28.469 16.422 25.531 1 87.75 286 GLN B O 1
ATOM 5835 N N . ALA B 1 287 ? -28.75 14.828 24.031 1 94.25 287 ALA B N 1
ATOM 5836 C CA . ALA B 1 287 ? -27.609 15.328 23.281 1 94.25 287 ALA B CA 1
ATOM 5837 C C . ALA B 1 287 ? -27.922 16.656 22.594 1 94.25 287 ALA B C 1
ATOM 5839 O O . ALA B 1 287 ? -29.047 16.844 22.109 1 94.25 287 ALA B O 1
ATOM 5840 N N . ASP B 1 288 ? -27 17.531 22.609 1 95.5 288 ASP B N 1
ATOM 5841 C CA . ASP B 1 288 ? -27.141 18.812 21.938 1 95.5 288 ASP B CA 1
ATOM 5842 C C . ASP B 1 288 ? -27.125 18.641 20.422 1 95.5 288 ASP B C 1
ATOM 5844 O O . ASP B 1 288 ? -27.641 19.484 19.688 1 95.5 288 ASP B O 1
ATOM 5848 N N . HIS B 1 289 ? -26.5 17.656 19.953 1 95.88 289 HIS B N 1
ATOM 5849 C CA . HIS B 1 289 ? -26.438 17.328 18.547 1 95.88 289 HIS B CA 1
ATOM 5850 C C . HIS B 1 289 ? -26.172 15.836 18.328 1 95.88 289 HIS B C 1
ATOM 5852 O O . HIS B 1 289 ? -25.453 15.211 19.125 1 95.88 289 HIS B O 1
ATOM 5858 N N . ARG B 1 290 ? -26.75 15.266 17.328 1 94.31 290 ARG B N 1
ATOM 5859 C CA . ARG B 1 290 ? -26.516 13.883 16.938 1 94.31 290 ARG B CA 1
ATOM 5860 C C . ARG B 1 290 ? -26.312 13.773 15.422 1 94.31 290 ARG B C 1
ATOM 5862 O O . ARG B 1 290 ? -26.938 14.5 14.648 1 94.31 290 ARG B O 1
ATOM 5869 N N . ASP B 1 291 ? -25.328 12.93 15.086 1 91.5 291 ASP B N 1
ATOM 5870 C CA . ASP B 1 291 ? -25.047 12.695 13.672 1 91.5 291 ASP B CA 1
ATOM 5871 C C . ASP B 1 291 ? -24.797 11.219 13.406 1 91.5 291 ASP B C 1
ATOM 5873 O O . ASP B 1 291 ? -24.312 10.492 14.281 1 91.5 291 ASP B O 1
ATOM 5877 N N . VAL B 1 292 ? -25.266 10.727 12.258 1 88.62 292 VAL B N 1
ATOM 5878 C CA . VAL B 1 292 ? -25.047 9.344 11.844 1 88.62 292 VAL B CA 1
ATOM 5879 C C . VAL B 1 292 ? -24.344 9.312 10.492 1 88.62 292 VAL B C 1
ATOM 5881 O O . VAL B 1 292 ? -24.781 9.969 9.539 1 88.62 292 VAL B O 1
ATOM 5884 N N . VAL B 1 293 ? -23.203 8.602 10.508 1 82.75 293 VAL B N 1
ATOM 5885 C CA . VAL B 1 293 ? -22.438 8.531 9.266 1 82.75 293 VAL B CA 1
ATOM 5886 C C . VAL B 1 293 ? -22.125 7.074 8.938 1 82.75 293 VAL B C 1
ATOM 5888 O O . VAL B 1 293 ? -22.125 6.219 9.828 1 82.75 293 VAL B O 1
ATOM 5891 N N . GLU B 1 294 ? -21.938 6.773 7.613 1 73.62 294 GLU B N 1
ATOM 5892 C CA . GLU B 1 294 ? -21.469 5.465 7.16 1 73.62 294 GLU B CA 1
ATOM 5893 C C . GLU B 1 294 ? -20.016 5.516 6.703 1 73.62 294 GLU B C 1
ATOM 5895 O O . GLU B 1 294 ? -19.656 6.32 5.84 1 73.62 294 GLU B O 1
ATOM 5900 N N . GLU B 1 295 ? -19.156 4.879 7.371 1 65.44 295 GLU B N 1
ATOM 5901 C CA . GLU B 1 295 ? -17.734 4.812 7.02 1 65.44 295 GLU B CA 1
ATOM 5902 C C . GLU B 1 295 ? -17.266 3.369 6.883 1 65.44 295 GLU B C 1
ATOM 5904 O O . GLU B 1 295 ? -17.375 2.586 7.828 1 65.44 295 GLU B O 1
ATOM 5909 N N . ARG B 1 296 ? -16.641 3 5.66 1 57.34 296 ARG B N 1
ATOM 5910 C CA . ARG B 1 296 ? -16.078 1.681 5.387 1 57.34 296 ARG B CA 1
ATOM 5911 C C . ARG B 1 296 ? -17.094 0.583 5.691 1 57.34 296 ARG B C 1
ATOM 5913 O O . ARG B 1 296 ? -16.766 -0.419 6.328 1 57.34 296 ARG B O 1
ATOM 5920 N N . GLY B 1 297 ? -18.328 0.869 5.469 1 58.62 297 GLY B N 1
ATOM 5921 C CA . GLY B 1 297 ? -19.375 -0.131 5.613 1 58.62 297 GLY B CA 1
ATOM 5922 C C . GLY B 1 297 ? -19.953 -0.198 7.016 1 58.62 297 GLY B C 1
ATOM 5923 O O . GLY B 1 297 ? -20.781 -1.053 7.312 1 58.62 297 GLY B O 1
ATOM 5924 N N . LYS B 1 298 ? -19.438 0.61 7.934 1 68.62 298 LYS B N 1
ATOM 5925 C CA . LYS B 1 298 ? -19.953 0.643 9.305 1 68.62 298 LYS B CA 1
ATOM 5926 C C . LYS B 1 298 ? -20.75 1.915 9.57 1 68.62 298 LYS B C 1
ATOM 5928 O O . LYS B 1 298 ? -20.406 2.984 9.055 1 68.62 298 LYS B O 1
ATOM 5933 N N . THR B 1 299 ? -21.781 1.717 10.344 1 81.81 299 THR B N 1
ATOM 5934 C CA . THR B 1 299 ? -22.562 2.867 10.766 1 81.81 299 THR B CA 1
ATOM 5935 C C . THR B 1 299 ? -22.031 3.43 12.086 1 81.81 299 THR B C 1
ATOM 5937 O O . THR B 1 299 ? -21.906 2.701 13.07 1 81.81 299 THR B O 1
ATOM 5940 N N . ILE B 1 300 ? -21.734 4.68 12.102 1 86.44 300 ILE B N 1
ATOM 5941 C CA . ILE B 1 300 ? -21.203 5.352 13.281 1 86.44 300 ILE B CA 1
ATOM 5942 C C . ILE B 1 300 ? -22.156 6.453 13.727 1 86.44 300 ILE B C 1
ATOM 5944 O O . ILE B 1 300 ? -22.562 7.297 12.922 1 86.44 300 ILE B O 1
ATOM 5948 N N . CYS B 1 301 ? -22.531 6.344 14.961 1 90.38 301 CYS B N 1
ATOM 5949 C CA . CYS B 1 301 ? -23.391 7.375 15.555 1 90.38 301 CYS B CA 1
ATOM 5950 C C . CYS B 1 301 ? -22.578 8.266 16.5 1 90.38 301 CYS B C 1
ATOM 5952 O O . CYS B 1 301 ? -21.859 7.777 17.359 1 90.38 301 CYS B O 1
ATOM 5954 N N . TYR B 1 302 ? -22.766 9.578 16.25 1 92.69 302 TYR B N 1
ATOM 5955 C CA . TYR B 1 302 ? -22.125 10.555 17.125 1 92.69 302 TYR B CA 1
ATOM 5956 C C . TYR B 1 302 ? -23.172 11.312 17.938 1 92.69 302 TYR B C 1
ATOM 5958 O O . TYR B 1 302 ? -24.219 11.68 17.422 1 92.69 302 TYR B O 1
ATOM 5966 N N . SER B 1 303 ? -22.875 11.461 19.234 1 95.31 303 SER B N 1
ATOM 5967 C CA . SER B 1 303 ? -23.641 12.336 20.109 1 95.31 303 SER B CA 1
ATOM 5968 C C . SER B 1 303 ? -22.734 13.344 20.812 1 95.31 303 SER B C 1
ATOM 5970 O O . SER B 1 303 ? -21.625 13.008 21.234 1 95.31 303 SER B O 1
ATOM 5972 N N . VAL B 1 304 ? -23.25 14.625 20.875 1 97.31 304 VAL B N 1
ATOM 5973 C CA . VAL B 1 304 ? -22.453 15.688 21.469 1 97.31 304 VAL B CA 1
ATOM 5974 C C . VAL B 1 304 ? -23.219 16.359 22.609 1 97.31 304 VAL B C 1
ATOM 5976 O O . VAL B 1 304 ? -24.406 16.672 22.453 1 97.31 304 VAL B O 1
ATOM 5979 N N . TRP B 1 305 ? -22.562 16.469 23.75 1 97.44 305 TRP B N 1
ATOM 5980 C CA . TRP B 1 305 ? -23.078 17.25 24.875 1 97.44 305 TRP B CA 1
ATOM 5981 C C . TRP B 1 305 ? -22.125 18.391 25.234 1 97.44 305 TRP B C 1
ATOM 5983 O O . TRP B 1 305 ? -20.906 18.234 25.156 1 97.44 305 TRP B O 1
ATOM 5993 N N . ARG B 1 306 ? -22.656 19.484 25.625 1 96.56 306 ARG B N 1
ATOM 5994 C CA . ARG B 1 306 ? -21.859 20.641 26 1 96.56 306 ARG B CA 1
ATOM 5995 C C . ARG B 1 306 ? -22.344 21.234 27.328 1 96.56 306 ARG B C 1
ATOM 5997 O O . ARG B 1 306 ? -23.5 21.062 27.703 1 96.56 306 ARG B O 1
ATOM 6004 N N . GLU B 1 307 ? -21.422 21.859 27.969 1 95.12 307 GLU B N 1
ATOM 6005 C CA . GLU B 1 307 ? -21.734 22.594 29.188 1 95.12 307 GLU B CA 1
ATOM 6006 C C . GLU B 1 307 ? -20.891 23.859 29.297 1 95.12 307 GLU B C 1
ATOM 6008 O O . GLU B 1 307 ? -19.688 23.844 29.031 1 95.12 307 GLU B O 1
ATOM 6013 N N . LYS B 1 308 ? -21.562 24.906 29.609 1 95.88 308 LYS B N 1
ATOM 6014 C CA . LYS B 1 308 ? -20.859 26.172 29.828 1 95.88 308 LYS B CA 1
ATOM 6015 C C . LYS B 1 308 ? -20.031 26.125 31.109 1 95.88 308 LYS B C 1
ATOM 6017 O O . LYS B 1 308 ? -20.453 25.547 32.125 1 95.88 308 LYS B O 1
ATOM 6022 N N . LEU B 1 309 ? -18.906 26.672 31.031 1 93.69 309 LEU B N 1
ATOM 6023 C CA . LEU B 1 309 ? -18.047 26.797 32.219 1 93.69 309 LEU B CA 1
ATOM 6024 C C . LEU B 1 309 ? -18.156 28.203 32.812 1 93.69 309 LEU B C 1
ATOM 6026 O O . LEU B 1 309 ? -18 29.203 32.094 1 93.69 309 LEU B O 1
ATOM 6030 N N . ASP B 1 310 ? -18.609 28.078 34.156 1 85.06 310 ASP B N 1
ATOM 6031 C CA . ASP B 1 310 ? -18.688 29.328 34.906 1 85.06 310 ASP B CA 1
ATOM 6032 C C . ASP B 1 310 ? -17.562 29.422 35.938 1 85.06 310 ASP B C 1
ATOM 6034 O O . ASP B 1 310 ? -17.391 28.516 36.75 1 85.06 310 ASP B O 1
ATOM 6038 N N . GLY B 1 311 ? -16.344 29.875 35.656 1 79.44 311 GLY B N 1
ATOM 6039 C CA . GLY B 1 311 ? -15.258 30.016 36.625 1 79.44 311 GLY B CA 1
ATOM 6040 C C . GLY B 1 311 ? -13.914 29.641 36.031 1 79.44 311 GLY B C 1
ATOM 6041 O O . GLY B 1 311 ? -13.758 29.547 34.812 1 79.44 311 GLY B O 1
ATOM 6042 N N . GLU B 1 312 ? -13.031 29.531 37.156 1 81.44 312 GLU B N 1
ATOM 6043 C CA . GLU B 1 312 ? -11.656 29.234 36.75 1 81.44 312 GLU B CA 1
ATOM 6044 C C . GLU B 1 312 ? -11.312 27.766 37 1 81.44 312 GLU B C 1
ATOM 6046 O O . GLU B 1 312 ? -11.508 27.25 38.094 1 81.44 312 GLU B O 1
ATOM 6051 N N . TYR B 1 313 ? -10.93 27.125 35.969 1 86.5 313 TYR B N 1
ATOM 6052 C CA . TYR B 1 313 ? -10.586 25.703 36.094 1 86.5 313 TYR B CA 1
ATOM 6053 C C . TYR B 1 313 ? -9.141 25.469 35.688 1 86.5 313 TYR B C 1
ATOM 6055 O O . TYR B 1 313 ? -8.781 24.359 35.281 1 86.5 313 TYR B O 1
ATOM 6063 N N . GLY B 1 314 ? -8.359 26.562 35.625 1 86.44 314 GLY B N 1
ATOM 6064 C CA . GLY B 1 314 ? -6.938 26.406 35.344 1 86.44 314 GLY B CA 1
ATOM 6065 C C . GLY B 1 314 ? -6.586 26.672 33.906 1 86.44 314 GLY B C 1
ATOM 6066 O O . GLY B 1 314 ? -5.461 27.062 33.594 1 86.44 314 GLY B O 1
ATOM 6067 N N . PHE B 1 315 ? -7.48 26.406 33 1 91.75 315 PHE B N 1
ATOM 6068 C CA . PHE B 1 315 ? -7.266 26.688 31.578 1 91.75 315 PHE B CA 1
ATOM 6069 C C . PHE B 1 315 ? -7.73 28.094 31.234 1 91.75 315 PHE B C 1
ATOM 6071 O O . PHE B 1 315 ? -8.93 28.375 31.234 1 91.75 315 PHE B O 1
ATOM 6078 N N . GLU B 1 316 ? -6.77 28.891 30.938 1 92.81 316 GLU B N 1
ATOM 6079 C CA . GLU B 1 316 ? -7.09 30.297 30.641 1 92.81 316 GLU B CA 1
ATOM 6080 C C . GLU B 1 316 ? -8.094 30.406 29.5 1 92.81 316 GLU B C 1
ATOM 6082 O O . GLU B 1 316 ? -7.914 29.781 28.453 1 92.81 316 GLU B O 1
ATOM 6087 N N . GLY B 1 317 ? -9.172 31.125 29.812 1 93.94 317 GLY B N 1
ATOM 6088 C CA . GLY B 1 317 ? -10.148 31.422 28.781 1 93.94 317 GLY B CA 1
ATOM 6089 C C . GLY B 1 317 ? -11.164 30.312 28.578 1 93.94 317 GLY B C 1
ATOM 6090 O O . GLY B 1 317 ? -12.062 30.438 27.734 1 93.94 317 GLY B O 1
ATOM 6091 N N . ALA B 1 318 ? -11.07 29.219 29.312 1 95.69 318 ALA B N 1
ATOM 6092 C CA . ALA B 1 318 ? -12.008 28.109 29.156 1 95.69 318 ALA B CA 1
ATOM 6093 C C . ALA B 1 318 ? -13.445 28.562 29.406 1 95.69 318 ALA B C 1
ATOM 6095 O O . ALA B 1 318 ? -13.742 29.172 30.422 1 95.69 318 ALA B O 1
ATOM 6096 N N . ARG B 1 319 ? -14.336 28.188 28.422 1 96.44 319 ARG B N 1
ATOM 6097 C CA . ARG B 1 319 ? -15.703 28.672 28.547 1 96.44 319 ARG B CA 1
ATOM 6098 C C . ARG B 1 319 ? -16.703 27.531 28.344 1 96.44 319 ARG B C 1
ATOM 6100 O O . ARG B 1 319 ? -17.891 27.688 28.656 1 96.44 319 ARG B O 1
ATOM 6107 N N . GLN B 1 320 ? -16.203 26.438 27.891 1 96.56 320 GLN B N 1
ATOM 6108 C CA . GLN B 1 320 ? -17.109 25.328 27.672 1 96.56 320 GLN B CA 1
ATOM 6109 C C . GLN B 1 320 ? -16.375 23.984 27.734 1 96.56 320 GLN B C 1
ATOM 6111 O O . GLN B 1 320 ? -15.18 23.922 27.453 1 96.56 320 GLN B O 1
ATOM 6116 N N . VAL B 1 321 ? -17.047 23.016 28.203 1 96.25 321 VAL B N 1
ATOM 6117 C CA . VAL B 1 321 ? -16.609 21.625 28.062 1 96.25 321 VAL B CA 1
ATOM 6118 C C . VAL B 1 321 ? -17.547 20.859 27.141 1 96.25 321 VAL B C 1
ATOM 6120 O O . VAL B 1 321 ? -18.75 21.172 27.078 1 96.25 321 VAL B O 1
ATOM 6123 N N . VAL B 1 322 ? -16.969 19.953 26.391 1 97.12 322 VAL B N 1
ATOM 6124 C CA . VAL B 1 322 ? -17.734 19.203 25.391 1 97.12 322 VAL B CA 1
ATOM 6125 C C . VAL B 1 322 ? -17.469 17.703 25.562 1 97.12 322 VAL B C 1
ATOM 6127 O O . VAL B 1 322 ? -16.328 17.297 25.797 1 97.12 322 VAL B O 1
ATOM 6130 N N . ARG B 1 323 ? -18.453 16.875 25.469 1 97 323 ARG B N 1
ATOM 6131 C CA . ARG B 1 323 ? -18.344 15.422 25.391 1 97 323 ARG B CA 1
ATOM 6132 C C . ARG B 1 323 ? -18.844 14.906 24.047 1 97 323 ARG B C 1
ATOM 6134 O O . ARG B 1 323 ? -19.938 15.281 23.609 1 97 323 ARG B O 1
ATOM 6141 N N . ILE B 1 324 ? -18.094 14.109 23.375 1 95.62 324 ILE B N 1
ATOM 6142 C CA . ILE B 1 324 ? -18.484 13.484 22.125 1 95.62 324 ILE B CA 1
ATOM 6143 C C . ILE B 1 324 ? -18.469 11.969 22.281 1 95.62 324 ILE B C 1
ATOM 6145 O O . ILE B 1 324 ? -17.438 11.383 22.641 1 95.62 324 ILE B O 1
ATOM 6149 N N . GLU B 1 325 ? -19.547 11.305 22.016 1 94.19 325 GLU B N 1
ATOM 6150 C CA . GLU B 1 325 ? -19.672 9.852 22.047 1 94.19 325 GLU B CA 1
ATOM 6151 C C . GLU B 1 325 ? -19.734 9.266 20.641 1 94.19 325 GLU B C 1
ATOM 6153 O O . GLU B 1 325 ? -20.484 9.766 19.781 1 94.19 325 GLU B O 1
ATOM 6158 N N . ARG B 1 326 ? -18.891 8.359 20.406 1 90.75 326 ARG B N 1
ATOM 6159 C CA . ARG B 1 326 ? -18.859 7.629 19.141 1 90.75 326 ARG B CA 1
ATOM 6160 C C . ARG B 1 326 ? -19.328 6.191 19.344 1 90.75 326 ARG B C 1
ATOM 6162 O O . ARG B 1 326 ? -18.719 5.43 20.094 1 90.75 326 ARG B O 1
ATOM 6169 N N . VAL B 1 327 ? -20.375 5.785 18.641 1 87.81 327 VAL B N 1
ATOM 6170 C CA . VAL B 1 327 ? -20.906 4.43 18.719 1 87.81 327 VAL B CA 1
ATOM 6171 C C . VAL B 1 327 ? -20.828 3.762 17.344 1 87.81 327 VAL B C 1
ATOM 6173 O O . VAL B 1 327 ? -21.406 4.242 16.375 1 87.81 327 VAL B O 1
ATOM 6176 N N . VAL B 1 328 ? -19.969 2.781 17.266 1 85 328 VAL B N 1
ATOM 6177 C CA . VAL B 1 328 ? -19.875 2.012 16.031 1 85 328 VAL B CA 1
ATOM 6178 C C . VAL B 1 328 ? -20.766 0.777 16.109 1 85 328 VAL B C 1
ATOM 6180 O O . VAL B 1 328 ? -20.609 -0.049 17.016 1 85 328 VAL B O 1
ATOM 6183 N N . ALA B 1 329 ? -21.656 0.832 15.172 1 76.56 329 ALA B N 1
ATOM 6184 C CA . ALA B 1 329 ? -22.547 -0.326 15.141 1 76.56 329 ALA B CA 1
ATOM 6185 C C . ALA B 1 329 ? -21.812 -1.569 14.648 1 76.56 329 ALA B C 1
ATOM 6187 O O . ALA B 1 329 ? -21.062 -1.509 13.672 1 76.56 329 ALA B O 1
ATOM 6188 N N . GLY B 1 330 ? -21.406 -2.477 15.523 1 62 330 GLY B N 1
ATOM 6189 C CA . GLY B 1 330 ? -20.797 -3.725 15.086 1 62 330 GLY B CA 1
ATOM 6190 C C . GLY B 1 330 ? -21.781 -4.883 15.055 1 62 330 GLY B C 1
ATOM 6191 O O . GLY B 1 330 ? -22.938 -4.742 15.477 1 62 330 GLY B O 1
ATOM 6192 N N . ASP B 1 331 ? -21.453 -5.941 14.266 1 55.22 331 ASP B N 1
ATOM 6193 C CA . ASP B 1 331 ? -22.297 -7.137 14.18 1 55.22 331 ASP B CA 1
ATOM 6194 C C . ASP B 1 331 ? -22.688 -7.637 15.57 1 55.22 331 ASP B C 1
ATOM 6196 O O . ASP B 1 331 ? -23.812 -8.07 15.789 1 55.22 331 ASP B O 1
ATOM 6200 N N . GLU B 1 332 ? -21.734 -7.633 16.484 1 55.19 332 GLU B N 1
ATOM 6201 C CA . GLU B 1 332 ? -22.062 -8.227 17.781 1 55.19 332 GLU B CA 1
ATOM 6202 C C . GLU B 1 332 ? -22.156 -7.164 18.875 1 55.19 332 GLU B C 1
ATOM 6204 O O . GLU B 1 332 ? -23.078 -7.18 19.688 1 55.19 332 GLU B O 1
ATOM 6209 N N . ASP B 1 333 ? -21.109 -6.391 19.031 1 64.38 333 ASP B N 1
ATOM 6210 C CA . ASP B 1 333 ? -21.047 -5.387 20.094 1 64.38 333 ASP B CA 1
ATOM 6211 C C . ASP B 1 333 ? -20.656 -4.023 19.531 1 64.38 333 ASP B C 1
ATOM 6213 O O . ASP B 1 333 ? -19.812 -3.934 18.641 1 64.38 333 ASP B O 1
ATOM 6217 N N . ALA B 1 334 ? -21.578 -3.146 19.984 1 75.31 334 ALA B N 1
ATOM 6218 C CA . ALA B 1 334 ? -21.234 -1.778 19.594 1 75.31 334 ALA B CA 1
ATOM 6219 C C . ALA B 1 334 ? -19.984 -1.303 20.344 1 75.31 334 ALA B C 1
ATOM 6221 O O . ALA B 1 334 ? -19.781 -1.645 21.5 1 75.31 334 ALA B O 1
ATOM 6222 N N . GLU B 1 335 ? -19.062 -0.82 19.672 1 82.56 335 GLU B N 1
ATOM 6223 C CA . GLU B 1 335 ? -17.906 -0.149 20.281 1 82.56 335 GLU B CA 1
ATOM 6224 C C . GLU B 1 335 ? -18.234 1.309 20.594 1 82.56 335 GLU B C 1
ATOM 6226 O O . GLU B 1 335 ? -18.641 2.066 19.719 1 82.56 335 GLU B O 1
ATOM 6231 N N . VAL B 1 336 ? -18.234 1.568 21.953 1 84.81 336 VAL B N 1
ATOM 6232 C CA . VAL B 1 336 ? -18.547 2.926 22.391 1 84.81 336 VAL B CA 1
ATOM 6233 C C . VAL B 1 336 ? -17.266 3.627 22.859 1 84.81 336 VAL B C 1
ATOM 6235 O O . VAL B 1 336 ? -16.469 3.041 23.578 1 84.81 336 VAL B O 1
ATOM 6238 N N . GLY B 1 337 ? -17.047 4.832 22.359 1 89.06 337 GLY B N 1
ATOM 6239 C CA . GLY B 1 337 ? -15.945 5.672 22.781 1 89.06 337 GLY B CA 1
ATOM 6240 C C . GLY B 1 337 ? -16.375 7.078 23.172 1 89.06 337 GLY B C 1
ATOM 6241 O O . GLY B 1 337 ? -17.188 7.695 22.469 1 89.06 337 GLY B O 1
ATOM 6242 N N . ASN B 1 338 ? -15.906 7.523 24.375 1 91.38 338 ASN B N 1
ATOM 6243 C CA . ASN B 1 338 ? -16.172 8.883 24.844 1 91.38 338 ASN B CA 1
ATOM 6244 C C . ASN B 1 338 ? -14.906 9.727 24.859 1 91.38 338 ASN B C 1
ATOM 6246 O O . ASN B 1 338 ? -13.836 9.242 25.234 1 91.38 338 ASN B O 1
ATOM 6250 N N . ARG B 1 339 ? -15.086 10.969 24.391 1 92.75 339 ARG B N 1
ATOM 6251 C CA . ARG B 1 339 ? -14.008 11.945 24.469 1 92.75 339 ARG B CA 1
ATOM 6252 C C . ARG B 1 339 ? -14.5 13.273 25.031 1 92.75 339 ARG B C 1
ATOM 6254 O O . ARG B 1 339 ? -15.625 13.688 24.75 1 92.75 339 ARG B O 1
ATOM 6261 N N . TYR B 1 340 ? -13.68 13.859 25.812 1 94.5 340 TYR B N 1
ATOM 6262 C CA . TYR B 1 340 ? -14 15.148 26.422 1 94.5 340 TYR B CA 1
ATOM 6263 C C . TYR B 1 340 ? -13.062 16.234 25.906 1 94.5 340 TYR B C 1
ATOM 6265 O O . TYR B 1 340 ? -11.891 15.984 25.641 1 94.5 340 TYR B O 1
ATOM 6273 N N . PHE B 1 341 ? -13.609 17.453 25.812 1 96.31 341 PHE B N 1
ATOM 6274 C CA . PHE B 1 341 ? -12.852 18.578 25.297 1 96.31 341 PHE B CA 1
ATOM 6275 C C . PHE B 1 341 ? -13.109 19.828 26.125 1 96.31 341 PHE B C 1
ATOM 6277 O O . PHE B 1 341 ? -14.133 19.922 26.812 1 96.31 341 PHE B O 1
ATOM 6284 N N . VAL B 1 342 ? -12.188 20.734 26.078 1 96.06 342 VAL B N 1
ATOM 6285 C CA . VAL B 1 342 ? -12.344 22.078 26.609 1 96.06 342 VAL B CA 1
ATOM 6286 C C . VAL B 1 342 ? -12.141 23.109 25.5 1 96.06 342 VAL B C 1
ATOM 6288 O O . VAL B 1 342 ? -11.281 22.938 24.641 1 96.06 342 VAL B O 1
ATOM 6291 N N . SER B 1 343 ? -12.961 24.141 25.5 1 97.19 343 SER B N 1
ATOM 6292 C CA . SER B 1 343 ? -12.875 25.188 24.5 1 97.19 343 SER B CA 1
ATOM 6293 C C . SER B 1 343 ? -12.812 26.562 25.141 1 97.19 343 SER B C 1
ATOM 6295 O O . SER B 1 343 ? -13.391 26.797 26.203 1 97.19 343 SER B O 1
ATOM 6297 N N . SER B 1 344 ? -12.109 27.469 24.453 1 97.38 344 SER B N 1
ATOM 6298 C CA . SER B 1 344 ? -12.086 28.875 24.875 1 97.38 344 SER B CA 1
ATOM 6299 C C . SER B 1 344 ? -13.297 29.625 24.359 1 97.38 344 SER B C 1
ATOM 6301 O O . SER B 1 344 ? -13.484 30.797 24.672 1 97.38 344 SER B O 1
ATOM 6303 N N . GLU B 1 345 ? -14.078 29.016 23.531 1 97.25 345 GLU B N 1
ATOM 6304 C CA . GLU B 1 345 ? -15.289 29.641 22.984 1 97.25 345 GLU B CA 1
ATOM 6305 C C . GLU B 1 345 ? -16.531 29.188 23.766 1 97.25 345 GLU B C 1
ATOM 6307 O O . GLU B 1 345 ? -16.609 28.047 24.203 1 97.25 345 GLU B O 1
ATOM 6312 N N . SER B 1 346 ? -17.484 30.062 23.844 1 96 346 SER B N 1
ATOM 6313 C CA . SER B 1 346 ? -18.75 29.766 24.516 1 96 346 SER B CA 1
ATOM 6314 C C . SER B 1 346 ? -19.625 28.859 23.656 1 96 346 SER B C 1
ATOM 6316 O O . SER B 1 346 ? -19.375 28.703 22.453 1 96 346 SER B O 1
ATOM 6318 N N . PRO B 1 347 ? -20.594 28.172 24.312 1 95.38 347 PRO B N 1
ATOM 6319 C CA . PRO B 1 347 ? -21.5 27.328 23.531 1 95.38 347 PRO B CA 1
ATOM 6320 C C . PRO B 1 347 ? -22.188 28.078 22.406 1 95.38 347 PRO B C 1
ATOM 6322 O O . PRO B 1 347 ? -22.547 27.484 21.391 1 95.38 347 PRO B O 1
ATOM 6325 N N . ASP B 1 348 ? -22.344 29.391 22.531 1 94 348 ASP B N 1
ATOM 6326 C CA . ASP B 1 348 ? -22.969 30.219 21.484 1 94 348 ASP B CA 1
ATOM 6327 C C . ASP B 1 348 ? -22 30.453 20.328 1 94 348 ASP B C 1
ATOM 6329 O O . ASP B 1 348 ? -22.438 30.609 19.188 1 94 348 ASP B O 1
ATOM 6333 N N . GLU B 1 349 ? -20.797 30.531 20.656 1 94.88 349 GLU B N 1
ATOM 6334 C CA . GLU B 1 349 ? -19.781 30.781 19.641 1 94.88 349 GLU B CA 1
ATOM 6335 C C . GLU B 1 349 ? -19.391 29.484 18.922 1 94.88 349 GLU B C 1
ATOM 6337 O O . GLU B 1 349 ? -19.188 29.484 17.703 1 94.88 349 GLU B O 1
ATOM 6342 N N . LEU B 1 350 ? -19.25 28.391 19.672 1 96.44 350 LEU B N 1
ATOM 6343 C CA . LEU B 1 350 ? -18.938 27.062 19.141 1 96.44 350 LEU B CA 1
ATOM 6344 C C . LEU B 1 350 ? -20.062 26.094 19.438 1 96.44 350 LEU B C 1
ATOM 6346 O O . LEU B 1 350 ? -20.125 25.516 20.516 1 96.44 350 LEU B O 1
ATOM 6350 N N . GLY B 1 351 ? -20.875 25.891 18.469 1 96 351 GLY B N 1
ATOM 6351 C CA . GLY B 1 351 ? -22.031 25 18.625 1 96 351 GLY B CA 1
ATOM 6352 C C . GLY B 1 351 ? -21.641 23.531 18.625 1 96 351 GLY B C 1
ATOM 6353 O O . GLY B 1 351 ? -20.516 23.188 18.281 1 96 351 GLY B O 1
ATOM 6354 N N . ALA B 1 352 ? -22.625 22.734 19 1 96.38 352 ALA B N 1
ATOM 6355 C CA . ALA B 1 352 ? -22.406 21.297 19.125 1 96.38 352 ALA B CA 1
ATOM 6356 C C . ALA B 1 352 ? -22.031 20.688 17.766 1 96.38 352 ALA B C 1
ATOM 6358 O O . ALA B 1 352 ? -21.125 19.844 17.688 1 96.38 352 ALA B O 1
ATOM 6359 N N . LYS B 1 353 ? -22.719 21.109 16.766 1 94.75 353 LYS B N 1
ATOM 6360 C CA . LYS B 1 353 ? -22.453 20.609 15.422 1 94.75 353 LYS B CA 1
ATOM 6361 C C . LYS B 1 353 ? -21.031 20.938 14.984 1 94.75 353 LYS B C 1
ATOM 6363 O O . LYS B 1 353 ? -20.328 20.078 14.445 1 94.75 353 LYS B O 1
ATOM 6368 N N . GLU B 1 354 ? -20.641 22.094 15.203 1 94.81 354 GLU B N 1
ATOM 6369 C CA . GLU B 1 354 ? -19.297 22.531 14.82 1 94.81 354 GLU B CA 1
ATOM 6370 C C . GLU B 1 354 ? -18.234 21.844 15.672 1 94.81 354 GLU B C 1
ATOM 6372 O O . GLU B 1 354 ? -17.172 21.484 15.172 1 94.81 354 GLU B O 1
ATOM 6377 N N . ALA B 1 355 ? -18.531 21.688 16.922 1 95.25 355 ALA B N 1
ATOM 6378 C CA . ALA B 1 355 ? -17.594 20.984 17.812 1 95.25 355 ALA B CA 1
ATOM 6379 C C . ALA B 1 355 ? -17.344 19.562 17.312 1 95.25 355 ALA B C 1
ATOM 6381 O O . ALA B 1 355 ? -16.203 19.109 17.297 1 95.25 355 ALA B O 1
ATOM 6382 N N . LEU B 1 356 ? -18.375 18.938 16.922 1 93.88 356 LEU B N 1
ATOM 6383 C CA . LEU B 1 356 ? -18.25 17.594 16.375 1 93.88 356 LEU B CA 1
ATOM 6384 C C . LEU B 1 356 ? -17.406 17.594 15.102 1 93.88 356 LEU B C 1
ATOM 6386 O O . LEU B 1 356 ? -16.5 16.766 14.945 1 93.88 356 LEU B O 1
ATOM 6390 N N . ALA B 1 357 ? -17.672 18.531 14.258 1 91.06 357 ALA B N 1
ATOM 6391 C CA . ALA B 1 357 ? -16.938 18.641 13.008 1 91.06 357 ALA B CA 1
ATOM 6392 C C . ALA B 1 357 ? -15.445 18.844 13.258 1 91.06 357 ALA B C 1
ATOM 6394 O O . ALA B 1 357 ? -14.602 18.219 12.594 1 91.06 357 ALA B O 1
ATOM 6395 N N . LEU B 1 358 ? -15.141 19.656 14.195 1 91.94 358 LEU B N 1
ATOM 6396 C CA . LEU B 1 358 ? -13.75 19.938 14.547 1 91.94 358 LEU B CA 1
ATOM 6397 C C . LEU B 1 358 ? -13.07 18.688 15.109 1 91.94 358 LEU B C 1
ATOM 6399 O O . LEU B 1 358 ? -11.953 18.359 14.711 1 91.94 358 LEU B O 1
ATOM 6403 N N . ALA B 1 359 ? -13.766 18.078 15.992 1 90.06 359 ALA B N 1
ATOM 6404 C CA . ALA B 1 359 ? -13.219 16.875 16.609 1 90.06 359 ALA B CA 1
ATOM 6405 C C . ALA B 1 359 ? -12.953 15.805 15.562 1 90.06 359 ALA B C 1
ATOM 6407 O O . ALA B 1 359 ? -11.898 15.172 15.562 1 90.06 359 ALA B O 1
ATOM 6408 N N . ARG B 1 360 ? -13.844 15.625 14.703 1 85.19 360 ARG B N 1
ATOM 6409 C CA . ARG B 1 360 ? -13.703 14.617 13.656 1 85.19 360 ARG B CA 1
ATOM 6410 C C . ARG B 1 360 ? -12.578 14.977 12.695 1 85.19 360 ARG B C 1
ATOM 6412 O O . ARG B 1 360 ? -11.836 14.102 12.242 1 85.19 360 ARG B O 1
ATOM 6419 N N . ALA B 1 361 ? -12.539 16.188 12.336 1 83.94 361 ALA B N 1
ATOM 6420 C CA . ALA B 1 361 ? -11.477 16.641 11.445 1 83.94 361 ALA B CA 1
ATOM 6421 C C . ALA B 1 361 ? -10.102 16.422 12.07 1 83.94 361 ALA B C 1
ATOM 6423 O O . ALA B 1 361 ? -9.164 15.992 11.391 1 83.94 361 ALA B O 1
ATOM 6424 N N . HIS B 1 362 ? -10.07 16.688 13.281 1 83.31 362 HIS B N 1
ATOM 6425 C CA . HIS B 1 362 ? -8.812 16.469 13.992 1 83.31 362 HIS B CA 1
ATOM 6426 C C . HIS B 1 362 ? -8.453 14.984 14.016 1 83.31 362 HIS B C 1
ATOM 6428 O O . HIS B 1 362 ? -7.301 14.617 13.766 1 83.31 362 HIS B O 1
ATOM 6434 N N . TRP B 1 363 ? -9.516 14.188 14.305 1 73.75 363 TRP B N 1
ATOM 6435 C CA . TRP B 1 363 ? -9.312 12.75 14.359 1 73.75 363 TRP B CA 1
ATOM 6436 C C . TRP B 1 363 ? -8.875 12.211 13 1 73.75 363 TRP B C 1
ATOM 6438 O O . TRP B 1 363 ? -8.047 11.297 12.922 1 73.75 363 TRP B O 1
ATOM 6448 N N . ARG B 1 364 ? -9.57 12.688 12 1 66.19 364 ARG B N 1
ATOM 6449 C CA . ARG B 1 364 ? -9.227 12.273 10.648 1 66.19 364 ARG B CA 1
ATOM 6450 C C . ARG B 1 364 ? -7.758 12.57 10.344 1 66.19 364 ARG B C 1
ATOM 6452 O O . ARG B 1 364 ? -7.105 11.828 9.609 1 66.19 364 ARG B O 1
ATOM 6459 N N . CYS B 1 365 ? -7.445 13.734 10.844 1 56.31 365 CYS B N 1
ATOM 6460 C CA . CYS B 1 365 ? -6.027 14.047 10.695 1 56.31 365 CYS B CA 1
ATOM 6461 C C . CYS B 1 365 ? -5.164 12.969 11.336 1 56.31 365 CYS B C 1
ATOM 6463 O O . CYS B 1 365 ? -4.098 12.633 10.82 1 56.31 365 CYS B O 1
ATOM 6465 N N . GLU B 1 366 ? -5.848 12.516 12.477 1 46.5 366 GLU B N 1
ATOM 6466 C CA . GLU B 1 366 ? -5.113 11.477 13.188 1 46.5 366 GLU B CA 1
ATOM 6467 C C . GLU B 1 366 ? -5.211 10.133 12.469 1 46.5 366 GLU B C 1
ATOM 6469 O O . GLU B 1 366 ? -4.215 9.422 12.336 1 46.5 366 GLU B O 1
ATOM 6474 N N . ASN B 1 367 ? -6.57 9.719 12.25 1 45.16 367 ASN B N 1
ATOM 6475 C CA . ASN B 1 367 ? -6.816 8.359 11.773 1 45.16 367 ASN B CA 1
ATOM 6476 C C . ASN B 1 367 ? -7.062 8.328 10.273 1 45.16 367 ASN B C 1
ATOM 6478 O O . ASN B 1 367 ? -6.68 7.371 9.594 1 45.16 367 ASN B O 1
ATOM 6482 N N . GLU B 1 368 ? -8.062 9.125 9.828 1 42.56 368 GLU B N 1
ATOM 6483 C CA . GLU B 1 368 ? -8.602 9.055 8.477 1 42.56 368 GLU B CA 1
ATOM 6484 C C . GLU B 1 368 ? -7.777 9.898 7.508 1 42.56 368 GLU B C 1
ATOM 6486 O O . GLU B 1 368 ? -7.703 9.602 6.312 1 42.56 368 GLU B O 1
ATOM 6491 N N . GLY B 1 369 ? -7.727 11.219 7.828 1 40.72 369 GLY B N 1
ATOM 6492 C CA . GLY B 1 369 ? -7.02 12.164 6.984 1 40.72 369 GLY B CA 1
ATOM 6493 C C . GLY B 1 369 ? -5.836 11.555 6.258 1 40.72 369 GLY B C 1
ATOM 6494 O O . GLY B 1 369 ? -5.727 11.664 5.035 1 40.72 369 GLY B O 1
ATOM 6495 N N . HIS B 1 370 ? -4.867 11.57 7.102 1 42.59 370 HIS B N 1
ATOM 6496 C CA . HIS B 1 370 ? -3.496 11.117 6.883 1 42.59 370 HIS B CA 1
ATOM 6497 C C . HIS B 1 370 ? -3.463 9.664 6.426 1 42.59 370 HIS B C 1
ATOM 6499 O O . HIS B 1 370 ? -2.537 9.25 5.719 1 42.59 370 HIS B O 1
ATOM 6505 N N . TRP B 1 371 ? -4.379 8.891 6.953 1 45 371 TRP B N 1
ATOM 6506 C CA . TRP B 1 371 ? -4.309 7.457 6.688 1 45 371 TRP B CA 1
ATOM 6507 C C . TRP B 1 371 ? -4.293 7.184 5.188 1 45 371 TRP B C 1
ATOM 6509 O O . TRP B 1 371 ? -3.518 6.352 4.711 1 45 371 TRP B O 1
ATOM 6519 N N . THR B 1 372 ? -5.434 7.922 4.609 1 49.53 372 THR B N 1
ATOM 6520 C CA . THR B 1 372 ? -5.418 7.578 3.189 1 49.53 372 THR B CA 1
ATOM 6521 C C . THR B 1 372 ? -4.145 8.094 2.521 1 49.53 372 THR B C 1
ATOM 6523 O O . THR B 1 372 ? -3.49 7.355 1.778 1 49.53 372 THR B O 1
ATOM 6526 N N . ALA B 1 373 ? -3.914 9.477 2.996 1 53.09 373 ALA B N 1
ATOM 6527 C CA . ALA B 1 373 ? -2.656 9.977 2.439 1 53.09 373 ALA B CA 1
ATOM 6528 C C . ALA B 1 373 ? -1.463 9.258 3.062 1 53.09 373 ALA B C 1
ATOM 6530 O O . ALA B 1 373 ? -0.521 8.883 2.361 1 53.09 373 ALA B O 1
ATOM 6531 N N . ASP B 1 374 ? -1.604 9.109 4.359 1 56.44 374 ASP B N 1
ATOM 6532 C CA . ASP B 1 374 ? -0.492 8.438 5.023 1 56.44 374 ASP B CA 1
ATOM 6533 C C . ASP B 1 374 ? -0.343 7 4.527 1 56.44 374 ASP B C 1
ATOM 6535 O O . ASP B 1 374 ? 0.775 6.512 4.344 1 56.44 374 ASP B O 1
ATOM 6539 N N . ALA B 1 375 ? -1.51 6.465 4.383 1 54.56 375 ALA B N 1
ATOM 6540 C CA . ALA B 1 375 ? -1.441 5.098 3.877 1 54.56 375 ALA B CA 1
ATOM 6541 C C . ALA B 1 375 ? -0.821 5.059 2.484 1 54.56 375 ALA B C 1
ATOM 6543 O O . ALA B 1 375 ? -0.067 4.141 2.158 1 54.56 375 ALA B O 1
ATOM 6544 N N . ILE B 1 376 ? -1.146 6.117 1.824 1 57.53 376 ILE B N 1
ATOM 6545 C CA . ILE B 1 376 ? -0.622 6.164 0.463 1 57.53 376 ILE B CA 1
ATOM 6546 C C . ILE B 1 376 ? 0.831 6.637 0.486 1 57.53 376 ILE B C 1
ATOM 6548 O O . ILE B 1 376 ? 1.654 6.172 -0.305 1 57.53 376 ILE B O 1
ATOM 6552 N N . PHE B 1 377 ? 1.029 7.41 1.433 1 60.09 377 PHE B N 1
ATOM 6553 C CA . PHE B 1 377 ? 2.363 8 1.38 1 60.09 377 PHE B CA 1
ATOM 6554 C C . PHE B 1 377 ? 3.266 7.391 2.447 1 60.09 377 PHE B C 1
ATOM 6556 O O . PHE B 1 377 ? 4.438 7.758 2.559 1 60.09 377 PHE B O 1
ATOM 6563 N N . ASP B 1 378 ? 2.805 6.094 2.943 1 54.53 378 ASP B N 1
ATOM 6564 C CA . ASP B 1 378 ? 3.508 5.188 3.846 1 54.53 378 ASP B CA 1
ATOM 6565 C C . ASP B 1 378 ? 4.277 5.965 4.914 1 54.53 378 ASP B C 1
ATOM 6567 O O . ASP B 1 378 ? 5.414 5.617 5.242 1 54.53 378 ASP B O 1
ATOM 6571 N N . GLU B 1 379 ? 3.865 7.113 5.344 1 51.72 379 GLU B N 1
ATOM 6572 C CA . GLU B 1 379 ? 4.633 7.867 6.332 1 51.72 379 GLU B CA 1
ATOM 6573 C C . GLU B 1 379 ? 4.887 7.031 7.582 1 51.72 379 GLU B C 1
ATOM 6575 O O . GLU B 1 379 ? 5.898 7.219 8.266 1 51.72 379 GLU B O 1
ATOM 6580 N N . ASP B 1 380 ? 3.945 6.098 7.848 1 46.91 380 ASP B N 1
ATOM 6581 C CA . ASP B 1 380 ? 4.117 5.41 9.125 1 46.91 380 ASP B CA 1
ATOM 6582 C C . ASP B 1 380 ? 5.07 4.227 8.984 1 46.91 380 ASP B C 1
ATOM 6584 O O . ASP B 1 380 ? 5.316 3.506 9.953 1 46.91 380 ASP B O 1
ATOM 6588 N N . ALA B 1 381 ? 5.285 3.986 7.703 1 47.75 381 ALA B N 1
ATOM 6589 C CA . ALA B 1 381 ? 6.223 2.867 7.738 1 47.75 381 ALA B CA 1
ATOM 6590 C C . ALA B 1 381 ? 7.605 3.326 8.203 1 47.75 381 ALA B C 1
ATOM 6592 O O . ALA B 1 381 ? 8.242 4.156 7.547 1 47.75 381 ALA B O 1
ATOM 6593 N N . ARG B 1 382 ? 7.801 3.463 9.617 1 45.66 382 ARG B N 1
ATOM 6594 C CA . ARG B 1 382 ? 8.961 3.797 10.445 1 45.66 382 ARG B CA 1
ATOM 6595 C C . ARG B 1 382 ? 10.258 3.613 9.664 1 45.66 382 ARG B C 1
ATOM 6597 O O . ARG B 1 382 ? 11.336 3.963 10.156 1 45.66 382 ARG B O 1
ATOM 6604 N N . ARG B 1 383 ? 10.258 2.938 8.625 1 46.66 383 ARG B N 1
ATOM 6605 C CA . ARG B 1 383 ? 11.531 2.783 7.93 1 46.66 383 ARG B CA 1
ATOM 6606 C C . ARG B 1 383 ? 11.562 3.613 6.652 1 46.66 383 ARG B C 1
ATOM 6608 O O . ARG B 1 383 ? 11.117 3.154 5.598 1 46.66 383 ARG B O 1
ATOM 6615 N N . THR B 1 384 ? 11.297 4.934 6.938 1 51.12 384 THR B N 1
ATOM 6616 C CA . THR B 1 384 ? 11.367 5.734 5.723 1 51.12 384 THR B CA 1
ATOM 6617 C C . THR B 1 384 ? 12.719 5.562 5.039 1 51.12 384 THR B C 1
ATOM 6619 O O . THR B 1 384 ? 13.758 5.934 5.598 1 51.12 384 THR B O 1
ATOM 6622 N N . PRO B 1 385 ? 12.797 4.742 3.977 1 55.28 385 PRO B N 1
ATOM 6623 C CA . PRO B 1 385 ? 14.039 4.473 3.25 1 55.28 385 PRO B CA 1
ATOM 6624 C C . PRO B 1 385 ? 14.695 5.742 2.703 1 55.28 385 PRO B C 1
ATOM 6626 O O . PRO B 1 385 ? 15.688 5.664 1.977 1 55.28 385 PRO B O 1
ATOM 6629 N N . TRP B 1 386 ? 14.297 6.965 3.053 1 63.19 386 TRP B N 1
ATOM 6630 C CA . TRP B 1 386 ? 14.914 8.086 2.348 1 63.19 386 TRP B CA 1
ATOM 6631 C C . TRP B 1 386 ? 16.312 8.375 2.891 1 63.19 386 TRP B C 1
ATOM 6633 O O . TRP B 1 386 ? 17.266 8.516 2.121 1 63.19 386 TRP B O 1
ATOM 6643 N N . THR B 1 387 ? 16.312 8.641 4.141 1 66.38 387 THR B N 1
ATOM 6644 C CA . THR B 1 387 ? 17.578 8.867 4.844 1 66.38 387 THR B CA 1
ATOM 6645 C C . THR B 1 387 ? 17.422 8.555 6.332 1 66.38 387 THR B C 1
ATOM 6647 O O . THR B 1 387 ? 16.312 8.602 6.871 1 66.38 387 THR B O 1
ATOM 6650 N N . MET B 1 388 ? 18.484 8.062 6.812 1 73.88 388 MET B N 1
ATOM 6651 C CA . MET B 1 388 ? 18.5 7.863 8.258 1 73.88 388 MET B CA 1
ATOM 6652 C C . MET B 1 388 ? 19.25 9 8.953 1 73.88 388 MET B C 1
ATOM 6654 O O . MET B 1 388 ? 19.562 8.906 10.141 1 73.88 388 MET B O 1
ATOM 6658 N N . HIS B 1 389 ? 19.5 10 8.203 1 86.5 389 HIS B N 1
ATOM 6659 C CA . HIS B 1 389 ? 20.047 11.203 8.805 1 86.5 389 HIS B CA 1
ATOM 6660 C C . HIS B 1 389 ? 18.938 12.094 9.359 1 86.5 389 HIS B C 1
ATOM 6662 O O . HIS B 1 3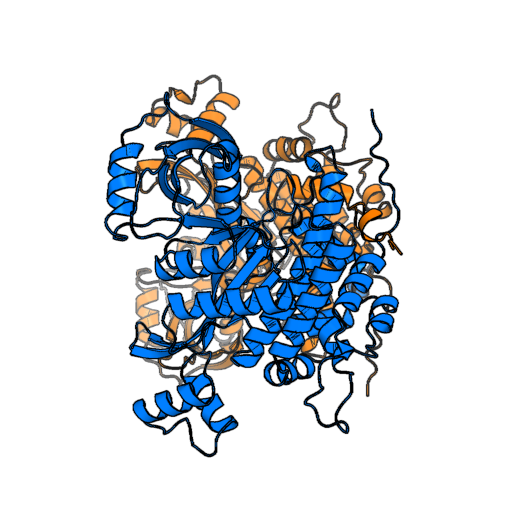89 ? 17.969 12.391 8.656 1 86.5 389 HIS B O 1
ATOM 6668 N N . PRO B 1 390 ? 19.094 12.555 10.602 1 87.75 390 PRO B N 1
ATOM 6669 C CA . PRO B 1 390 ? 18.016 13.336 11.227 1 87.75 390 PRO B CA 1
ATOM 6670 C C . PRO B 1 390 ? 17.641 14.57 10.406 1 87.75 390 PRO B C 1
ATOM 6672 O O . PRO B 1 390 ? 16.453 14.812 10.18 1 87.75 390 PRO B O 1
ATOM 6675 N N . ASP B 1 391 ? 18.562 15.375 9.914 1 89.81 391 ASP B N 1
ATOM 6676 C CA . ASP B 1 391 ? 18.281 16.562 9.117 1 89.81 391 ASP B CA 1
ATOM 6677 C C . ASP B 1 391 ? 17.594 16.188 7.801 1 89.81 391 ASP B C 1
ATOM 6679 O O . ASP B 1 391 ? 16.688 16.875 7.336 1 89.81 391 ASP B O 1
ATOM 6683 N N . GLY B 1 392 ? 18.062 15.125 7.27 1 90.75 392 GLY B N 1
ATOM 6684 C CA . GLY B 1 392 ? 17.453 14.641 6.035 1 90.75 392 GLY B CA 1
ATOM 6685 C C . GLY B 1 392 ? 16 14.242 6.199 1 90.75 392 GLY B C 1
ATOM 6686 O O . GLY B 1 392 ? 15.188 14.469 5.297 1 90.75 392 GLY B O 1
ATOM 6687 N N . VAL B 1 393 ? 15.734 13.664 7.336 1 88.88 393 VAL B N 1
ATOM 6688 C CA . VAL B 1 393 ? 14.367 13.258 7.637 1 88.88 393 VAL B CA 1
ATOM 6689 C C . VAL B 1 393 ? 13.453 14.484 7.688 1 88.88 393 VAL B C 1
ATOM 6691 O O . VAL B 1 393 ? 12.344 14.461 7.16 1 88.88 393 VAL B O 1
ATOM 6694 N N . LEU B 1 394 ? 13.898 15.508 8.273 1 92.12 394 LEU B N 1
ATOM 6695 C CA . LEU B 1 394 ? 13.125 16.75 8.367 1 92.12 394 LEU B CA 1
ATOM 6696 C C . LEU B 1 394 ? 12.891 17.344 6.984 1 92.12 394 LEU B C 1
ATOM 6698 O O . LEU B 1 394 ? 11.781 17.781 6.664 1 92.12 394 LEU B O 1
ATOM 6702 N N . VAL B 1 395 ? 13.93 17.328 6.16 1 94.31 395 VAL B N 1
ATOM 6703 C CA . VAL B 1 395 ? 13.852 17.875 4.809 1 94.31 395 VAL B CA 1
ATOM 6704 C C . VAL B 1 395 ? 12.852 17.062 3.984 1 94.31 395 VAL B C 1
ATOM 6706 O O . VAL B 1 395 ? 11.984 17.625 3.32 1 94.31 395 VAL B O 1
ATOM 6709 N N . ALA B 1 396 ? 12.945 15.781 4.07 1 91.31 396 ALA B N 1
ATOM 6710 C CA . ALA B 1 396 ? 12.023 14.914 3.35 1 91.31 396 ALA B CA 1
ATOM 6711 C C . ALA B 1 396 ? 10.578 15.156 3.793 1 91.31 396 ALA B C 1
ATOM 6713 O O . ALA B 1 396 ? 9.664 15.156 2.969 1 91.31 396 ALA B O 1
ATOM 6714 N N . GLY B 1 397 ? 10.43 15.32 5.082 1 90 397 GLY B N 1
ATOM 6715 C CA . GLY B 1 397 ? 9.102 15.594 5.605 1 90 397 GLY B CA 1
ATOM 6716 C C . GLY B 1 397 ? 8.492 16.875 5.055 1 90 397 GLY B C 1
ATOM 6717 O O . GLY B 1 397 ? 7.301 16.922 4.746 1 90 397 GLY B O 1
ATOM 6718 N N . LEU B 1 398 ? 9.273 17.844 4.949 1 94.56 398 LEU B N 1
ATOM 6719 C CA . LEU B 1 398 ? 8.805 19.125 4.422 1 94.56 398 LEU B CA 1
ATOM 6720 C C . LEU B 1 398 ? 8.469 19.016 2.941 1 94.56 398 LEU B C 1
ATOM 6722 O O . LEU B 1 398 ? 7.457 19.562 2.488 1 94.56 398 LEU B O 1
ATOM 6726 N N . LEU B 1 399 ? 9.305 18.344 2.193 1 94.06 399 LEU B N 1
ATOM 6727 C CA . LEU B 1 399 ? 9 18.109 0.788 1 94.06 399 LEU B CA 1
ATOM 6728 C C . LEU B 1 399 ? 7.695 17.344 0.637 1 94.06 399 LEU B C 1
ATOM 6730 O O . LEU B 1 399 ? 6.891 17.641 -0.251 1 94.06 399 LEU B O 1
ATOM 6734 N N . ARG B 1 400 ? 7.527 16.438 1.446 1 91 400 ARG B N 1
ATOM 6735 C CA . ARG B 1 400 ? 6.293 15.664 1.428 1 91 400 ARG B CA 1
ATOM 6736 C C . ARG B 1 400 ? 5.086 16.547 1.737 1 91 400 ARG B C 1
ATOM 6738 O O . ARG B 1 400 ? 4.023 16.391 1.129 1 91 400 ARG B O 1
ATOM 6745 N N . SER B 1 401 ? 5.234 17.375 2.695 1 92.56 401 SER B N 1
ATOM 6746 C CA . SER B 1 401 ? 4.156 18.297 3.027 1 92.56 401 SER B CA 1
ATOM 6747 C C . SER B 1 401 ? 3.773 19.156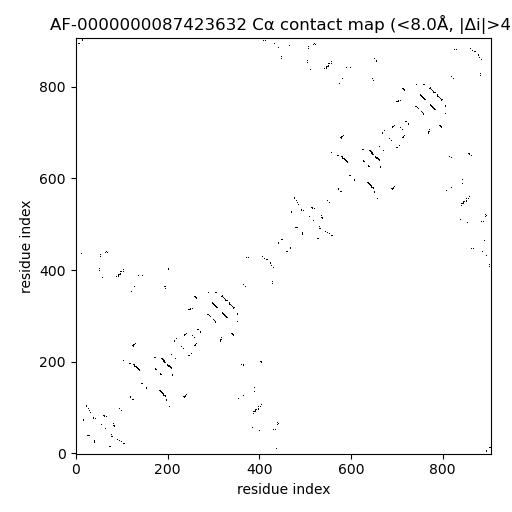 1.827 1 92.56 401 SER B C 1
ATOM 6749 O O . SER B 1 401 ? 2.59 19.375 1.573 1 92.56 401 SER B O 1
ATOM 6751 N N . ILE B 1 402 ? 4.754 19.578 1.13 1 96.06 402 ILE B N 1
ATOM 6752 C CA . ILE B 1 402 ? 4.508 20.375 -0.067 1 96.06 402 ILE B CA 1
ATOM 6753 C C . ILE B 1 402 ? 3.746 19.547 -1.094 1 96.06 402 ILE B C 1
ATOM 6755 O O . ILE B 1 402 ? 2.777 20.016 -1.692 1 96.06 402 ILE B O 1
ATOM 6759 N N . ALA B 1 403 ? 4.152 18.359 -1.274 1 94.31 403 ALA B N 1
ATOM 6760 C CA . ALA B 1 403 ? 3.49 17.453 -2.205 1 94.31 403 ALA B CA 1
ATOM 6761 C C . ALA B 1 403 ? 2.049 17.188 -1.779 1 94.31 403 ALA B C 1
ATOM 6763 O O . ALA B 1 403 ? 1.132 17.234 -2.604 1 94.31 403 ALA B O 1
ATOM 6764 N N . ILE B 1 404 ? 1.869 16.922 -0.525 1 91.12 404 ILE B N 1
ATOM 6765 C CA . ILE B 1 404 ? 0.541 16.641 0.006 1 91.12 404 ILE B CA 1
ATOM 6766 C C . ILE B 1 404 ? -0.374 17.844 -0.221 1 91.12 404 ILE B C 1
ATOM 6768 O O . ILE B 1 404 ? -1.55 17.688 -0.558 1 91.12 404 ILE B O 1
ATOM 6772 N N . ASN B 1 405 ? 0.162 18.984 -0.005 1 94.19 405 ASN B N 1
ATOM 6773 C CA . ASN B 1 405 ? -0.624 20.203 -0.215 1 94.19 405 ASN B CA 1
ATOM 6774 C C . ASN B 1 405 ? -1.111 20.312 -1.657 1 94.19 405 ASN B C 1
ATOM 6776 O O . ASN B 1 405 ? -2.264 20.672 -1.901 1 94.19 405 ASN B O 1
ATOM 6780 N N . ILE B 1 406 ? -0.254 19.984 -2.59 1 94.94 406 ILE B N 1
ATOM 6781 C CA . ILE B 1 406 ? -0.621 20.047 -4 1 94.94 406 ILE B CA 1
ATOM 6782 C C . ILE B 1 406 ? -1.77 19.078 -4.277 1 94.94 406 ILE B C 1
ATOM 6784 O O . ILE B 1 406 ? -2.77 19.453 -4.895 1 94.94 406 ILE B O 1
ATOM 6788 N N . LEU B 1 407 ? -1.669 17.922 -3.816 1 92.69 407 LEU B N 1
ATOM 6789 C CA . LEU B 1 407 ? -2.678 16.891 -4.043 1 92.69 407 LEU B CA 1
ATOM 6790 C C . LEU B 1 407 ? -3.979 17.234 -3.324 1 92.69 407 LEU B C 1
ATOM 6792 O O . LEU B 1 407 ? -5.066 16.984 -3.85 1 92.69 407 LEU B O 1
ATOM 6796 N N . ALA B 1 408 ? -3.822 17.766 -2.123 1 90.38 408 ALA B N 1
ATOM 6797 C CA . ALA B 1 408 ? -5 18.156 -1.346 1 90.38 408 ALA B CA 1
ATOM 6798 C C . ALA B 1 408 ? -5.809 19.219 -2.062 1 90.38 408 ALA B C 1
ATOM 6800 O O . ALA B 1 408 ? -7.039 19.172 -2.088 1 90.38 408 ALA B O 1
ATOM 6801 N N . VAL B 1 409 ? -5.16 20.172 -2.613 1 92.44 409 VAL B N 1
ATOM 6802 C CA . VAL B 1 409 ? -5.836 21.25 -3.34 1 92.44 409 VAL B CA 1
ATOM 6803 C C . VAL B 1 409 ? -6.508 20.672 -4.586 1 92.44 409 VAL B C 1
ATOM 6805 O O . VAL B 1 409 ? -7.66 21 -4.883 1 92.44 409 VAL B O 1
ATOM 6808 N N . LEU B 1 410 ? -5.781 19.797 -5.301 1 91.94 410 LEU B N 1
ATOM 6809 C CA . LEU B 1 410 ? -6.379 19.141 -6.457 1 91.94 410 LEU B CA 1
ATOM 6810 C C . LEU B 1 410 ? -7.645 18.391 -6.062 1 91.94 410 LEU B C 1
ATOM 6812 O O . LEU B 1 410 ? -8.68 18.516 -6.723 1 91.94 410 LEU B O 1
ATOM 6816 N N . ARG B 1 411 ? -7.551 17.656 -5.047 1 89.25 411 ARG B N 1
ATOM 6817 C CA . ARG B 1 411 ? -8.68 16.844 -4.586 1 89.25 411 ARG B CA 1
ATOM 6818 C C . ARG B 1 411 ? -9.867 17.734 -4.207 1 89.25 411 ARG B C 1
ATOM 6820 O O . ARG B 1 411 ? -11 17.438 -4.582 1 89.25 411 ARG B O 1
ATOM 6827 N N . ALA B 1 412 ? -9.586 18.781 -3.488 1 88.31 412 ALA B N 1
ATOM 6828 C CA . ALA B 1 412 ? -10.641 19.688 -3.041 1 88.31 412 ALA B CA 1
ATOM 6829 C C . ALA B 1 412 ? -11.328 20.359 -4.23 1 88.31 412 ALA B C 1
ATOM 6831 O O . ALA B 1 412 ? -12.562 20.438 -4.273 1 88.31 412 ALA B O 1
ATOM 6832 N N . LEU B 1 413 ? -10.617 20.812 -5.191 1 88.69 413 LEU B N 1
ATOM 6833 C CA . LEU B 1 413 ? -11.172 21.531 -6.332 1 88.69 413 LEU B CA 1
ATOM 6834 C C . LEU B 1 413 ? -11.969 20.594 -7.234 1 88.69 413 LEU B C 1
ATOM 6836 O O . LEU B 1 413 ? -12.953 21.016 -7.855 1 88.69 413 LEU B O 1
ATOM 6840 N N . THR B 1 414 ? -11.547 19.344 -7.312 1 86.5 414 THR B N 1
ATOM 6841 C CA . THR B 1 414 ? -12.25 18.375 -8.141 1 86.5 414 THR B CA 1
ATOM 6842 C C . THR B 1 414 ? -13.492 17.844 -7.43 1 86.5 414 THR B C 1
ATOM 6844 O O . THR B 1 414 ? -14.516 17.594 -8.062 1 86.5 414 THR B O 1
ATOM 6847 N N . ARG B 1 415 ? -13.406 17.625 -6.184 1 79.12 415 ARG B N 1
ATOM 6848 C CA . ARG B 1 415 ? -14.523 17.141 -5.375 1 79.12 415 ARG B CA 1
ATOM 6849 C C . ARG B 1 415 ? -15.703 18.109 -5.445 1 79.12 415 ARG B C 1
ATOM 6851 O O . ARG B 1 415 ? -16.859 17.703 -5.516 1 79.12 415 ARG B O 1
ATOM 6858 N N . ASN B 1 416 ? -15.414 19.328 -5.406 1 69.62 416 ASN B N 1
ATOM 6859 C CA . ASN B 1 416 ? -16.422 20.375 -5.402 1 69.62 416 ASN B CA 1
ATOM 6860 C C . ASN B 1 416 ? -17.188 20.422 -6.727 1 69.62 416 ASN B C 1
ATOM 6862 O O . ASN B 1 416 ? -18.328 20.859 -6.77 1 69.62 416 ASN B O 1
ATOM 6866 N N . LYS B 1 417 ? -16.594 19.875 -7.695 1 68.5 417 LYS B N 1
ATOM 6867 C CA . LYS B 1 417 ? -17.219 19.891 -9.016 1 68.5 417 LYS B CA 1
ATOM 6868 C C . LYS B 1 417 ? -18.031 18.625 -9.258 1 68.5 417 LYS B C 1
ATOM 6870 O O . LYS B 1 417 ? -18.922 18.625 -10.109 1 68.5 417 LYS B O 1
ATOM 6875 N N . SER B 1 418 ? -17.688 17.656 -8.477 1 63.91 418 SER B N 1
ATOM 6876 C CA . SER B 1 418 ? -18.375 16.391 -8.688 1 63.91 418 SER B CA 1
ATOM 6877 C C . SER B 1 418 ? -19.672 16.312 -7.879 1 63.91 418 SER B C 1
ATOM 6879 O O . SER B 1 418 ? -19.641 16.453 -6.652 1 63.91 418 SER B O 1
ATOM 6881 N N . ALA B 1 419 ? -20.75 16.328 -8.523 1 59.47 419 ALA B N 1
ATOM 6882 C CA . ALA B 1 419 ? -22.031 16.188 -7.828 1 59.47 419 ALA B CA 1
ATOM 6883 C C . ALA B 1 419 ? -22.312 14.727 -7.508 1 59.47 419 ALA B C 1
ATOM 6885 O O . ALA B 1 419 ? -23.016 14.422 -6.531 1 59.47 419 ALA B O 1
ATOM 6886 N N . GLU B 1 420 ? -21.734 13.938 -8.297 1 61.16 420 GLU B N 1
ATOM 6887 C CA . GLU B 1 420 ? -22.031 12.516 -8.109 1 61.16 420 GLU B CA 1
ATOM 6888 C C . GLU B 1 420 ? -21.047 11.875 -7.141 1 61.16 420 GLU B C 1
ATOM 6890 O O . GLU B 1 420 ? -19.844 12.164 -7.184 1 61.16 420 GLU B O 1
ATOM 6895 N N . LYS B 1 421 ? -21.594 11.203 -6.207 1 58.16 421 LYS B N 1
ATOM 6896 C CA . LYS B 1 421 ? -20.859 10.555 -5.125 1 58.16 421 LYS B CA 1
ATOM 6897 C C . LYS B 1 421 ? -19.703 9.711 -5.664 1 58.16 421 LYS B C 1
ATOM 6899 O O . LYS B 1 421 ? -18.625 9.703 -5.086 1 58.16 421 LYS B O 1
ATOM 6904 N N . TRP B 1 422 ? -20.062 9.062 -6.777 1 53.56 422 TRP B N 1
ATOM 6905 C CA . TRP B 1 422 ? -19.031 8.164 -7.285 1 53.56 422 TRP B CA 1
ATOM 6906 C C . TRP B 1 422 ? -17.859 8.953 -7.871 1 53.56 422 TRP B C 1
ATOM 6908 O O . TRP B 1 422 ? -16.781 8.406 -8.07 1 53.56 422 TRP B O 1
ATOM 6918 N N . HIS B 1 423 ? -18.062 10.297 -7.922 1 63.56 423 HIS B N 1
ATOM 6919 C CA . HIS B 1 423 ? -17.062 11.117 -8.609 1 63.56 423 HIS B CA 1
ATOM 6920 C C . HIS B 1 423 ? -16.172 11.844 -7.621 1 63.56 423 HIS B C 1
ATOM 6922 O O . HIS B 1 423 ? -15.219 12.523 -8.016 1 63.56 423 HIS B O 1
ATOM 6928 N N . LYS B 1 424 ? -16.5 11.469 -6.406 1 74.25 424 LYS B N 1
ATOM 6929 C CA . LYS B 1 424 ? -15.617 12.164 -5.473 1 74.25 424 LYS B CA 1
ATOM 6930 C C . LYS B 1 424 ? -14.227 11.531 -5.449 1 74.25 424 LYS B C 1
ATOM 6932 O O . LYS B 1 424 ? -14.094 10.336 -5.16 1 74.25 424 LYS B O 1
ATOM 6937 N N . PRO B 1 425 ? -13.281 12.375 -5.766 1 83.44 425 PRO B N 1
ATOM 6938 C CA . PRO B 1 425 ? -11.953 11.789 -5.926 1 83.44 425 PRO B CA 1
ATOM 6939 C C . PRO B 1 425 ? -11.367 11.289 -4.609 1 83.44 425 PRO B C 1
ATOM 6941 O O . PRO B 1 425 ? -11.445 11.977 -3.588 1 83.44 425 PRO B O 1
ATOM 6944 N N . THR B 1 426 ? -10.906 10.078 -4.605 1 80.38 426 THR B N 1
ATOM 6945 C CA . THR B 1 426 ? -10.125 9.531 -3.504 1 80.38 426 THR B CA 1
ATOM 6946 C C . THR B 1 426 ? -8.664 9.961 -3.611 1 80.38 426 THR B C 1
ATOM 6948 O O . THR B 1 426 ? -8.234 10.477 -4.645 1 80.38 426 THR B O 1
ATOM 6951 N N . TRP B 1 427 ? -7.93 9.844 -2.521 1 83.06 427 TRP B N 1
ATOM 6952 C CA . TRP B 1 427 ? -6.508 10.164 -2.555 1 83.06 427 TRP B CA 1
ATOM 6953 C C . TRP B 1 427 ? -5.789 9.336 -3.617 1 83.06 427 TRP B C 1
ATOM 6955 O O . TRP B 1 427 ? -4.902 9.836 -4.309 1 83.06 427 TRP B O 1
ATOM 6965 N N . LYS B 1 428 ? -6.207 8.102 -3.705 1 82.62 428 LYS B N 1
ATOM 6966 C CA . LYS B 1 428 ? -5.605 7.246 -4.723 1 82.62 428 LYS B CA 1
ATOM 6967 C C . LYS B 1 428 ? -5.832 7.809 -6.121 1 82.62 428 LYS B C 1
ATOM 6969 O O . LYS B 1 428 ? -4.914 7.836 -6.941 1 82.62 428 LYS B O 1
ATOM 6974 N N . MET B 1 429 ? -7.008 8.297 -6.391 1 85.12 429 MET B N 1
ATOM 6975 C CA . MET B 1 429 ? -7.348 8.852 -7.695 1 85.12 429 MET B CA 1
ATOM 6976 C C . MET B 1 429 ? -6.504 10.086 -8 1 85.12 429 MET B C 1
ATOM 6978 O O . MET B 1 429 ? -6.066 10.273 -9.141 1 85.12 429 MET B O 1
ATOM 6982 N N . VAL B 1 430 ? -6.305 10.836 -6.965 1 89.75 430 VAL B N 1
ATOM 6983 C CA . VAL B 1 430 ? -5.566 12.07 -7.164 1 89.75 430 VAL B CA 1
ATOM 6984 C C . VAL B 1 430 ? -4.09 11.766 -7.418 1 89.75 430 VAL B C 1
ATOM 6986 O O . VAL B 1 430 ? -3.443 12.422 -8.234 1 89.75 430 VAL B O 1
ATOM 6989 N N . VAL B 1 431 ? -3.557 10.82 -6.738 1 90.62 431 VAL B N 1
ATOM 6990 C CA . VAL B 1 431 ? -2.174 10.406 -6.945 1 90.62 431 VAL B CA 1
ATOM 6991 C C . VAL B 1 431 ? -2.01 9.828 -8.352 1 90.62 431 VAL B C 1
ATOM 6993 O O . VAL B 1 431 ? -1.033 10.133 -9.039 1 90.62 431 VAL B O 1
ATOM 6996 N N . GLU B 1 432 ? -2.936 9.008 -8.719 1 91 432 GLU B N 1
ATOM 6997 C CA . GLU B 1 432 ? -2.898 8.445 -10.062 1 91 432 GLU B CA 1
ATOM 6998 C C . GLU B 1 432 ? -3.02 9.531 -11.125 1 91 432 GLU B C 1
ATOM 7000 O O . GLU B 1 432 ? -2.381 9.453 -12.18 1 91 432 GLU B O 1
ATOM 7005 N N . GLN B 1 433 ? -3.867 10.523 -10.797 1 92.31 433 GLN B N 1
ATOM 7006 C CA . GLN B 1 433 ? -3.973 11.688 -11.672 1 92.31 433 GLN B CA 1
ATOM 7007 C C . GLN B 1 433 ? -2.617 12.367 -11.852 1 92.31 433 GLN B C 1
ATOM 7009 O O . GLN B 1 433 ? -2.23 12.695 -12.977 1 92.31 433 GLN B O 1
ATOM 7014 N N . ALA B 1 434 ? -1.972 12.562 -10.75 1 94.88 434 ALA B N 1
ATOM 7015 C CA . ALA B 1 434 ? -0.65 13.18 -10.805 1 94.88 434 ALA B CA 1
ATOM 7016 C C . ALA B 1 434 ? 0.324 12.336 -11.617 1 94.88 434 ALA B C 1
ATOM 7018 O O . ALA B 1 434 ? 1.03 12.852 -12.484 1 94.88 434 ALA B O 1
ATOM 7019 N N . LEU B 1 435 ? 0.33 11.047 -11.367 1 94.88 435 LEU B N 1
ATOM 7020 C CA . LEU B 1 435 ? 1.245 10.133 -12.039 1 94.88 435 LEU B CA 1
ATOM 7021 C C . LEU B 1 435 ? 1.016 10.156 -13.547 1 94.88 435 LEU B C 1
ATOM 7023 O O . LEU B 1 435 ? 1.956 10.352 -14.32 1 94.88 435 LEU B O 1
ATOM 7027 N N . MET B 1 436 ? -0.19 10.039 -13.984 1 94.12 436 MET B N 1
ATOM 7028 C CA . MET B 1 436 ? -0.514 9.938 -15.406 1 94.12 436 MET B CA 1
ATOM 7029 C C . MET B 1 436 ? -0.355 11.281 -16.109 1 94.12 436 MET B C 1
ATOM 7031 O O . MET B 1 436 ? -0.203 11.344 -17.328 1 94.12 436 MET B O 1
ATOM 7035 N N . THR B 1 437 ? -0.409 12.367 -15.305 1 94.5 437 THR B N 1
ATOM 7036 C CA . THR B 1 437 ? -0.27 13.703 -15.875 1 94.5 437 THR B CA 1
ATOM 7037 C C . THR B 1 437 ? 1.201 14.086 -16 1 94.5 437 THR B C 1
ATOM 7039 O O . THR B 1 437 ? 1.605 14.703 -16.984 1 94.5 437 THR B O 1
ATOM 7042 N N . LEU B 1 438 ? 2 13.695 -15.07 1 96.31 438 LEU B N 1
ATOM 7043 C CA . LEU B 1 438 ? 3.361 14.211 -14.961 1 96.31 438 LEU B CA 1
ATOM 7044 C C . LEU B 1 438 ? 4.363 13.227 -15.562 1 96.31 438 LEU B C 1
ATOM 7046 O O . LEU B 1 438 ? 5.492 13.602 -15.883 1 96.31 438 LEU B O 1
ATOM 7050 N N . CYS B 1 439 ? 3.994 11.977 -15.656 1 94.94 439 CYS B N 1
ATOM 7051 C CA . CYS B 1 439 ? 4.965 10.938 -15.977 1 94.94 439 CYS B CA 1
ATOM 7052 C C . CYS B 1 439 ? 4.547 10.156 -17.219 1 94.94 439 CYS B C 1
ATOM 7054 O O . CYS B 1 439 ? 3.404 10.273 -17.672 1 94.94 439 CYS B O 1
ATOM 7056 N N . ILE B 1 440 ? 5.484 9.5 -17.766 1 92.56 440 ILE B N 1
ATOM 7057 C CA . ILE B 1 440 ? 5.285 8.602 -18.906 1 92.56 440 ILE B CA 1
ATOM 7058 C C . ILE B 1 440 ? 5.914 7.246 -18.594 1 92.56 440 ILE B C 1
ATOM 7060 O O . ILE B 1 440 ? 6.809 7.145 -17.75 1 92.56 440 ILE B O 1
ATOM 7064 N N . PRO B 1 441 ? 5.324 6.156 -19.219 1 90.5 441 PRO B N 1
ATOM 7065 C CA . PRO B 1 441 ? 5.984 4.863 -19.047 1 90.5 441 PRO B CA 1
ATOM 7066 C C . PRO B 1 441 ? 7.387 4.828 -19.656 1 90.5 441 PRO B C 1
ATOM 7068 O O . PRO B 1 441 ? 7.629 5.453 -20.688 1 90.5 441 PRO B O 1
ATOM 7071 N N . ILE B 1 442 ? 8.312 4.047 -19.016 1 88.06 442 ILE B N 1
ATOM 7072 C CA . ILE B 1 442 ? 9.695 4.113 -19.484 1 88.06 442 ILE B CA 1
ATOM 7073 C C . ILE B 1 442 ? 10.211 2.703 -19.766 1 88.06 442 ILE B C 1
ATOM 7075 O O . ILE B 1 442 ? 11.336 2.529 -20.234 1 88.06 442 ILE B O 1
ATOM 7079 N N . LEU B 1 443 ? 9.453 1.65 -19.406 1 89.06 443 LEU B N 1
ATOM 7080 C CA . LEU B 1 443 ? 9.93 0.294 -19.641 1 89.06 443 LEU B CA 1
ATOM 7081 C C . LEU B 1 443 ? 9.922 -0.036 -21.141 1 89.06 443 LEU B C 1
ATOM 7083 O O . LEU B 1 443 ? 8.984 0.339 -21.844 1 89.06 443 LEU B O 1
ATOM 7087 N N . ASP B 1 444 ? 10.969 -0.673 -21.594 1 87.38 444 ASP B N 1
ATOM 7088 C CA . ASP B 1 444 ? 11.023 -1.148 -22.969 1 87.38 444 ASP B CA 1
ATOM 7089 C C . ASP B 1 444 ? 10.102 -2.352 -23.172 1 87.38 444 ASP B C 1
ATOM 7091 O O . ASP B 1 444 ? 10.445 -3.473 -22.797 1 87.38 444 ASP B O 1
ATOM 7095 N N . THR B 1 445 ? 8.984 -2.115 -23.812 1 88.31 445 THR B N 1
ATOM 7096 C CA . THR B 1 445 ? 7.992 -3.172 -23.969 1 88.31 445 THR B CA 1
ATOM 7097 C C . THR B 1 445 ? 8.039 -3.758 -25.375 1 88.31 445 THR B C 1
ATOM 7099 O O . THR B 1 445 ? 7.086 -4.391 -25.828 1 88.31 445 THR B O 1
ATOM 7102 N N . THR B 1 446 ? 9.102 -3.559 -26.125 1 87.94 446 THR B N 1
ATOM 7103 C CA . THR B 1 446 ? 9.188 -4 -27.5 1 87.94 446 THR B CA 1
ATOM 7104 C C . THR B 1 446 ? 8.922 -5.496 -27.609 1 87.94 446 THR B C 1
ATOM 7106 O O . THR B 1 446 ? 8.094 -5.93 -28.422 1 87.94 446 THR B O 1
ATOM 7109 N N . GLU B 1 447 ? 9.594 -6.262 -26.812 1 88.38 447 GLU B N 1
ATOM 7110 C CA . GLU B 1 447 ? 9.398 -7.711 -26.844 1 88.38 447 GLU B CA 1
ATOM 7111 C C . GLU B 1 447 ? 8.023 -8.094 -26.312 1 88.38 447 GLU B C 1
ATOM 7113 O O . GLU B 1 447 ? 7.395 -9.031 -26.812 1 88.38 447 GLU B O 1
ATOM 7118 N N . PHE B 1 448 ? 7.613 -7.418 -25.406 1 91 448 PHE B N 1
ATOM 7119 C CA . PHE B 1 448 ? 6.301 -7.656 -24.812 1 91 448 PHE B CA 1
ATOM 7120 C C . PHE B 1 448 ? 5.195 -7.387 -25.828 1 91 448 PHE B C 1
ATOM 7122 O O . PHE B 1 448 ? 4.195 -8.102 -25.875 1 91 448 PHE B O 1
ATOM 7129 N N . ASP B 1 449 ? 5.445 -6.398 -26.625 1 90.56 449 ASP B N 1
ATOM 7130 C CA . ASP B 1 449 ? 4.449 -5.969 -27.594 1 90.56 449 ASP B CA 1
ATOM 7131 C C . ASP B 1 449 ? 4.59 -6.738 -28.906 1 90.56 449 ASP B C 1
ATOM 7133 O O . ASP B 1 449 ? 3.691 -6.703 -29.75 1 90.56 449 ASP B O 1
ATOM 7137 N N . ALA B 1 450 ? 5.754 -7.406 -29.016 1 84.5 450 ALA B N 1
ATOM 7138 C CA . ALA B 1 450 ? 6.039 -8.07 -30.281 1 84.5 450 ALA B CA 1
ATOM 7139 C C . ALA B 1 450 ? 5.074 -9.234 -30.516 1 84.5 450 ALA B C 1
ATOM 7141 O O . ALA B 1 450 ? 4.691 -9.938 -29.578 1 84.5 450 ALA B O 1
ATOM 7142 N N . PHE B 1 451 ? 4.316 -9.195 -31.578 1 64.69 451 PHE B N 1
ATOM 7143 C CA . PHE B 1 451 ? 3.375 -10.219 -32.031 1 64.69 451 PHE B CA 1
ATOM 7144 C C . PHE B 1 451 ? 4.113 -11.438 -32.562 1 64.69 451 PHE B C 1
ATOM 7146 O O . PHE B 1 451 ? 4.938 -11.328 -33.469 1 64.69 451 PHE B O 1
ATOM 7153 N N . GLU B 1 452 ? 4.699 -12.266 -31.734 1 55.12 452 GLU B N 1
ATOM 7154 C CA . GLU B 1 452 ? 5.184 -13.398 -32.531 1 55.12 452 GLU B CA 1
ATOM 7155 C C . GLU B 1 452 ? 4.02 -14.203 -33.094 1 55.12 452 GLU B C 1
ATOM 7157 O O . GLU B 1 452 ? 3.059 -14.508 -32.375 1 55.12 452 GLU B O 1
ATOM 7162 N N . ALA B 1 453 ? 3.738 -14.078 -34.438 1 42.66 453 ALA B N 1
ATOM 7163 C CA . ALA B 1 453 ? 2.908 -14.961 -35.25 1 42.66 453 ALA B CA 1
ATOM 7164 C C . ALA B 1 453 ? 3.098 -16.422 -34.844 1 42.66 453 ALA B C 1
ATOM 7166 O O . ALA B 1 453 ? 4.203 -16.828 -34.469 1 42.66 453 ALA B O 1
#